Protein AF-0000000084538388 (afdb_homodimer)

Structure (mmCIF, N/CA/C/O backbone):
data_AF-0000000084538388-model_v1
#
loop_
_entity.id
_entity.type
_entity.pdbx_description
1 polymer 'Homocitrate synthase 1'
#
loop_
_atom_site.group_PDB
_atom_site.id
_atom_site.type_symbol
_atom_site.label_atom_id
_atom_site.label_alt_id
_atom_site.label_comp_id
_atom_site.label_asym_id
_atom_site.label_entity_id
_atom_site.label_seq_id
_atom_site.pdbx_PDB_ins_code
_atom_site.Cartn_x
_atom_site.Cartn_y
_atom_site.Cartn_z
_atom_site.occupancy
_atom_site.B_iso_or_equiv
_atom_site.auth_seq_id
_atom_site.auth_comp_id
_atom_site.auth_asym_id
_atom_site.auth_atom_id
_atom_site.pdbx_PDB_model_num
ATOM 1 N N . MET A 1 1 ? 3.551 -13.375 19.062 1 46.97 1 MET A N 1
ATOM 2 C CA . MET A 1 1 ? 4.113 -13.703 17.75 1 46.97 1 MET A CA 1
ATOM 3 C C . MET A 1 1 ? 5.34 -14.602 17.891 1 46.97 1 MET A C 1
ATOM 5 O O . MET A 1 1 ? 6.164 -14.391 18.781 1 46.97 1 MET A O 1
ATOM 9 N N . LYS A 1 2 ? 5.211 -15.773 17.578 1 52.81 2 LYS A N 1
ATOM 10 C CA . LYS A 1 2 ? 6.426 -16.594 17.562 1 52.81 2 LYS A CA 1
ATOM 11 C C . LYS A 1 2 ? 7.59 -15.828 16.938 1 52.81 2 LYS A C 1
ATOM 13 O O . LYS A 1 2 ? 7.586 -15.555 15.734 1 52.81 2 LYS A O 1
ATOM 18 N N . GLU A 1 3 ? 8.234 -14.891 17.656 1 56.94 3 GLU A N 1
ATOM 19 C CA . GLU A 1 3 ? 9.234 -13.844 17.469 1 56.94 3 GLU A CA 1
ATOM 20 C C . GLU A 1 3 ? 10.172 -14.18 16.312 1 56.94 3 GLU A C 1
ATOM 22 O O . GLU A 1 3 ? 10.531 -13.305 15.523 1 56.94 3 GLU A O 1
ATOM 27 N N . ASN A 1 4 ? 10.617 -15.422 16.125 1 74.38 4 ASN A N 1
ATOM 28 C CA . ASN A 1 4 ? 11.695 -15.711 15.188 1 74.38 4 ASN A CA 1
ATOM 29 C C . ASN A 1 4 ? 11.312 -16.812 14.203 1 74.38 4 ASN A C 1
ATOM 31 O O . ASN A 1 4 ? 12.094 -17.734 13.961 1 74.38 4 ASN A O 1
ATOM 35 N N . ASN A 1 5 ? 10.047 -16.609 13.609 1 84.12 5 ASN A N 1
ATOM 36 C CA . ASN A 1 5 ? 9.609 -17.609 12.633 1 84.12 5 ASN A CA 1
ATOM 37 C C . ASN A 1 5 ? 10.344 -17.453 11.305 1 84.12 5 ASN A C 1
ATOM 39 O O . ASN A 1 5 ? 10.711 -16.344 10.922 1 84.12 5 ASN A O 1
ATOM 43 N N . LYS A 1 6 ? 10.578 -18.609 10.781 1 93.06 6 LYS A N 1
ATOM 44 C CA . LYS A 1 6 ? 11.133 -18.609 9.438 1 93.06 6 LYS A CA 1
ATOM 45 C C . LYS A 1 6 ? 10.133 -18.047 8.43 1 93.06 6 LYS A C 1
ATOM 47 O O . LYS A 1 6 ? 8.945 -18.359 8.492 1 93.06 6 LYS A O 1
ATOM 52 N N . ILE A 1 7 ? 10.609 -17.156 7.637 1 97.44 7 ILE A N 1
ATOM 53 C CA . ILE A 1 7 ? 9.789 -16.578 6.574 1 97.44 7 ILE A CA 1
ATOM 54 C C . ILE A 1 7 ? 10.25 -17.109 5.219 1 97.44 7 ILE A C 1
ATOM 56 O O . ILE A 1 7 ? 11.391 -16.891 4.816 1 97.44 7 ILE A O 1
ATOM 60 N N . SER A 1 8 ? 9.383 -17.859 4.551 1 98.25 8 SER A N 1
ATOM 61 C CA . SER A 1 8 ? 9.648 -18.391 3.215 1 98.25 8 SER A CA 1
ATOM 62 C C . SER A 1 8 ? 8.789 -17.688 2.166 1 98.25 8 SER A C 1
ATOM 64 O O . SER A 1 8 ? 7.562 -17.688 2.258 1 98.25 8 SER A O 1
ATOM 66 N N . ILE A 1 9 ? 9.469 -17.156 1.178 1 98.56 9 ILE A N 1
ATOM 67 C CA . ILE A 1 9 ? 8.789 -16.359 0.173 1 98.56 9 ILE A CA 1
ATOM 68 C C . ILE A 1 9 ? 8.398 -17.219 -1.016 1 98.56 9 ILE A C 1
ATOM 70 O O . ILE A 1 9 ? 9.242 -17.922 -1.59 1 98.56 9 ILE A O 1
ATOM 74 N N . VAL A 1 10 ? 7.152 -17.234 -1.319 1 98.75 10 VAL A N 1
ATOM 75 C CA . VAL A 1 10 ? 6.648 -17.766 -2.584 1 98.75 10 VAL A CA 1
ATOM 76 C C . VAL A 1 10 ? 6.434 -16.609 -3.572 1 98.75 10 VAL A C 1
ATOM 78 O O . VAL A 1 10 ? 5.512 -15.812 -3.408 1 98.75 10 VAL A O 1
ATOM 81 N N . ASP A 1 11 ? 7.195 -16.609 -4.602 1 98.44 11 ASP A N 1
ATOM 82 C CA . ASP A 1 11 ? 7.277 -15.438 -5.465 1 98.44 11 ASP A CA 1
ATOM 83 C C . ASP A 1 11 ? 6.191 -15.469 -6.539 1 98.44 11 ASP A C 1
ATOM 85 O O . ASP A 1 11 ? 5.961 -16.516 -7.164 1 98.44 11 ASP A O 1
ATOM 89 N N . TYR A 1 12 ? 5.617 -14.281 -6.773 1 97.75 12 TYR A N 1
ATOM 90 C CA . TYR A 1 12 ? 4.641 -14.109 -7.84 1 97.75 12 TYR A CA 1
ATOM 91 C C . TYR A 1 12 ? 5.137 -13.109 -8.883 1 97.75 12 TYR A C 1
ATOM 93 O O . TYR A 1 12 ? 4.414 -12.781 -9.828 1 97.75 12 TYR A O 1
ATOM 101 N N . THR A 1 13 ? 6.348 -12.586 -8.719 1 97.62 13 THR A N 1
ATOM 102 C CA . THR A 1 13 ? 6.926 -11.617 -9.648 1 97.62 13 THR A CA 1
ATOM 103 C C . THR A 1 13 ? 7.051 -12.219 -11.039 1 97.62 13 THR A C 1
ATOM 105 O O . THR A 1 13 ? 6.633 -11.602 -12.023 1 97.62 13 THR A O 1
ATOM 108 N N . ILE A 1 14 ? 7.598 -13.352 -11.125 1 94.75 14 ILE A N 1
ATOM 109 C CA . ILE A 1 14 ? 7.852 -14.008 -12.398 1 94.75 14 ILE A CA 1
ATOM 110 C C . ILE A 1 14 ? 6.531 -14.242 -13.133 1 94.75 14 ILE A C 1
ATOM 112 O O . ILE A 1 14 ? 6.434 -14.023 -14.344 1 94.75 14 ILE A O 1
ATOM 116 N N . ASN A 1 15 ? 5.543 -14.656 -12.391 1 93 15 ASN A N 1
ATOM 117 C CA . ASN A 1 15 ? 4.234 -14.859 -13 1 93 15 ASN A CA 1
ATOM 118 C C . ASN A 1 15 ? 3.689 -13.57 -13.609 1 93 15 ASN A C 1
ATOM 120 O O . ASN A 1 15 ? 3.131 -13.594 -14.711 1 93 15 ASN A O 1
ATOM 124 N N . GLU A 1 16 ? 3.822 -12.492 -12.898 1 90.75 16 GLU A N 1
ATOM 125 C CA . GLU A 1 16 ? 3.311 -11.219 -13.391 1 90.75 16 GLU A CA 1
ATOM 126 C C . GLU A 1 16 ? 4.086 -10.75 -14.617 1 90.75 16 GLU A C 1
ATOM 128 O O . GLU A 1 16 ? 3.5 -10.234 -15.57 1 90.75 16 GLU A O 1
ATOM 133 N N . ILE A 1 17 ? 5.379 -10.883 -14.562 1 89.62 17 ILE A N 1
ATOM 134 C CA . ILE A 1 17 ? 6.223 -10.5 -15.695 1 89.62 17 ILE A CA 1
ATOM 135 C C . ILE A 1 17 ? 5.844 -11.312 -16.922 1 89.62 17 ILE A C 1
ATOM 137 O O . ILE A 1 17 ? 5.73 -10.773 -18.031 1 89.62 17 ILE A O 1
ATOM 141 N N . LEU A 1 18 ? 5.629 -12.609 -16.688 1 86.62 18 LEU A N 1
ATOM 142 C CA . LEU A 1 18 ? 5.184 -13.484 -17.766 1 86.62 18 LEU A CA 1
ATOM 143 C C . LEU A 1 18 ? 3.828 -13.039 -18.297 1 86.62 18 LEU A C 1
ATOM 145 O O . LEU A 1 18 ? 3.613 -13.023 -19.516 1 86.62 18 LEU A O 1
ATOM 149 N N . ARG A 1 19 ? 2.961 -12.727 -17.438 1 81.19 19 ARG A N 1
ATOM 150 C CA . ARG A 1 19 ? 1.633 -12.258 -17.828 1 81.19 19 ARG A CA 1
ATOM 151 C C . ARG A 1 19 ? 1.721 -11.008 -18.688 1 81.19 19 ARG A C 1
ATOM 153 O O . ARG A 1 19 ? 0.923 -10.836 -19.625 1 81.19 19 ARG A O 1
ATOM 160 N N . LEU A 1 20 ? 2.701 -10.148 -18.391 1 78 20 LEU A N 1
ATOM 161 C CA . LEU A 1 20 ? 2.879 -8.898 -19.109 1 78 20 LEU A CA 1
ATOM 162 C C . LEU A 1 20 ? 3.547 -9.141 -20.469 1 78 20 LEU A C 1
ATOM 164 O O . LEU A 1 20 ? 3.693 -8.211 -21.266 1 78 20 LEU A O 1
ATOM 168 N N . GLY A 1 21 ? 4.031 -10.344 -20.672 1 75.31 21 GLY A N 1
ATOM 169 C CA . GLY A 1 21 ? 4.535 -10.695 -22 1 75.31 21 GLY A CA 1
ATOM 170 C C . GLY A 1 21 ? 6.043 -10.828 -22.047 1 75.31 21 GLY A C 1
ATOM 171 O O . GLY A 1 21 ? 6.617 -11.094 -23.109 1 75.31 21 GLY A O 1
ATOM 172 N N . PHE A 1 22 ? 6.68 -10.633 -20.891 1 77.56 22 PHE A N 1
ATOM 173 C CA . PHE A 1 22 ? 8.125 -10.828 -20.828 1 77.56 22 PHE A CA 1
ATOM 174 C C . PHE A 1 22 ? 8.461 -12.289 -20.547 1 77.56 22 PHE A C 1
ATOM 176 O O . PHE A 1 22 ? 7.934 -12.891 -19.609 1 77.56 22 PHE A O 1
ATOM 183 N N . ASN A 1 23 ? 9.297 -12.898 -21.453 1 78.56 23 ASN A N 1
ATOM 184 C CA . ASN A 1 23 ? 9.461 -14.344 -21.359 1 78.56 23 ASN A CA 1
ATOM 185 C C . ASN A 1 23 ? 10.906 -14.758 -21.641 1 78.56 23 ASN A C 1
ATOM 187 O O . ASN A 1 23 ? 11.156 -15.891 -22.047 1 78.56 23 ASN A O 1
ATOM 191 N N . ASP A 1 24 ? 11.812 -13.898 -21.453 1 81 24 ASP A N 1
ATOM 192 C CA . ASP A 1 24 ? 13.219 -14.25 -21.641 1 81 24 ASP A CA 1
ATOM 193 C C . ASP A 1 24 ? 13.727 -15.125 -20.5 1 81 24 ASP A C 1
ATOM 195 O O . ASP A 1 24 ? 13.805 -14.68 -19.359 1 81 24 ASP A O 1
ATOM 199 N N . PRO A 1 25 ? 14.133 -16.359 -20.812 1 82.56 25 PRO A N 1
ATOM 200 C CA . PRO A 1 25 ? 14.617 -17.266 -19.766 1 82.56 25 PRO A CA 1
ATOM 201 C C . PRO A 1 25 ? 15.812 -16.703 -19.016 1 82.56 25 PRO A C 1
ATOM 203 O O . PRO A 1 25 ? 15.984 -16.984 -17.812 1 82.56 25 PRO A O 1
ATOM 206 N N . ALA A 1 26 ? 16.578 -15.953 -19.75 1 84.56 26 ALA A N 1
ATOM 207 C CA . ALA A 1 26 ? 17.734 -15.344 -19.094 1 84.56 26 ALA A CA 1
ATOM 208 C C . ALA A 1 26 ? 17.297 -14.367 -18 1 84.56 26 ALA A C 1
ATOM 210 O O . ALA A 1 26 ? 17.938 -14.273 -16.953 1 84.56 26 ALA A O 1
ATOM 211 N N . ASP A 1 27 ? 16.234 -13.68 -18.281 1 89.81 27 ASP A N 1
ATOM 212 C CA . ASP A 1 27 ? 15.688 -12.766 -17.281 1 89.81 27 ASP A CA 1
ATOM 213 C C . ASP A 1 27 ? 15.141 -13.531 -16.078 1 89.81 27 ASP A C 1
ATOM 215 O O . ASP A 1 27 ? 15.352 -13.133 -14.93 1 89.81 27 ASP A O 1
ATOM 219 N N . PHE A 1 28 ? 14.516 -14.617 -16.328 1 90.38 28 PHE A N 1
ATOM 220 C CA . PHE A 1 28 ? 13.953 -15.414 -15.25 1 90.38 28 PHE A CA 1
ATOM 221 C C . PHE A 1 28 ? 15.055 -15.984 -14.367 1 90.38 28 PHE A C 1
ATOM 223 O O . PHE A 1 28 ? 14.93 -16 -13.141 1 90.38 28 PHE A O 1
ATOM 230 N N . LYS A 1 29 ? 16.125 -16.422 -14.984 1 90.12 29 LYS A N 1
ATOM 231 C CA . LYS A 1 29 ? 17.266 -16.922 -14.219 1 90.12 29 LYS A CA 1
ATOM 232 C C . LYS A 1 29 ? 17.859 -15.82 -13.344 1 90.12 29 LYS A C 1
ATOM 234 O O . LYS A 1 29 ? 18.188 -16.062 -12.18 1 90.12 29 LYS A O 1
ATOM 239 N N . PHE A 1 30 ? 17.969 -14.711 -13.953 1 93.69 30 PHE A N 1
ATOM 240 C CA . PHE A 1 30 ? 18.469 -13.578 -13.195 1 93.69 30 PHE A CA 1
ATOM 241 C C . PHE A 1 30 ? 17.562 -13.266 -12.008 1 93.69 30 PHE A C 1
ATOM 243 O O . PHE A 1 30 ? 18.047 -13.117 -10.883 1 93.69 30 PHE A O 1
ATOM 250 N N . ILE A 1 31 ? 16.281 -13.18 -12.273 1 96.38 31 ILE A N 1
ATOM 251 C CA . ILE A 1 31 ? 15.305 -12.836 -11.234 1 96.38 31 ILE A CA 1
ATOM 252 C C . ILE A 1 31 ? 15.367 -13.867 -10.109 1 96.38 31 ILE A C 1
ATOM 254 O O . ILE A 1 31 ? 15.43 -13.508 -8.93 1 96.38 31 ILE A O 1
ATOM 258 N N . LEU A 1 32 ? 15.453 -15.133 -10.461 1 96.12 32 LEU A N 1
ATOM 259 C CA . LEU A 1 32 ? 15.523 -16.203 -9.469 1 96.12 32 LEU A CA 1
ATOM 260 C C . LEU A 1 32 ? 16.797 -16.078 -8.641 1 96.12 32 LEU A C 1
ATOM 262 O O . LEU A 1 32 ? 16.781 -16.266 -7.422 1 96.12 32 LEU A O 1
ATOM 266 N N . SER A 1 33 ? 17.859 -15.781 -9.328 1 95.94 33 SER A N 1
ATOM 267 C CA . SER A 1 33 ? 19.125 -15.633 -8.625 1 95.94 33 SER A CA 1
ATOM 268 C C . SER A 1 33 ? 19.062 -14.492 -7.609 1 95.94 33 SER A C 1
ATOM 270 O O . SER A 1 33 ? 19.609 -14.609 -6.508 1 95.94 33 SER A O 1
ATOM 272 N N . VAL A 1 34 ? 18.438 -13.438 -7.961 1 97.31 34 VAL A N 1
ATOM 273 C CA . VAL A 1 34 ? 18.312 -12.289 -7.066 1 97.31 34 VAL A CA 1
ATOM 274 C C . VAL A 1 34 ? 17.375 -12.648 -5.91 1 97.31 34 VAL A C 1
ATOM 276 O O . VAL A 1 34 ? 17.688 -12.367 -4.75 1 97.31 34 VAL A O 1
ATOM 279 N N . LEU A 1 35 ? 16.25 -13.328 -6.207 1 97.56 35 LEU A N 1
ATOM 280 C CA . LEU A 1 35 ? 15.25 -13.648 -5.203 1 97.56 35 LEU A CA 1
ATOM 281 C C . LEU A 1 35 ? 15.797 -14.633 -4.172 1 97.56 35 LEU A C 1
ATOM 283 O O . LEU A 1 35 ? 15.336 -14.656 -3.029 1 97.56 35 LEU A O 1
ATOM 287 N N . LYS A 1 36 ? 16.766 -15.422 -4.535 1 96.75 36 LYS A N 1
ATOM 288 C CA . LYS A 1 36 ? 17.375 -16.375 -3.615 1 96.75 36 LYS A CA 1
ATOM 289 C C . LYS A 1 36 ? 18.047 -15.648 -2.447 1 96.75 36 LYS A C 1
ATOM 291 O O . LYS A 1 36 ? 18.219 -16.219 -1.368 1 96.75 36 LYS A O 1
ATOM 296 N N . LYS A 1 37 ? 18.359 -14.367 -2.65 1 96.88 37 LYS A N 1
ATOM 297 C CA . LYS A 1 37 ? 18.922 -13.562 -1.572 1 96.88 37 LYS A CA 1
ATOM 298 C C . LYS A 1 37 ? 17.891 -13.273 -0.494 1 96.88 37 LYS A C 1
ATOM 300 O O . LYS A 1 37 ? 18.234 -12.883 0.625 1 96.88 37 LYS A O 1
ATOM 305 N N . TYR A 1 38 ? 16.609 -13.43 -0.847 1 97.31 38 TYR A N 1
ATOM 306 C CA . TYR A 1 38 ? 15.539 -12.922 -0 1 97.31 38 TYR A CA 1
ATOM 307 C C . TYR A 1 38 ? 14.578 -14.031 0.383 1 97.31 38 TYR A C 1
ATOM 309 O O . TYR A 1 38 ? 13.359 -13.891 0.229 1 97.31 38 TYR A O 1
ATOM 317 N N . SER A 1 39 ? 15.062 -15.109 0.851 1 96.38 39 SER A N 1
ATOM 318 C CA . SER A 1 39 ? 14.32 -16.219 1.464 1 96.38 39 SER A CA 1
ATOM 319 C C . SER A 1 39 ? 13.367 -16.859 0.466 1 96.38 39 SER A C 1
ATOM 321 O O . SER A 1 39 ? 12.258 -17.25 0.829 1 96.38 39 SER A O 1
ATOM 323 N N . LEU A 1 40 ? 13.742 -16.938 -0.812 1 97.75 40 LEU A N 1
ATOM 324 C CA . LEU A 1 40 ? 12.914 -17.578 -1.832 1 97.75 40 LEU A CA 1
ATOM 325 C C . LEU A 1 40 ? 12.75 -19.062 -1.548 1 97.75 40 LEU A C 1
ATOM 327 O O . LEU A 1 40 ? 13.734 -19.781 -1.337 1 97.75 40 LEU A O 1
ATOM 331 N N . ASP A 1 41 ? 11.508 -19.469 -1.494 1 97.81 41 ASP A N 1
ATOM 332 C CA . ASP A 1 41 ? 11.219 -20.891 -1.472 1 97.81 41 ASP A CA 1
ATOM 333 C C . ASP A 1 41 ? 11 -21.422 -2.885 1 97.81 41 ASP A C 1
ATOM 335 O O . ASP A 1 41 ? 11.648 -22.391 -3.297 1 97.81 41 ASP A O 1
ATOM 339 N N . VAL A 1 42 ? 10.109 -20.797 -3.549 1 97.81 42 VAL A N 1
ATOM 340 C CA . VAL A 1 42 ? 9.734 -21.203 -4.902 1 97.81 42 VAL A CA 1
ATOM 341 C C . VAL A 1 42 ? 9.016 -20.047 -5.602 1 97.81 42 VAL A C 1
ATOM 343 O O . VAL A 1 42 ? 8.578 -19.094 -4.953 1 97.81 42 VAL A O 1
ATOM 346 N N . ALA A 1 43 ? 8.977 -20.078 -6.898 1 97.81 43 ALA A N 1
ATOM 347 C CA . ALA A 1 43 ? 8.234 -19.094 -7.672 1 97.81 43 ALA A CA 1
ATOM 348 C C . ALA A 1 43 ? 7.055 -19.734 -8.398 1 97.81 43 ALA A C 1
ATOM 350 O O . ALA A 1 43 ? 7.199 -20.781 -9.023 1 97.81 43 ALA A O 1
ATOM 351 N N . ASP A 1 44 ? 5.926 -19.078 -8.336 1 97.06 44 ASP A N 1
ATOM 352 C CA . ASP A 1 44 ? 4.723 -19.562 -9 1 97.06 44 ASP A CA 1
ATOM 353 C C . ASP A 1 44 ? 4.625 -19.031 -10.43 1 97.06 44 ASP A C 1
ATOM 355 O O . ASP A 1 44 ? 4.93 -17.859 -10.688 1 97.06 44 ASP A O 1
ATOM 359 N N . VAL A 1 45 ? 4.23 -19.875 -11.305 1 93.44 45 VAL A N 1
ATOM 360 C CA . VAL A 1 45 ? 3.859 -19.484 -12.656 1 93.44 45 VAL A CA 1
ATOM 361 C C . VAL A 1 45 ? 2.547 -20.156 -13.055 1 93.44 45 VAL A C 1
ATOM 363 O O . VAL A 1 45 ? 2.332 -21.328 -12.758 1 93.44 45 VAL A O 1
ATOM 366 N N . SER A 1 46 ? 1.709 -19.438 -13.648 1 91.56 46 SER A N 1
ATOM 367 C CA . SER A 1 46 ? 0.448 -20.016 -14.109 1 91.56 46 SER A CA 1
ATOM 368 C C . SER A 1 46 ? 0.612 -20.688 -15.469 1 91.56 46 SER A C 1
ATOM 370 O O . SER A 1 46 ? 1.258 -20.141 -16.359 1 91.56 46 SER A O 1
ATOM 372 N N . LEU A 1 47 ? 0.023 -21.828 -15.609 1 87.31 47 LEU A N 1
ATOM 373 C CA . LEU A 1 47 ? 0.052 -22.547 -16.875 1 87.31 47 LEU A CA 1
ATOM 374 C C . LEU A 1 47 ? -0.511 -21.672 -18 1 87.31 47 LEU A C 1
ATOM 376 O O . LEU A 1 47 ? 0.017 -21.656 -19.109 1 87.31 47 LEU A O 1
ATOM 380 N N . SER A 1 48 ? -1.522 -20.922 -17.672 1 76.44 48 SER A N 1
ATOM 381 C CA . SER A 1 48 ? -2.15 -20.062 -18.672 1 76.44 48 SER A CA 1
ATOM 382 C C . SER A 1 48 ? -1.177 -19.016 -19.172 1 76.44 48 SER A C 1
ATOM 384 O O . SER A 1 48 ? -1.148 -18.719 -20.375 1 76.44 48 SER A O 1
ATOM 386 N N . SER A 1 49 ? -0.428 -18.469 -18.297 1 76.06 49 SER A N 1
ATOM 387 C CA . SER A 1 49 ? 0.55 -17.469 -18.688 1 76.06 49 SER A CA 1
ATOM 388 C C . SER A 1 49 ? 1.693 -18.078 -19.484 1 76.06 49 SER A C 1
ATOM 390 O O . SER A 1 49 ? 2.236 -17.438 -20.391 1 76.06 49 SER A O 1
ATOM 392 N N . LEU A 1 50 ? 2.035 -19.297 -19.141 1 76.19 50 LEU A N 1
ATOM 393 C CA . LEU A 1 50 ? 3.119 -20 -19.812 1 76.19 50 LEU A CA 1
ATOM 394 C C . LEU A 1 50 ? 2.725 -20.359 -21.25 1 76.19 50 LEU A C 1
ATOM 396 O O . LEU A 1 50 ? 3.518 -20.188 -22.172 1 76.19 50 LEU A O 1
ATOM 400 N N . GLU A 1 51 ? 1.624 -20.953 -21.375 1 66.94 51 GLU A N 1
ATOM 401 C CA . GLU A 1 51 ? 1.163 -21.422 -22.688 1 66.94 51 GLU A CA 1
ATOM 402 C C . GLU A 1 51 ? 1.022 -20.266 -23.672 1 66.94 51 GLU A C 1
ATOM 404 O O . GLU A 1 51 ? 1.324 -20.422 -24.859 1 66.94 51 GLU A O 1
ATOM 409 N N . THR A 1 52 ? 0.647 -19.25 -23.078 1 59.47 52 THR A N 1
ATOM 410 C CA . THR A 1 52 ? 0.461 -18.094 -23.938 1 59.47 52 THR A CA 1
ATOM 411 C C . THR A 1 52 ? 1.806 -17.547 -24.422 1 59.47 52 THR A C 1
ATOM 413 O O . THR A 1 52 ? 1.908 -17.016 -25.531 1 59.47 52 THR A O 1
ATOM 416 N N . ASN A 1 53 ? 2.752 -17.75 -23.578 1 56.16 53 ASN A N 1
ATOM 417 C CA . ASN A 1 53 ? 4.047 -17.141 -23.859 1 56.16 53 ASN A CA 1
ATOM 418 C C . ASN A 1 53 ? 5.066 -18.188 -24.328 1 56.16 53 ASN A C 1
ATOM 420 O O . ASN A 1 53 ? 6.184 -17.828 -24.703 1 56.16 53 ASN A O 1
ATOM 424 N N . VAL A 1 54 ? 4.824 -19.516 -24.125 1 54.78 54 VAL A N 1
ATOM 425 C CA . VAL A 1 54 ? 5.738 -20.641 -24.266 1 54.78 54 VAL A CA 1
ATOM 426 C C . VAL A 1 54 ? 6.223 -20.719 -25.719 1 54.78 54 VAL A C 1
ATOM 428 O O . VAL A 1 54 ? 7.262 -21.312 -26 1 54.78 54 VAL A O 1
ATOM 431 N N . VAL A 1 55 ? 5.422 -20.375 -26.703 1 47.22 55 VAL A N 1
ATOM 432 C CA . VAL A 1 55 ? 6.133 -20.625 -27.953 1 47.22 55 VAL A CA 1
ATOM 433 C C . VAL A 1 55 ? 7.559 -20.094 -27.844 1 47.22 55 VAL A C 1
ATOM 435 O O . VAL A 1 55 ? 8.508 -20.766 -28.25 1 47.22 55 VAL A O 1
ATOM 438 N N . LYS A 1 56 ? 7.629 -18.922 -27.281 1 48.88 56 LYS A N 1
ATOM 439 C CA . LYS A 1 56 ? 8.953 -18.312 -27.281 1 48.88 56 LYS A CA 1
ATOM 440 C C . LYS A 1 56 ? 9.844 -18.922 -26.203 1 48.88 56 LYS A C 1
ATOM 442 O O . LYS A 1 56 ? 11.055 -19.047 -26.391 1 48.88 56 LYS A O 1
ATOM 447 N N . LEU A 1 57 ? 9.18 -19.344 -25.094 1 51.19 57 LEU A N 1
ATOM 448 C CA . LEU A 1 57 ? 9.961 -19.938 -24.016 1 51.19 57 LEU A CA 1
ATOM 449 C C . LEU A 1 57 ? 10.586 -21.25 -24.469 1 51.19 57 LEU A C 1
ATOM 451 O O . LEU A 1 57 ? 11.75 -21.531 -24.156 1 51.19 57 LEU A O 1
ATOM 455 N N . LYS A 1 58 ? 9.711 -22.125 -25.078 1 50.38 58 LYS A N 1
ATOM 456 C CA . LYS A 1 58 ? 10.219 -23.406 -25.578 1 50.38 58 LYS A CA 1
ATOM 457 C C . LYS A 1 58 ? 11.297 -23.188 -26.641 1 50.38 58 LYS A C 1
ATOM 459 O O . LYS A 1 58 ? 12.328 -23.859 -26.641 1 50.38 58 LYS A O 1
ATOM 464 N N . THR A 1 59 ? 10.969 -22.281 -27.578 1 48.16 59 THR A N 1
ATOM 465 C CA . THR A 1 59 ? 11.992 -22.094 -28.609 1 48.16 59 THR A CA 1
ATOM 466 C C . THR A 1 59 ? 13.312 -21.641 -27.984 1 48.16 59 THR A C 1
ATOM 468 O O . THR A 1 59 ? 14.383 -22.094 -28.391 1 48.16 59 THR A O 1
ATOM 471 N N . SER A 1 60 ? 13.125 -20.812 -27.062 1 45.69 60 SER A N 1
ATOM 472 C CA . SER A 1 60 ? 14.328 -20.312 -26.406 1 45.69 60 SER A CA 1
ATOM 473 C C . SER A 1 60 ? 14.938 -21.359 -25.484 1 45.69 60 SER A C 1
ATOM 475 O O . SER A 1 60 ? 16.156 -21.406 -25.297 1 45.69 60 SER A O 1
ATOM 477 N N . MET A 1 61 ? 14.008 -22.094 -24.812 1 45.72 61 MET A N 1
ATOM 478 C CA . MET A 1 61 ? 14.492 -23.156 -23.953 1 45.72 61 MET A CA 1
ATOM 479 C C . MET A 1 61 ? 15.102 -24.297 -24.766 1 45.72 61 MET A C 1
ATOM 481 O O . MET A 1 61 ? 16.109 -24.875 -24.375 1 45.72 61 MET A O 1
ATOM 485 N N . VAL A 1 62 ? 14.492 -24.609 -25.891 1 44.94 62 VAL A N 1
ATOM 486 C CA . VAL A 1 62 ? 15.039 -25.625 -26.797 1 44.94 62 VAL A CA 1
ATOM 487 C C . VAL A 1 62 ? 16.328 -25.094 -27.438 1 44.94 62 VAL A C 1
ATOM 489 O O . VAL A 1 62 ? 17.297 -25.828 -27.562 1 44.94 62 VAL A O 1
ATOM 492 N N . LYS A 1 63 ? 16.344 -23.906 -28.016 1 43.97 63 LYS A N 1
ATOM 493 C CA . LYS A 1 63 ? 17.547 -23.375 -28.625 1 43.97 63 LYS A CA 1
ATOM 494 C C . LYS A 1 63 ? 18.672 -23.25 -27.594 1 43.97 63 LYS A C 1
ATOM 496 O O . LYS A 1 63 ? 19.859 -23.297 -27.953 1 43.97 63 LYS A O 1
ATOM 501 N N . LEU A 1 64 ? 18.344 -22.719 -26.469 1 39.91 64 LEU A N 1
ATOM 502 C CA . LEU A 1 64 ? 19.344 -22.719 -25.406 1 39.91 64 LEU A CA 1
ATOM 503 C C . LEU A 1 64 ? 19.922 -24.109 -25.203 1 39.91 64 LEU A C 1
ATOM 505 O O . LEU A 1 64 ? 21.078 -24.266 -24.797 1 39.91 64 LEU A O 1
ATOM 509 N N . ASP A 1 65 ? 19.125 -25.156 -25.344 1 40.03 65 ASP A N 1
ATOM 510 C CA . ASP A 1 65 ? 19.641 -26.516 -25.25 1 40.03 65 ASP A CA 1
ATOM 511 C C . ASP A 1 65 ? 20.641 -26.797 -26.359 1 40.03 65 ASP A C 1
ATOM 513 O O . ASP A 1 65 ? 21.5 -27.672 -26.203 1 40.03 65 ASP A O 1
ATOM 517 N N . LYS A 1 66 ? 20.453 -26.453 -27.641 1 42.19 66 LYS A N 1
ATOM 518 C CA . LYS A 1 66 ? 21.375 -26.906 -28.672 1 42.19 66 LYS A CA 1
ATOM 519 C C . LYS A 1 66 ? 22.766 -26.328 -28.453 1 42.19 66 LYS A C 1
ATOM 521 O O . LYS A 1 66 ? 23.75 -26.828 -29 1 42.19 66 LYS A O 1
ATOM 526 N N . LYS A 1 67 ? 23.094 -25.062 -28.422 1 38.94 67 LYS A N 1
ATOM 527 C CA . LYS A 1 67 ? 24.484 -24.625 -28.266 1 38.94 67 LYS A CA 1
ATOM 528 C C . LYS A 1 67 ? 25.016 -24.953 -26.875 1 38.94 67 LYS A C 1
ATOM 530 O O . LYS A 1 67 ? 26.141 -25.422 -26.734 1 38.94 67 LYS A O 1
ATOM 535 N N . MET A 1 68 ? 25.125 -23.797 -26 1 36.12 68 MET A N 1
ATOM 536 C CA . MET A 1 68 ? 25.812 -23.891 -24.719 1 36.12 68 MET A CA 1
ATOM 537 C C . MET A 1 68 ? 25.328 -25.094 -23.922 1 36.12 68 MET A C 1
ATOM 539 O O . MET A 1 68 ? 24.25 -25.625 -24.188 1 36.12 68 MET A O 1
ATOM 543 N N . VAL A 1 69 ? 26.141 -25.219 -22.672 1 33.5 69 VAL A N 1
ATOM 544 C CA . VAL A 1 69 ? 26.156 -26.203 -21.594 1 33.5 69 VAL A CA 1
ATOM 545 C C . VAL A 1 69 ? 24.734 -26.594 -21.219 1 33.5 69 VAL A C 1
ATOM 547 O O . VAL A 1 69 ? 23.797 -25.844 -21.469 1 33.5 69 VAL A O 1
ATOM 550 N N . LYS A 1 70 ? 24.516 -27.734 -20.828 1 33.75 70 LYS A N 1
ATOM 551 C CA . LYS A 1 70 ? 23.453 -28.328 -20.031 1 33.75 70 LYS A CA 1
ATOM 552 C C . LYS A 1 70 ? 22.797 -27.297 -19.125 1 33.75 70 LYS A C 1
ATOM 554 O O . LYS A 1 70 ? 23.25 -27.078 -18 1 33.75 70 LYS A O 1
ATOM 559 N N . PHE 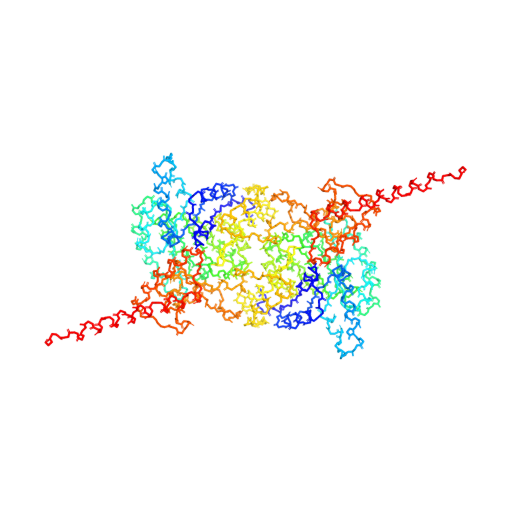A 1 71 ? 22.828 -26.062 -19.312 1 36.88 71 PHE A N 1
ATOM 560 C CA . PHE A 1 71 ? 21.938 -25.297 -18.469 1 36.88 71 PHE A CA 1
ATOM 561 C C . PHE A 1 71 ? 20.703 -26.109 -18.094 1 36.88 71 PHE A C 1
ATOM 563 O O . PHE A 1 71 ? 19.922 -26.5 -18.953 1 36.88 71 PHE A O 1
ATOM 570 N N . LYS A 1 72 ? 20.844 -27 -17.312 1 40.22 72 LYS A N 1
ATOM 571 C CA . LYS A 1 72 ? 19.828 -27.922 -16.797 1 40.22 72 LYS A CA 1
ATOM 572 C C . LYS A 1 72 ? 18.469 -27.234 -16.688 1 40.22 72 LYS A C 1
ATOM 574 O O . LYS A 1 72 ? 18.234 -26.469 -15.758 1 40.22 72 LYS A O 1
ATOM 579 N N . THR A 1 73 ? 17.734 -26.625 -17.766 1 49.03 73 THR A N 1
ATOM 580 C CA . THR A 1 73 ? 16.281 -26.469 -17.719 1 49.03 73 THR A CA 1
ATOM 581 C C . THR A 1 73 ? 15.711 -27.016 -16.422 1 49.03 73 THR A C 1
ATOM 583 O O . THR A 1 73 ? 14.727 -26.5 -15.906 1 49.03 73 THR A O 1
ATOM 586 N N . ASP A 1 74 ? 16.547 -27.953 -16.016 1 57.22 74 ASP A N 1
ATOM 587 C CA . ASP A 1 74 ? 16.172 -28.688 -14.797 1 57.22 74 ASP A CA 1
ATOM 588 C C . ASP A 1 74 ? 16.266 -27.781 -13.57 1 57.22 74 ASP A C 1
ATOM 590 O O . ASP A 1 74 ? 15.406 -27.828 -12.695 1 57.22 74 ASP A O 1
ATOM 594 N N . ASP A 1 75 ? 17.281 -26.719 -13.773 1 68.94 75 ASP A N 1
ATOM 595 C CA . ASP A 1 75 ? 17.484 -25.938 -12.562 1 68.94 75 ASP A CA 1
ATOM 596 C C . ASP A 1 75 ? 16.406 -24.859 -12.414 1 68.94 75 ASP A C 1
ATOM 598 O O . ASP A 1 75 ? 15.914 -24.609 -11.312 1 68.94 75 ASP A O 1
ATOM 602 N N . LEU A 1 76 ? 15.977 -24.297 -13.625 1 80.5 76 LEU A N 1
ATOM 603 C CA . LEU A 1 76 ? 14.945 -23.266 -13.586 1 80.5 76 LEU A CA 1
ATOM 604 C C . LEU A 1 76 ? 13.625 -23.828 -13.086 1 80.5 76 LEU A C 1
ATOM 606 O O . LEU A 1 76 ? 13.016 -23.281 -12.164 1 80.5 76 LEU A O 1
ATOM 610 N N . LEU A 1 77 ? 13.383 -25 -13.586 1 84.5 77 LEU A N 1
ATOM 611 C CA . LEU A 1 77 ? 12.086 -25.594 -13.289 1 84.5 77 LEU A CA 1
ATOM 612 C C . LEU A 1 77 ? 12.023 -26.062 -11.844 1 84.5 77 LEU A C 1
ATOM 614 O O . LEU A 1 77 ? 10.945 -26.125 -11.25 1 84.5 77 LEU A O 1
ATOM 618 N N . GLU A 1 78 ? 13.18 -26.281 -11.328 1 87.69 78 GLU A N 1
ATOM 619 C CA . GLU A 1 78 ? 13.234 -26.734 -9.938 1 87.69 78 GLU A CA 1
ATOM 620 C C . GLU A 1 78 ? 12.789 -25.625 -8.984 1 87.69 78 GLU A C 1
ATOM 622 O O . GLU A 1 78 ? 12.289 -25.906 -7.891 1 87.69 78 GLU A O 1
ATOM 627 N N . ASN A 1 79 ? 12.93 -24.406 -9.461 1 93.75 79 ASN A N 1
ATOM 628 C CA . ASN A 1 79 ? 12.594 -23.266 -8.609 1 93.75 79 ASN A CA 1
ATOM 629 C C . ASN A 1 79 ? 11.227 -22.688 -8.953 1 93.75 79 ASN A C 1
ATOM 631 O O . ASN A 1 79 ? 10.812 -21.672 -8.391 1 93.75 79 ASN A O 1
ATOM 635 N N . LEU A 1 80 ? 10.539 -23.438 -9.812 1 94.44 80 LEU A N 1
ATOM 636 C CA . LEU A 1 80 ? 9.219 -22.969 -10.234 1 94.44 80 LEU A CA 1
ATOM 637 C C . LEU A 1 80 ? 8.148 -23.984 -9.836 1 94.44 80 LEU A C 1
ATOM 639 O O . LEU A 1 80 ? 8.398 -25.188 -9.805 1 94.44 80 LEU A O 1
ATOM 643 N N . ARG A 1 81 ? 7.039 -23.531 -9.453 1 96.31 81 ARG A N 1
ATOM 644 C CA . ARG A 1 81 ? 5.82 -24.328 -9.297 1 96.31 81 ARG A CA 1
ATOM 645 C C . ARG A 1 81 ? 4.742 -23.859 -10.273 1 96.31 81 ARG A C 1
ATOM 647 O O . ARG A 1 81 ? 4.547 -22.672 -10.477 1 96.31 81 ARG A O 1
ATOM 654 N N . CYS A 1 82 ? 4.148 -24.797 -10.93 1 94.38 82 CYS A N 1
ATOM 655 C CA . CYS A 1 82 ? 3.145 -24.484 -11.938 1 94.38 82 CYS A CA 1
ATOM 656 C C . CYS A 1 82 ? 1.741 -24.516 -11.344 1 94.38 82 CYS A C 1
ATOM 658 O O . CYS A 1 82 ? 1.299 -25.562 -10.852 1 94.38 82 CYS A O 1
ATOM 660 N N . ARG A 1 83 ? 1.105 -23.453 -11.391 1 95.81 83 ARG A N 1
ATOM 661 C CA . ARG A 1 83 ? -0.284 -23.375 -10.953 1 95.81 83 ARG A CA 1
ATOM 662 C C . ARG A 1 83 ? -1.237 -23.766 -12.086 1 95.81 83 ARG A C 1
ATOM 664 O O . ARG A 1 83 ? -1.131 -23.234 -13.195 1 95.81 83 ARG A O 1
ATOM 671 N N . VAL A 1 84 ? -2.143 -24.656 -11.789 1 92.56 84 VAL A N 1
ATOM 672 C CA . VAL A 1 84 ? -3.096 -25.141 -12.781 1 92.56 84 VAL A CA 1
ATOM 673 C C . VAL A 1 84 ? -4.504 -25.141 -12.188 1 92.56 84 VAL A C 1
ATOM 675 O O . VAL A 1 84 ? -4.672 -25.141 -10.969 1 92.56 84 VAL A O 1
ATOM 678 N N . GLU A 1 85 ? -5.457 -25.094 -13.07 1 89.81 85 GLU A N 1
ATOM 679 C CA . GLU A 1 85 ? -6.828 -25.344 -12.633 1 89.81 85 GLU A CA 1
ATOM 680 C C . GLU A 1 85 ? -7.023 -26.812 -12.258 1 89.81 85 GLU A C 1
ATOM 682 O O . GLU A 1 85 ? -6.223 -27.672 -12.633 1 89.81 85 GLU A O 1
ATOM 687 N N . CYS A 1 86 ? -8.102 -27.047 -11.531 1 90.06 86 CYS A N 1
ATOM 688 C CA . CYS A 1 86 ? -8.398 -28.422 -11.094 1 90.06 86 CYS A CA 1
ATOM 689 C C . CYS A 1 86 ? -8.984 -29.234 -12.242 1 90.06 86 CYS A C 1
ATOM 691 O O . CYS A 1 86 ? -10.188 -29.484 -12.266 1 90.06 86 CYS A O 1
ATOM 693 N N . SER A 1 87 ? -8.109 -29.641 -13.125 1 90.56 87 SER A N 1
ATOM 694 C CA . SER A 1 87 ? -8.469 -30.5 -14.25 1 90.56 87 SER A CA 1
ATOM 695 C C . SER A 1 87 ? -7.312 -31.422 -14.633 1 90.56 87 SER A C 1
ATOM 697 O O . SER A 1 87 ? -6.148 -31.016 -14.594 1 90.56 87 SER A O 1
ATOM 699 N N . GLU A 1 88 ? -7.676 -32.625 -15.07 1 90.19 88 GLU A N 1
ATOM 700 C CA . GLU A 1 88 ? -6.668 -33.594 -15.469 1 90.19 88 GLU A CA 1
ATOM 701 C C . GLU A 1 88 ? -5.828 -33.062 -16.625 1 90.19 88 GLU A C 1
ATOM 703 O O . GLU A 1 88 ? -4.609 -33.25 -16.656 1 90.19 88 GLU A O 1
ATOM 708 N N . GLN A 1 89 ? -6.488 -32.406 -17.484 1 90.12 89 GLN A N 1
ATOM 709 C CA . GLN A 1 89 ? -5.836 -31.906 -18.688 1 90.12 89 GLN A CA 1
ATOM 710 C C . GLN A 1 89 ? -4.727 -30.906 -18.344 1 90.12 89 GLN A C 1
ATOM 712 O O . GLN A 1 89 ? -3.621 -31 -18.875 1 90.12 89 GLN A O 1
ATOM 717 N N . GLU A 1 90 ? -4.973 -30.047 -17.469 1 90.81 90 GLU A N 1
ATOM 718 C CA . GLU A 1 90 ? -3.996 -29.031 -17.109 1 90.81 90 GLU A CA 1
ATOM 719 C C . GLU A 1 90 ? -2.844 -29.625 -16.297 1 90.81 90 GLU A C 1
ATOM 721 O O . GLU A 1 90 ? -1.69 -29.234 -16.469 1 90.81 90 GLU A O 1
ATOM 726 N N . VAL A 1 91 ? -3.191 -30.516 -15.445 1 92.44 91 VAL A N 1
ATOM 727 C CA . VAL A 1 91 ? -2.141 -31.188 -14.68 1 92.44 91 VAL A CA 1
ATOM 728 C C . VAL A 1 91 ? -1.2 -31.922 -15.633 1 92.44 91 VAL A C 1
ATOM 730 O O .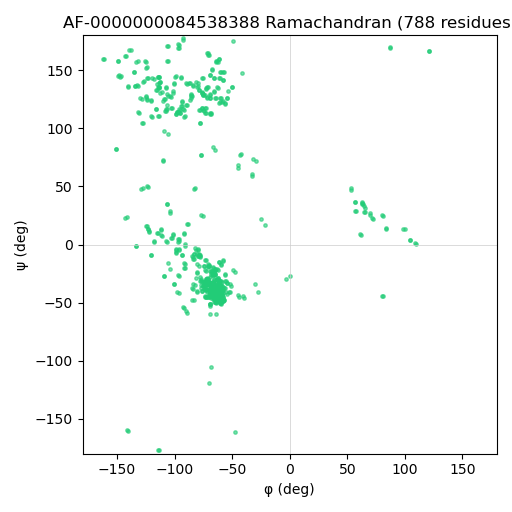 VAL A 1 91 ? 0.023 -31.844 -15.492 1 92.44 91 VAL A O 1
ATOM 733 N N . TYR A 1 92 ? -1.787 -32.625 -16.609 1 89.19 92 TYR A N 1
ATOM 734 C CA . TYR A 1 92 ? -0.989 -33.375 -17.578 1 89.19 92 TYR A CA 1
ATOM 735 C C . TYR A 1 92 ? -0.105 -32.438 -18.391 1 89.19 92 TYR A C 1
ATOM 737 O O . TYR A 1 92 ? 1.062 -32.75 -18.641 1 89.19 92 TYR A O 1
ATOM 745 N N . LYS A 1 93 ? -0.63 -31.344 -18.75 1 87.69 93 LYS A N 1
ATOM 746 C CA . LYS A 1 93 ? 0.14 -30.359 -19.5 1 87.69 93 LYS A CA 1
ATOM 747 C C . LYS A 1 93 ? 1.325 -29.844 -18.688 1 87.69 93 LYS A C 1
ATOM 749 O O . LYS A 1 93 ? 2.432 -29.703 -19.219 1 87.69 93 LYS A O 1
ATOM 754 N N . ALA A 1 94 ? 1.103 -29.531 -17.453 1 89.75 94 ALA A N 1
ATOM 755 C CA . ALA A 1 94 ? 2.178 -29.078 -16.578 1 89.75 94 ALA A CA 1
ATOM 756 C C . ALA A 1 94 ? 3.268 -30.141 -16.438 1 89.75 94 ALA A C 1
ATOM 758 O O . ALA A 1 94 ? 4.457 -29.812 -16.469 1 89.75 94 ALA A O 1
ATOM 759 N N . LYS A 1 95 ? 2.85 -31.406 -16.359 1 87.25 95 LYS A N 1
ATOM 760 C CA . LYS A 1 95 ? 3.801 -32.5 -16.266 1 87.25 95 LYS A CA 1
ATOM 761 C C . LYS A 1 95 ? 4.625 -32.625 -17.547 1 87.25 95 LYS A C 1
ATOM 763 O O . LYS A 1 95 ? 5.84 -32.812 -17.484 1 87.25 95 LYS A O 1
ATOM 768 N N . LYS A 1 96 ? 3.941 -32.5 -18.594 1 85 96 LYS A N 1
ATOM 769 C CA . LYS A 1 96 ? 4.609 -32.594 -19.891 1 85 96 LYS A CA 1
ATOM 770 C C . LYS A 1 96 ? 5.641 -31.484 -20.062 1 85 96 LYS A C 1
ATOM 772 O O . LYS A 1 96 ? 6.676 -31.688 -20.703 1 85 96 LYS A O 1
ATOM 777 N N . LEU A 1 97 ? 5.387 -30.359 -19.453 1 84.31 97 LEU A N 1
ATOM 778 C CA . LEU A 1 97 ? 6.309 -29.234 -19.531 1 84.31 97 LEU A CA 1
ATOM 779 C C . LEU A 1 97 ? 7.492 -29.438 -18.594 1 84.31 97 LEU A C 1
ATOM 781 O O . LEU A 1 97 ? 8.43 -28.641 -18.594 1 84.31 97 LEU A O 1
ATOM 785 N N . GLY A 1 98 ? 7.406 -30.469 -17.75 1 83.69 98 GLY A N 1
ATOM 786 C CA . GLY A 1 98 ? 8.562 -30.859 -16.953 1 83.69 98 GLY A CA 1
ATOM 787 C C . GLY A 1 98 ? 8.508 -30.344 -15.523 1 83.69 98 GLY A C 1
ATOM 788 O O . GLY A 1 98 ? 9.477 -30.469 -14.773 1 83.69 98 GLY A O 1
ATOM 789 N N . PHE A 1 99 ? 7.371 -29.859 -15.086 1 90.12 99 PHE A N 1
ATOM 790 C CA . PHE A 1 99 ? 7.285 -29.328 -13.734 1 90.12 99 PHE A CA 1
ATOM 791 C C . PHE A 1 99 ? 7.234 -30.453 -12.711 1 90.12 99 PHE A C 1
ATOM 793 O O . PHE A 1 99 ? 6.449 -31.391 -12.852 1 90.12 99 PHE A O 1
ATOM 800 N N . SER A 1 100 ? 8.055 -30.344 -11.727 1 91.88 100 SER A N 1
ATOM 801 C CA . SER A 1 100 ? 8.062 -31.297 -10.625 1 91.88 100 SER A CA 1
ATOM 802 C C . SER A 1 100 ? 7.156 -30.859 -9.492 1 91.88 100 SER A C 1
ATOM 804 O O . SER A 1 100 ? 6.836 -31.641 -8.594 1 91.88 100 SER A O 1
ATOM 806 N N . LYS A 1 101 ? 6.781 -29.656 -9.469 1 95.5 101 LYS A N 1
ATOM 807 C CA . LYS A 1 101 ? 5.891 -29.078 -8.469 1 95.5 101 LYS A CA 1
ATOM 808 C C . LYS A 1 101 ? 4.629 -28.5 -9.117 1 95.5 101 LYS A C 1
ATOM 810 O O . LYS A 1 101 ? 4.711 -27.656 -10 1 95.5 101 LYS A O 1
ATOM 815 N N . ILE A 1 102 ? 3.471 -28.969 -8.648 1 94.69 102 ILE A N 1
ATOM 816 C CA . ILE A 1 102 ? 2.215 -28.562 -9.273 1 94.69 102 ILE A CA 1
ATOM 817 C C . ILE A 1 102 ? 1.237 -28.078 -8.203 1 94.69 102 ILE A C 1
ATOM 819 O O . ILE A 1 102 ? 1.022 -28.766 -7.199 1 94.69 102 ILE A O 1
ATOM 823 N N . VAL A 1 103 ? 0.722 -26.891 -8.375 1 96.75 103 VAL A N 1
ATOM 824 C CA . VAL A 1 103 ? -0.319 -26.312 -7.527 1 96.75 103 VAL A CA 1
ATOM 825 C C . VAL A 1 103 ? -1.681 -26.484 -8.203 1 96.75 103 VAL A C 1
ATOM 827 O O . VAL A 1 103 ? -1.94 -25.875 -9.242 1 96.75 103 VAL A O 1
ATOM 830 N N . ILE A 1 104 ? -2.486 -27.266 -7.633 1 94.5 104 ILE A N 1
ATOM 831 C CA . ILE A 1 104 ? -3.854 -27.438 -8.117 1 94.5 104 ILE A CA 1
ATOM 832 C C . ILE A 1 104 ? -4.766 -26.422 -7.422 1 94.5 104 ILE A C 1
ATOM 834 O O . ILE A 1 104 ? -4.922 -26.453 -6.199 1 94.5 104 ILE A O 1
ATOM 838 N N . ASN A 1 105 ? -5.367 -25.609 -8.203 1 93.62 105 ASN A N 1
ATOM 839 C CA . ASN A 1 105 ? -6.184 -24.516 -7.664 1 93.62 105 ASN A CA 1
ATOM 840 C C . ASN A 1 105 ? -7.672 -24.859 -7.734 1 93.62 105 ASN A C 1
ATOM 842 O O . ASN A 1 105 ? -8.164 -25.297 -8.773 1 93.62 105 ASN A O 1
ATOM 846 N N . ILE A 1 106 ? -8.289 -24.656 -6.613 1 86.94 106 ILE A N 1
ATOM 847 C CA . ILE A 1 106 ? -9.75 -24.781 -6.598 1 86.94 106 ILE A CA 1
ATOM 848 C C . ILE A 1 106 ? -10.359 -23.5 -6.016 1 86.94 106 ILE A C 1
ATOM 850 O O . ILE A 1 106 ? -9.75 -22.828 -5.18 1 86.94 106 ILE A O 1
ATOM 854 N N . SER A 1 107 ? -11.477 -23.094 -6.625 1 80.5 107 SER A N 1
ATOM 855 C CA . SER A 1 107 ? -12.242 -21.969 -6.102 1 80.5 107 SER A CA 1
ATOM 856 C C . SER A 1 107 ? -13.547 -22.438 -5.461 1 80.5 107 SER A C 1
ATOM 858 O O . SER A 1 107 ? -14.336 -23.141 -6.098 1 80.5 107 SER A O 1
ATOM 860 N N . LEU A 1 108 ? -13.586 -22.172 -4.199 1 69.06 108 LEU A N 1
ATOM 861 C CA . LEU A 1 108 ? -14.789 -22.609 -3.49 1 69.06 108 LEU A CA 1
ATOM 862 C C . LEU A 1 108 ? -15.836 -21.5 -3.463 1 69.06 108 LEU A C 1
ATOM 864 O O . LEU A 1 108 ? -15.516 -20.344 -3.195 1 69.06 108 LEU A O 1
ATOM 868 N N . ASP A 1 109 ? -16.922 -21.75 -4.082 1 63.06 109 ASP A N 1
ATOM 869 C CA . ASP A 1 109 ? -18.078 -20.859 -3.998 1 63.06 109 ASP A CA 1
ATOM 870 C C . ASP A 1 109 ? -18.844 -21.078 -2.691 1 63.06 109 ASP A C 1
ATOM 872 O O . ASP A 1 109 ? -19.375 -22.156 -2.439 1 63.06 109 ASP A O 1
ATOM 876 N N . PRO A 1 110 ? -18.812 -20.047 -1.957 1 58.94 110 PRO A N 1
ATOM 877 C CA . PRO A 1 110 ? -19.516 -20.219 -0.683 1 58.94 110 PRO A CA 1
ATOM 878 C C . PRO A 1 110 ? -20.984 -20.562 -0.863 1 58.94 110 PRO A C 1
ATOM 880 O O . PRO A 1 110 ? -21.625 -21.078 0.056 1 58.94 110 PRO A O 1
ATOM 883 N N . PHE A 1 111 ? -21.375 -20.266 -2.102 1 60.25 111 PHE A N 1
ATOM 884 C CA . PHE A 1 111 ? -22.812 -20.469 -2.336 1 60.25 111 PHE A CA 1
ATOM 885 C C . PHE A 1 111 ? -23.062 -21.797 -3.02 1 60.25 111 PHE A C 1
ATOM 887 O O . PHE A 1 111 ? -24.219 -22.172 -3.266 1 60.25 111 PHE A O 1
ATOM 894 N N . ALA A 1 112 ? -22.016 -22.422 -3.406 1 64 112 ALA A N 1
ATOM 895 C CA . ALA A 1 112 ? -22.156 -23.719 -4.062 1 64 112 ALA A CA 1
ATOM 896 C C . ALA A 1 112 ? -21.75 -24.844 -3.121 1 64 112 ALA A C 1
ATOM 898 O O . ALA A 1 112 ? -21.125 -24.609 -2.088 1 64 112 ALA A O 1
ATOM 899 N N . SER A 1 113 ? -22.281 -26.016 -3.463 1 64.94 113 SER A N 1
ATOM 900 C CA . SER A 1 113 ? -21.953 -27.172 -2.66 1 64.94 113 SER A CA 1
ATOM 901 C C . SER A 1 113 ? -20.453 -27.453 -2.68 1 64.94 113 SER A C 1
ATOM 903 O O . SER A 1 113 ? -19.844 -27.594 -3.748 1 64.94 113 SER A O 1
ATOM 905 N N . ILE A 1 114 ? -19.844 -27.469 -1.532 1 69.75 114 ILE A N 1
ATOM 906 C CA . ILE A 1 114 ? -18.422 -27.734 -1.369 1 69.75 114 ILE A CA 1
ATOM 907 C C . ILE A 1 114 ? -18.109 -29.172 -1.757 1 69.75 114 ILE A C 1
ATOM 909 O O . ILE A 1 114 ? -17.031 -29.469 -2.266 1 69.75 114 ILE A O 1
ATOM 913 N N . HIS A 1 115 ? -19.094 -30.031 -1.634 1 72.31 115 HIS A N 1
ATOM 914 C CA . HIS A 1 115 ? -18.891 -31.469 -1.851 1 72.31 115 HIS A CA 1
ATOM 915 C C . HIS A 1 115 ? -18.625 -31.766 -3.322 1 72.31 115 HIS A C 1
ATOM 917 O O . HIS A 1 115 ? -17.781 -32.594 -3.646 1 72.31 115 HIS A O 1
ATOM 923 N N . ASP A 1 116 ? -19.359 -31.047 -4.137 1 75.25 116 ASP A N 1
ATOM 924 C CA . ASP A 1 116 ? -19.156 -31.281 -5.562 1 75.25 116 ASP A CA 1
ATOM 925 C C . ASP A 1 116 ? -17.766 -30.859 -6 1 75.25 116 ASP A C 1
ATOM 927 O O . ASP A 1 116 ? -17.109 -31.547 -6.785 1 75.25 116 ASP A O 1
ATOM 931 N N . LYS A 1 117 ? -17.328 -29.781 -5.512 1 77.62 117 LYS A N 1
ATOM 932 C CA . LYS A 1 117 ? -16 -29.312 -5.848 1 77.62 117 LYS A CA 1
ATOM 933 C C . LYS A 1 117 ? -14.922 -30.25 -5.297 1 77.62 117 LYS A C 1
ATOM 935 O O . LYS A 1 117 ? -13.914 -30.484 -5.953 1 77.62 117 LYS A O 1
ATOM 940 N N . LEU A 1 118 ? -15.234 -30.797 -4.227 1 79.25 118 LEU A N 1
ATOM 941 C CA . LEU A 1 118 ? -14.258 -31.688 -3.604 1 79.25 118 LEU A CA 1
ATOM 942 C C . LEU A 1 118 ? -14.195 -33.031 -4.336 1 79.25 118 LEU A C 1
ATOM 944 O O . LEU A 1 118 ? -13.125 -33.625 -4.43 1 79.25 118 LEU A O 1
ATOM 948 N N . LYS A 1 119 ? -15.32 -33.469 -4.797 1 82.06 119 LYS A N 1
ATOM 949 C CA . LYS A 1 119 ? -15.336 -34.688 -5.594 1 82.06 119 LYS A CA 1
ATOM 950 C C . LYS A 1 119 ? -14.5 -34.531 -6.859 1 82.06 119 LYS A C 1
ATOM 952 O O . LYS A 1 119 ? -13.75 -35.438 -7.23 1 82.06 119 LYS A O 1
ATOM 957 N N . LEU A 1 120 ? -14.711 -33.438 -7.426 1 83.62 120 LEU A N 1
ATOM 958 C CA . LEU A 1 120 ? -13.906 -33.156 -8.609 1 83.62 120 LEU A CA 1
ATOM 959 C C . LEU A 1 120 ? -12.422 -33.094 -8.258 1 83.62 120 LEU A C 1
ATOM 961 O O . LEU A 1 120 ? -11.586 -33.625 -9 1 83.62 120 LEU A O 1
ATOM 965 N N . THR A 1 121 ? -12.125 -32.469 -7.207 1 87.94 121 THR A N 1
ATOM 966 C CA . THR A 1 121 ? -10.75 -32.375 -6.746 1 87.94 121 THR A CA 1
ATOM 967 C C . THR A 1 121 ? -10.156 -33.75 -6.48 1 87.94 121 THR A C 1
ATOM 969 O O . THR A 1 121 ? -9.008 -34.031 -6.848 1 87.94 121 THR A O 1
ATOM 972 N N . GLU A 1 122 ? -10.938 -34.562 -5.898 1 86.56 122 GLU A N 1
ATOM 973 C CA . GLU A 1 122 ? -10.492 -35.938 -5.613 1 86.56 122 GLU A CA 1
ATOM 974 C C . GLU A 1 122 ? -10.18 -36.688 -6.902 1 86.56 122 GLU A C 1
ATOM 976 O O . GLU A 1 122 ? -9.188 -37.406 -6.977 1 86.56 122 GLU A O 1
ATOM 981 N N . HIS A 1 123 ? -11.023 -36.531 -7.777 1 89.06 123 HIS A N 1
ATOM 982 C CA . HIS A 1 123 ? -10.828 -37.188 -9.062 1 89.06 123 HIS A CA 1
ATOM 983 C C . HIS A 1 123 ? -9.516 -36.75 -9.711 1 89.06 123 HIS A C 1
ATOM 985 O O . HIS A 1 123 ? -8.758 -37.594 -10.211 1 89.06 123 HIS A O 1
ATOM 991 N N . VAL A 1 124 ? -9.305 -35.531 -9.695 1 91.5 124 VAL A N 1
ATOM 992 C CA . VAL A 1 124 ? -8.086 -35 -10.305 1 91.5 124 VAL A CA 1
ATOM 993 C C . VAL A 1 124 ? -6.867 -35.469 -9.531 1 91.5 124 VAL A C 1
ATOM 995 O O . VAL A 1 124 ? -5.879 -35.906 -10.133 1 91.5 124 VAL A O 1
ATOM 998 N N . LEU A 1 125 ? -6.953 -35.469 -8.25 1 89.81 125 LEU A N 1
ATOM 999 C CA . LEU A 1 125 ? -5.848 -35.906 -7.406 1 89.81 125 LEU A CA 1
ATOM 1000 C C . LEU A 1 125 ? -5.551 -37.375 -7.629 1 89.81 125 LEU A C 1
ATOM 1002 O O . LEU A 1 125 ? -4.391 -37.812 -7.605 1 89.81 125 LEU A O 1
ATOM 1006 N N . GLN A 1 126 ? -6.535 -38.125 -7.844 1 86.75 126 GLN A N 1
ATOM 1007 C CA . GLN A 1 126 ? -6.379 -39.562 -8.102 1 86.75 126 GLN A CA 1
ATOM 1008 C C . GLN A 1 126 ? -5.559 -39.812 -9.367 1 86.75 126 GLN A C 1
ATOM 1010 O O . GLN A 1 126 ? -4.77 -40.75 -9.43 1 86.75 126 GLN A O 1
ATOM 1015 N N . THR A 1 127 ? -5.742 -38.938 -10.227 1 80.12 127 THR A N 1
ATOM 1016 C CA . THR A 1 127 ? -5.078 -39.094 -11.516 1 80.12 127 THR A CA 1
ATOM 1017 C C . THR A 1 127 ? -3.609 -38.719 -11.422 1 80.12 127 THR A C 1
ATOM 1019 O O . THR A 1 127 ? -2.76 -39.281 -12.102 1 80.12 127 THR A O 1
ATOM 1022 N N . VAL A 1 128 ? -3.301 -37.781 -10.484 1 79.44 128 VAL A N 1
ATOM 1023 C CA . VAL A 1 128 ? -1.954 -37.219 -10.461 1 79.44 128 VAL A CA 1
ATOM 1024 C C . VAL A 1 128 ? -1.107 -37.969 -9.422 1 79.44 128 VAL A C 1
ATOM 1026 O O . VAL A 1 128 ? 0.124 -37.906 -9.477 1 79.44 128 VAL A O 1
ATOM 1029 N N . CYS A 1 129 ? -1.734 -38.5 -8.453 1 71.75 129 CYS A N 1
ATOM 1030 C CA . CYS A 1 129 ? -1.027 -39.156 -7.367 1 71.75 129 CYS A CA 1
ATOM 1031 C C . CYS A 1 129 ? -0.145 -40.281 -7.891 1 71.75 129 CYS A C 1
ATOM 1033 O O . CYS A 1 129 ? 0.867 -40.625 -7.273 1 71.75 129 CYS A O 1
ATOM 1035 N N . SER A 1 130 ? -0.287 -40.688 -9 1 71.12 130 SER A N 1
ATOM 1036 C CA . SER A 1 130 ? 0.551 -41.781 -9.508 1 71.12 130 SER A CA 1
ATOM 1037 C C . SER A 1 130 ? 1.832 -41.25 -10.133 1 71.12 130 SER A C 1
ATOM 1039 O O . SER A 1 130 ? 2.676 -42 -10.594 1 71.12 130 SER A O 1
ATOM 1041 N N . ASN A 1 131 ? 2.078 -39.969 -9.742 1 71.38 131 ASN A N 1
ATOM 1042 C CA . ASN A 1 131 ? 3.217 -39.344 -10.414 1 71.38 131 ASN A CA 1
ATOM 1043 C C . ASN A 1 131 ? 4.242 -38.812 -9.414 1 71.38 131 ASN A C 1
ATOM 1045 O O . ASN A 1 131 ? 3.971 -38.781 -8.211 1 71.38 131 ASN A O 1
ATOM 1049 N N . ASN A 1 132 ? 5.461 -38.625 -9.719 1 82.75 132 ASN A N 1
ATOM 1050 C CA . ASN A 1 132 ? 6.621 -38.156 -8.953 1 82.75 132 ASN A CA 1
ATOM 1051 C C . ASN A 1 132 ? 6.594 -36.656 -8.719 1 82.75 132 ASN A C 1
ATOM 1053 O O . ASN A 1 132 ? 7.637 -36.062 -8.484 1 82.75 132 ASN A O 1
ATOM 1057 N N . GLN A 1 133 ? 5.453 -36.125 -8.758 1 89.81 133 GLN A N 1
ATOM 1058 C CA . GLN A 1 133 ? 5.363 -34.656 -8.57 1 89.81 133 GLN A CA 1
ATOM 1059 C C . GLN A 1 133 ? 4.977 -34.312 -7.137 1 89.81 133 GLN A C 1
ATOM 1061 O O . GLN A 1 133 ? 4.277 -35.094 -6.477 1 89.81 133 GLN A O 1
ATOM 1066 N N . GLU A 1 134 ? 5.539 -33.188 -6.641 1 93.75 134 GLU A N 1
ATOM 1067 C CA . GLU A 1 134 ? 4.996 -32.594 -5.438 1 93.75 134 GLU A CA 1
ATOM 1068 C C . GLU A 1 134 ? 3.691 -31.844 -5.738 1 93.75 134 GLU A C 1
ATOM 1070 O O . GLU A 1 134 ? 3.625 -31.047 -6.672 1 93.75 134 GLU A O 1
ATOM 1075 N N . ILE A 1 135 ? 2.678 -32.156 -4.875 1 94.5 135 ILE A N 1
ATOM 1076 C CA . ILE A 1 135 ? 1.365 -31.594 -5.133 1 94.5 135 ILE A CA 1
ATOM 1077 C C . ILE A 1 135 ? 1.017 -30.594 -4.023 1 94.5 135 ILE A C 1
ATOM 1079 O O . ILE A 1 135 ? 1.198 -30.891 -2.84 1 94.5 135 ILE A O 1
ATOM 1083 N N . TYR A 1 136 ? 0.598 -29.453 -4.449 1 96.06 136 TYR A N 1
ATOM 1084 C CA . TYR A 1 136 ? 0.047 -28.406 -3.59 1 96.06 136 TYR A CA 1
ATOM 1085 C C . TYR A 1 136 ? -1.428 -28.172 -3.893 1 96.06 136 TYR A C 1
ATOM 1087 O O . TYR A 1 136 ? -1.856 -28.281 -5.043 1 96.06 136 TYR A O 1
ATOM 1095 N N . LEU A 1 137 ? -2.182 -27.891 -2.875 1 94 137 LEU A N 1
ATOM 1096 C CA . LEU A 1 137 ? -3.598 -27.594 -3.059 1 94 137 LEU A CA 1
ATOM 1097 C C . LEU A 1 137 ? -3.904 -26.156 -2.652 1 94 137 LEU A C 1
ATOM 1099 O O . LEU A 1 137 ? -3.678 -25.766 -1.504 1 94 137 LEU A O 1
ATOM 1103 N N . SER A 1 138 ? -4.328 -25.406 -3.611 1 95.25 138 SER A N 1
ATOM 1104 C CA . SER A 1 138 ? -4.668 -24 -3.391 1 95.25 138 SER A CA 1
ATOM 1105 C C . SER A 1 138 ? -6.18 -23.797 -3.404 1 95.25 138 SER A C 1
ATOM 1107 O O . SER A 1 138 ? -6.863 -24.234 -4.332 1 95.25 138 SER A O 1
ATOM 1109 N N . ILE A 1 139 ? -6.648 -23.141 -2.379 1 90.44 139 ILE A N 1
ATOM 1110 C CA . ILE A 1 139 ? -8.07 -22.812 -2.285 1 90.44 139 ILE A CA 1
ATOM 1111 C C . ILE A 1 139 ? -8.258 -21.312 -2.35 1 90.44 139 ILE A C 1
ATOM 1113 O O . ILE A 1 139 ? -7.988 -20.594 -1.379 1 90.44 139 ILE A O 1
ATOM 1117 N N . ASP A 1 140 ? -8.844 -20.844 -3.459 1 89.06 140 ASP A N 1
ATOM 1118 C CA . ASP A 1 140 ? -9.125 -19.422 -3.605 1 89.06 140 ASP A CA 1
ATOM 1119 C C . ASP A 1 140 ? -10.234 -18.984 -2.654 1 89.06 140 ASP A C 1
ATOM 1121 O O . ASP A 1 140 ? -11.266 -19.656 -2.537 1 89.06 140 ASP A O 1
ATOM 1125 N N . ASN A 1 141 ? -10.023 -17.938 -1.898 1 84.94 141 ASN A N 1
ATOM 1126 C CA . ASN A 1 141 ? -10.945 -17.297 -0.972 1 84.94 141 ASN A CA 1
ATOM 1127 C C . ASN A 1 141 ? -11.312 -18.234 0.185 1 84.94 141 ASN A C 1
ATOM 1129 O O . ASN A 1 141 ? -12.461 -18.234 0.634 1 84.94 141 ASN A O 1
ATOM 1133 N N . ALA A 1 142 ? -10.367 -19.016 0.517 1 85.44 142 ALA A N 1
ATOM 1134 C CA . ALA A 1 142 ? -10.539 -19.953 1.623 1 85.44 142 ALA A CA 1
ATOM 1135 C C . ALA A 1 142 ? -10.938 -19.234 2.902 1 85.44 142 ALA A C 1
ATOM 1137 O O . ALA A 1 142 ? -11.703 -19.766 3.711 1 85.44 142 ALA A O 1
ATOM 1138 N N . LEU A 1 143 ? -10.508 -18.047 3.084 1 86 143 LEU A N 1
ATOM 1139 C CA . LEU A 1 143 ? -10.711 -17.312 4.336 1 86 143 LEU A CA 1
ATOM 1140 C C . LEU A 1 143 ? -12.125 -16.734 4.398 1 86 143 LEU A C 1
ATOM 1142 O O . LEU A 1 143 ? -12.562 -16.281 5.457 1 86 143 LEU A O 1
ATOM 1146 N N . GLU A 1 144 ? -12.797 -16.797 3.334 1 81.56 144 GLU A N 1
ATOM 1147 C CA . GLU A 1 144 ? -14.164 -16.281 3.34 1 81.56 144 GLU A CA 1
ATOM 1148 C C . GLU A 1 144 ? -15.148 -17.344 3.854 1 81.56 144 GLU A C 1
ATOM 1150 O O . GLU A 1 144 ? -16.297 -17.016 4.176 1 81.56 144 GLU A O 1
ATOM 1155 N N . PHE A 1 145 ? -14.656 -18.531 3.986 1 75.88 145 PHE A N 1
ATOM 1156 C CA . PHE A 1 145 ? -15.508 -19.594 4.504 1 75.88 145 PHE A CA 1
ATOM 1157 C C . PHE A 1 145 ? -15.578 -19.547 6.027 1 75.88 145 PHE A C 1
ATOM 1159 O O . PHE A 1 145 ? -14.57 -19.281 6.688 1 75.88 145 PHE A O 1
ATOM 1166 N N . PRO A 1 146 ? -16.844 -19.797 6.453 1 70.38 146 PRO A N 1
ATOM 1167 C CA . PRO A 1 146 ? -16.953 -19.828 7.914 1 70.38 146 PRO A CA 1
ATOM 1168 C C . PRO A 1 146 ? -16.25 -21.031 8.531 1 70.38 146 PRO A C 1
ATOM 1170 O O . PRO A 1 146 ? -16.453 -22.172 8.102 1 70.38 146 PRO A O 1
ATOM 1173 N N . VAL A 1 147 ? -15.242 -20.844 9.242 1 61.94 147 VAL A N 1
ATOM 1174 C CA . VAL A 1 147 ? -14.461 -21.938 9.82 1 61.94 147 VAL A CA 1
ATOM 1175 C C . VAL A 1 147 ? -15.234 -22.562 10.977 1 61.94 147 VAL A C 1
ATOM 1177 O O . VAL A 1 147 ? -15.109 -23.766 11.234 1 61.94 147 VAL A O 1
ATOM 1180 N N . GLU A 1 148 ? -15.945 -21.781 11.664 1 58 148 GLU A N 1
ATOM 1181 C CA . GLU A 1 148 ? -16.672 -22.297 12.82 1 58 148 GLU A CA 1
ATOM 1182 C C . GLU A 1 148 ? -17.75 -23.297 12.391 1 58 148 GLU A C 1
ATOM 1184 O O . GLU A 1 148 ? -18.062 -24.234 13.125 1 58 148 GLU A O 1
ATOM 1189 N N . GLU A 1 149 ? -18.438 -23.062 11.242 1 54.75 149 GLU A N 1
ATOM 1190 C CA . GLU A 1 149 ? -19.578 -23.875 10.859 1 54.75 149 GLU A CA 1
ATOM 1191 C C . GLU A 1 149 ? -19.125 -25.078 10.016 1 54.75 149 GLU A C 1
ATOM 1193 O O . GLU A 1 149 ? -19.578 -26.203 10.242 1 54.75 149 GLU A O 1
ATOM 1198 N N . VAL A 1 150 ? -18.5 -24.766 8.922 1 57.53 150 VAL A N 1
ATOM 1199 C CA . VAL A 1 150 ? -18.016 -25.812 8.023 1 57.53 150 VAL A CA 1
ATOM 1200 C C . VAL A 1 150 ? -16.5 -25.938 8.148 1 57.53 150 VAL A C 1
ATOM 1202 O O . VAL A 1 150 ? -15.766 -25.031 7.77 1 57.53 150 VAL A O 1
ATOM 1205 N N . ASN A 1 151 ? -16.125 -26.875 8.984 1 65.88 151 ASN A N 1
ATOM 1206 C CA . ASN A 1 151 ? -14.688 -27 9.227 1 65.88 151 ASN A CA 1
ATOM 1207 C C . ASN A 1 151 ? -13.938 -27.422 7.965 1 65.88 151 ASN A C 1
ATOM 1209 O O . ASN A 1 151 ? -13.891 -28.609 7.645 1 65.88 151 ASN A O 1
ATOM 1213 N N . ILE A 1 152 ? -13.695 -26.469 7.16 1 72.31 152 ILE A N 1
ATOM 1214 C CA . ILE A 1 152 ? -13.008 -26.672 5.887 1 72.31 152 ILE A CA 1
ATOM 1215 C C . ILE A 1 152 ? -11.758 -27.531 6.109 1 72.31 152 ILE A C 1
ATOM 1217 O O . ILE A 1 152 ? -11.383 -28.328 5.25 1 72.31 152 ILE A O 1
ATOM 1221 N N . VAL A 1 153 ? -11.312 -27.5 7.285 1 75.5 153 VAL A N 1
ATOM 1222 C CA . VAL A 1 153 ? -10.094 -28.25 7.582 1 75.5 153 VAL A CA 1
ATOM 1223 C C . VAL A 1 153 ? -10.414 -29.734 7.688 1 75.5 153 VAL A C 1
ATOM 1225 O O . VAL A 1 153 ? -9.68 -30.578 7.156 1 75.5 153 VAL A O 1
ATOM 1228 N N . ASP A 1 154 ? -11.539 -29.938 8.312 1 77.12 154 ASP A N 1
ATOM 1229 C CA . ASP A 1 154 ? -11.938 -31.344 8.461 1 77.12 154 ASP A CA 1
ATOM 1230 C C . ASP A 1 154 ? -12.25 -31.969 7.105 1 77.12 154 ASP A C 1
ATOM 1232 O O . ASP A 1 154 ? -12.016 -33.156 6.902 1 77.12 154 ASP A O 1
ATOM 1236 N N . ILE A 1 155 ? -12.672 -31.172 6.312 1 77.12 155 ILE A N 1
ATOM 1237 C CA . ILE A 1 155 ? -13.047 -31.656 4.984 1 77.12 155 ILE A CA 1
ATOM 1238 C C . ILE A 1 155 ? -11.789 -31.891 4.148 1 77.12 155 ILE A C 1
ATOM 1240 O O . ILE A 1 155 ? -11.734 -32.812 3.354 1 77.12 155 ILE A O 1
ATOM 1244 N N . LEU A 1 156 ? -10.781 -31.125 4.395 1 80.56 156 LEU A N 1
ATOM 1245 C CA . LEU A 1 156 ? -9.594 -31.156 3.551 1 80.56 156 LEU A CA 1
ATOM 1246 C C . LEU A 1 156 ? -8.578 -32.156 4.082 1 80.56 156 LEU A C 1
ATOM 1248 O O . LEU A 1 156 ? -7.762 -32.688 3.324 1 80.56 156 LEU A O 1
ATOM 1252 N N . ASP A 1 157 ? -8.695 -32.5 5.336 1 83.94 157 ASP A N 1
ATOM 1253 C CA . ASP A 1 157 ? -7.68 -33.312 6.012 1 83.94 157 ASP A CA 1
ATOM 1254 C C . ASP A 1 157 ? -7.547 -34.688 5.371 1 83.94 157 ASP A C 1
ATOM 1256 O O . ASP A 1 157 ? -6.438 -35.156 5.141 1 83.94 157 ASP A O 1
ATOM 1260 N N . PRO A 1 158 ? -8.664 -35.281 5.043 1 82.75 158 PRO A N 1
ATOM 1261 C CA . PRO A 1 158 ? -8.531 -36.594 4.402 1 82.75 158 PRO A CA 1
ATOM 1262 C C . PRO A 1 158 ? -7.781 -36.531 3.076 1 82.75 158 PRO A C 1
ATOM 1264 O O . PRO A 1 158 ? -7.043 -37.469 2.736 1 82.75 158 PRO A O 1
ATOM 1267 N N . PHE A 1 159 ? -7.938 -35.438 2.35 1 82.81 159 PHE A N 1
ATOM 1268 C CA . PHE A 1 159 ? -7.254 -35.281 1.073 1 82.81 159 PHE A CA 1
ATOM 1269 C C . PHE A 1 159 ? -5.758 -35.062 1.286 1 82.81 159 PHE A C 1
ATOM 1271 O O . PHE A 1 159 ? -4.938 -35.594 0.542 1 82.81 159 PHE A O 1
ATOM 1278 N N . ILE A 1 160 ? -5.441 -34.344 2.266 1 88.06 160 ILE A N 1
ATOM 1279 C CA . ILE A 1 160 ? -4.055 -34.031 2.58 1 88.06 160 ILE A CA 1
ATOM 1280 C C . ILE A 1 160 ? -3.287 -35.312 2.879 1 88.06 160 ILE A C 1
ATOM 1282 O O . ILE A 1 160 ? -2.207 -35.531 2.33 1 88.06 160 ILE A O 1
ATOM 1286 N N . ALA A 1 161 ? -3.906 -36.125 3.66 1 88.75 161 ALA A N 1
ATOM 1287 C CA . ALA A 1 161 ? -3.254 -37.375 4.078 1 88.75 161 ALA A CA 1
ATOM 1288 C C . ALA A 1 161 ? -3.199 -38.375 2.934 1 88.75 161 ALA A C 1
ATOM 1290 O O . ALA A 1 161 ? -2.152 -38.969 2.674 1 88.75 161 ALA A O 1
ATOM 1291 N N . GLU A 1 162 ? -4.273 -38.531 2.242 1 89 162 GLU A N 1
ATOM 1292 C CA . GLU A 1 162 ? -4.41 -39.562 1.223 1 89 162 GLU A CA 1
ATOM 1293 C C . GLU A 1 162 ? -3.506 -39.281 0.025 1 89 162 GLU A C 1
ATOM 1295 O O . GLU A 1 162 ? -2.924 -40.188 -0.549 1 89 162 GLU A O 1
ATOM 1300 N N . TYR A 1 163 ? -3.395 -38 -0.293 1 89.69 163 TYR A N 1
ATOM 1301 C CA . TYR A 1 163 ? -2.689 -37.656 -1.527 1 89.69 163 TYR A CA 1
ATOM 1302 C C . TYR A 1 163 ? -1.369 -36.969 -1.231 1 89.69 163 TYR A C 1
ATOM 1304 O O . TYR A 1 163 ? -0.726 -36.438 -2.139 1 89.69 163 TYR A O 1
ATOM 1312 N N . GLU A 1 164 ? -1.014 -36.938 0.034 1 90.94 164 GLU A N 1
ATOM 1313 C CA . GLU A 1 164 ? 0.263 -36.375 0.489 1 90.94 164 GLU A CA 1
ATOM 1314 C C . GLU A 1 164 ? 0.466 -34.969 -0.01 1 90.94 164 GLU A C 1
ATOM 1316 O O . GLU A 1 164 ? 1.498 -34.656 -0.604 1 90.94 164 GLU A O 1
ATOM 1321 N N . ILE A 1 165 ? -0.559 -34.219 0.156 1 93.5 165 ILE A N 1
ATOM 1322 C CA . ILE A 1 165 ? -0.485 -32.781 -0.208 1 93.5 165 ILE A CA 1
ATOM 1323 C C . ILE A 1 165 ? 0.641 -32.125 0.571 1 93.5 165 ILE A C 1
ATOM 1325 O O . ILE A 1 165 ? 0.669 -32.156 1.803 1 93.5 165 ILE A O 1
ATOM 1329 N N . LYS A 1 166 ? 1.522 -31.547 -0.169 1 95.19 166 LYS A N 1
ATOM 1330 C CA . LYS A 1 166 ? 2.719 -30.984 0.44 1 95.19 166 LYS A CA 1
ATOM 1331 C C . LYS A 1 166 ? 2.371 -29.75 1.28 1 95.19 166 LYS A C 1
ATOM 1333 O O . LYS A 1 166 ? 2.932 -29.562 2.359 1 95.19 166 LYS A O 1
ATOM 1338 N N . ARG A 1 167 ? 1.535 -28.875 0.735 1 96.12 167 ARG A N 1
ATOM 1339 C CA . ARG A 1 167 ? 1.089 -27.672 1.426 1 96.12 167 ARG A CA 1
ATOM 1340 C C . ARG A 1 167 ? -0.337 -27.297 1.024 1 96.12 167 ARG A C 1
ATOM 1342 O O . ARG A 1 167 ? -0.748 -27.547 -0.113 1 96.12 167 ARG A O 1
ATOM 1349 N N . LEU A 1 168 ? -1.032 -26.797 1.984 1 94.25 168 LEU A N 1
ATOM 1350 C CA . LEU A 1 168 ? -2.334 -26.172 1.737 1 94.25 168 LEU A CA 1
ATOM 1351 C C . LEU A 1 168 ? -2.205 -24.672 1.594 1 94.25 168 LEU A C 1
ATOM 1353 O O . LEU A 1 168 ? -1.757 -23.984 2.52 1 94.25 168 LEU A O 1
ATOM 1357 N N . ILE A 1 169 ? -2.531 -24.188 0.404 1 96.5 169 ILE A N 1
ATOM 1358 C CA . ILE A 1 169 ? -2.453 -22.75 0.126 1 96.5 169 ILE A CA 1
ATOM 1359 C C . ILE A 1 169 ? -3.822 -22.109 0.338 1 96.5 169 ILE A C 1
ATOM 1361 O O . ILE A 1 169 ? -4.777 -22.422 -0.375 1 96.5 169 ILE A O 1
ATOM 1365 N N . LEU A 1 170 ? -3.908 -21.281 1.312 1 94.25 170 LEU A N 1
ATOM 1366 C CA . LEU A 1 170 ? -5.141 -20.578 1.625 1 94.25 170 LEU A CA 1
ATOM 1367 C C . LEU A 1 170 ? -5.125 -19.172 1.022 1 94.25 170 LEU A C 1
ATOM 1369 O O . LEU A 1 170 ? -4.359 -18.312 1.461 1 94.25 170 LEU A O 1
ATOM 1373 N N . GLY A 1 171 ? -6.023 -19 0.078 1 93.19 171 GLY A N 1
ATOM 1374 C CA . GLY A 1 171 ? -6.02 -17.75 -0.68 1 93.19 171 GLY A CA 1
ATOM 1375 C C . GLY A 1 171 ? -7.074 -16.766 -0.217 1 93.19 171 GLY A C 1
ATOM 1376 O O . GLY A 1 171 ? -8.18 -17.156 0.157 1 93.19 171 GLY A O 1
ATOM 1377 N N . ASP A 1 172 ? -6.707 -15.531 -0.152 1 91.81 172 ASP A N 1
ATOM 1378 C CA . ASP A 1 172 ? -7.613 -14.391 -0.13 1 91.81 172 ASP A CA 1
ATOM 1379 C C . ASP A 1 172 ? -7.531 -13.594 -1.433 1 91.81 172 ASP A C 1
ATOM 1381 O O . ASP A 1 172 ? -7.059 -12.461 -1.445 1 91.81 172 ASP A O 1
ATOM 1385 N N . VAL A 1 173 ? -8.062 -14.164 -2.471 1 89.19 173 VAL A N 1
ATOM 1386 C CA . VAL A 1 173 ? -7.883 -13.664 -3.83 1 89.19 173 VAL A CA 1
ATOM 1387 C C . VAL A 1 173 ? -8.703 -12.391 -4.02 1 89.19 173 VAL A C 1
ATOM 1389 O O . VAL A 1 173 ? -8.289 -11.484 -4.75 1 89.19 173 VAL A O 1
ATOM 1392 N N . ASN A 1 174 ? -9.797 -12.297 -3.307 1 86 174 ASN A N 1
ATOM 1393 C CA . ASN A 1 174 ? -10.633 -11.102 -3.398 1 86 174 ASN A CA 1
ATOM 1394 C C . ASN A 1 174 ? -10.109 -9.984 -2.498 1 86 174 ASN A C 1
ATOM 1396 O O . ASN A 1 174 ? -10.57 -8.852 -2.58 1 86 174 ASN A O 1
ATOM 1400 N N . GLY A 1 175 ? -9.109 -10.328 -1.671 1 89.81 175 GLY A N 1
ATOM 1401 C CA . GLY A 1 175 ? -8.516 -9.32 -0.804 1 89.81 175 GLY A CA 1
ATOM 1402 C C . GLY A 1 175 ? -9.5 -8.75 0.199 1 89.81 175 GLY A C 1
ATOM 1403 O O . GLY A 1 175 ? -9.477 -7.547 0.481 1 89.81 175 GLY A O 1
ATOM 1404 N N . LYS A 1 176 ? -10.438 -9.602 0.731 1 89.12 176 LYS A N 1
ATOM 1405 C CA . LYS A 1 176 ? -11.539 -9.094 1.548 1 89.12 176 LYS A CA 1
ATOM 1406 C C . LYS A 1 176 ? -11.211 -9.203 3.035 1 89.12 176 LYS A C 1
ATOM 1408 O O . LYS A 1 176 ? -12.039 -8.859 3.883 1 89.12 176 LYS A O 1
ATOM 1413 N N . MET A 1 177 ? -10.062 -9.641 3.322 1 93.44 177 MET A N 1
ATOM 1414 C CA . MET A 1 177 ? -9.711 -9.812 4.73 1 93.44 177 MET A CA 1
ATOM 1415 C C . MET A 1 177 ? -8.984 -8.578 5.258 1 93.44 177 MET A C 1
ATOM 1417 O O . MET A 1 177 ? -8.258 -7.918 4.516 1 93.44 177 MET A O 1
ATOM 1421 N N . ASP A 1 178 ? -9.266 -8.266 6.449 1 95.81 178 ASP A N 1
ATOM 1422 C CA . ASP A 1 178 ? -8.398 -7.336 7.168 1 95.81 178 ASP A CA 1
ATOM 1423 C C . ASP A 1 178 ? -7.387 -8.086 8.031 1 95.81 178 ASP A C 1
ATOM 1425 O O . ASP A 1 178 ? -7.48 -9.305 8.195 1 95.81 178 ASP A O 1
ATOM 1429 N N . PRO A 1 179 ? -6.461 -7.387 8.594 1 97.69 179 PRO A N 1
ATOM 1430 C CA . PRO A 1 179 ? -5.367 -8.062 9.289 1 97.69 179 PRO A CA 1
ATOM 1431 C C . PRO A 1 179 ? -5.855 -8.922 10.453 1 97.69 179 PRO A C 1
ATOM 1433 O O . PRO A 1 179 ? -5.336 -10.016 10.68 1 97.69 179 PRO A O 1
ATOM 1436 N N . PHE A 1 180 ? -6.871 -8.531 11.18 1 97.31 180 PHE A N 1
ATOM 1437 C CA . PHE A 1 180 ? -7.344 -9.258 12.352 1 97.31 180 PHE A CA 1
ATOM 1438 C C . PHE A 1 180 ? -8.062 -10.539 11.945 1 97.31 180 PHE A C 1
ATOM 1440 O O . PHE A 1 180 ? -7.82 -11.602 12.523 1 97.31 180 PHE A O 1
ATOM 1447 N N . THR A 1 181 ? -8.914 -10.398 10.945 1 94.94 181 THR A N 1
ATOM 1448 C CA . THR A 1 181 ? -9.602 -11.578 10.438 1 94.94 181 THR A CA 1
ATOM 1449 C C . THR A 1 181 ? -8.617 -12.57 9.844 1 94.94 181 THR A C 1
ATOM 1451 O O . THR A 1 181 ? -8.742 -13.781 10.047 1 94.94 181 THR A O 1
ATOM 1454 N N . THR A 1 182 ? -7.648 -12.062 9.109 1 96.31 182 THR A N 1
ATOM 1455 C CA . THR A 1 182 ? -6.613 -12.914 8.539 1 96.31 182 THR A CA 1
ATOM 1456 C C . THR A 1 182 ? -5.895 -13.695 9.641 1 96.31 182 THR A C 1
ATOM 1458 O O . THR A 1 182 ? -5.754 -14.922 9.547 1 96.31 182 THR A O 1
ATOM 1461 N N . TYR A 1 183 ? -5.5 -13.008 10.695 1 96.56 183 TYR A N 1
ATOM 1462 C CA . TYR A 1 183 ? -4.801 -13.641 11.812 1 96.56 183 TYR A CA 1
ATOM 1463 C C . TYR A 1 183 ? -5.668 -14.711 12.453 1 96.56 183 TYR A C 1
ATOM 1465 O O . TYR A 1 183 ? -5.223 -15.844 12.656 1 96.56 183 TYR A O 1
ATOM 1473 N N . ASN A 1 184 ? -6.902 -14.344 12.773 1 94.38 184 ASN A N 1
ATOM 1474 C CA . ASN A 1 184 ? -7.785 -15.25 13.5 1 94.38 184 ASN A CA 1
ATOM 1475 C C . ASN A 1 184 ? -8.07 -16.516 12.703 1 94.38 184 ASN A C 1
ATOM 1477 O O . ASN A 1 184 ? -8.008 -17.625 13.242 1 94.38 184 ASN A O 1
ATOM 1481 N N . LYS A 1 185 ? -8.328 -16.328 11.461 1 92.69 185 LYS A N 1
ATOM 1482 C CA . LYS A 1 185 ? -8.664 -17.484 10.625 1 92.69 185 LYS A CA 1
ATOM 1483 C C . LYS A 1 185 ? -7.441 -18.359 10.391 1 92.69 185 LYS A C 1
ATOM 1485 O O . LYS A 1 185 ? -7.523 -19.594 10.508 1 92.69 185 LYS A O 1
ATOM 1490 N N . LEU A 1 186 ? -6.344 -17.781 10.078 1 93.94 186 LEU A N 1
ATOM 1491 C CA . LEU A 1 186 ? -5.152 -18.562 9.781 1 93.94 186 LEU A CA 1
ATOM 1492 C C . LEU A 1 186 ? -4.617 -19.234 11.047 1 93.94 186 LEU A C 1
ATOM 1494 O O . LEU A 1 186 ? -4.059 -20.328 10.984 1 93.94 186 LEU A O 1
ATOM 1498 N N . ASN A 1 187 ? -4.781 -18.547 12.164 1 91.81 187 ASN A N 1
ATOM 1499 C CA . ASN A 1 187 ? -4.406 -19.188 13.422 1 91.81 187 ASN A CA 1
ATOM 1500 C C . ASN A 1 187 ? -5.176 -20.484 13.648 1 91.81 187 ASN A C 1
ATOM 1502 O O . ASN A 1 187 ? -4.605 -21.469 14.109 1 91.81 187 ASN A O 1
ATOM 1506 N N . LEU A 1 188 ? -6.387 -20.484 13.305 1 88.12 188 LEU A N 1
ATOM 1507 C CA . LEU A 1 188 ? -7.215 -21.688 13.414 1 88.12 188 LEU A CA 1
ATOM 1508 C C . LEU A 1 188 ? -6.773 -22.75 12.414 1 88.12 188 LEU A C 1
ATOM 1510 O O . LEU A 1 188 ? -6.68 -23.922 12.758 1 88.12 188 LEU A O 1
ATOM 1514 N N . PHE A 1 189 ? -6.508 -22.344 11.195 1 87.31 189 PHE A N 1
ATOM 1515 C CA . PHE A 1 189 ? -6.109 -23.266 10.148 1 87.31 189 PHE A CA 1
ATOM 1516 C C . PHE A 1 189 ? -4.773 -23.922 10.484 1 87.31 189 PHE A C 1
ATOM 1518 O O . PHE A 1 189 ? -4.609 -25.125 10.328 1 87.31 189 PHE A O 1
ATOM 1525 N N . THR A 1 190 ? -3.809 -23.094 10.953 1 88.31 190 THR A N 1
ATOM 1526 C CA . THR A 1 190 ? -2.473 -23.609 11.234 1 88.31 190 THR A CA 1
ATOM 1527 C C . THR A 1 190 ? -2.506 -24.609 12.383 1 88.31 190 THR A C 1
ATOM 1529 O O . THR A 1 190 ? -1.717 -25.562 12.422 1 88.31 190 THR A O 1
ATOM 1532 N N . ASP A 1 191 ? -3.463 -24.516 13.25 1 86.19 191 ASP A N 1
ATOM 1533 C CA . ASP A 1 191 ? -3.6 -25.406 14.398 1 86.19 191 ASP A CA 1
ATOM 1534 C C . ASP A 1 191 ? -4.242 -26.719 13.984 1 86.19 191 ASP A C 1
ATOM 1536 O O . ASP A 1 191 ? -3.965 -27.766 14.586 1 86.19 191 ASP A O 1
ATOM 1540 N N . MET A 1 192 ? -4.988 -26.719 12.898 1 85 192 MET A N 1
ATOM 1541 C CA . MET A 1 192 ? -5.828 -27.875 12.602 1 85 192 MET A CA 1
ATOM 1542 C C . MET A 1 192 ? -5.285 -28.641 11.406 1 85 192 MET A C 1
ATOM 1544 O O . MET A 1 192 ? -5.512 -29.844 11.281 1 85 192 MET A O 1
ATOM 1548 N N . ALA A 1 193 ? -4.59 -27.938 10.531 1 85.75 193 ALA A N 1
ATOM 1549 C CA . ALA A 1 193 ? -4.172 -28.562 9.273 1 85.75 193 ALA A CA 1
ATOM 1550 C C . ALA A 1 193 ? -3.105 -29.625 9.516 1 85.75 193 ALA A C 1
ATOM 1552 O O . ALA A 1 193 ? -2.227 -29.453 10.367 1 85.75 193 ALA A O 1
ATOM 1553 N N . GLN A 1 194 ? -3.107 -30.672 8.742 1 89.56 194 GLN A N 1
ATOM 1554 C CA . GLN A 1 194 ? -2.172 -31.781 8.859 1 89.56 194 GLN A CA 1
ATOM 1555 C C . GLN A 1 194 ? -0.932 -31.562 8 1 89.56 194 GLN A C 1
ATOM 1557 O O . GLN A 1 194 ? -0.079 -32.438 7.891 1 89.56 194 GLN A O 1
ATOM 1562 N N . CYS A 1 195 ? -0.885 -30.531 7.359 1 92.69 195 CYS A N 1
ATOM 1563 C CA . CYS A 1 195 ? 0.275 -30.141 6.566 1 92.69 195 CYS A CA 1
ATOM 1564 C C . CYS A 1 195 ? 0.548 -28.641 6.707 1 92.69 195 CYS A C 1
ATOM 1566 O O . CYS A 1 195 ? -0.269 -27.906 7.266 1 92.69 195 CYS A O 1
ATOM 1568 N N . PRO A 1 196 ? 1.722 -28.172 6.262 1 94.31 196 PRO A N 1
ATOM 1569 C CA . PRO A 1 196 ? 2.016 -26.734 6.328 1 94.31 196 PRO A CA 1
ATOM 1570 C C . PRO A 1 196 ? 1.026 -25.891 5.531 1 94.31 196 PRO A C 1
ATOM 1572 O O . PRO A 1 196 ? 0.533 -26.328 4.488 1 94.31 196 PRO A O 1
ATOM 1575 N N . VAL A 1 197 ? 0.815 -24.703 6.027 1 95.06 197 VAL A N 1
ATOM 1576 C CA . VAL A 1 197 ? -0.114 -23.766 5.406 1 95.06 197 VAL A CA 1
ATOM 1577 C C . VAL A 1 197 ? 0.663 -22.641 4.723 1 95.06 197 VAL A C 1
ATOM 1579 O O . VAL A 1 197 ? 1.685 -22.188 5.238 1 95.06 197 VAL A O 1
ATOM 1582 N N . GLU A 1 198 ? 0.247 -22.344 3.535 1 97.81 198 GLU A N 1
ATOM 1583 C CA . GLU A 1 198 ? 0.733 -21.203 2.754 1 97.81 198 GLU A CA 1
ATOM 1584 C C . GLU A 1 198 ? -0.358 -20.156 2.564 1 97.81 198 GLU A C 1
ATOM 1586 O O . GLU A 1 198 ? -1.534 -20.5 2.412 1 97.81 198 GLU A O 1
ATOM 1591 N N . TYR A 1 199 ? 0.018 -18.875 2.668 1 97.94 199 TYR A N 1
ATOM 1592 C CA . TYR A 1 199 ? -0.968 -17.812 2.525 1 97.94 199 TYR A CA 1
ATOM 1593 C C . TYR A 1 199 ? -0.699 -16.984 1.273 1 97.94 199 TYR A C 1
ATOM 1595 O O . TYR A 1 199 ? 0.445 -16.609 1.001 1 97.94 199 TYR A O 1
ATOM 1603 N N . MET A 1 200 ? -1.751 -16.734 0.563 1 97.62 200 MET A N 1
ATOM 1604 C CA . MET A 1 200 ? -1.726 -15.812 -0.573 1 97.62 200 MET A CA 1
ATOM 1605 C C . MET A 1 200 ? -2.877 -14.812 -0.494 1 97.62 200 MET A C 1
ATOM 1607 O O . MET A 1 200 ? -4.043 -15.195 -0.631 1 97.62 200 MET A O 1
ATOM 1611 N N . GLY A 1 201 ? -2.57 -13.594 -0.308 1 96.44 201 GLY A N 1
ATOM 1612 C CA . GLY A 1 201 ? -3.588 -12.555 -0.263 1 96.44 201 GLY A CA 1
ATOM 1613 C C . GLY A 1 201 ? -3.357 -11.453 -1.274 1 96.44 201 GLY A C 1
ATOM 1614 O O . GLY A 1 201 ? -2.217 -11.047 -1.507 1 96.44 201 GLY A O 1
ATOM 1615 N N . CYS A 1 202 ? -4.453 -10.938 -1.848 1 95.06 202 CYS A N 1
ATOM 1616 C CA . CYS A 1 202 ? -4.348 -9.906 -2.869 1 95.06 202 CYS A CA 1
ATOM 1617 C C . CYS A 1 202 ? -4.531 -8.516 -2.26 1 95.06 202 CYS A C 1
ATOM 1619 O O . CYS A 1 202 ? -4.895 -8.391 -1.089 1 95.06 202 CYS A O 1
ATOM 1621 N N . ASN A 1 203 ? -4.246 -7.477 -3.033 1 96.12 203 ASN A N 1
ATOM 1622 C CA . ASN A 1 203 ? -4.109 -6.117 -2.529 1 96.12 203 ASN A CA 1
ATOM 1623 C C . ASN A 1 203 ? -5.305 -5.25 -2.918 1 96.12 203 ASN A C 1
ATOM 1625 O O . ASN A 1 203 ? -5.168 -4.039 -3.104 1 96.12 203 ASN A O 1
ATOM 1629 N N . ASN A 1 204 ? -6.469 -5.781 -2.965 1 93.56 204 ASN A N 1
ATOM 1630 C CA . ASN A 1 204 ? -7.648 -5.094 -3.475 1 93.56 204 ASN A CA 1
ATOM 1631 C C . ASN A 1 204 ? -8 -3.877 -2.623 1 93.56 204 ASN A C 1
ATOM 1633 O O . ASN A 1 204 ? -8.531 -2.891 -3.131 1 93.56 204 ASN A O 1
ATOM 1637 N N . TYR A 1 205 ? -7.695 -3.914 -1.339 1 96.06 205 TYR A N 1
ATOM 1638 C CA . TYR A 1 205 ? -8.016 -2.801 -0.455 1 96.06 205 TYR A CA 1
ATOM 1639 C C . TYR A 1 205 ? -6.75 -2.146 0.083 1 96.06 205 TYR A C 1
ATOM 1641 O O . TYR A 1 205 ? -6.797 -1.4 1.063 1 96.06 205 TYR A O 1
ATOM 1649 N N . GLY A 1 206 ? -5.637 -2.561 -0.489 1 96.38 206 GLY A N 1
ATOM 1650 C CA . GLY A 1 206 ? -4.383 -1.943 -0.083 1 96.38 206 GLY A CA 1
ATOM 1651 C C . GLY A 1 206 ? -3.83 -2.51 1.21 1 96.38 206 GLY A C 1
ATOM 1652 O O . GLY A 1 206 ? -3.096 -1.829 1.929 1 96.38 206 GLY A O 1
ATOM 1653 N N . MET A 1 207 ? -4.184 -3.748 1.551 1 97.69 207 MET A N 1
ATOM 1654 C CA . MET A 1 207 ? -3.777 -4.266 2.854 1 97.69 207 MET A CA 1
ATOM 1655 C C . MET A 1 207 ? -2.996 -5.566 2.705 1 97.69 207 MET A C 1
ATOM 1657 O O . MET A 1 207 ? -2.822 -6.305 3.674 1 97.69 207 MET A O 1
ATOM 1661 N N . ALA A 1 208 ? -2.523 -5.855 1.509 1 98.12 208 ALA A N 1
ATOM 1662 C CA . ALA A 1 208 ? -1.885 -7.148 1.267 1 98.12 208 ALA A CA 1
ATOM 1663 C C . ALA A 1 208 ? -0.667 -7.332 2.166 1 98.12 208 ALA A C 1
ATOM 1665 O O . ALA A 1 208 ? -0.464 -8.414 2.73 1 98.12 208 ALA A O 1
ATOM 1666 N N . THR A 1 209 ? 0.184 -6.273 2.312 1 98.5 209 THR A N 1
ATOM 1667 C CA . THR A 1 209 ? 1.366 -6.375 3.16 1 98.5 209 THR A CA 1
ATOM 1668 C C . THR A 1 209 ? 0.972 -6.652 4.609 1 98.5 209 THR A C 1
ATOM 1670 O O . THR A 1 209 ? 1.482 -7.59 5.227 1 98.5 209 THR A O 1
ATOM 1673 N N . ALA A 1 210 ? 0.032 -5.891 5.125 1 98.5 210 ALA A N 1
ATOM 1674 C CA . ALA A 1 210 ? -0.406 -6.051 6.508 1 98.5 210 ALA A CA 1
ATOM 1675 C C . ALA A 1 210 ? -1.025 -7.426 6.734 1 98.5 210 ALA A C 1
ATOM 1677 O O . ALA A 1 210 ? -0.769 -8.07 7.754 1 98.5 210 ALA A O 1
ATOM 1678 N N . ASN A 1 211 ? -1.836 -7.891 5.793 1 98.5 211 ASN A N 1
ATOM 1679 C CA . ASN A 1 211 ? -2.455 -9.203 5.906 1 98.5 211 ASN A CA 1
ATOM 1680 C C . ASN A 1 211 ? -1.413 -10.32 5.867 1 98.5 211 ASN A C 1
ATOM 1682 O O . ASN A 1 211 ? -1.532 -11.312 6.59 1 98.5 211 ASN A O 1
ATOM 1686 N N . THR A 1 212 ? -0.455 -10.148 5.023 1 98.62 212 THR A N 1
ATOM 1687 C CA . THR A 1 212 ? 0.619 -11.133 4.938 1 98.62 212 THR A CA 1
ATOM 1688 C C . THR A 1 212 ? 1.408 -11.188 6.246 1 98.62 212 THR A C 1
ATOM 1690 O O . THR A 1 212 ? 1.743 -12.266 6.727 1 98.62 212 THR A O 1
ATOM 1693 N N . LEU A 1 213 ? 1.684 -10.039 6.844 1 97.94 213 LEU A N 1
ATOM 1694 C CA . LEU A 1 213 ? 2.342 -10 8.141 1 97.94 213 LEU A CA 1
ATOM 1695 C C . LEU A 1 213 ? 1.474 -10.664 9.211 1 97.94 213 LEU A C 1
ATOM 1697 O O . LEU A 1 213 ? 1.988 -11.328 10.109 1 97.94 213 LEU A O 1
ATOM 1701 N N . SER A 1 214 ? 0.182 -10.5 9.078 1 97.81 214 SER A N 1
ATOM 1702 C CA . SER A 1 214 ? -0.743 -11.148 10 1 97.81 214 SER A CA 1
ATOM 1703 C C . SER A 1 214 ? -0.698 -12.664 9.852 1 97.81 214 SER A C 1
ATOM 1705 O O . SER A 1 214 ? -0.812 -13.398 10.836 1 97.81 214 SER A O 1
ATOM 1707 N N . ALA A 1 215 ? -0.606 -13.102 8.617 1 97.69 215 ALA A N 1
ATOM 1708 C CA . ALA A 1 215 ? -0.461 -14.539 8.367 1 97.69 215 ALA A CA 1
ATOM 1709 C C . ALA A 1 215 ? 0.792 -15.086 9.047 1 97.69 215 ALA A C 1
ATOM 1711 O O . ALA A 1 215 ? 0.751 -16.141 9.672 1 97.69 215 ALA A O 1
ATOM 1712 N N . LEU A 1 216 ? 1.875 -14.352 8.938 1 97.44 216 LEU A N 1
ATOM 1713 C CA . LEU A 1 216 ? 3.115 -14.75 9.594 1 97.44 216 LEU A CA 1
ATOM 1714 C C . LEU A 1 216 ? 2.938 -14.797 11.109 1 97.44 216 LEU A C 1
ATOM 1716 O O . LEU A 1 216 ? 3.418 -15.727 11.766 1 97.44 216 LEU A O 1
ATOM 1720 N N . ARG A 1 217 ? 2.219 -13.812 11.609 1 95.75 217 ARG A N 1
ATOM 1721 C CA . ARG A 1 217 ? 1.933 -13.766 13.039 1 95.75 217 ARG A CA 1
ATOM 1722 C C . ARG A 1 217 ? 1.126 -14.984 13.477 1 95.75 217 ARG A C 1
ATOM 1724 O O . ARG A 1 217 ? 1.291 -15.477 14.602 1 95.75 217 ARG A O 1
ATOM 1731 N N . ALA A 1 218 ? 0.304 -15.5 12.609 1 95.38 218 ALA A N 1
ATOM 1732 C CA . ALA A 1 218 ? -0.553 -16.641 12.898 1 95.38 218 ALA A CA 1
ATOM 1733 C C . ALA A 1 218 ? 0.229 -17.953 12.797 1 95.38 218 ALA A C 1
ATOM 1735 O O . ALA A 1 218 ? -0.327 -19.031 13 1 95.38 218 ALA A O 1
ATOM 1736 N N . GLY A 1 219 ? 1.491 -17.844 12.391 1 94.19 219 GLY A N 1
ATOM 1737 C CA . GLY A 1 219 ? 2.336 -19.031 12.367 1 94.19 219 GLY A CA 1
ATOM 1738 C C . GLY A 1 219 ? 2.555 -19.578 10.969 1 94.19 219 GLY A C 1
ATOM 1739 O O . GLY A 1 219 ? 3.219 -20.609 10.797 1 94.19 219 GLY A O 1
ATOM 1740 N N . VAL A 1 220 ? 2.039 -18.906 9.969 1 96.69 220 VAL A N 1
ATOM 1741 C CA . VAL A 1 220 ? 2.281 -19.312 8.586 1 96.69 220 VAL A CA 1
ATOM 1742 C C . VAL A 1 220 ? 3.732 -19.016 8.211 1 96.69 220 VAL A C 1
ATOM 1744 O O . VAL A 1 220 ? 4.254 -17.938 8.508 1 96.69 220 VAL A O 1
ATOM 1747 N N . GLU A 1 221 ? 4.344 -19.922 7.574 1 95.81 221 GLU A N 1
ATOM 1748 C CA . GLU A 1 221 ? 5.746 -19.766 7.199 1 95.81 221 GLU A CA 1
ATOM 1749 C C . GLU A 1 221 ? 5.887 -19.359 5.734 1 95.81 221 GLU A C 1
ATOM 1751 O O . GLU A 1 221 ? 6.828 -18.656 5.371 1 95.81 221 GLU A O 1
ATOM 1756 N N . TYR A 1 222 ? 4.984 -19.844 4.863 1 98.38 222 TYR A N 1
ATOM 1757 C CA . TYR A 1 222 ? 5.043 -19.625 3.424 1 98.38 222 TYR A CA 1
ATOM 1758 C C . TYR A 1 222 ? 4.043 -18.547 2.996 1 98.38 222 TYR A C 1
ATOM 1760 O O . TYR A 1 222 ? 2.832 -18.734 3.145 1 98.38 222 TYR A O 1
ATOM 1768 N N . VAL A 1 223 ? 4.605 -17.453 2.447 1 98.69 223 VAL A N 1
ATOM 1769 C CA . VAL A 1 223 ? 3.713 -16.344 2.113 1 98.69 223 VAL A CA 1
ATOM 1770 C C . VAL A 1 223 ? 4.008 -15.852 0.696 1 98.69 223 VAL A C 1
ATOM 1772 O O . VAL A 1 223 ? 5.168 -15.766 0.291 1 98.69 223 VAL A O 1
ATOM 1775 N N . ALA A 1 224 ? 2.979 -15.594 -0.041 1 98.69 224 ALA A N 1
ATOM 1776 C CA . ALA A 1 224 ? 3.082 -15.086 -1.408 1 98.69 224 ALA A CA 1
ATOM 1777 C C . ALA A 1 224 ? 3.451 -13.609 -1.421 1 98.69 224 ALA A C 1
ATOM 1779 O O . ALA A 1 224 ? 2.834 -12.805 -0.719 1 98.69 224 ALA A O 1
ATOM 1780 N N . THR A 1 225 ? 4.457 -13.227 -2.166 1 98.69 225 THR A N 1
ATOM 1781 C CA . THR A 1 225 ? 4.848 -11.836 -2.361 1 98.69 225 THR A CA 1
ATOM 1782 C C . THR A 1 225 ? 5.312 -11.594 -3.795 1 98.69 225 THR A C 1
ATOM 1784 O O . THR A 1 225 ? 5.543 -12.547 -4.543 1 98.69 225 THR A O 1
ATOM 1787 N N . ALA A 1 226 ? 5.34 -10.445 -4.18 1 98.56 226 ALA A N 1
ATOM 1788 C CA . ALA A 1 226 ? 5.965 -9.992 -5.422 1 98.56 226 ALA A CA 1
ATOM 1789 C C . ALA A 1 226 ? 6.797 -8.734 -5.191 1 98.56 226 ALA A C 1
ATOM 1791 O O . ALA A 1 226 ? 6.48 -7.93 -4.312 1 98.56 226 ALA A O 1
ATOM 1792 N N . VAL A 1 227 ? 7.824 -8.625 -5.949 1 98.5 227 VAL A N 1
ATOM 1793 C CA . VAL A 1 227 ? 8.625 -7.402 -5.91 1 98.5 227 VAL A CA 1
ATOM 1794 C C . VAL A 1 227 ? 7.73 -6.191 -6.156 1 98.5 227 VAL A C 1
ATOM 1796 O O . VAL A 1 227 ? 6.949 -6.172 -7.113 1 98.5 227 VAL A O 1
ATOM 1799 N N . SER A 1 228 ? 7.789 -5.242 -5.246 1 97.56 228 SER A N 1
ATOM 1800 C CA . SER A 1 228 ? 7.035 -3.994 -5.312 1 97.56 228 SER A CA 1
ATOM 1801 C C . SER A 1 228 ? 5.535 -4.254 -5.305 1 97.56 228 SER A C 1
ATOM 1803 O O . SER A 1 228 ? 4.742 -3.354 -5.586 1 97.56 228 SER A O 1
ATOM 1805 N N . GLY A 1 229 ? 5.148 -5.48 -5.074 1 97.5 229 GLY A N 1
ATOM 1806 C CA . GLY A 1 229 ? 3.734 -5.82 -5.066 1 97.5 229 GLY A CA 1
ATOM 1807 C C . GLY A 1 229 ? 3.1 -5.766 -6.441 1 97.5 229 GLY A C 1
ATOM 1808 O O . GLY A 1 229 ? 1.895 -5.535 -6.566 1 97.5 229 GLY A O 1
ATOM 1809 N N . ILE A 1 230 ? 3.836 -5.941 -7.465 1 94.81 230 ILE A N 1
ATOM 1810 C CA . ILE A 1 230 ? 3.305 -5.816 -8.82 1 94.81 230 ILE A CA 1
ATOM 1811 C C . ILE A 1 230 ? 2.244 -6.891 -9.055 1 94.81 230 ILE A C 1
ATOM 1813 O O . ILE A 1 230 ? 2.199 -7.898 -8.344 1 94.81 230 ILE A O 1
ATOM 1817 N N . GLY A 1 231 ? 1.383 -6.613 -10.031 1 89.81 231 GLY A N 1
ATOM 1818 C CA . GLY A 1 231 ? 0.263 -7.477 -10.375 1 89.81 231 GLY A CA 1
ATOM 1819 C C . GLY A 1 231 ? -1.081 -6.785 -10.258 1 89.81 231 GLY A C 1
ATOM 1820 O O . GLY A 1 231 ? -1.166 -5.664 -9.758 1 89.81 231 GLY A O 1
ATOM 1821 N N . ILE A 1 232 ? -2.145 -7.363 -10.789 1 80.44 232 ILE A N 1
ATOM 1822 C CA . ILE A 1 232 ? -3.492 -6.805 -10.734 1 80.44 232 ILE A CA 1
ATOM 1823 C C . ILE A 1 232 ? -4.465 -7.859 -10.211 1 80.44 232 ILE A C 1
ATOM 1825 O O . ILE A 1 232 ? -4.801 -8.812 -10.922 1 80.44 232 ILE A O 1
ATOM 1829 N N . PRO A 1 233 ? -4.859 -7.664 -8.883 1 82.44 233 PRO A N 1
ATOM 1830 C CA . PRO A 1 233 ? -4.574 -6.551 -7.969 1 82.44 233 PRO A CA 1
ATOM 1831 C C . PRO A 1 233 ? -3.199 -6.664 -7.316 1 82.44 233 PRO A C 1
ATOM 1833 O O . PRO A 1 233 ? -2.762 -5.738 -6.625 1 82.44 233 PRO A O 1
ATOM 1836 N N . GLY A 1 234 ? -2.482 -7.59 -7.465 1 90.62 234 GLY A N 1
ATOM 1837 C CA . GLY A 1 234 ? -1.163 -7.832 -6.906 1 90.62 234 GLY A CA 1
ATOM 1838 C C . GLY A 1 234 ? -1.206 -8.5 -5.547 1 90.62 234 GLY A C 1
ATOM 1839 O O . GLY A 1 234 ? -2.285 -8.781 -5.02 1 90.62 234 GLY A O 1
ATOM 1840 N N . VAL A 1 235 ? -0.097 -8.93 -5.055 1 97.12 235 VAL A N 1
ATOM 1841 C CA . VAL A 1 235 ? 0.073 -9.492 -3.721 1 97.12 235 VAL A CA 1
ATOM 1842 C C . VAL A 1 235 ? 0.968 -8.586 -2.883 1 97.12 235 VAL A C 1
ATOM 1844 O O . VAL A 1 235 ? 1.257 -7.453 -3.275 1 97.12 235 VAL A O 1
ATOM 1847 N N . ALA A 1 236 ? 1.254 -8.992 -1.701 1 98.56 236 ALA A N 1
ATOM 1848 C CA . ALA A 1 236 ? 2.068 -8.18 -0.799 1 98.56 236 ALA A CA 1
ATOM 1849 C C . ALA A 1 236 ? 3.43 -7.871 -1.417 1 98.56 236 ALA A C 1
ATOM 1851 O O . ALA A 1 236 ? 4.02 -8.727 -2.086 1 98.56 236 ALA A O 1
ATOM 1852 N N . ALA A 1 237 ? 3.896 -6.684 -1.192 1 98.62 237 ALA A N 1
ATOM 1853 C CA . ALA A 1 237 ? 5.242 -6.328 -1.63 1 98.62 237 ALA A CA 1
ATOM 1854 C C . ALA A 1 237 ? 6.301 -7.066 -0.813 1 98.62 237 ALA A C 1
ATOM 1856 O O . ALA A 1 237 ? 6.305 -6.996 0.418 1 98.62 237 ALA A O 1
ATOM 1857 N N . MET A 1 238 ? 7.184 -7.746 -1.481 1 98.75 238 MET A N 1
ATOM 1858 C CA . MET A 1 238 ? 8.195 -8.57 -0.83 1 98.75 238 MET A CA 1
ATOM 1859 C C . MET A 1 238 ? 9.047 -7.738 0.122 1 98.75 238 MET A C 1
ATOM 1861 O O . MET A 1 238 ? 9.227 -8.109 1.285 1 98.75 238 MET A O 1
ATOM 1865 N N . GLU A 1 239 ? 9.531 -6.59 -0.382 1 98.5 239 GLU A N 1
ATOM 1866 C CA . GLU A 1 239 ? 10.445 -5.746 0.389 1 98.5 239 GLU A CA 1
ATOM 1867 C C . GLU A 1 239 ? 9.75 -5.18 1.625 1 98.5 239 GLU A C 1
ATOM 1869 O O . GLU A 1 239 ? 10.391 -4.988 2.666 1 98.5 239 GLU A O 1
ATOM 1874 N N . GLU A 1 240 ? 8.461 -4.902 1.513 1 98.06 240 GLU A N 1
ATOM 1875 C CA . GLU A 1 240 ? 7.711 -4.406 2.66 1 98.06 240 GLU A CA 1
ATOM 1876 C C . GLU A 1 240 ? 7.559 -5.48 3.73 1 98.06 240 GLU A C 1
ATOM 1878 O O . GLU A 1 240 ? 7.809 -5.23 4.91 1 98.06 240 GLU A O 1
ATOM 1883 N N . VAL A 1 241 ? 7.227 -6.68 3.336 1 98.38 241 VAL A N 1
ATOM 1884 C CA . VAL A 1 241 ? 7.023 -7.789 4.262 1 98.38 241 VAL A CA 1
ATOM 1885 C C . VAL A 1 241 ? 8.336 -8.125 4.969 1 98.38 241 VAL A C 1
ATOM 1887 O O . VAL A 1 241 ? 8.375 -8.203 6.199 1 98.38 241 VAL A O 1
ATOM 1890 N N . LEU A 1 242 ? 9.398 -8.266 4.234 1 97.81 242 LEU A N 1
ATOM 1891 C CA . LEU A 1 242 ? 10.688 -8.68 4.785 1 97.81 242 LEU A CA 1
ATOM 1892 C C . LEU A 1 242 ? 11.25 -7.602 5.707 1 97.81 242 LEU A C 1
ATOM 1894 O O . LEU A 1 242 ? 11.688 -7.898 6.82 1 97.81 242 LEU A O 1
ATOM 1898 N N . MET A 1 243 ? 11.18 -6.355 5.301 1 96.75 243 MET A N 1
ATOM 1899 C CA . MET A 1 243 ? 11.781 -5.293 6.102 1 96.75 243 MET A CA 1
ATOM 1900 C C . MET A 1 243 ? 10.938 -4.992 7.332 1 96.75 243 MET A C 1
ATOM 1902 O O . MET A 1 243 ? 11.469 -4.641 8.391 1 96.75 243 MET A O 1
ATOM 1906 N N . ALA A 1 244 ? 9.625 -5.105 7.176 1 96.38 244 ALA A N 1
ATOM 1907 C CA . ALA A 1 244 ? 8.781 -4.973 8.367 1 96.38 244 ALA A CA 1
ATOM 1908 C C . ALA A 1 244 ? 9.094 -6.066 9.383 1 96.38 244 ALA A C 1
ATOM 1910 O O . ALA A 1 244 ? 9.25 -5.785 10.57 1 96.38 244 ALA A O 1
ATOM 1911 N N . ALA A 1 245 ? 9.203 -7.301 8.938 1 96.25 245 ALA A N 1
ATOM 1912 C CA . ALA A 1 245 ? 9.523 -8.406 9.844 1 96.25 245 ALA A CA 1
ATOM 1913 C C . ALA A 1 245 ? 10.883 -8.211 10.5 1 96.25 245 ALA A C 1
ATOM 1915 O O . ALA A 1 245 ? 11.031 -8.414 11.711 1 96.25 245 ALA A O 1
ATOM 1916 N N . ARG A 1 246 ? 11.828 -7.789 9.727 1 94.75 246 ARG A N 1
ATOM 1917 C CA . ARG A 1 246 ? 13.195 -7.625 10.227 1 94.75 246 ARG A CA 1
ATOM 1918 C C . ARG A 1 246 ? 13.273 -6.488 11.242 1 94.75 246 ARG A C 1
ATOM 1920 O O . ARG A 1 246 ? 13.883 -6.645 12.305 1 94.75 246 ARG A O 1
ATOM 1927 N N . HIS A 1 247 ? 12.648 -5.375 10.969 1 91.88 247 HIS A N 1
ATOM 1928 C CA . HIS A 1 247 ? 12.891 -4.176 11.758 1 91.88 247 HIS A CA 1
ATOM 1929 C C . HIS A 1 247 ? 11.82 -4 12.828 1 91.88 247 HIS A C 1
ATOM 1931 O O . HIS A 1 247 ? 12.117 -3.555 13.945 1 91.88 247 HIS A O 1
ATOM 1937 N N . LEU A 1 248 ? 10.594 -4.258 12.516 1 90.25 248 LEU A N 1
ATOM 1938 C CA . LEU A 1 248 ? 9.516 -4.066 13.477 1 90.25 248 LEU A CA 1
ATOM 1939 C C . LEU A 1 248 ? 9.438 -5.246 14.445 1 90.25 248 LEU A C 1
ATOM 1941 O O . LEU A 1 248 ? 9.188 -5.059 15.641 1 90.25 248 LEU A O 1
ATOM 1945 N N . TRP A 1 249 ? 9.625 -6.473 13.867 1 91.12 249 TRP A N 1
ATOM 1946 C CA . TRP A 1 249 ? 9.5 -7.668 14.695 1 91.12 249 TRP A CA 1
ATOM 1947 C C . TRP A 1 249 ? 10.875 -8.172 15.133 1 91.12 249 TRP A C 1
ATOM 1949 O O . TRP A 1 249 ? 10.977 -9.164 15.859 1 91.12 249 TRP A O 1
ATOM 1959 N N . LYS A 1 250 ? 11.938 -7.527 14.641 1 91.69 250 LYS A N 1
ATOM 1960 C CA . LYS A 1 250 ? 13.312 -7.895 14.969 1 91.69 250 LYS A CA 1
ATOM 1961 C C . LYS A 1 250 ? 13.586 -9.352 14.617 1 91.69 250 LYS A C 1
ATOM 1963 O O . LYS A 1 250 ? 14.211 -10.078 15.398 1 91.69 250 LYS A O 1
ATOM 1968 N N . ASN A 1 251 ? 12.984 -9.773 13.5 1 94 251 ASN A N 1
ATOM 1969 C CA . ASN A 1 251 ? 13.227 -11.133 13.031 1 94 251 ASN A CA 1
ATOM 1970 C C . ASN A 1 251 ? 14.617 -11.281 12.43 1 94 251 ASN A C 1
ATOM 1972 O O . ASN A 1 251 ? 14.875 -10.797 11.32 1 94 251 ASN A O 1
ATOM 1976 N N . GLU A 1 252 ? 15.445 -11.984 13 1 91.62 252 GLU A N 1
ATOM 1977 C CA . GLU A 1 252 ? 16.859 -12.086 12.617 1 91.62 252 GLU A CA 1
ATOM 1978 C C . GLU A 1 252 ? 17.047 -13.094 11.484 1 91.62 252 GLU A C 1
ATOM 1980 O O . GLU A 1 252 ? 18.109 -13.141 10.867 1 91.62 252 GLU A O 1
ATOM 1985 N N . GLN A 1 253 ? 16.062 -13.852 11.219 1 93 253 GLN A N 1
ATOM 1986 C CA . GLN A 1 253 ? 16.172 -14.836 10.141 1 93 253 GLN A CA 1
ATOM 1987 C C . GLN A 1 253 ? 15.984 -14.18 8.773 1 93 253 GLN A C 1
ATOM 1989 O O . GLN A 1 253 ? 16.297 -14.781 7.746 1 93 253 GLN A O 1
ATOM 1994 N N . VAL A 1 254 ? 15.406 -13.016 8.789 1 94.5 254 VAL A N 1
ATOM 1995 C CA . VAL A 1 254 ? 15.234 -12.281 7.543 1 94.5 254 VAL A CA 1
ATOM 1996 C C . VAL A 1 254 ? 16.562 -11.688 7.102 1 94.5 254 VAL A C 1
ATOM 1998 O O . VAL A 1 254 ? 17.281 -11.062 7.898 1 94.5 254 VAL A O 1
ATOM 2001 N N . PRO A 1 255 ? 16.922 -11.922 5.863 1 94 255 PRO A N 1
ATOM 2002 C CA . PRO A 1 255 ? 18.188 -11.391 5.387 1 94 255 PRO A CA 1
ATOM 2003 C C . PRO A 1 255 ? 18.25 -9.867 5.434 1 94 255 PRO A C 1
ATOM 2005 O O . PRO A 1 255 ? 17.219 -9.203 5.449 1 94 255 PRO A O 1
ATOM 2008 N N . ASN A 1 256 ? 19.516 -9.406 5.422 1 92.88 256 ASN A N 1
ATOM 2009 C CA . ASN A 1 256 ? 19.719 -7.965 5.34 1 92.88 256 ASN A CA 1
ATOM 2010 C C . ASN A 1 256 ? 19.281 -7.414 3.99 1 92.88 256 ASN A C 1
ATOM 2012 O O . ASN A 1 256 ? 19.297 -8.125 2.986 1 92.88 256 ASN A O 1
ATOM 2016 N N . GLY A 1 257 ? 18.859 -6.203 4.027 1 94.19 257 GLY A N 1
ATOM 2017 C CA . GLY A 1 257 ? 18.297 -5.602 2.832 1 94.19 257 GLY A CA 1
ATOM 2018 C C . GLY A 1 257 ? 19.234 -4.637 2.141 1 94.19 257 GLY A C 1
ATOM 2019 O O . GLY A 1 257 ? 18.797 -3.734 1.425 1 94.19 257 GLY A O 1
ATOM 2020 N N . TYR A 1 258 ? 20.547 -4.73 2.193 1 93.44 258 TYR A N 1
ATOM 2021 C CA . TYR A 1 258 ? 21.516 -3.721 1.777 1 93.44 258 TYR A CA 1
ATOM 2022 C C . TYR A 1 258 ? 21.438 -3.484 0.273 1 93.44 258 TYR A C 1
ATOM 2024 O O . TYR A 1 258 ? 21.828 -2.42 -0.214 1 93.44 258 TYR A O 1
ATOM 2032 N N . THR A 1 259 ? 20.906 -4.461 -0.444 1 95.75 259 THR A N 1
ATOM 2033 C CA . THR A 1 259 ? 20.844 -4.281 -1.89 1 95.75 259 THR A CA 1
ATOM 2034 C C . THR A 1 259 ? 19.391 -4.395 -2.379 1 95.75 259 THR A C 1
ATOM 2036 O O . THR A 1 259 ? 19.156 -4.453 -3.586 1 95.75 259 THR A O 1
ATOM 2039 N N . ILE A 1 260 ? 18.5 -4.398 -1.481 1 98.12 260 ILE A N 1
ATOM 2040 C CA . ILE A 1 260 ? 17.125 -4.789 -1.823 1 98.12 260 ILE A CA 1
ATOM 2041 C C . ILE A 1 260 ? 16.531 -3.762 -2.779 1 98.12 260 ILE A C 1
ATOM 2043 O O . ILE A 1 260 ? 15.805 -4.125 -3.713 1 98.12 260 ILE A O 1
ATOM 2047 N N . ALA A 1 261 ? 16.797 -2.465 -2.598 1 96.88 261 ALA A N 1
ATOM 2048 C CA . ALA A 1 261 ? 16.234 -1.441 -3.477 1 96.88 261 ALA A CA 1
ATOM 2049 C C . ALA A 1 261 ? 16.75 -1.593 -4.902 1 96.88 261 ALA A C 1
ATOM 2051 O O . ALA A 1 261 ? 15.977 -1.611 -5.855 1 96.88 261 ALA A O 1
ATOM 2052 N N . ALA A 1 262 ? 18.031 -1.721 -5.031 1 95.88 262 ALA A N 1
ATOM 2053 C CA . ALA A 1 262 ? 18.641 -1.878 -6.344 1 95.88 262 ALA A CA 1
ATOM 2054 C C . ALA A 1 262 ? 18.203 -3.18 -7.004 1 95.88 262 ALA A C 1
ATOM 2056 O O . ALA A 1 262 ? 17.938 -3.213 -8.211 1 95.88 262 ALA A O 1
ATOM 2057 N N . ASP A 1 263 ? 18.172 -4.246 -6.223 1 98.19 263 ASP A N 1
ATOM 2058 C CA . ASP A 1 263 ? 17.734 -5.547 -6.73 1 98.19 263 ASP A CA 1
ATOM 2059 C C . ASP A 1 263 ? 16.312 -5.477 -7.273 1 98.19 263 ASP A C 1
ATOM 2061 O O . ASP A 1 263 ? 16.047 -5.941 -8.383 1 98.19 263 ASP A O 1
ATOM 2065 N N . CYS A 1 264 ? 15.367 -4.891 -6.52 1 98.44 264 CYS A N 1
ATOM 2066 C CA . CYS A 1 264 ? 13.977 -4.75 -6.938 1 98.44 264 CYS A CA 1
ATOM 2067 C C . CYS A 1 264 ? 13.875 -3.885 -8.188 1 98.44 264 CYS A C 1
ATOM 2069 O O . CYS A 1 264 ? 13.141 -4.223 -9.125 1 98.44 264 CYS A O 1
ATOM 2071 N N . GLU A 1 265 ? 14.609 -2.771 -8.18 1 96.75 265 GLU A N 1
ATOM 2072 C CA . GLU A 1 265 ? 14.578 -1.878 -9.336 1 96.75 265 GLU A CA 1
ATOM 2073 C C . GLU A 1 265 ? 15.062 -2.586 -10.602 1 96.75 265 GLU A C 1
ATOM 2075 O O . GLU A 1 265 ? 14.492 -2.402 -11.68 1 96.75 265 GLU A O 1
ATOM 2080 N N . ASN A 1 266 ? 16.109 -3.357 -10.469 1 96.75 266 ASN A N 1
ATOM 2081 C CA . ASN A 1 266 ? 16.641 -4.105 -11.602 1 96.75 266 ASN A CA 1
ATOM 2082 C C . ASN A 1 266 ? 15.625 -5.102 -12.141 1 96.75 266 ASN A C 1
ATOM 2084 O O . ASN A 1 266 ? 15.469 -5.234 -13.359 1 96.75 266 ASN A O 1
ATOM 2088 N N . ILE A 1 267 ? 14.969 -5.785 -11.289 1 98 267 ILE A N 1
ATOM 2089 C CA . ILE A 1 267 ? 13.953 -6.75 -11.695 1 98 267 ILE A CA 1
ATOM 2090 C C . ILE A 1 267 ? 12.82 -6.031 -12.43 1 98 267 ILE A C 1
ATOM 2092 O O . ILE A 1 267 ? 12.406 -6.453 -13.508 1 98 267 ILE A O 1
ATOM 2096 N N . LEU A 1 268 ? 12.344 -4.953 -11.867 1 96.25 268 LEU A N 1
ATOM 2097 C CA . LEU A 1 268 ? 11.258 -4.195 -12.469 1 96.25 268 LEU A CA 1
ATOM 2098 C C . LEU A 1 268 ? 11.672 -3.623 -13.82 1 96.25 268 LEU A C 1
ATOM 2100 O O . LEU A 1 268 ? 10.891 -3.65 -14.781 1 96.25 268 LEU A O 1
ATOM 2104 N N . HIS A 1 269 ? 12.875 -3.176 -13.867 1 91.88 269 HIS A N 1
ATOM 2105 C CA . HIS A 1 269 ? 13.391 -2.605 -15.102 1 91.88 269 HIS A CA 1
ATOM 2106 C C . HIS A 1 269 ? 13.375 -3.631 -16.234 1 91.88 269 HIS A C 1
ATOM 2108 O O . HIS A 1 269 ? 13.031 -3.301 -17.375 1 91.88 269 HIS A O 1
ATOM 2114 N N . ARG A 1 270 ? 13.703 -4.809 -15.93 1 88.69 270 ARG A N 1
ATOM 2115 C CA . ARG A 1 270 ? 13.727 -5.879 -16.922 1 88.69 270 ARG A CA 1
ATOM 2116 C C . ARG A 1 270 ? 12.328 -6.168 -17.453 1 88.69 270 ARG A C 1
ATOM 2118 O O . ARG A 1 270 ? 12.172 -6.633 -18.578 1 88.69 270 ARG A O 1
ATOM 2125 N N . ALA A 1 271 ? 11.391 -5.859 -16.625 1 87.88 271 ALA A N 1
ATOM 2126 C CA . ALA A 1 271 ? 10 -6.074 -17.016 1 87.88 271 ALA A CA 1
ATOM 2127 C C . ALA A 1 271 ? 9.383 -4.797 -17.578 1 87.88 271 ALA A C 1
ATOM 2129 O O . ALA A 1 271 ? 8.18 -4.734 -17.812 1 87.88 271 ALA A O 1
ATOM 2130 N N . GLY A 1 272 ? 10.172 -3.746 -17.734 1 87.06 272 GLY A N 1
ATOM 2131 C CA . GLY A 1 272 ? 9.672 -2.486 -18.25 1 87.06 272 GLY A CA 1
ATOM 2132 C C . GLY A 1 272 ? 8.789 -1.736 -17.266 1 87.06 272 GLY A C 1
ATOM 2133 O O . GLY A 1 272 ? 7.941 -0.941 -17.672 1 87.06 272 GLY A O 1
ATOM 2134 N N . ILE A 1 273 ? 8.922 -2.008 -16.078 1 89.88 273 ILE A N 1
ATOM 2135 C CA . ILE A 1 273 ? 8.117 -1.363 -15.039 1 89.88 273 ILE A CA 1
ATOM 2136 C C . ILE A 1 273 ? 8.945 -0.305 -14.32 1 89.88 273 ILE A C 1
ATOM 2138 O O . ILE A 1 273 ? 10.07 -0.582 -13.875 1 89.88 273 ILE A O 1
ATOM 2142 N N . ILE A 1 274 ? 8.406 0.881 -14.273 1 89.38 274 ILE A N 1
ATOM 2143 C CA . ILE A 1 274 ? 9.094 1.969 -13.578 1 89.38 274 ILE A CA 1
ATOM 2144 C C . ILE A 1 274 ? 8.758 1.927 -12.094 1 89.38 274 ILE A C 1
ATOM 2146 O O . ILE A 1 274 ? 7.582 1.864 -11.711 1 89.38 274 ILE A O 1
ATOM 2150 N N . LEU A 1 275 ? 9.766 1.929 -11.289 1 92.06 275 LEU A N 1
ATOM 2151 C CA . LEU A 1 275 ? 9.594 1.979 -9.844 1 92.06 275 LEU A CA 1
ATOM 2152 C C . LEU A 1 275 ? 9.227 3.387 -9.391 1 92.06 275 LEU A C 1
ATOM 2154 O O . LEU A 1 275 ? 9.984 4.332 -9.609 1 92.06 275 LEU A O 1
ATOM 2158 N N . PRO A 1 276 ? 8.023 3.543 -8.797 1 88.62 276 PRO A N 1
ATOM 2159 C CA . PRO A 1 276 ? 7.676 4.871 -8.289 1 88.62 276 PRO A CA 1
ATOM 2160 C C . PRO A 1 276 ? 8.633 5.355 -7.203 1 88.62 276 PRO A C 1
ATOM 2162 O O . PRO A 1 276 ? 9.07 4.562 -6.363 1 88.62 276 PRO A O 1
ATOM 2165 N N . GLY A 1 277 ? 8.93 6.648 -7.195 1 87.19 277 GLY A N 1
ATOM 2166 C CA . GLY A 1 277 ? 9.867 7.227 -6.246 1 87.19 277 GLY A CA 1
ATOM 2167 C C . GLY A 1 277 ? 9.367 7.191 -4.812 1 87.19 277 GLY A C 1
ATOM 2168 O O . GLY A 1 277 ? 10.156 7.258 -3.871 1 87.19 277 GLY A O 1
ATOM 2169 N N . GLU A 1 278 ? 8.055 7.043 -4.59 1 88.69 278 GLU A N 1
ATOM 2170 C CA . GLU A 1 278 ? 7.449 7.105 -3.264 1 88.69 278 GLU A CA 1
ATOM 2171 C C . GLU A 1 278 ? 7.117 5.711 -2.744 1 88.69 278 GLU A C 1
ATOM 2173 O O . GLU A 1 278 ? 6.488 5.566 -1.694 1 88.69 278 GLU A O 1
ATOM 2178 N N . LYS A 1 279 ? 7.543 4.695 -3.525 1 94.06 279 LYS A N 1
ATOM 2179 C CA . LYS A 1 279 ? 7.258 3.33 -3.098 1 94.06 279 LYS A CA 1
ATOM 2180 C C . LYS A 1 279 ? 7.891 3.035 -1.74 1 94.06 279 LYS A C 1
ATOM 2182 O O . LYS A 1 279 ? 9.094 3.248 -1.551 1 94.06 279 LYS A O 1
ATOM 2187 N N . ALA A 1 280 ? 7.117 2.564 -0.767 1 95.31 280 ALA A N 1
ATOM 2188 C CA . ALA A 1 280 ? 7.609 2.244 0.57 1 95.31 280 ALA A CA 1
ATOM 2189 C C . ALA A 1 280 ? 8.852 1.363 0.5 1 95.31 280 ALA A C 1
ATOM 2191 O O . ALA A 1 280 ? 8.922 0.437 -0.311 1 95.31 280 ALA A O 1
ATOM 2192 N N . ILE A 1 281 ? 9.859 1.664 1.284 1 95.69 281 ILE A N 1
ATOM 2193 C CA . ILE A 1 281 ? 11.086 0.904 1.513 1 95.69 281 ILE A CA 1
ATOM 2194 C C . ILE A 1 281 ? 12.07 1.158 0.373 1 95.69 281 ILE A C 1
ATOM 2196 O O . ILE A 1 281 ? 13.242 1.444 0.612 1 95.69 281 ILE A O 1
ATOM 2200 N N . ILE A 1 282 ? 11.578 1.139 -0.898 1 95.94 282 ILE A N 1
ATOM 2201 C CA . ILE A 1 282 ? 12.57 1.001 -1.956 1 95.94 282 ILE A CA 1
ATOM 2202 C C . ILE A 1 282 ? 12.508 2.207 -2.889 1 95.94 282 ILE A C 1
ATOM 2204 O O . ILE A 1 282 ? 13.336 2.355 -3.785 1 95.94 282 ILE A O 1
ATOM 2208 N N . GLY A 1 283 ? 11.508 3.051 -2.729 1 92.12 283 GLY A N 1
ATOM 2209 C CA . GLY A 1 283 ? 11.469 4.258 -3.539 1 92.12 283 GLY A CA 1
ATOM 2210 C C . GLY A 1 283 ? 12.609 5.215 -3.23 1 92.12 283 GLY A C 1
ATOM 2211 O O . GLY A 1 283 ? 12.969 5.398 -2.066 1 92.12 283 GLY A O 1
ATOM 2212 N N . LYS A 1 284 ? 13.062 5.812 -4.25 1 83.25 284 LYS A N 1
ATOM 2213 C CA . LYS A 1 284 ? 14.227 6.68 -4.098 1 83.25 284 LYS A CA 1
ATOM 2214 C C . LYS A 1 284 ? 13.883 7.922 -3.277 1 83.25 284 LYS A C 1
ATOM 2216 O O . LYS A 1 284 ? 14.75 8.508 -2.629 1 83.25 284 LYS A O 1
ATOM 2221 N N . ASN A 1 285 ? 12.586 8.297 -3.227 1 81.94 285 ASN A N 1
ATOM 2222 C CA . ASN A 1 285 ? 12.18 9.539 -2.58 1 81.94 285 ASN A CA 1
ATOM 2223 C C . ASN A 1 285 ? 11.797 9.312 -1.121 1 81.94 285 ASN A C 1
ATOM 2225 O O . ASN A 1 285 ? 11.641 10.266 -0.36 1 81.94 285 ASN A O 1
ATOM 2229 N N . VAL A 1 286 ? 11.703 8.094 -0.703 1 84.75 286 VAL A N 1
ATOM 2230 C CA . VAL A 1 286 ? 11.109 7.812 0.599 1 84.75 286 VAL A CA 1
ATOM 2231 C C . VAL A 1 286 ? 12.047 8.273 1.71 1 84.75 286 VAL A C 1
ATOM 2233 O O . VAL A 1 286 ? 11.617 8.516 2.838 1 84.75 286 VAL A O 1
ATOM 2236 N N . PHE A 1 287 ? 13.289 8.461 1.396 1 78.69 287 PHE A N 1
ATOM 2237 C CA . PHE A 1 287 ? 14.25 8.922 2.393 1 78.69 287 PHE A CA 1
ATOM 2238 C C . PHE A 1 287 ? 14.719 10.336 2.074 1 78.69 287 PHE A C 1
ATOM 2240 O O . PHE A 1 287 ? 15.75 10.781 2.584 1 78.69 287 PHE A O 1
ATOM 2247 N N . ALA A 1 288 ? 13.977 10.914 1.179 1 72.31 288 ALA A N 1
ATOM 2248 C CA . ALA A 1 288 ? 14.305 12.289 0.812 1 72.31 288 ALA A CA 1
ATOM 2249 C C . ALA A 1 288 ? 13.781 13.273 1.857 1 72.31 288 ALA A C 1
ATOM 2251 O O . ALA A 1 288 ? 12.688 13.094 2.395 1 72.31 288 ALA A O 1
ATOM 2252 N N . HIS A 1 289 ? 14.57 14.117 2.227 1 64.69 289 HIS A N 1
ATOM 2253 C CA . HIS A 1 289 ? 14.188 15.141 3.193 1 64.69 289 HIS A CA 1
ATOM 2254 C C . HIS A 1 289 ? 14.344 16.531 2.607 1 64.69 289 HIS A C 1
ATOM 2256 O O . HIS A 1 289 ? 15.336 16.828 1.931 1 64.69 289 HIS A O 1
ATOM 2262 N N . GLU A 1 290 ? 13.289 17.188 2.35 1 56.28 290 GLU A N 1
ATOM 2263 C CA . GLU A 1 290 ? 13.352 18.547 1.796 1 56.28 290 GLU A CA 1
ATOM 2264 C C . GLU A 1 290 ? 13.547 19.578 2.896 1 56.28 290 GLU A C 1
ATOM 2266 O O . GLU A 1 290 ? 14.203 20.609 2.682 1 56.28 290 GLU A O 1
ATOM 2271 N N . SER A 1 291 ? 12.625 19.406 4.051 1 49.5 291 SER A N 1
ATOM 2272 C CA . SER A 1 291 ? 12.516 20.594 4.906 1 49.5 291 SER A CA 1
ATOM 2273 C C . SER A 1 291 ? 13.695 20.688 5.867 1 49.5 291 SER A C 1
ATOM 2275 O O . SER A 1 291 ? 14.289 19.672 6.238 1 49.5 291 SER A O 1
ATOM 2277 N N . GLY A 1 292 ? 14.211 21.891 5.969 1 45.72 292 GLY A N 1
ATOM 2278 C CA . GLY A 1 292 ? 15.273 22.297 6.875 1 45.72 292 GLY A CA 1
ATOM 2279 C C . GLY A 1 292 ? 15.141 21.688 8.258 1 45.72 292 GLY A C 1
ATOM 2280 O O . GLY A 1 292 ? 16.125 21.172 8.812 1 45.72 292 GLY A O 1
ATOM 2281 N N . ILE A 1 293 ? 14.023 21.703 8.734 1 44 293 ILE A N 1
ATOM 2282 C CA . ILE A 1 293 ? 13.82 21.297 10.125 1 44 293 ILE A CA 1
ATOM 2283 C C . ILE A 1 293 ? 13.953 19.781 10.25 1 44 293 ILE A C 1
ATOM 2285 O O . ILE A 1 293 ? 14.562 19.297 11.203 1 44 293 ILE A O 1
ATOM 2289 N N . HIS A 1 294 ? 13.422 19.156 9.195 1 53.25 294 HIS A N 1
ATOM 2290 C CA . HIS A 1 294 ? 13.539 17.703 9.242 1 53.25 294 HIS A CA 1
ATOM 2291 C C . HIS A 1 294 ? 14.992 17.266 9.078 1 53.25 294 HIS A C 1
ATOM 2293 O O . HIS A 1 294 ? 15.453 16.359 9.773 1 53.25 294 HIS A O 1
ATOM 2299 N N . VAL A 1 295 ? 15.602 18.078 8.297 1 53.31 295 VAL A N 1
ATOM 2300 C CA . VAL A 1 295 ? 17 17.75 8.055 1 53.31 295 VAL A CA 1
ATOM 2301 C C . VAL A 1 295 ? 17.812 17.969 9.328 1 53.31 295 VAL A C 1
ATOM 2303 O O . VAL A 1 295 ? 18.641 17.125 9.688 1 53.31 295 VAL A O 1
ATOM 2306 N N . ASP A 1 296 ? 17.438 19.062 9.961 1 51.47 296 ASP A N 1
ATOM 2307 C CA . ASP A 1 296 ? 18.141 19.312 11.219 1 51.47 296 ASP A CA 1
ATOM 2308 C C . ASP A 1 296 ? 17.828 18.219 12.242 1 51.47 296 ASP A C 1
ATOM 2310 O O . ASP A 1 296 ? 18.719 17.781 12.977 1 51.47 296 ASP A O 1
ATOM 2314 N N . GLY A 1 297 ? 16.594 17.859 12.297 1 56.78 297 GLY A N 1
ATOM 2315 C CA . GLY A 1 297 ? 16.188 16.812 13.211 1 56.78 297 GLY A CA 1
ATOM 2316 C C . GLY A 1 297 ? 16.828 15.469 12.891 1 56.78 297 GLY A C 1
ATOM 2317 O O . GLY A 1 297 ? 17.297 14.773 13.797 1 56.78 297 GLY A O 1
ATOM 2318 N N . ILE A 1 298 ? 16.859 15.234 11.641 1 56.34 298 ILE A N 1
ATOM 2319 C CA . ILE A 1 298 ? 17.406 13.953 11.195 1 56.34 298 ILE A CA 1
ATOM 2320 C C . ILE A 1 298 ? 18.906 13.914 11.477 1 56.34 298 ILE A C 1
ATOM 2322 O O . ILE A 1 298 ? 19.438 12.875 11.891 1 56.34 298 ILE A O 1
ATOM 2326 N N . ILE A 1 299 ? 19.438 15.102 11.258 1 52.88 299 ILE A N 1
ATOM 2327 C CA . ILE A 1 299 ? 20.875 15.195 11.508 1 52.88 299 ILE A CA 1
ATOM 2328 C C . ILE A 1 299 ? 21.156 15 13 1 52.88 299 ILE A C 1
ATOM 2330 O O . ILE A 1 299 ? 22.109 14.312 13.367 1 52.88 299 ILE A O 1
ATOM 2334 N N . LYS A 1 300 ? 20.234 15.523 13.703 1 57.31 300 LYS A N 1
ATOM 2335 C CA . LYS A 1 300 ? 20.453 15.477 15.141 1 57.31 300 LYS A CA 1
ATOM 2336 C C . LYS A 1 300 ? 20 14.148 15.727 1 57.31 300 LYS A C 1
ATOM 2338 O O . LYS A 1 300 ? 20.656 13.586 16.609 1 57.31 300 LYS A O 1
ATOM 2343 N N . ASN A 1 301 ? 18.859 13.641 15.18 1 63.5 301 ASN A N 1
ATOM 2344 C CA . ASN A 1 301 ? 18.297 12.391 15.68 1 63.5 301 ASN A CA 1
ATOM 2345 C C . ASN A 1 301 ? 17.531 11.641 14.594 1 63.5 301 ASN A C 1
ATOM 2347 O O . ASN A 1 301 ? 16.297 11.703 14.539 1 63.5 301 ASN A O 1
ATOM 2351 N N . PRO A 1 302 ? 18.359 10.945 13.828 1 57.72 302 PRO A N 1
ATOM 2352 C CA . PRO A 1 302 ? 17.734 10.258 12.695 1 57.72 302 PRO A CA 1
ATOM 2353 C C . PRO A 1 302 ? 16.609 9.328 13.117 1 57.72 302 PRO A C 1
ATOM 2355 O O . PRO A 1 302 ? 15.656 9.117 12.352 1 57.72 302 PRO A O 1
ATOM 2358 N N . ASN A 1 303 ? 16.672 8.883 14.266 1 59.56 303 ASN A N 1
ATOM 2359 C CA . ASN A 1 303 ? 15.68 7.918 14.727 1 59.56 303 ASN A CA 1
ATOM 2360 C C . ASN A 1 303 ? 14.305 8.555 14.898 1 59.56 303 ASN A C 1
ATOM 2362 O O . ASN A 1 303 ? 13.289 7.855 14.945 1 59.56 303 ASN A O 1
ATOM 2366 N N . LEU A 1 304 ? 14.359 9.82 14.953 1 60.16 304 LEU A N 1
ATOM 2367 C CA . LEU A 1 304 ? 13.102 10.539 15.141 1 60.16 304 LEU A CA 1
ATOM 2368 C C . LEU A 1 304 ? 12.281 10.547 13.852 1 60.16 304 LEU A C 1
ATOM 2370 O O . LEU A 1 304 ? 11.055 10.625 13.891 1 60.16 304 LEU A O 1
ATOM 2374 N N . TYR A 1 305 ? 13.07 10.266 12.781 1 63.72 305 TYR A N 1
ATOM 2375 C CA . TYR A 1 305 ? 12.305 10.547 11.57 1 63.72 305 TYR A CA 1
ATOM 2376 C C . TYR A 1 305 ? 12.43 9.398 10.57 1 63.72 305 TYR A C 1
ATOM 2378 O O . TYR A 1 305 ? 11.844 9.445 9.484 1 63.72 305 TYR A O 1
ATOM 2386 N N . GLU A 1 306 ? 13.203 8.422 10.961 1 67.5 306 GLU A N 1
ATOM 2387 C CA . GLU A 1 306 ? 13.367 7.355 9.977 1 67.5 306 GLU A CA 1
ATOM 2388 C C . GLU A 1 306 ? 12.977 6.004 10.57 1 67.5 306 GLU A C 1
ATOM 2390 O O . GLU A 1 306 ? 13.508 5.59 11.602 1 67.5 306 GLU A O 1
ATOM 2395 N N . ALA A 1 307 ? 12.062 5.395 9.852 1 73.56 307 ALA A N 1
ATOM 2396 C CA . ALA A 1 307 ? 11.672 4.039 10.234 1 73.56 307 ALA A CA 1
ATOM 2397 C C . ALA A 1 307 ? 12.828 3.062 10.07 1 73.56 307 ALA A C 1
ATOM 2399 O O . ALA A 1 307 ? 12.992 2.141 10.867 1 73.56 307 ALA A O 1
ATOM 2400 N N . ILE A 1 308 ? 13.562 3.227 9.031 1 84.5 308 ILE A N 1
ATOM 2401 C CA . ILE A 1 308 ? 14.711 2.424 8.641 1 84.5 308 ILE A CA 1
ATOM 2402 C C . ILE A 1 308 ? 15.805 3.328 8.07 1 84.5 308 ILE A C 1
ATOM 2404 O O . ILE A 1 308 ? 15.508 4.305 7.375 1 84.5 308 ILE A O 1
ATOM 2408 N N . LYS A 1 309 ? 17 3.049 8.5 1 85.25 309 LYS A N 1
ATOM 2409 C CA . LYS A 1 309 ? 18.078 3.775 7.848 1 85.25 309 LYS A CA 1
ATOM 2410 C C . LYS A 1 309 ? 18.156 3.445 6.359 1 85.25 309 LYS A C 1
ATOM 2412 O O . LYS A 1 309 ? 18.031 2.281 5.969 1 85.25 309 LYS A O 1
ATOM 2417 N N . PRO A 1 310 ? 18.312 4.484 5.559 1 87.81 310 PRO A N 1
ATOM 2418 C CA . PRO A 1 310 ? 18.312 4.246 4.113 1 87.81 310 PRO A CA 1
ATOM 2419 C C . PRO A 1 310 ? 19.344 3.205 3.691 1 87.81 310 PRO A C 1
ATOM 2421 O O . PRO A 1 310 ? 19.094 2.414 2.779 1 87.81 310 PRO A O 1
ATOM 2424 N N . GLU A 1 311 ? 20.484 3.125 4.363 1 88.38 311 GLU A N 1
ATOM 2425 C CA . GLU A 1 311 ? 21.562 2.203 4.008 1 88.38 311 GLU A CA 1
ATOM 2426 C C . GLU A 1 311 ? 21.125 0.752 4.203 1 88.38 311 GLU A C 1
ATOM 2428 O O . GLU A 1 311 ? 21.656 -0.151 3.555 1 88.38 311 GLU A O 1
ATOM 2433 N N . GLU A 1 312 ? 20.203 0.551 5 1 92.06 312 GLU A N 1
ATOM 2434 C CA . GLU A 1 312 ? 19.75 -0.799 5.309 1 92.06 312 GLU A CA 1
ATOM 2435 C C . GLU A 1 312 ? 18.953 -1.386 4.145 1 92.06 312 GLU A C 1
ATOM 2437 O O . GLU A 1 312 ? 18.719 -2.594 4.094 1 92.06 312 GLU A O 1
ATOM 2442 N N . VAL A 1 313 ? 18.578 -0.546 3.223 1 94.62 313 VAL A N 1
ATOM 2443 C CA . VAL A 1 313 ? 17.891 -1.035 2.037 1 94.62 313 VAL A CA 1
ATOM 2444 C C . VAL A 1 313 ? 18.656 -0.617 0.782 1 94.62 313 VAL A C 1
ATOM 2446 O O . VAL A 1 313 ? 18.094 -0.607 -0.317 1 94.62 313 VAL A O 1
ATOM 2449 N N . GLY A 1 314 ? 19.891 -0.153 0.987 1 90.81 314 GLY A N 1
ATOM 2450 C CA . GLY A 1 314 ? 20.766 0.164 -0.126 1 90.81 314 GLY A CA 1
ATOM 2451 C C . GLY A 1 314 ? 20.531 1.55 -0.696 1 90.81 314 GLY A C 1
ATOM 2452 O O . GLY A 1 314 ? 20.922 1.832 -1.835 1 90.81 314 GLY A O 1
ATOM 2453 N N . LEU A 1 315 ? 19.812 2.352 0.029 1 88.19 315 LEU A N 1
ATOM 2454 C CA . LEU A 1 315 ? 19.547 3.717 -0.418 1 88.19 315 LEU A CA 1
ATOM 2455 C C . LEU A 1 315 ? 20.359 4.719 0.403 1 88.19 315 LEU A C 1
ATOM 2457 O O . LEU A 1 315 ? 21.141 4.328 1.271 1 88.19 315 LEU A O 1
ATOM 2461 N N . SER A 1 316 ? 20.359 5.945 -0.01 1 78.06 316 SER A N 1
ATOM 2462 C CA . SER A 1 316 ? 21.031 7.027 0.71 1 78.06 316 SER A CA 1
ATOM 2463 C C . SER A 1 316 ? 20.062 8.164 1.023 1 78.06 316 SER A C 1
ATOM 2465 O O . SER A 1 316 ? 19.031 8.305 0.365 1 78.06 316 SER A O 1
ATOM 2467 N N . ARG A 1 317 ? 20.453 8.781 2.109 1 73.06 317 ARG A N 1
ATOM 2468 C CA . ARG A 1 317 ? 19.688 9.977 2.441 1 73.06 317 ARG A CA 1
ATOM 2469 C C . ARG A 1 317 ? 19.938 11.078 1.413 1 73.06 317 ARG A C 1
ATOM 2471 O O . ARG A 1 317 ? 21.062 11.273 0.953 1 73.06 317 ARG A O 1
ATOM 2478 N N . PHE A 1 318 ? 18.812 11.375 0.667 1 66.12 318 PHE A N 1
ATOM 2479 C CA . PHE A 1 318 ? 19.078 12.5 -0.212 1 66.12 318 PHE A CA 1
ATOM 2480 C C . PHE A 1 318 ? 18.312 13.734 0.229 1 66.12 318 PHE A C 1
ATOM 2482 O O . PHE A 1 318 ? 17.172 13.633 0.687 1 66.12 318 PHE A O 1
ATOM 2489 N N . LEU A 1 319 ? 19.109 14.695 0.432 1 67.5 319 LEU A N 1
ATOM 2490 C CA . LEU A 1 319 ? 18.516 15.992 0.726 1 67.5 319 LEU A CA 1
ATOM 2491 C C . LEU A 1 319 ? 18 16.656 -0.548 1 67.5 319 LEU A C 1
ATOM 2493 O O . LEU A 1 319 ? 18.75 16.844 -1.504 1 67.5 319 LEU A O 1
ATOM 2497 N N . VAL A 1 320 ? 16.75 16.609 -0.644 1 66.38 320 VAL A N 1
ATOM 2498 C CA . VAL A 1 320 ? 16.141 17.312 -1.765 1 66.38 320 VAL A CA 1
ATOM 2499 C C . VAL A 1 320 ? 16.172 18.828 -1.505 1 66.38 320 VAL A C 1
ATOM 2501 O O . VAL A 1 320 ? 15.773 19.281 -0.435 1 66.38 320 VAL A O 1
ATOM 2504 N N . ILE A 1 321 ? 16.938 19.453 -2.383 1 73.56 321 ILE A N 1
ATOM 2505 C CA . ILE A 1 321 ? 17.031 20.906 -2.254 1 73.56 321 ILE A CA 1
ATOM 2506 C C . ILE A 1 321 ? 15.961 21.578 -3.107 1 73.56 321 ILE A C 1
ATOM 2508 O O . ILE A 1 321 ? 15.898 21.359 -4.32 1 73.56 321 ILE A O 1
ATOM 2512 N N . GLY A 1 322 ? 15.086 22.109 -2.51 1 69 322 GLY A N 1
ATOM 2513 C CA . GLY A 1 322 ? 14.008 22.781 -3.209 1 69 322 GLY A CA 1
ATOM 2514 C C . GLY A 1 322 ? 13.562 24.062 -2.533 1 69 322 GLY A C 1
ATOM 2515 O O . GLY A 1 322 ? 14.359 24.719 -1.854 1 69 322 GLY A O 1
ATOM 2516 N N . LYS A 1 323 ? 12.422 24.469 -2.844 1 65.38 323 LYS A N 1
ATOM 2517 C CA . LYS A 1 323 ? 11.898 25.766 -2.432 1 65.38 323 LYS A CA 1
ATOM 2518 C C . LYS A 1 323 ? 11.82 25.875 -0.912 1 65.38 323 LYS A C 1
ATOM 2520 O O . LYS A 1 323 ? 11.836 26.969 -0.359 1 65.38 323 LYS A O 1
ATOM 2525 N N . HIS A 1 324 ? 11.938 24.594 -0.23 1 63.06 324 HIS A N 1
ATOM 2526 C CA . HIS A 1 324 ? 11.789 24.594 1.22 1 63.06 324 HIS A CA 1
ATOM 2527 C C . HIS A 1 324 ? 13.125 24.375 1.917 1 63.06 324 HIS A C 1
ATOM 2529 O O . HIS A 1 324 ? 13.188 24.328 3.146 1 63.06 324 HIS A O 1
ATOM 2535 N N . SER A 1 325 ? 14.047 24.297 1.181 1 72.44 325 SER A N 1
ATOM 2536 C CA . SER A 1 325 ? 15.344 23.969 1.758 1 72.44 325 SER A CA 1
ATOM 2537 C C . SER A 1 325 ? 15.922 25.141 2.535 1 72.44 325 SER A C 1
ATOM 2539 O O . SER A 1 325 ? 15.695 26.297 2.174 1 72.44 325 SER A O 1
ATOM 2541 N N . GLY A 1 326 ? 16.422 24.859 3.717 1 71 326 GLY A N 1
ATOM 2542 C CA . GLY A 1 326 ? 17.172 25.859 4.477 1 71 326 GLY A CA 1
ATOM 2543 C C . GLY A 1 326 ? 18.656 25.797 4.23 1 71 326 GLY A C 1
ATOM 2544 O O . GLY A 1 326 ? 19.125 25 3.406 1 71 326 GLY A O 1
ATOM 2545 N N . THR A 1 327 ? 19.297 26.75 4.898 1 78.25 327 THR A N 1
ATOM 2546 C CA . THR A 1 327 ? 20.734 26.828 4.727 1 78.25 327 THR A CA 1
ATOM 2547 C C . THR A 1 327 ? 21.406 25.547 5.203 1 78.25 327 THR A C 1
ATOM 2549 O O . THR A 1 327 ? 22.406 25.094 4.621 1 78.25 327 THR A O 1
ATOM 2552 N N . ALA A 1 328 ? 20.781 24.969 6.16 1 74.12 328 ALA A N 1
ATOM 2553 C CA . ALA A 1 328 ? 21.359 23.734 6.668 1 74.12 328 ALA A CA 1
ATOM 2554 C C . ALA A 1 328 ? 21.281 22.609 5.629 1 74.12 328 ALA A C 1
ATOM 2556 O O . ALA A 1 328 ? 22.25 21.906 5.395 1 74.12 328 ALA A O 1
ATOM 2557 N N . SER A 1 329 ? 20.188 22.547 5.039 1 78.19 329 SER A N 1
ATOM 2558 C CA . SER A 1 329 ? 19.984 21.531 4.004 1 78.19 329 SER A CA 1
ATOM 2559 C C . SER A 1 329 ? 20.906 21.781 2.814 1 78.19 329 SER A C 1
ATOM 2561 O O . SER A 1 329 ? 21.469 20.828 2.256 1 78.19 329 SER A O 1
ATOM 2563 N N . LEU A 1 330 ? 20.984 23.031 2.506 1 82.06 330 LEU A N 1
ATOM 2564 C CA . LEU A 1 330 ? 21.812 23.391 1.36 1 82.06 330 LEU A CA 1
ATOM 2565 C C . LEU A 1 330 ? 23.281 23.062 1.633 1 82.06 330 LEU A C 1
ATOM 2567 O O . LEU A 1 330 ? 23.969 22.484 0.786 1 82.06 330 LEU A O 1
ATOM 2571 N N . THR A 1 331 ? 23.734 23.453 2.809 1 80.88 331 THR A N 1
ATOM 2572 C CA . THR A 1 331 ? 25.125 23.188 3.201 1 80.88 331 THR A CA 1
ATOM 2573 C C . THR A 1 331 ? 25.406 21.703 3.191 1 80.88 331 THR A C 1
ATOM 2575 O O . THR A 1 331 ? 26.453 21.266 2.686 1 80.88 331 THR A O 1
ATOM 2578 N N . GLN A 1 332 ? 24.516 20.984 3.699 1 76.25 332 GLN A N 1
ATOM 2579 C CA . GLN A 1 332 ? 24.703 19.547 3.75 1 76.25 332 GLN A CA 1
ATOM 2580 C C . GLN A 1 332 ? 24.703 18.938 2.348 1 76.25 332 GLN A C 1
ATOM 2582 O O . GLN A 1 332 ? 25.5 18.047 2.057 1 76.25 332 GLN A O 1
ATOM 2587 N N . LYS A 1 333 ? 23.797 19.391 1.607 1 79.94 333 LYS A N 1
ATOM 2588 C CA . LYS A 1 333 ? 23.734 18.906 0.232 1 79.94 333 LYS A CA 1
ATOM 2589 C C . LYS A 1 333 ? 25.047 19.188 -0.509 1 79.94 333 LYS A C 1
ATOM 2591 O O . LYS A 1 333 ? 25.547 18.328 -1.223 1 79.94 333 LYS A O 1
ATOM 2596 N N . PHE A 1 334 ? 25.547 20.312 -0.378 1 83.19 334 PHE A N 1
ATOM 2597 C CA . PHE A 1 334 ? 26.797 20.672 -1.049 1 83.19 334 PHE A CA 1
ATOM 2598 C C . PHE A 1 334 ? 27.953 19.875 -0.48 1 83.19 334 PHE A C 1
ATOM 2600 O O . PHE A 1 334 ? 28.875 19.484 -1.217 1 83.19 334 PHE A O 1
ATOM 2607 N N . ARG A 1 335 ? 27.859 19.594 0.779 1 78.81 335 ARG A N 1
ATOM 2608 C CA . ARG A 1 335 ? 28.875 18.719 1.366 1 78.81 335 ARG A CA 1
ATOM 2609 C C . ARG A 1 335 ? 28.828 17.328 0.739 1 78.81 335 ARG A C 1
ATOM 2611 O O . ARG A 1 335 ? 29.859 16.719 0.479 1 78.81 335 ARG A O 1
ATOM 2618 N N . GLN A 1 336 ? 27.656 16.922 0.549 1 75.19 336 GLN A N 1
ATOM 2619 C CA . GLN A 1 336 ? 27.469 15.625 -0.101 1 75.19 336 GLN A CA 1
ATOM 2620 C C . GLN A 1 336 ? 28.031 15.633 -1.521 1 75.19 336 GLN A C 1
ATOM 2622 O O . GLN A 1 336 ? 28.422 14.594 -2.045 1 75.19 336 GLN A O 1
ATOM 2627 N N . LEU A 1 337 ? 28.016 16.781 -2.082 1 79.69 337 LEU A N 1
ATOM 2628 C CA . LEU A 1 337 ? 28.547 16.938 -3.432 1 79.69 337 LEU A CA 1
ATOM 2629 C C . LEU A 1 337 ? 30.016 17.312 -3.396 1 79.69 337 LEU A C 1
ATOM 2631 O O . LEU A 1 337 ? 30.578 17.734 -4.41 1 79.69 337 LEU A O 1
ATOM 2635 N N . ASP A 1 338 ? 30.531 17.219 -2.184 1 81.56 338 ASP A N 1
ATOM 2636 C CA . ASP A 1 338 ? 31.938 17.516 -1.943 1 81.56 338 ASP A CA 1
ATOM 2637 C C . ASP A 1 338 ? 32.25 18.984 -2.215 1 81.56 338 ASP A C 1
ATOM 2639 O O . ASP A 1 338 ? 33.281 19.312 -2.779 1 81.56 338 ASP A O 1
ATOM 2643 N N . LEU A 1 339 ? 31.281 19.766 -2.043 1 85.06 339 LEU A N 1
ATOM 2644 C CA . LEU A 1 339 ? 31.406 21.219 -2.156 1 85.06 339 LEU A CA 1
ATOM 2645 C C . LEU A 1 339 ? 31.188 21.891 -0.805 1 85.06 339 LEU A C 1
ATOM 2647 O O . LEU A 1 339 ? 30.516 21.344 0.065 1 85.06 339 LEU A O 1
ATOM 2651 N N . SER A 1 340 ? 31.875 22.906 -0.537 1 86 340 SER A N 1
ATOM 2652 C CA . SER A 1 340 ? 31.75 23.625 0.725 1 86 340 SER A CA 1
ATOM 2653 C C . SER A 1 340 ? 31.219 25.031 0.504 1 86 340 SER A C 1
ATOM 2655 O O . SER A 1 340 ? 31.547 25.672 -0.496 1 86 340 SER A O 1
ATOM 2657 N N . LEU A 1 341 ? 30.344 25.438 1.348 1 84.56 341 LEU A N 1
ATOM 2658 C CA . LEU A 1 341 ? 29.766 26.781 1.354 1 84.56 341 LEU A CA 1
ATOM 2659 C C . LEU A 1 341 ? 29.953 27.438 2.713 1 84.56 341 LEU A C 1
ATOM 2661 O O . LEU A 1 341 ? 29.797 26.797 3.752 1 84.56 341 LEU A O 1
ATOM 2665 N N . SER A 1 342 ? 30.516 28.625 2.711 1 82.19 342 SER A N 1
ATOM 2666 C CA . SER A 1 342 ? 30.438 29.422 3.932 1 82.19 342 SER A CA 1
ATOM 2667 C C . SER A 1 342 ? 28.984 29.75 4.289 1 82.19 342 SER A C 1
ATOM 2669 O O . SER A 1 342 ? 28.094 29.656 3.441 1 82.19 342 SER A O 1
ATOM 2671 N N . PRO A 1 343 ? 28.734 30.031 5.523 1 83.69 343 PRO A N 1
ATOM 2672 C CA . PRO A 1 343 ? 27.375 30.406 5.926 1 83.69 343 PRO A CA 1
ATOM 2673 C C . PRO A 1 343 ? 26.797 31.531 5.078 1 83.69 343 PRO A C 1
ATOM 2675 O O . PRO A 1 343 ? 25.609 31.516 4.742 1 83.69 343 PRO A O 1
ATOM 2678 N N . GLN A 1 344 ? 27.609 32.438 4.805 1 83 344 GLN A N 1
ATOM 2679 C CA . GLN A 1 344 ? 27.172 33.562 3.99 1 83 344 GLN A CA 1
ATOM 2680 C C . GLN A 1 344 ? 26.844 33.125 2.572 1 83 344 GLN A C 1
ATOM 2682 O O . GLN A 1 344 ? 25.828 33.562 2.004 1 83 344 GLN A O 1
ATOM 2687 N N . GLU A 1 345 ? 27.703 32.375 2.014 1 86 345 GLU A N 1
ATOM 2688 C CA . GLU A 1 345 ? 27.469 31.828 0.677 1 86 345 GLU A CA 1
ATOM 2689 C C . GLU A 1 345 ? 26.188 31 0.634 1 86 345 GLU A C 1
ATOM 2691 O O . GLU A 1 345 ? 25.422 31.062 -0.335 1 86 345 GLU A O 1
ATOM 2696 N N . ALA A 1 346 ? 25.969 30.203 1.669 1 88.19 346 ALA A N 1
ATOM 2697 C CA . ALA A 1 346 ? 24.797 29.344 1.741 1 88.19 346 ALA A CA 1
ATOM 2698 C C . ALA A 1 346 ? 23.5 30.156 1.72 1 88.19 346 ALA A C 1
ATOM 2700 O O . ALA A 1 346 ? 22.531 29.797 1.047 1 88.19 346 ALA A O 1
ATOM 2701 N N . ALA A 1 347 ? 23.594 31.219 2.404 1 85.94 347 ALA A N 1
ATOM 2702 C CA . ALA A 1 347 ? 22.422 32.094 2.471 1 85.94 347 ALA A CA 1
ATOM 2703 C C . ALA A 1 347 ? 22.094 32.688 1.104 1 85.94 347 ALA A C 1
ATOM 2705 O O . ALA A 1 347 ? 20.938 32.75 0.69 1 85.94 347 ALA A O 1
ATOM 2706 N N . THR A 1 348 ? 23.141 33.156 0.45 1 84.19 348 THR A N 1
ATOM 2707 C CA . THR A 1 348 ? 22.984 33.781 -0.859 1 84.19 348 THR A CA 1
ATOM 2708 C C . THR A 1 348 ? 22.516 32.781 -1.893 1 84.19 348 THR A C 1
ATOM 2710 O O . THR A 1 348 ? 21.609 33.062 -2.691 1 84.19 348 THR A O 1
ATOM 2713 N N . LEU A 1 349 ? 23.094 31.672 -1.815 1 88.5 349 LEU A N 1
ATOM 2714 C CA . LEU A 1 349 ? 22.781 30.641 -2.797 1 88.5 349 LEU A CA 1
ATOM 2715 C C . LEU A 1 349 ? 21.391 30.062 -2.562 1 88.5 349 LEU A C 1
ATOM 2717 O O . LEU A 1 349 ? 20.719 29.625 -3.506 1 88.5 349 LEU A O 1
ATOM 2721 N N . LEU A 1 350 ? 21.062 30.016 -1.313 1 88.12 350 LEU A N 1
ATOM 2722 C CA . LEU A 1 350 ? 19.766 29.453 -0.962 1 88.12 350 LEU A CA 1
ATOM 2723 C C . LEU A 1 350 ? 18.641 30.172 -1.714 1 88.12 350 LEU A C 1
ATOM 2725 O O . LEU A 1 350 ? 17.719 29.516 -2.223 1 88.12 350 LEU A O 1
ATO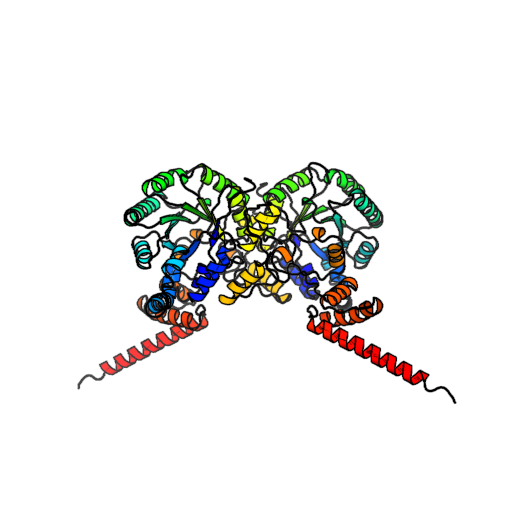M 2729 N N . ASP A 1 351 ? 18.75 31.422 -1.801 1 85.12 351 ASP A N 1
ATOM 2730 C CA . ASP A 1 351 ? 17.734 32.219 -2.488 1 85.12 351 ASP A CA 1
ATOM 2731 C C . ASP A 1 351 ? 17.641 31.828 -3.963 1 85.12 351 ASP A C 1
ATOM 2733 O O . ASP A 1 351 ? 16.547 31.703 -4.512 1 85.12 351 ASP A O 1
ATOM 2737 N N . LYS A 1 352 ? 18.781 31.75 -4.543 1 85.81 352 LYS A N 1
ATOM 2738 C CA . LYS A 1 352 ? 18.828 31.359 -5.949 1 85.81 352 LYS A CA 1
ATOM 2739 C C . LYS A 1 352 ? 18.281 29.953 -6.16 1 85.81 352 LYS A C 1
ATOM 2741 O O . LYS A 1 352 ? 17.562 29.703 -7.137 1 85.81 352 LYS A O 1
ATOM 2746 N N . VAL A 1 353 ? 18.641 29.141 -5.242 1 87.56 353 VAL A N 1
ATOM 2747 C CA . VAL A 1 353 ? 18.219 27.734 -5.309 1 87.56 353 VAL A CA 1
ATOM 2748 C C . VAL A 1 353 ? 16.703 27.641 -5.172 1 87.56 353 VAL A C 1
ATOM 2750 O O . VAL A 1 353 ? 16.047 26.953 -5.957 1 87.56 353 VAL A O 1
ATOM 2753 N N . ARG A 1 354 ? 16.21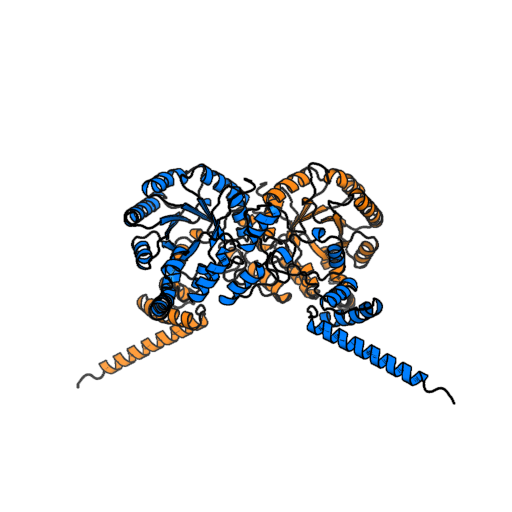9 28.344 -4.199 1 81.12 354 ARG A N 1
ATOM 2754 C CA . ARG A 1 354 ? 14.766 28.344 -3.986 1 81.12 354 ARG A CA 1
ATOM 2755 C C . ARG A 1 354 ? 14.039 28.906 -5.207 1 81.12 354 ARG A C 1
ATOM 2757 O O . ARG A 1 354 ? 13.016 28.359 -5.625 1 81.12 354 ARG A O 1
ATOM 2764 N N . HIS A 1 355 ? 14.578 29.938 -5.766 1 81.25 355 HIS A N 1
ATOM 2765 C CA . HIS A 1 355 ? 14 30.562 -6.945 1 81.25 355 HIS A CA 1
ATOM 2766 C C . HIS A 1 355 ? 13.969 29.609 -8.125 1 81.25 355 HIS A C 1
ATOM 2768 O O . HIS A 1 355 ? 12.969 29.516 -8.844 1 81.25 355 HIS A O 1
ATOM 2774 N N . THR A 1 356 ? 15.008 28.969 -8.312 1 82.38 356 THR A N 1
ATOM 2775 C CA . THR A 1 356 ? 15.109 27.984 -9.391 1 82.38 356 THR A CA 1
ATOM 2776 C C . THR A 1 356 ? 14.062 26.891 -9.219 1 82.38 356 THR A C 1
ATOM 2778 O O . THR A 1 356 ? 13.398 26.5 -10.18 1 82.38 356 THR A O 1
ATOM 2781 N N . ALA A 1 357 ? 13.977 26.406 -8.07 1 80.75 357 ALA A N 1
ATOM 2782 C CA . ALA A 1 357 ? 13.023 25.328 -7.766 1 80.75 357 ALA A CA 1
ATOM 2783 C C . ALA A 1 357 ? 11.586 25.781 -8.023 1 80.75 357 ALA A C 1
ATOM 2785 O O . ALA A 1 357 ? 10.781 25.031 -8.57 1 80.75 357 ALA A O 1
ATOM 2786 N N . VAL A 1 358 ? 11.383 27 -7.641 1 71.19 358 VAL A N 1
ATOM 2787 C CA . VAL A 1 358 ? 10.047 27.562 -7.832 1 71.19 358 VAL A CA 1
ATOM 2788 C C . VAL A 1 358 ? 9.742 27.688 -9.32 1 71.19 358 VAL A C 1
ATOM 2790 O O . VAL A 1 358 ? 8.656 27.328 -9.773 1 71.19 358 VAL A O 1
ATOM 2793 N N . LEU A 1 359 ? 10.711 28.141 -10.016 1 71.62 359 LEU A N 1
ATOM 2794 C CA . LEU A 1 359 ? 10.539 28.375 -11.445 1 71.62 359 LEU A CA 1
ATOM 2795 C C . LEU A 1 359 ? 10.266 27.062 -12.18 1 71.62 359 LEU A C 1
ATOM 2797 O O . LEU A 1 359 ? 9.414 27.016 -13.07 1 71.62 359 LEU A O 1
ATOM 2801 N N . GLN A 1 360 ? 10.953 26.156 -11.68 1 73.44 360 GLN A N 1
ATOM 2802 C CA . GLN A 1 360 ? 10.852 24.906 -12.422 1 73.44 360 GLN A CA 1
ATOM 2803 C C . GLN A 1 360 ? 9.805 23.984 -11.797 1 73.44 360 GLN A C 1
ATOM 2805 O O . GLN A 1 360 ? 9.523 22.906 -12.32 1 73.44 360 GLN A O 1
ATOM 2810 N N . LYS A 1 361 ? 9.328 24.484 -10.703 1 66.25 361 LYS A N 1
ATOM 2811 C CA . LYS A 1 361 ? 8.281 23.766 -9.992 1 66.25 361 LYS A CA 1
ATOM 2812 C C . LYS A 1 361 ? 8.727 22.344 -9.625 1 66.25 361 LYS A C 1
ATOM 2814 O O . LYS A 1 361 ? 7.934 21.406 -9.688 1 66.25 361 LYS A O 1
ATOM 2819 N N . LYS A 1 362 ? 9.969 22.156 -9.445 1 70.5 362 LYS A N 1
ATOM 2820 C CA . LYS A 1 362 ? 10.578 20.906 -8.992 1 70.5 362 LYS A CA 1
ATOM 2821 C C . LYS A 1 362 ? 11.852 21.188 -8.188 1 70.5 362 LYS A C 1
ATOM 2823 O O . LYS A 1 362 ? 12.422 22.266 -8.281 1 70.5 362 LYS A O 1
ATOM 2828 N N . PRO A 1 363 ? 12.211 20.234 -7.371 1 74.38 363 PRO A N 1
ATOM 2829 C CA . PRO A 1 363 ? 13.484 20.406 -6.664 1 74.38 363 PRO A CA 1
ATOM 2830 C C . PRO A 1 363 ? 14.664 20.594 -7.617 1 74.38 363 PRO A C 1
ATOM 2832 O O . PRO A 1 363 ? 14.594 20.188 -8.781 1 74.38 363 PRO A O 1
ATOM 2835 N N . VAL A 1 364 ? 15.617 21.375 -7.117 1 80.81 364 VAL A N 1
ATOM 2836 C CA . VAL A 1 364 ? 16.828 21.641 -7.891 1 80.81 364 VAL A CA 1
ATOM 2837 C C . VAL A 1 364 ? 17.703 20.391 -7.926 1 80.81 364 VAL A C 1
ATOM 2839 O O . VAL A 1 364 ? 17.938 19.75 -6.891 1 80.81 364 VAL A O 1
ATOM 2842 N N . THR A 1 365 ? 18.047 19.969 -9.078 1 77.88 365 THR A N 1
ATOM 2843 C CA . THR A 1 365 ? 18.875 18.781 -9.242 1 77.88 365 THR A CA 1
ATOM 2844 C C . THR A 1 365 ? 20.312 19.062 -8.789 1 77.88 365 THR A C 1
ATOM 2846 O O . THR A 1 365 ? 20.703 20.219 -8.625 1 77.88 365 THR A O 1
ATOM 2849 N N . ASP A 1 366 ? 20.984 17.969 -8.625 1 79 366 ASP A N 1
ATOM 2850 C CA . ASP A 1 366 ? 22.391 18.109 -8.266 1 79 366 ASP A CA 1
ATOM 2851 C C . ASP A 1 366 ? 23.156 18.891 -9.336 1 79 366 ASP A C 1
ATOM 2853 O O . ASP A 1 366 ? 24 19.734 -9.016 1 79 366 ASP A O 1
ATOM 2857 N N . ALA A 1 367 ? 22.781 18.578 -10.539 1 80.25 367 ALA A N 1
ATOM 2858 C CA . ALA A 1 367 ? 23.438 19.281 -11.641 1 80.25 367 ALA A CA 1
ATOM 2859 C C . ALA A 1 367 ? 23.141 20.781 -11.594 1 80.25 367 ALA A C 1
ATOM 2861 O O . ALA A 1 367 ? 24.031 21.609 -11.812 1 80.25 367 ALA A O 1
ATOM 2862 N N . GLN A 1 368 ? 21.953 21.016 -11.289 1 86.12 368 GLN A N 1
ATOM 2863 C CA . GLN A 1 368 ? 21.562 22.406 -11.188 1 86.12 368 GLN A CA 1
ATOM 2864 C C . GLN A 1 368 ? 22.25 23.094 -10.008 1 86.12 368 GLN A C 1
ATOM 2866 O O . GLN A 1 368 ? 22.656 24.25 -10.109 1 86.12 368 GLN A O 1
ATOM 2871 N N . LEU A 1 369 ? 22.344 22.359 -8.984 1 87.5 369 LEU A N 1
ATOM 2872 C CA . LEU A 1 369 ? 23 22.906 -7.801 1 87.5 369 LEU A CA 1
ATOM 2873 C C . LEU A 1 369 ? 24.469 23.219 -8.094 1 87.5 369 LEU A C 1
ATOM 2875 O O . LEU A 1 369 ? 24.969 24.266 -7.688 1 87.5 369 LEU A O 1
ATOM 2879 N N . LYS A 1 370 ? 25.047 22.359 -8.75 1 87.69 370 LYS A N 1
ATOM 2880 C CA . LYS A 1 370 ? 26.453 22.578 -9.109 1 87.69 370 LYS A CA 1
ATOM 2881 C C . LYS A 1 370 ? 26.609 23.781 -10.023 1 87.69 370 LYS A C 1
ATOM 2883 O O . LYS A 1 370 ? 27.562 24.562 -9.875 1 87.69 370 LYS A O 1
ATOM 2888 N N . THR A 1 371 ? 25.703 23.859 -10.922 1 87.88 371 THR A N 1
ATOM 2889 C CA . THR A 1 371 ? 25.719 25 -11.82 1 87.88 371 THR A CA 1
ATOM 2890 C C . THR A 1 371 ? 25.578 26.312 -11.039 1 87.88 371 THR A C 1
ATOM 2892 O O . THR A 1 371 ? 26.312 27.266 -11.273 1 87.88 371 THR A O 1
ATOM 2895 N N . LEU A 1 372 ? 24.672 26.297 -10.188 1 89.5 372 LEU A N 1
ATOM 2896 C CA . LEU A 1 372 ? 24.422 27.484 -9.367 1 89.5 372 LEU A CA 1
ATOM 2897 C C . LEU A 1 372 ? 25.641 27.797 -8.492 1 89.5 372 LEU A C 1
ATOM 2899 O O . LEU A 1 372 ? 25.969 28.969 -8.289 1 89.5 372 LEU A O 1
ATOM 2903 N N . TYR A 1 373 ? 26.203 26.766 -8.016 1 90.06 373 TYR A N 1
ATOM 2904 C CA . TYR A 1 373 ? 27.422 26.891 -7.219 1 90.06 373 TYR A CA 1
ATOM 2905 C C . TYR A 1 373 ? 28.531 27.547 -8.031 1 90.06 373 TYR A C 1
ATOM 2907 O O . TYR A 1 373 ? 29.172 28.5 -7.574 1 90.06 373 TYR A O 1
ATOM 2915 N N . ASN A 1 374 ? 28.719 26.984 -9.18 1 86.81 374 ASN A N 1
ATOM 2916 C CA . ASN A 1 374 ? 29.781 27.484 -10.055 1 86.81 374 ASN A CA 1
ATOM 2917 C C . ASN A 1 374 ? 29.531 28.938 -10.453 1 86.81 374 ASN A C 1
ATOM 2919 O O . ASN A 1 374 ? 30.469 29.75 -10.492 1 86.81 374 ASN A O 1
ATOM 2923 N N . LEU A 1 375 ? 28.328 29.234 -10.789 1 85.38 375 LEU A N 1
ATOM 2924 C CA . LEU A 1 375 ? 27.969 30.594 -11.148 1 85.38 375 LEU A CA 1
ATOM 2925 C C . LEU A 1 375 ? 28.219 31.547 -9.977 1 85.38 375 LEU A C 1
ATOM 2927 O O . LEU A 1 375 ? 28.688 32.656 -10.172 1 85.38 375 LEU A O 1
ATOM 2931 N N . HIS A 1 376 ? 27.922 31.109 -8.852 1 85.19 376 HIS A N 1
ATOM 2932 C CA . HIS A 1 376 ? 28.109 31.906 -7.648 1 85.19 376 HIS A CA 1
ATOM 2933 C C . HIS A 1 376 ? 29.578 32.156 -7.359 1 85.19 376 HIS A C 1
ATOM 2935 O O . HIS A 1 376 ? 29.984 33.25 -7.02 1 85.19 376 HIS A O 1
ATOM 2941 N N . MET A 1 377 ? 30.344 31.078 -7.52 1 81.12 377 MET A N 1
ATOM 2942 C CA . MET A 1 377 ? 31.781 31.188 -7.258 1 81.12 377 MET A CA 1
ATOM 2943 C C . MET A 1 377 ? 32.469 32.062 -8.297 1 81.12 377 MET A C 1
ATOM 2945 O O . MET A 1 377 ? 33.406 32.781 -7.977 1 81.12 377 MET A O 1
ATOM 2949 N N . GLU A 1 378 ? 31.984 31.953 -9.477 1 77.88 378 GLU A N 1
ATOM 2950 C CA . GLU A 1 378 ? 32.531 32.812 -10.531 1 77.88 378 GLU A CA 1
ATOM 2951 C C . GLU A 1 378 ? 32.188 34.281 -10.281 1 77.88 378 GLU A C 1
ATOM 2953 O O . GLU A 1 378 ? 33 35.156 -10.531 1 77.88 378 GLU A O 1
ATOM 2958 N N . ALA A 1 379 ? 31.016 34.5 -9.797 1 75.62 379 ALA A N 1
ATOM 2959 C CA . ALA A 1 379 ? 30.594 35.875 -9.508 1 75.62 379 ALA A CA 1
ATOM 2960 C C . ALA A 1 379 ? 31.422 36.469 -8.367 1 75.62 379 ALA A C 1
ATOM 2962 O O . ALA A 1 379 ? 31.766 37.656 -8.398 1 75.62 379 ALA A O 1
ATOM 2963 N N . ILE A 1 380 ? 31.797 35.719 -7.496 1 72.06 380 ILE A N 1
ATOM 2964 C CA . ILE A 1 380 ? 32.625 36.156 -6.371 1 72.06 380 ILE A CA 1
ATOM 2965 C C . ILE A 1 380 ? 34.031 36.438 -6.852 1 72.06 380 ILE A C 1
ATOM 2967 O O . ILE A 1 380 ? 34.656 37.438 -6.449 1 72.06 380 ILE A O 1
ATOM 2971 N N . LYS A 1 381 ? 34.531 35.656 -7.73 1 72.94 381 LYS A N 1
ATOM 2972 C CA . LYS A 1 381 ? 35.875 35.844 -8.281 1 72.94 381 LYS A CA 1
ATOM 2973 C C . LYS A 1 381 ? 35.938 37.125 -9.117 1 72.94 381 LYS A C 1
ATOM 2975 O O . LYS A 1 381 ? 36.906 37.875 -9.047 1 72.94 381 LYS A O 1
ATOM 2980 N N . GLU A 1 382 ? 34.906 37.25 -9.789 1 68.75 382 GLU A N 1
ATOM 2981 C CA . GLU A 1 382 ? 34.875 38.469 -10.625 1 68.75 382 GLU A CA 1
ATOM 2982 C C . GLU A 1 382 ? 34.75 39.719 -9.781 1 68.75 382 GLU A C 1
ATOM 2984 O O . GLU A 1 382 ? 35.375 40.75 -10.086 1 68.75 382 GLU A O 1
ATOM 2989 N N . SER A 1 383 ? 34.062 39.594 -8.742 1 66.19 383 SER A N 1
ATOM 2990 C CA . SER A 1 383 ? 33.906 40.719 -7.844 1 66.19 383 SER A CA 1
ATOM 2991 C C . SER A 1 383 ? 35.219 41 -7.094 1 66.19 383 SER A C 1
ATOM 2993 O O . SER A 1 383 ? 35.562 42.188 -6.863 1 66.19 383 SER A O 1
ATOM 2995 N N . ASN A 1 384 ? 35.906 40 -6.816 1 63.47 384 ASN A N 1
ATOM 2996 C CA . ASN A 1 384 ? 37.188 40.188 -6.133 1 63.47 384 ASN A CA 1
ATOM 2997 C C . ASN A 1 384 ? 38.25 40.719 -7.074 1 63.47 384 ASN A C 1
ATOM 2999 O O . ASN A 1 384 ? 39.094 41.5 -6.656 1 63.47 384 ASN A O 1
ATOM 3003 N N . VAL A 1 385 ? 38.156 40.344 -8.289 1 63.34 385 VAL A N 1
ATOM 3004 C CA . VAL A 1 385 ? 39.094 40.875 -9.289 1 63.34 385 VAL A CA 1
ATOM 3005 C C . VAL A 1 385 ? 38.812 42.344 -9.539 1 63.34 385 VAL A C 1
ATOM 3007 O O . VAL A 1 385 ? 39.75 43.156 -9.648 1 63.34 385 VAL A O 1
ATOM 3010 N N . HIS A 1 386 ? 37.625 42.625 -9.547 1 56.5 386 HIS A N 1
ATOM 3011 C CA . HIS A 1 386 ? 37.281 44.031 -9.758 1 56.5 386 HIS A CA 1
ATOM 3012 C C . HIS A 1 386 ? 37.688 44.875 -8.555 1 56.5 386 HIS A C 1
ATOM 3014 O O . HIS A 1 386 ? 38.125 46 -8.719 1 56.5 386 HIS A O 1
ATOM 3020 N N . LEU A 1 387 ? 37.625 44.312 -7.453 1 55.94 387 LEU A N 1
ATOM 3021 C CA . LEU A 1 387 ? 38.062 45.031 -6.262 1 55.94 387 LEU A CA 1
ATOM 3022 C C . LEU A 1 387 ? 39.594 45.156 -6.215 1 55.94 387 LEU A C 1
ATOM 3024 O O . LEU A 1 387 ? 40.125 46.156 -5.77 1 55.94 387 LEU A O 1
ATOM 3028 N N . SER A 1 388 ? 40.156 44.188 -6.68 1 54.66 388 SER A N 1
ATOM 3029 C CA . SER A 1 388 ? 41.594 44.219 -6.684 1 54.66 388 SER A CA 1
ATOM 3030 C C . SER A 1 388 ? 42.125 45.219 -7.719 1 54.66 388 SER A C 1
ATOM 3032 O O . SER A 1 388 ? 43.156 45.875 -7.504 1 54.66 388 SER A O 1
ATOM 3034 N N . ILE A 1 389 ? 41.438 45.312 -8.734 1 52.34 389 ILE A N 1
ATOM 3035 C CA . ILE A 1 389 ? 41.906 46.25 -9.766 1 52.34 389 ILE A CA 1
ATOM 3036 C C . ILE A 1 389 ? 41.656 47.688 -9.312 1 52.34 389 ILE A C 1
ATOM 3038 O O . ILE A 1 389 ? 42.469 48.562 -9.555 1 52.34 389 ILE A O 1
ATOM 3042 N N . LYS A 1 390 ? 40.688 47.906 -8.609 1 51.97 390 LYS A N 1
ATOM 3043 C CA . LYS A 1 390 ? 40.438 49.25 -8.148 1 51.97 390 LYS A CA 1
ATOM 3044 C C . LYS A 1 390 ? 41.438 49.688 -7.086 1 51.97 390 LYS A C 1
ATOM 3046 O O . LYS A 1 390 ? 41.75 50.875 -6.965 1 51.97 390 LYS A O 1
ATOM 3051 N N . GLY A 1 391 ? 41.906 48.75 -6.371 1 48.72 391 GLY A N 1
ATOM 3052 C CA . GLY A 1 391 ? 42.906 49.062 -5.363 1 48.72 391 GLY A CA 1
ATOM 3053 C C . GLY A 1 391 ? 44.25 49.438 -5.949 1 48.72 391 GLY A C 1
ATOM 3054 O O . GLY A 1 391 ? 45.094 50 -5.254 1 48.72 391 GLY A O 1
ATOM 3055 N N . GLU A 1 392 ? 44.531 48.875 -7.07 1 46.78 392 GLU A N 1
ATOM 3056 C CA . GLU A 1 392 ? 45.875 49.188 -7.566 1 46.78 392 GLU A CA 1
ATOM 3057 C C . GLU A 1 392 ? 45.938 50.562 -8.211 1 46.78 392 GLU A C 1
ATOM 3059 O O . GLU A 1 392 ? 46.969 50.969 -8.695 1 46.78 392 GLU A O 1
ATOM 3064 N N . ILE A 1 393 ? 44.844 51.188 -8.414 1 42.97 393 ILE A N 1
ATOM 3065 C CA . ILE A 1 393 ? 45.031 52.5 -9.039 1 42.97 393 ILE A CA 1
ATOM 3066 C C . ILE A 1 393 ? 45.375 53.531 -7.977 1 42.97 393 ILE A C 1
ATOM 3068 O O . ILE A 1 393 ? 44.5 54.031 -7.262 1 42.97 393 ILE A O 1
ATOM 3072 N N . SER A 1 394 ? 46.375 53.125 -7.086 1 35.44 394 SER A N 1
ATOM 3073 C CA . SER A 1 394 ? 46.938 54.125 -6.191 1 35.44 394 SER A CA 1
ATOM 3074 C C . SER A 1 394 ? 47.5 55.312 -6.977 1 35.44 394 SER A C 1
ATOM 3076 O O . SER A 1 394 ? 48.062 55.125 -8.055 1 35.44 394 SER A O 1
ATOM 3078 N N . CYS A 1 395 ? 46.969 56.594 -6.707 1 38.44 395 CYS A N 1
ATOM 3079 C CA . CYS A 1 395 ? 47.375 57.938 -7.09 1 38.44 395 CYS A CA 1
ATOM 3080 C C . CYS A 1 395 ? 48.875 58.125 -6.914 1 38.44 395 CYS A C 1
ATOM 3082 O O . CYS A 1 395 ? 49.375 58.094 -5.789 1 38.44 395 CYS A O 1
ATOM 3084 N N . ASP A 1 396 ? 49.688 57.438 -7.664 1 28.52 396 ASP A N 1
ATOM 3085 C CA . ASP A 1 396 ? 50.938 58.188 -7.836 1 28.52 396 ASP A CA 1
ATOM 3086 C C . ASP A 1 396 ? 50.719 59.438 -8.664 1 28.52 396 ASP A C 1
ATOM 3088 O O . ASP A 1 396 ? 49.938 59.438 -9.609 1 28.52 396 ASP A O 1
ATOM 3092 N N . MET B 1 1 ? -15.555 -4.578 17.078 1 47.28 1 MET B N 1
ATOM 3093 C CA . MET B 1 1 ? -15.461 -3.27 16.438 1 47.28 1 MET B CA 1
ATOM 3094 C C . MET B 1 1 ? -16.797 -2.531 16.516 1 47.28 1 MET B C 1
ATOM 3096 O O . MET B 1 1 ? -17.859 -3.137 16.344 1 47.28 1 MET B O 1
ATOM 3100 N N . LYS B 1 2 ? -16.844 -1.568 17.266 1 52.69 2 LYS B N 1
ATOM 3101 C CA . LYS B 1 2 ? -18.062 -0.769 17.219 1 52.69 2 LYS B CA 1
ATOM 3102 C C . LYS B 1 2 ? -18.516 -0.538 15.773 1 52.69 2 LYS B C 1
ATOM 3104 O O . LYS B 1 2 ? -17.859 0.206 15.031 1 52.69 2 LYS B O 1
ATOM 3109 N N . GLU B 1 3 ? -19.125 -1.527 15.109 1 57.28 3 GLU B N 1
ATOM 3110 C CA . GLU B 1 3 ? -19.562 -1.811 13.75 1 57.28 3 GLU B CA 1
ATOM 3111 C C . GLU B 1 3 ? -19.938 -0.527 13.008 1 57.28 3 GLU B C 1
ATOM 3113 O O . GLU B 1 3 ? -19.641 -0.386 11.82 1 57.28 3 GLU B O 1
ATOM 3118 N N . ASN B 1 4 ? -20.484 0.495 13.656 1 74.75 4 ASN B N 1
ATOM 3119 C CA . ASN B 1 4 ? -21.047 1.62 12.914 1 74.75 4 ASN B CA 1
ATOM 3120 C C . ASN B 1 4 ? -20.5 2.953 13.43 1 74.75 4 ASN B C 1
ATOM 3122 O O . ASN B 1 4 ? -21.266 3.906 13.602 1 74.75 4 ASN B O 1
ATOM 3126 N N . ASN B 1 5 ? -19.109 2.971 13.586 1 84.25 5 ASN B N 1
ATOM 3127 C CA . ASN B 1 5 ? -18.5 4.215 14.047 1 84.25 5 ASN B CA 1
ATOM 3128 C C . ASN B 1 5 ? -18.422 5.25 12.93 1 84.25 5 ASN B C 1
ATOM 3130 O O . ASN B 1 5 ? -18.281 4.898 11.758 1 84.25 5 ASN B O 1
ATOM 3134 N N . LYS B 1 6 ? -18.641 6.434 13.406 1 93.06 6 LYS B N 1
ATOM 3135 C CA . LYS B 1 6 ? -18.453 7.539 12.477 1 93.06 6 LYS B CA 1
ATOM 3136 C C . LYS B 1 6 ? -16.984 7.668 12.07 1 93.06 6 LYS B C 1
ATOM 3138 O O . LYS B 1 6 ? -16.094 7.539 12.914 1 93.06 6 LYS B O 1
ATOM 3143 N N . ILE B 1 7 ? -16.781 7.785 10.805 1 97.44 7 ILE B N 1
ATOM 3144 C CA . ILE B 1 7 ? -15.438 7.988 10.281 1 97.44 7 ILE B CA 1
ATOM 3145 C C . ILE B 1 7 ? -15.289 9.422 9.773 1 97.44 7 ILE B C 1
ATOM 3147 O O . ILE B 1 7 ? -16 9.844 8.859 1 97.44 7 ILE B O 1
ATOM 3151 N N . SER B 1 8 ? -14.414 10.195 10.422 1 98.25 8 SER B N 1
ATOM 3152 C CA . SER B 1 8 ? -14.109 11.562 10.023 1 98.25 8 SER B CA 1
ATOM 3153 C C . SER B 1 8 ? -12.711 11.664 9.422 1 98.25 8 SER B C 1
ATOM 3155 O O . SER B 1 8 ? -11.719 11.305 10.07 1 98.25 8 SER B O 1
ATOM 3157 N N . ILE B 1 9 ? -12.68 12.203 8.227 1 98.56 9 ILE B N 1
ATOM 3158 C CA . ILE B 1 9 ? -11.422 12.25 7.48 1 98.56 9 ILE B CA 1
ATOM 3159 C C . ILE B 1 9 ? -10.719 13.586 7.734 1 98.56 9 ILE B C 1
ATOM 3161 O O . ILE B 1 9 ? -11.312 14.648 7.547 1 98.56 9 ILE B O 1
ATOM 3165 N N . VAL B 1 10 ? -9.523 13.5 8.195 1 98.75 10 VAL B N 1
ATOM 3166 C CA . VAL B 1 10 ? -8.609 14.641 8.211 1 98.75 10 VAL B CA 1
ATOM 3167 C C . VAL B 1 10 ? -7.672 14.562 7.012 1 98.75 10 VAL B C 1
ATOM 3169 O O . VAL B 1 10 ? -6.785 13.711 6.957 1 98.75 10 VAL B O 1
ATOM 3172 N N . ASP B 1 11 ? -7.812 15.484 6.133 1 98.44 11 ASP B N 1
ATOM 3173 C CA . ASP B 1 11 ? -7.18 15.375 4.824 1 98.44 11 ASP B CA 1
ATOM 3174 C C . ASP B 1 11 ? -5.754 15.914 4.852 1 98.44 11 ASP B C 1
ATOM 3176 O O . ASP B 1 11 ? -5.504 16.984 5.414 1 98.44 11 ASP B O 1
ATOM 3180 N N . TYR B 1 12 ? -4.875 15.188 4.156 1 97.75 12 TYR B N 1
ATOM 3181 C CA . TYR B 1 12 ? -3.492 15.625 3.99 1 97.75 12 TYR B CA 1
ATOM 3182 C C . TYR B 1 12 ? -3.166 15.852 2.52 1 97.75 12 TYR B C 1
ATOM 3184 O O . TYR B 1 12 ? -2.021 16.141 2.168 1 97.75 12 TYR B O 1
ATOM 3192 N N . THR B 1 13 ? -4.141 15.688 1.627 1 97.62 13 THR B N 1
ATOM 3193 C CA . THR B 1 13 ? -3.947 15.875 0.193 1 97.62 13 THR B CA 1
ATOM 3194 C C . THR B 1 13 ? -3.506 17.312 -0.111 1 97.62 13 THR B C 1
ATOM 3196 O O . THR B 1 13 ? -2.531 17.516 -0.835 1 97.62 13 THR B O 1
ATOM 3199 N N . ILE B 1 14 ? -4.191 18.234 0.41 1 94.75 14 ILE B N 1
ATOM 3200 C CA . ILE B 1 14 ? -3.932 19.641 0.142 1 94.75 14 ILE B CA 1
ATOM 3201 C C . ILE B 1 14 ? -2.521 20 0.604 1 94.75 14 ILE B C 1
ATOM 3203 O O . ILE B 1 14 ? -1.795 20.719 -0.094 1 94.75 14 ILE B O 1
ATOM 3207 N N . ASN B 1 15 ? -2.148 19.484 1.734 1 92.94 15 ASN B N 1
ATOM 3208 C CA . ASN B 1 15 ? -0.8 19.75 2.229 1 92.94 15 ASN B CA 1
ATOM 3209 C C . ASN B 1 15 ? 0.26 19.219 1.261 1 92.94 15 ASN B C 1
ATOM 3211 O O . ASN B 1 15 ? 1.266 19.891 1.019 1 92.94 15 ASN B O 1
ATOM 3215 N N . GLU B 1 16 ? 0.047 18.047 0.761 1 90.69 16 GLU B N 1
ATOM 3216 C CA . GLU B 1 16 ? 1.015 17.453 -0.159 1 90.69 16 GLU B CA 1
ATOM 3217 C C . GLU B 1 16 ? 1.07 18.234 -1.473 1 90.69 16 GLU B C 1
ATOM 3219 O O . GLU B 1 16 ? 2.15 18.453 -2.027 1 90.69 16 GLU B O 1
ATOM 3224 N N . ILE B 1 17 ? -0.069 18.594 -1.975 1 89.62 17 ILE B N 1
ATOM 3225 C CA . ILE B 1 17 ? -0.137 19.375 -3.209 1 89.62 17 ILE B CA 1
ATOM 3226 C C . ILE B 1 17 ? 0.594 20.703 -3.029 1 89.62 17 ILE B C 1
ATOM 3228 O O . ILE B 1 17 ? 1.353 21.125 -3.906 1 89.62 17 ILE B O 1
ATOM 3232 N N . LEU B 1 18 ? 0.376 21.312 -1.866 1 86.56 18 LEU B N 1
ATOM 3233 C CA . LEU B 1 18 ? 1.078 22.547 -1.529 1 86.56 18 LEU B CA 1
ATOM 3234 C C . LEU B 1 18 ? 2.584 22.312 -1.466 1 86.56 18 LEU B C 1
ATOM 3236 O O . LEU B 1 18 ? 3.363 23.125 -1.954 1 86.56 18 LEU B O 1
ATOM 3240 N N . ARG B 1 19 ? 2.955 21.266 -0.86 1 81 19 ARG B N 1
ATOM 3241 C CA . ARG B 1 19 ? 4.367 20.906 -0.746 1 81 19 ARG B CA 1
ATOM 3242 C C . ARG B 1 19 ? 5.008 20.766 -2.121 1 81 19 ARG B C 1
ATOM 3244 O O . ARG B 1 19 ? 6.172 21.125 -2.312 1 81 19 ARG B O 1
ATOM 3251 N N . LEU B 1 20 ? 4.23 20.234 -3.078 1 77.88 20 LEU B N 1
ATOM 3252 C CA . LEU B 1 20 ? 4.723 20 -4.43 1 77.88 20 LEU B CA 1
ATOM 3253 C C . LEU B 1 20 ? 4.766 21.297 -5.23 1 77.88 20 LEU B C 1
ATOM 3255 O O . LEU B 1 20 ? 5.25 21.312 -6.363 1 77.88 20 LEU B O 1
ATOM 3259 N N . GLY B 1 21 ? 4.184 22.344 -4.688 1 75.25 21 GLY B N 1
ATOM 3260 C CA . GLY B 1 21 ? 4.328 23.641 -5.316 1 75.25 21 GLY B CA 1
ATOM 3261 C C . GLY B 1 21 ? 3.049 24.141 -5.965 1 75.25 21 GLY B C 1
ATOM 3262 O O . GLY B 1 21 ? 3.021 25.219 -6.551 1 75.25 21 GLY B O 1
ATOM 3263 N N . PHE B 1 22 ? 1.995 23.328 -5.859 1 77.44 22 PHE B N 1
ATOM 3264 C CA . PHE B 1 22 ? 0.704 23.75 -6.387 1 77.44 22 PHE B CA 1
ATOM 3265 C C . PHE B 1 22 ? -0.058 24.578 -5.352 1 77.44 22 PHE B C 1
ATOM 3267 O O . PHE B 1 22 ? -0.196 24.172 -4.199 1 77.44 22 PHE B O 1
ATOM 3274 N N . ASN B 1 23 ? -0.489 25.812 -5.758 1 78.56 23 ASN B N 1
ATOM 3275 C CA . ASN B 1 23 ? -1.018 26.719 -4.746 1 78.56 23 ASN B CA 1
ATOM 3276 C C . ASN B 1 23 ? -2.189 27.531 -5.281 1 78.56 23 ASN B C 1
ATOM 3278 O O . ASN B 1 23 ? -2.479 28.625 -4.777 1 78.56 23 ASN B O 1
ATOM 3282 N N . ASP B 1 24 ? -2.832 27.078 -6.258 1 80.94 24 ASP B N 1
ATOM 3283 C CA . ASP B 1 24 ? -4.004 27.766 -6.777 1 80.94 24 ASP B CA 1
ATOM 3284 C C . ASP B 1 24 ? -5.195 27.625 -5.832 1 80.94 24 ASP B C 1
ATOM 3286 O O . ASP B 1 24 ? -5.711 26.531 -5.637 1 80.94 24 ASP B O 1
ATOM 3290 N N . PRO B 1 25 ? -5.684 28.75 -5.293 1 82.56 25 PRO B N 1
ATOM 3291 C CA . PRO B 1 25 ? -6.816 28.688 -4.367 1 82.56 25 PRO B CA 1
ATOM 3292 C C . PRO B 1 25 ? -8.062 28.062 -4.988 1 82.56 25 PRO B C 1
ATOM 3294 O O . PRO B 1 25 ? -8.844 27.422 -4.293 1 82.56 25 PRO B O 1
ATOM 3297 N N . ALA B 1 26 ? -8.164 28.281 -6.266 1 84.62 26 ALA B N 1
ATOM 3298 C CA . ALA B 1 26 ? -9.305 27.688 -6.953 1 84.62 26 ALA B CA 1
ATOM 3299 C C . ALA B 1 26 ? -9.234 26.172 -6.91 1 84.62 26 ALA B C 1
ATOM 3301 O O . ALA B 1 26 ? -10.258 25.5 -6.781 1 84.62 26 ALA B O 1
ATOM 3302 N N . ASP B 1 27 ? -8.039 25.672 -7.02 1 89.81 27 ASP B N 1
ATOM 3303 C CA . ASP B 1 27 ? -7.855 24.219 -6.934 1 89.81 27 ASP B CA 1
ATOM 3304 C C . ASP B 1 27 ? -8.164 23.719 -5.527 1 89.81 27 ASP B C 1
ATOM 3306 O O . ASP B 1 27 ? -8.805 22.672 -5.363 1 89.81 27 ASP B O 1
ATOM 3310 N N . PHE B 1 28 ? -7.781 24.453 -4.555 1 90.38 28 PHE B N 1
ATOM 3311 C CA . PHE B 1 28 ? -8.031 24.047 -3.176 1 90.38 28 PHE B CA 1
ATOM 3312 C C . PHE B 1 28 ? -9.523 24.047 -2.873 1 90.38 28 PHE B C 1
ATOM 3314 O O . PHE B 1 28 ? -10.023 23.141 -2.199 1 90.38 28 PHE B O 1
ATOM 3321 N N . LYS B 1 29 ? -10.211 25.031 -3.379 1 90.19 29 LYS B N 1
ATOM 3322 C CA . LYS B 1 29 ? -11.656 25.062 -3.207 1 90.19 29 LYS B CA 1
ATOM 3323 C C . LYS B 1 29 ? -12.328 23.859 -3.867 1 90.19 29 LYS B C 1
ATOM 3325 O O . LYS B 1 29 ? -13.234 23.26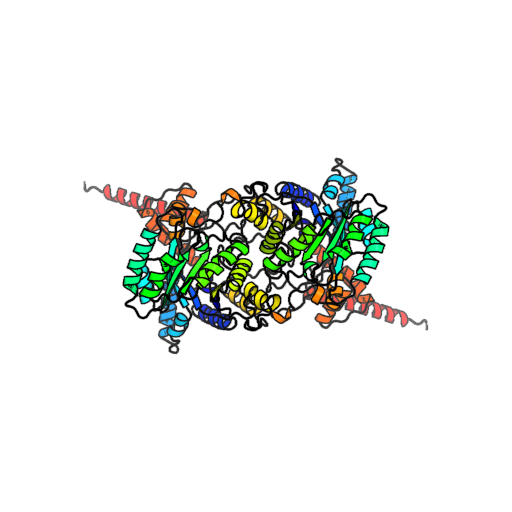6 -3.295 1 90.19 29 LYS B O 1
ATOM 3330 N N . PHE B 1 30 ? -11.836 23.609 -5.016 1 93.62 30 PHE B N 1
ATOM 3331 C CA . PHE B 1 30 ? -12.367 22.453 -5.723 1 93.62 30 PHE B CA 1
ATOM 3332 C C . PHE B 1 30 ? -12.109 21.172 -4.934 1 93.62 30 PHE B C 1
ATOM 3334 O O . PHE B 1 30 ? -13.023 20.375 -4.727 1 93.62 30 PHE B O 1
ATOM 3341 N N . ILE B 1 31 ? -10.883 21 -4.5 1 96.38 31 ILE B N 1
ATOM 3342 C CA . ILE B 1 31 ? -10.5 19.797 -3.771 1 96.38 31 ILE B CA 1
ATOM 3343 C C . ILE B 1 31 ? -11.344 19.656 -2.508 1 96.38 31 ILE B C 1
ATOM 3345 O O . ILE B 1 31 ? -11.883 18.594 -2.229 1 96.38 31 ILE B O 1
ATOM 3349 N N . LEU B 1 32 ? -11.547 20.75 -1.799 1 96.19 32 LEU B N 1
ATOM 3350 C CA . LEU B 1 32 ? -12.344 20.734 -0.581 1 96.19 32 LEU B CA 1
ATOM 3351 C C . LEU B 1 32 ? -13.797 20.359 -0.89 1 96.19 32 LEU B C 1
ATOM 3353 O O . LEU B 1 32 ? -14.414 19.594 -0.152 1 96.19 32 LEU B O 1
ATOM 3357 N N . SER B 1 33 ? -14.266 20.922 -1.956 1 95.94 33 SER B N 1
ATOM 3358 C CA . SER B 1 33 ? -15.641 20.609 -2.346 1 95.94 33 SER B CA 1
ATOM 3359 C C . SER B 1 33 ? -15.812 19.125 -2.648 1 95.94 33 SER B C 1
ATOM 3361 O O . SER B 1 33 ? -16.828 18.531 -2.297 1 95.94 33 SER B O 1
ATOM 3363 N N . VAL B 1 34 ? -14.867 18.562 -3.283 1 97.31 34 VAL B N 1
ATOM 3364 C CA . VAL B 1 34 ? -14.914 17.141 -3.613 1 97.31 34 VAL B CA 1
ATOM 3365 C C . VAL B 1 34 ? -14.781 16.297 -2.338 1 97.31 34 VAL B C 1
ATOM 3367 O O . VAL B 1 34 ? -15.547 15.359 -2.129 1 97.31 34 VAL B O 1
ATOM 3370 N N . LEU B 1 35 ? -13.867 16.688 -1.438 1 97.56 35 LEU B N 1
ATOM 3371 C CA . LEU B 1 35 ? -13.586 15.93 -0.226 1 97.56 35 LEU B CA 1
ATOM 3372 C C . LEU B 1 35 ? -14.781 15.945 0.718 1 97.56 35 LEU B C 1
ATOM 3374 O O . LEU B 1 35 ? -14.961 15.023 1.518 1 97.56 35 LEU B O 1
ATOM 3378 N N . LYS B 1 36 ? -15.602 16.953 0.642 1 96.69 36 LYS B N 1
ATOM 3379 C CA . LYS B 1 36 ? -16.797 17.047 1.479 1 96.69 36 LYS B CA 1
ATOM 3380 C C . LYS B 1 36 ? -17.75 15.891 1.197 1 96.69 36 LYS B C 1
ATOM 3382 O O . LYS B 1 36 ? -18.547 15.516 2.061 1 96.69 36 LYS B O 1
ATOM 3387 N N . LYS B 1 37 ? -17.609 15.281 0.012 1 96.88 37 LYS B N 1
ATOM 3388 C CA . LYS B 1 37 ? -18.422 14.117 -0.325 1 96.88 37 LYS B CA 1
ATOM 3389 C C . LYS B 1 37 ? -18.016 12.898 0.498 1 96.88 37 LYS B C 1
ATOM 3391 O O . LYS B 1 37 ? -18.766 11.93 0.594 1 96.88 37 LYS B O 1
ATOM 3396 N N . TYR B 1 38 ? -16.797 12.961 1.066 1 97.31 38 TYR B N 1
ATOM 3397 C CA . TYR B 1 38 ? -16.203 11.758 1.636 1 97.31 38 TYR B CA 1
ATOM 3398 C C . TYR B 1 38 ? -15.836 11.977 3.1 1 97.31 38 TYR B C 1
ATOM 3400 O O . TYR B 1 38 ? -14.703 11.703 3.512 1 97.31 38 TYR B O 1
ATOM 3408 N N . SER B 1 39 ? -16.719 12.453 3.875 1 96.38 39 SER B N 1
ATOM 3409 C CA . SER B 1 39 ? -16.656 12.539 5.328 1 96.38 39 SER B CA 1
ATOM 34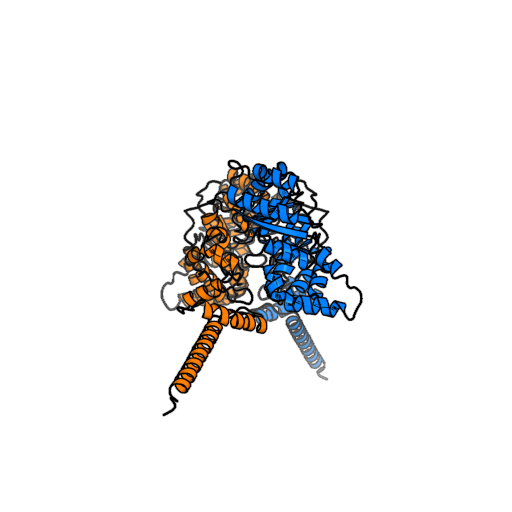10 C C . SER B 1 39 ? -15.523 13.453 5.777 1 96.38 39 SER B C 1
ATOM 3412 O O . SER B 1 39 ? -14.859 13.188 6.785 1 96.38 39 SER B O 1
ATOM 3414 N N . LEU B 1 40 ? -15.242 14.523 5.035 1 97.75 40 LEU B N 1
ATOM 3415 C CA . LEU B 1 40 ? -14.195 15.477 5.402 1 97.75 40 LEU B CA 1
ATOM 3416 C C . LEU B 1 40 ? -14.555 16.188 6.699 1 97.75 40 LEU B C 1
ATOM 3418 O O . LEU B 1 40 ? -15.648 16.734 6.832 1 97.75 40 LEU B O 1
ATOM 3422 N N . ASP B 1 41 ? -13.633 16.109 7.621 1 97.81 41 ASP B N 1
ATOM 3423 C CA . ASP B 1 41 ? -13.742 16.953 8.805 1 97.81 41 ASP B CA 1
ATOM 3424 C C . ASP B 1 41 ? -12.984 18.266 8.617 1 97.81 41 ASP B C 1
ATOM 3426 O O . ASP B 1 41 ? -13.555 19.344 8.812 1 97.81 41 ASP B O 1
ATOM 3430 N N . VAL B 1 42 ? -11.758 18.141 8.266 1 97.81 42 VAL B N 1
ATOM 3431 C CA . VAL B 1 42 ? -10.875 19.281 8.086 1 97.81 42 VAL B CA 1
ATOM 3432 C C . VAL B 1 42 ? -9.664 18.875 7.262 1 97.81 42 VAL B C 1
ATOM 3434 O O . VAL B 1 42 ? -9.391 17.688 7.094 1 97.81 42 VAL B O 1
ATOM 3437 N N . ALA B 1 43 ? -9 19.828 6.672 1 97.88 43 ALA B N 1
ATOM 3438 C CA . ALA B 1 43 ? -7.77 19.562 5.934 1 97.88 43 ALA B CA 1
ATOM 3439 C C . ALA B 1 43 ? -6.574 20.219 6.617 1 97.88 43 ALA B C 1
ATOM 3441 O O . ALA B 1 43 ? -6.641 21.391 7 1 97.88 43 ALA B O 1
ATOM 3442 N N . ASP B 1 44 ? -5.5 19.484 6.719 1 97.06 44 ASP B N 1
ATOM 3443 C CA . ASP B 1 44 ? -4.281 20 7.336 1 97.06 44 ASP B CA 1
ATOM 3444 C C . ASP B 1 44 ? -3.375 20.672 6.305 1 97.06 44 ASP B C 1
ATOM 3446 O O . ASP B 1 44 ? -3.232 20.172 5.184 1 97.06 44 ASP B O 1
ATOM 3450 N N . VAL B 1 45 ? -2.824 21.75 6.691 1 93.38 45 VAL B N 1
ATOM 3451 C CA . VAL B 1 45 ? -1.759 22.391 5.922 1 93.38 45 VAL B CA 1
ATOM 3452 C C . VAL B 1 45 ? -0.624 22.797 6.859 1 93.38 45 VAL B C 1
ATOM 3454 O O . VAL B 1 45 ? -0.867 23.297 7.961 1 93.38 45 VAL B O 1
ATOM 3457 N N . SER B 1 46 ? 0.535 22.562 6.457 1 91.5 46 SER B N 1
ATOM 3458 C CA . SER B 1 46 ? 1.686 22.969 7.258 1 91.5 46 SER B CA 1
ATOM 3459 C C . SER B 1 46 ? 2.057 24.422 7.008 1 91.5 46 SER B C 1
ATOM 3461 O O . SER B 1 46 ? 2.098 24.875 5.859 1 91.5 46 SER B O 1
ATOM 3463 N N . LEU B 1 47 ? 2.336 25.125 8.07 1 87.06 47 LEU B N 1
ATOM 3464 C CA . LEU B 1 47 ? 2.773 26.516 7.945 1 87.06 47 LEU B CA 1
ATOM 3465 C C . LEU B 1 47 ? 4.004 26.625 7.051 1 87.06 47 LEU B C 1
ATOM 3467 O O . LEU B 1 47 ? 4.117 27.547 6.246 1 87.06 47 LEU B O 1
ATOM 3471 N N . SER B 1 48 ? 4.867 25.656 7.176 1 76.31 48 SER B N 1
ATOM 3472 C CA . SER B 1 48 ? 6.09 25.656 6.383 1 76.31 48 SER B CA 1
ATOM 3473 C C . SER B 1 48 ? 5.781 25.578 4.891 1 76.31 48 SER B C 1
ATOM 3475 O O . SER B 1 48 ? 6.426 26.25 4.082 1 76.31 48 SER B O 1
ATOM 3477 N N . SER B 1 49 ? 4.836 24.797 4.566 1 75.81 49 SER B N 1
ATOM 3478 C CA . SER B 1 49 ? 4.449 24.656 3.164 1 75.81 49 SER B CA 1
ATOM 3479 C C . SER B 1 49 ? 3.752 25.906 2.656 1 75.81 49 SER B C 1
ATOM 3481 O O . SER B 1 49 ? 3.891 26.281 1.486 1 75.81 49 SER B O 1
ATOM 3483 N N . LEU B 1 50 ? 3.014 26.531 3.533 1 75.62 50 LEU B N 1
ATOM 3484 C CA . LEU B 1 50 ? 2.281 27.75 3.186 1 75.62 50 LEU B CA 1
ATOM 3485 C C . LEU B 1 50 ? 3.238 28.906 2.951 1 75.62 50 LEU B C 1
ATOM 3487 O O . LEU B 1 50 ? 3.086 29.656 1.985 1 75.62 50 LEU B O 1
ATOM 3491 N N . GLU B 1 51 ? 4.09 29.109 3.854 1 66.5 51 GLU B N 1
ATOM 3492 C CA . GLU B 1 51 ? 5.02 30.219 3.793 1 66.5 51 GLU B CA 1
ATOM 3493 C C . GLU B 1 51 ? 5.91 30.141 2.557 1 66.5 51 GLU B C 1
ATOM 3495 O O . GLU B 1 51 ? 6.227 31.156 1.939 1 66.5 51 GLU B O 1
ATOM 3500 N N . THR B 1 52 ? 6.152 28.953 2.301 1 59.69 52 THR B N 1
ATOM 3501 C CA . THR B 1 52 ? 7.035 28.781 1.151 1 59.69 52 THR B CA 1
ATOM 3502 C C . THR B 1 52 ? 6.297 29.078 -0.148 1 59.69 52 THR B C 1
ATOM 3504 O O . THR B 1 52 ? 6.895 29.578 -1.109 1 59.69 52 THR B O 1
ATOM 3507 N N . ASN B 1 53 ? 5.043 28.781 -0.1 1 55.31 53 ASN B N 1
ATOM 3508 C CA . ASN B 1 53 ? 4.266 28.906 -1.329 1 55.31 53 ASN B CA 1
ATOM 3509 C C . ASN B 1 53 ? 3.393 30.156 -1.326 1 55.31 53 ASN B C 1
ATOM 3511 O O . ASN B 1 53 ? 2.752 30.469 -2.33 1 55.31 53 ASN B O 1
ATOM 3515 N N . VAL B 1 54 ? 3.064 30.75 -0.155 1 53.41 54 VAL B N 1
ATOM 3516 C CA . VAL B 1 54 ? 2.082 31.812 0.061 1 53.41 54 VAL B CA 1
ATOM 3517 C C . VAL B 1 54 ? 2.523 33.094 -0.657 1 53.41 54 VAL B C 1
ATOM 3519 O O . VAL B 1 54 ? 1.796 34.062 -0.672 1 53.41 54 VAL B O 1
ATOM 3522 N N . VAL B 1 55 ? 3.711 33.344 -1.01 1 46.75 55 VAL B N 1
ATOM 3523 C CA . VAL B 1 55 ? 3.668 34.625 -1.677 1 46.75 55 VAL B CA 1
ATOM 3524 C C . VAL B 1 55 ? 2.479 34.688 -2.633 1 46.75 55 VAL B C 1
ATOM 3526 O O . VAL B 1 55 ? 1.746 35.656 -2.668 1 46.75 55 VAL B O 1
ATOM 3529 N N . LYS B 1 56 ? 2.336 33.594 -3.369 1 48.72 56 LYS B N 1
ATOM 3530 C CA . LYS B 1 56 ? 1.31 33.688 -4.402 1 48.72 56 LYS B CA 1
ATOM 3531 C C . LYS B 1 56 ? -0.08 33.438 -3.816 1 48.72 56 LYS B C 1
ATOM 3533 O O . LYS B 1 56 ? -1.069 33.969 -4.324 1 48.72 56 LYS B O 1
ATOM 3538 N N . LEU B 1 57 ? -0.141 32.625 -2.738 1 51.06 57 LEU B N 1
ATOM 3539 C CA . LEU B 1 57 ? -1.442 32.375 -2.123 1 51.06 57 LEU B CA 1
ATOM 3540 C C . LEU B 1 57 ? -2.016 33.688 -1.541 1 51.06 57 LEU B C 1
ATOM 3542 O O . LEU B 1 57 ? -3.211 33.938 -1.684 1 51.06 57 LEU B O 1
ATOM 3546 N N . LYS B 1 58 ? -1.181 34.406 -0.733 1 50.69 58 LYS B N 1
ATOM 3547 C CA . LYS B 1 58 ? -1.619 35.688 -0.172 1 50.69 58 LYS B CA 1
ATOM 3548 C C . LYS B 1 58 ? -1.968 36.688 -1.275 1 50.69 58 LYS B C 1
ATOM 3550 O O . LYS B 1 58 ? -2.98 37.375 -1.191 1 50.69 58 LYS B O 1
ATOM 3555 N N . THR B 1 59 ? -1.026 36.812 -2.238 1 47.66 59 THR B N 1
ATOM 3556 C CA . THR B 1 59 ? -1.356 37.812 -3.248 1 47.66 59 THR B CA 1
ATOM 3557 C C . THR B 1 59 ? -2.691 37.469 -3.914 1 47.66 59 THR B C 1
ATOM 3559 O O . THR B 1 59 ? -3.486 38.375 -4.191 1 47.66 59 THR B O 1
ATOM 3562 N N . SER B 1 60 ? -2.818 36.25 -4.105 1 45.19 60 SER B N 1
ATOM 3563 C CA . SER B 1 60 ? -4.07 35.875 -4.742 1 45.19 60 SER B CA 1
ATOM 3564 C C . SER B 1 60 ? -5.234 35.906 -3.758 1 45.19 60 SER B C 1
ATOM 3566 O O . SER B 1 60 ? -6.375 36.156 -4.148 1 45.19 60 SER B O 1
ATOM 3568 N N . MET B 1 61 ? -4.891 35.469 -2.492 1 46.25 61 MET B N 1
ATOM 3569 C CA . MET B 1 61 ? -5.938 35.562 -1.477 1 46.25 61 MET B CA 1
ATOM 3570 C C . MET B 1 61 ? -6.262 37 -1.145 1 46.25 61 MET B C 1
ATOM 3572 O O . MET B 1 61 ? -7.426 37.375 -0.93 1 46.25 61 MET B O 1
ATOM 3576 N N . VAL B 1 62 ? -5.266 37.844 -1.066 1 44.81 62 VAL B N 1
ATOM 3577 C CA . VAL B 1 62 ? -5.469 39.281 -0.856 1 44.81 62 VAL B CA 1
ATOM 3578 C C . VAL B 1 62 ? -6.09 39.906 -2.105 1 44.81 62 VAL B C 1
ATOM 3580 O O . VAL B 1 62 ? -6.988 40.75 -2.008 1 44.81 62 VAL B O 1
ATOM 3583 N N . LYS B 1 63 ? -5.531 39.719 -3.283 1 43.41 63 LYS B N 1
ATOM 3584 C CA . LYS B 1 63 ? -6.109 40.312 -4.488 1 43.41 63 LYS B CA 1
ATOM 3585 C C . LYS B 1 63 ? -7.527 39.781 -4.719 1 43.41 63 LYS B C 1
ATOM 3587 O O . LYS B 1 63 ? -8.32 40.438 -5.395 1 43.41 63 LYS B O 1
ATOM 3592 N N . LEU B 1 64 ? -7.707 38.531 -4.543 1 39.66 64 LEU B N 1
ATOM 3593 C CA . LEU B 1 64 ? -9.086 38.062 -4.609 1 39.66 64 LEU B CA 1
ATOM 3594 C C . LEU B 1 64 ? -9.984 38.875 -3.691 1 39.66 64 LEU B C 1
ATOM 3596 O O . LEU B 1 64 ? -11.188 39 -3.945 1 39.66 64 LEU B O 1
ATOM 3600 N N . ASP B 1 65 ? -9.469 39.312 -2.576 1 39.94 65 ASP B N 1
ATOM 3601 C CA . ASP B 1 65 ? -10.266 40.219 -1.731 1 39.94 65 ASP B CA 1
ATOM 3602 C C . ASP B 1 65 ? -10.586 41.531 -2.451 1 39.94 65 ASP B C 1
ATOM 3604 O O . ASP B 1 65 ? -11.578 42.188 -2.139 1 39.94 65 ASP B O 1
ATOM 3608 N N . LYS B 1 66 ? -9.688 42.188 -3.168 1 41.56 66 LYS B N 1
ATOM 3609 C CA . LYS B 1 66 ? -10.023 43.531 -3.646 1 41.56 66 LYS B CA 1
ATOM 3610 C C . LYS B 1 66 ? -11.109 43.469 -4.715 1 41.56 66 LYS B C 1
ATOM 3612 O O . LYS B 1 66 ? -11.68 44.5 -5.078 1 41.56 66 LYS B O 1
ATOM 3617 N N . LYS B 1 67 ? -11.062 42.844 -5.871 1 37.22 67 LYS B N 1
ATOM 3618 C CA . LYS B 1 67 ? -12.141 42.938 -6.852 1 37.22 67 LYS B CA 1
ATOM 3619 C C . LYS B 1 67 ? -13.391 42.188 -6.355 1 37.22 67 LYS B C 1
ATOM 3621 O O . LYS B 1 67 ? -14.492 42.75 -6.387 1 37.22 67 LYS B O 1
ATOM 3626 N N . MET B 1 68 ? -13.805 41.062 -7.234 1 35 68 MET B N 1
ATOM 3627 C CA . MET B 1 68 ? -15.125 40.438 -7.141 1 35 68 MET B CA 1
ATOM 3628 C C . MET B 1 68 ? -15.469 40.125 -5.691 1 35 68 MET B C 1
ATOM 3630 O O . MET B 1 68 ? -14.602 40.125 -4.82 1 35 68 MET B O 1
ATOM 3634 N N . VAL B 1 69 ? -16.609 39.062 -5.668 1 33.28 69 VAL B N 1
ATOM 3635 C CA . VAL B 1 69 ? -17.531 38.594 -4.633 1 33.28 69 VAL B CA 1
ATOM 3636 C C . VAL B 1 69 ? -16.734 38.156 -3.396 1 33.28 69 VAL B C 1
ATOM 3638 O O . VAL B 1 69 ? -15.594 37.719 -3.506 1 33.28 69 VAL B O 1
ATOM 3641 N N . LYS B 1 70 ? -17.094 38.562 -2.281 1 34.25 70 LYS B N 1
ATOM 3642 C CA . LYS B 1 70 ? -16.875 38.031 -0.926 1 34.25 70 LYS B CA 1
ATOM 3643 C C . LYS B 1 70 ? -16.531 36.562 -0.939 1 34.25 70 LYS B C 1
ATOM 3645 O O . LYS B 1 70 ? -17.422 35.719 -0.845 1 34.25 70 LYS B O 1
ATOM 3650 N N . PHE B 1 71 ? -16.156 35.938 -1.939 1 36.41 71 PHE B N 1
ATOM 3651 C CA . PHE B 1 71 ? -15.672 34.562 -1.671 1 36.41 71 PHE B CA 1
ATOM 3652 C C . PHE B 1 71 ? -15.023 34.5 -0.295 1 36.41 71 PHE B C 1
ATOM 3654 O O . PHE B 1 71 ? -14.016 35.156 -0.039 1 36.41 71 PHE B O 1
ATOM 3661 N N . LYS B 1 72 ? -15.758 34.531 0.714 1 39.97 72 LYS B N 1
ATOM 3662 C CA . LYS B 1 72 ? -15.391 34.5 2.125 1 39.97 72 LYS B CA 1
ATOM 3663 C C . LYS B 1 72 ? -14.133 33.656 2.336 1 39.97 72 LYS B C 1
ATOM 3665 O O . LYS B 1 72 ? -14.188 32.406 2.297 1 39.97 72 LYS B O 1
ATOM 3670 N N . 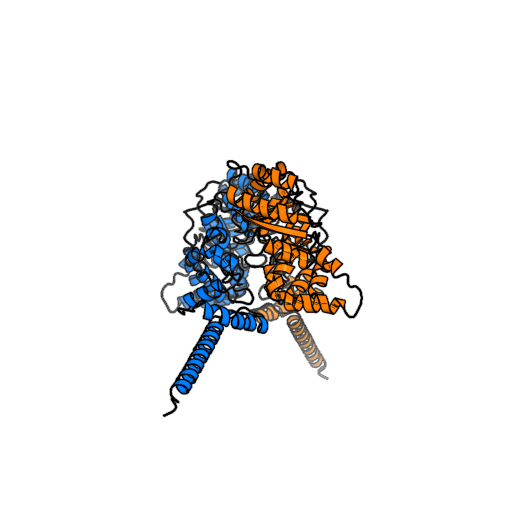THR B 1 73 ? -12.852 33.906 1.777 1 48.84 73 THR B N 1
ATOM 3671 C CA . THR B 1 73 ? -11.602 33.438 2.355 1 48.84 73 THR B CA 1
ATOM 3672 C C . THR B 1 73 ? -11.844 32.719 3.678 1 48.84 73 THR B C 1
ATOM 3674 O O . THR B 1 73 ? -11.141 31.75 4.008 1 48.84 73 THR B O 1
ATOM 3677 N N . ASP B 1 74 ? -12.938 33.25 4.238 1 56.62 74 ASP B N 1
ATOM 3678 C CA . ASP B 1 74 ? -13.359 32.75 5.539 1 56.62 74 ASP B CA 1
ATOM 3679 C C . ASP B 1 74 ? -13.82 31.297 5.441 1 56.62 74 ASP B C 1
ATOM 3681 O O . ASP B 1 74 ? -13.516 30.484 6.312 1 56.62 74 ASP B O 1
ATOM 3685 N N . ASP B 1 75 ? -14.281 31 4.07 1 68.94 75 ASP B N 1
ATOM 3686 C CA . ASP B 1 75 ? -14.852 29.656 3.994 1 68.94 75 ASP B CA 1
ATOM 3687 C C . ASP B 1 75 ? -13.75 28.609 3.803 1 68.94 75 ASP B C 1
ATOM 3689 O O . ASP B 1 75 ? -13.805 27.531 4.406 1 68.94 75 ASP B O 1
ATOM 3693 N N . LEU B 1 76 ? -12.656 29.062 3.029 1 80.81 76 LEU B N 1
ATOM 3694 C CA . LEU B 1 76 ? -11.562 28.109 2.805 1 80.81 76 LEU B CA 1
ATOM 3695 C C . LEU B 1 76 ? -10.828 27.812 4.105 1 80.81 76 LEU B C 1
ATOM 3697 O O . LEU B 1 76 ? -10.633 26.641 4.453 1 80.81 76 LEU B O 1
ATOM 3701 N N . LEU B 1 77 ? -10.648 28.875 4.828 1 84.38 77 LEU B N 1
ATOM 3702 C CA . LEU B 1 77 ? -9.836 28.734 6.035 1 84.38 77 LEU B CA 1
ATOM 3703 C C . LEU B 1 77 ? -10.602 27.984 7.117 1 84.38 77 LEU B C 1
ATOM 3705 O O . LEU B 1 77 ? -10 27.328 7.973 1 84.38 77 LEU B O 1
ATOM 3709 N N . GLU B 1 78 ? -11.875 28.016 6.961 1 87.56 78 GLU B N 1
ATOM 3710 C CA . GLU B 1 78 ? -12.695 27.312 7.945 1 87.56 78 GLU B CA 1
ATOM 3711 C C . GLU B 1 78 ? -12.531 25.812 7.824 1 87.56 78 GLU B C 1
ATOM 3713 O O . GLU B 1 78 ? -12.703 25.078 8.805 1 87.56 78 GLU B O 1
ATOM 3718 N N . ASN B 1 79 ? -12.109 25.406 6.633 1 93.62 79 ASN B N 1
ATOM 3719 C CA . ASN B 1 79 ? -11.977 23.969 6.387 1 93.62 79 ASN B CA 1
ATOM 3720 C C . ASN B 1 79 ? -10.523 23.516 6.473 1 93.62 79 ASN B C 1
ATOM 3722 O O . ASN B 1 79 ? -10.211 22.359 6.207 1 93.62 79 ASN B O 1
ATOM 3726 N N . LEU B 1 80 ? -9.711 24.469 6.914 1 94.31 80 LEU B N 1
ATOM 3727 C CA . LEU B 1 80 ? -8.281 24.172 7.02 1 94.31 80 LEU B CA 1
ATOM 3728 C C . LEU B 1 80 ? -7.809 24.281 8.469 1 94.31 80 LEU B C 1
ATOM 3730 O O . LEU B 1 80 ? -8.328 25.094 9.234 1 94.31 80 LEU B O 1
ATOM 3734 N N . ARG B 1 81 ? -6.953 23.453 8.875 1 96.31 81 ARG B N 1
ATOM 3735 C CA . ARG B 1 81 ? -6.195 23.562 10.117 1 96.31 81 ARG B CA 1
ATOM 3736 C C . ARG B 1 81 ? -4.703 23.719 9.828 1 96.31 81 ARG B C 1
ATOM 3738 O O . ARG B 1 81 ? -4.164 23.047 8.953 1 96.31 81 ARG B O 1
ATOM 3745 N N . CYS B 1 82 ? -4.102 24.656 10.477 1 94.31 82 CYS B N 1
ATOM 3746 C CA . CYS B 1 82 ? -2.691 24.938 10.25 1 94.31 82 CYS B CA 1
ATOM 3747 C C . CYS B 1 82 ? -1.814 24.203 11.25 1 94.31 82 CYS B C 1
ATOM 3749 O O . CYS B 1 82 ? -1.93 24.406 12.461 1 94.31 82 CYS B O 1
ATOM 3751 N N . ARG B 1 83 ? -1.004 23.391 10.766 1 95.88 83 ARG B N 1
ATOM 3752 C CA . ARG B 1 83 ? -0.03 22.688 11.594 1 95.88 83 ARG B CA 1
ATOM 3753 C C . ARG B 1 83 ? 1.229 23.531 11.789 1 95.88 83 ARG B C 1
ATOM 3755 O O . ARG B 1 83 ? 1.807 24.016 10.82 1 95.88 83 ARG B O 1
ATOM 3762 N N . VAL B 1 84 ? 1.63 23.688 13.031 1 92.75 84 VAL B N 1
ATOM 3763 C CA . VAL B 1 84 ? 2.799 24.484 13.367 1 92.75 84 VAL B CA 1
ATOM 3764 C C . VAL B 1 84 ? 3.697 23.719 14.328 1 92.75 84 VAL B C 1
ATOM 3766 O O . VAL B 1 84 ? 3.246 22.781 15 1 92.75 84 VAL B O 1
ATOM 3769 N N . GLU B 1 85 ? 4.934 24.109 14.352 1 90 85 GLU B N 1
ATOM 3770 C CA . GLU B 1 85 ? 5.809 23.625 15.414 1 90 85 GLU B CA 1
ATOM 3771 C C . GLU B 1 85 ? 5.445 24.25 16.75 1 90 85 GLU B C 1
ATOM 3773 O O . GLU B 1 85 ? 4.75 25.266 16.797 1 90 85 GLU B O 1
ATOM 3778 N N . CYS B 1 86 ? 5.941 23.625 17.797 1 90.19 86 CYS B N 1
ATOM 3779 C CA . CYS B 1 86 ? 5.656 24.109 19.141 1 90.19 86 CYS B CA 1
ATOM 3780 C C . CYS B 1 86 ? 6.512 25.328 19.469 1 90.19 86 CYS B C 1
ATOM 3782 O O . CYS B 1 86 ? 7.477 25.234 20.234 1 90.19 86 CYS B O 1
ATOM 3784 N N . SER B 1 87 ? 6.109 26.453 18.922 1 90.75 87 SER B N 1
ATOM 3785 C CA . SER B 1 87 ? 6.754 27.734 19.156 1 90.75 87 SER B CA 1
ATOM 3786 C C . SER B 1 87 ? 5.754 28.891 19.078 1 90.75 87 SER B C 1
ATOM 3788 O O . SER B 1 87 ? 4.855 28.875 18.234 1 90.75 87 SER B O 1
ATOM 3790 N N . GLU B 1 88 ? 5.996 29.875 19.906 1 90.25 88 GLU B N 1
ATOM 3791 C CA . GLU B 1 88 ? 5.117 31.047 19.922 1 90.25 88 GLU B CA 1
ATOM 3792 C C . GLU B 1 88 ? 5.102 31.75 18.562 1 90.25 88 GLU B C 1
ATOM 3794 O O . GLU B 1 88 ? 4.047 32.188 18.094 1 90.25 88 GLU B O 1
ATOM 3799 N N . GLN B 1 89 ? 6.238 31.781 17.984 1 90.44 89 GLN B N 1
ATOM 3800 C CA . GLN B 1 89 ? 6.395 32.469 16.719 1 90.44 89 GLN B CA 1
ATOM 3801 C C . GLN B 1 89 ? 5.527 31.844 15.633 1 90.44 89 GLN B C 1
ATOM 3803 O O . GLN B 1 89 ? 4.84 32.562 14.883 1 90.44 89 GLN B O 1
ATOM 3808 N N . GLU B 1 90 ? 5.504 30.594 15.562 1 90.94 90 GLU B N 1
ATOM 3809 C CA . GLU B 1 90 ? 4.75 29.906 14.516 1 90.94 90 GLU B CA 1
ATOM 3810 C C . GLU B 1 90 ? 3.25 29.984 14.773 1 90.94 90 GLU B C 1
ATOM 3812 O O . GLU B 1 90 ? 2.461 30.125 13.844 1 90.94 90 GLU B O 1
ATOM 3817 N N . VAL B 1 91 ? 2.906 29.875 16.016 1 92.44 91 VAL B N 1
ATOM 3818 C CA . VAL B 1 91 ? 1.493 30 16.344 1 92.44 91 VAL B CA 1
ATOM 3819 C C . VAL B 1 91 ? 0.994 31.391 15.961 1 92.44 91 VAL B C 1
ATOM 3821 O O . VAL B 1 91 ? -0.083 31.531 15.383 1 92.44 91 VAL B O 1
ATOM 3824 N N . TYR B 1 92 ? 1.806 32.406 16.281 1 89 92 TYR B N 1
ATOM 3825 C CA . TYR B 1 92 ? 1.437 33.781 15.961 1 89 92 TYR B CA 1
ATOM 3826 C C . TYR B 1 92 ? 1.314 33.969 14.453 1 89 92 TYR B C 1
ATOM 3828 O O . TYR B 1 92 ? 0.391 34.625 13.977 1 89 92 TYR B O 1
ATOM 3836 N N . LYS B 1 93 ? 2.197 33.406 13.742 1 87.62 93 LYS B N 1
ATOM 3837 C CA . LYS B 1 93 ? 2.148 33.5 12.281 1 87.62 93 LYS B CA 1
ATOM 3838 C C . LYS B 1 93 ? 0.873 32.844 11.734 1 87.62 93 LYS B C 1
ATOM 3840 O O . LYS B 1 93 ? 0.237 33.406 10.836 1 87.62 93 LYS B O 1
ATOM 3845 N N . ALA B 1 94 ? 0.521 31.703 12.227 1 89.81 94 ALA B N 1
ATOM 3846 C CA . ALA B 1 94 ? -0.7 31.031 11.797 1 89.81 94 ALA B CA 1
ATOM 3847 C C . ALA B 1 94 ? -1.932 31.875 12.102 1 89.81 94 ALA B C 1
ATOM 3849 O O . ALA B 1 94 ? -2.844 31.969 11.273 1 89.81 94 ALA B O 1
ATOM 3850 N N . LYS B 1 95 ? -1.922 32.531 13.266 1 87.19 95 LYS B N 1
ATOM 3851 C CA . LYS B 1 95 ? -3.025 33.406 13.641 1 87.19 95 LYS B CA 1
ATOM 3852 C C . LYS B 1 95 ? -3.119 34.594 12.703 1 87.19 95 LYS B C 1
ATOM 3854 O O . LYS B 1 95 ? -4.215 35 12.289 1 87.19 95 LYS B O 1
ATOM 3859 N N . LYS B 1 96 ? -1.996 35.125 12.43 1 84.88 96 LYS B N 1
ATOM 3860 C CA . LYS B 1 96 ? -1.947 36.281 11.547 1 84.88 96 LYS B CA 1
ATOM 3861 C C . LYS B 1 96 ? -2.467 35.938 10.156 1 84.88 96 LYS B C 1
ATOM 3863 O O . LYS B 1 96 ? -3.076 36.781 9.492 1 84.88 96 LYS B O 1
ATOM 3868 N N . LEU B 1 97 ? -2.289 34.719 9.766 1 84.06 97 LEU B N 1
ATOM 3869 C CA . LEU B 1 97 ? -2.76 34.25 8.461 1 84.06 97 LEU B CA 1
ATOM 3870 C C . LEU B 1 97 ? -4.262 33.969 8.492 1 84.06 97 LEU B C 1
ATOM 3872 O O . LEU B 1 97 ? -4.867 33.719 7.449 1 84.06 97 LEU B O 1
ATOM 3876 N N . GLY B 1 98 ? -4.844 34.031 9.688 1 83.31 98 GLY B N 1
ATOM 3877 C CA . GLY B 1 98 ? -6.293 33.969 9.797 1 83.31 98 GLY B CA 1
ATOM 3878 C C . GLY B 1 98 ? -6.82 32.594 10.141 1 83.31 98 GLY B C 1
ATOM 3879 O O . GLY B 1 98 ? -8.031 32.375 10.117 1 83.31 98 GLY B O 1
ATOM 3880 N N . PHE B 1 99 ? -5.969 31.688 10.555 1 89.94 99 PHE B N 1
ATOM 3881 C CA . PHE B 1 99 ? -6.43 30.344 10.867 1 89.94 99 PHE B CA 1
ATOM 3882 C C . PHE B 1 99 ? -7.156 30.312 12.203 1 89.94 99 PHE B C 1
ATOM 3884 O O . PHE B 1 99 ? -6.652 30.844 13.203 1 89.94 99 PHE B O 1
ATOM 3891 N N . SER B 1 100 ? -8.305 29.734 12.203 1 91.62 100 SER B N 1
ATOM 3892 C CA . SER B 1 100 ? -9.07 29.562 13.43 1 91.62 100 SER B CA 1
ATOM 3893 C C . SER B 1 100 ? -8.758 28.219 14.102 1 91.62 100 SER B C 1
ATOM 3895 O O . SER B 1 100 ? -9.109 28.016 15.258 1 91.62 100 SER B O 1
ATOM 3897 N N . LYS B 1 101 ? -8.172 27.344 13.414 1 95.38 101 LYS B N 1
ATOM 3898 C CA . LYS B 1 101 ? -7.773 26.031 13.922 1 95.38 101 LYS B CA 1
ATOM 3899 C C . LYS B 1 101 ? -6.266 25.828 13.812 1 95.38 101 LYS B C 1
ATOM 3901 O O . LYS B 1 101 ? -5.695 25.953 12.727 1 95.38 101 LYS B O 1
ATOM 3906 N N . ILE B 1 102 ? -5.629 25.531 14.945 1 94.75 102 ILE B N 1
ATOM 3907 C CA . ILE B 1 102 ? -4.176 25.422 14.969 1 94.75 102 ILE B CA 1
ATOM 3908 C C . ILE B 1 102 ? -3.762 24.109 15.609 1 94.75 102 ILE B C 1
ATOM 3910 O O . ILE B 1 102 ? -4.238 23.75 16.688 1 94.75 102 ILE B O 1
ATOM 3914 N N . VAL B 1 103 ? -2.965 23.328 14.906 1 96.75 103 VAL B N 1
ATOM 3915 C CA . VAL B 1 103 ? -2.373 22.094 15.422 1 96.75 103 VAL B CA 1
ATOM 3916 C C . VAL B 1 103 ? -0.94 22.359 15.875 1 96.75 103 VAL B C 1
ATOM 3918 O O . VAL B 1 103 ? -0.068 22.656 15.055 1 96.75 103 VAL B O 1
ATOM 3921 N N . ILE B 1 104 ? -0.725 22.281 17.125 1 94.56 104 ILE B N 1
ATOM 3922 C CA . ILE B 1 104 ? 0.62 22.406 17.672 1 94.56 104 ILE B CA 1
ATOM 3923 C C . ILE B 1 104 ? 1.288 21.031 17.719 1 94.56 104 ILE B C 1
ATOM 3925 O O . ILE B 1 104 ? 0.812 20.125 18.406 1 94.56 104 ILE B O 1
ATOM 3929 N N . ASN B 1 105 ? 2.373 20.922 17.031 1 93.75 105 ASN B N 1
ATOM 3930 C CA . ASN B 1 105 ? 3.053 19.625 16.906 1 93.75 105 ASN B CA 1
ATOM 3931 C C . ASN B 1 105 ? 4.254 19.547 17.844 1 93.75 105 ASN B C 1
ATOM 3933 O O . ASN B 1 105 ? 5.074 20.453 17.891 1 93.75 105 ASN B O 1
ATOM 3937 N N . ILE B 1 106 ? 4.281 18.453 18.531 1 87.06 106 ILE B N 1
ATOM 3938 C CA . ILE B 1 106 ? 5.465 18.172 19.344 1 87.06 106 ILE B CA 1
ATOM 3939 C C . ILE B 1 106 ? 5.996 16.781 19.016 1 87.06 106 ILE B C 1
ATOM 3941 O O . ILE B 1 106 ? 5.23 15.891 18.641 1 87.06 106 ILE B O 1
ATOM 3945 N N . SER B 1 107 ? 7.324 16.688 18.953 1 80.88 107 SER B N 1
ATOM 3946 C CA . SER B 1 107 ? 7.977 15.391 18.766 1 80.88 107 SER B CA 1
ATOM 3947 C C . SER B 1 107 ? 8.633 14.914 20.062 1 80.88 107 SER B C 1
ATOM 3949 O O . SER B 1 107 ? 9.445 15.633 20.656 1 80.88 107 SER B O 1
ATOM 3951 N N . LEU B 1 108 ? 8.109 13.82 20.5 1 69.56 108 LEU B N 1
ATOM 3952 C CA . LEU B 1 108 ? 8.656 13.305 21.75 1 69.56 108 LEU B CA 1
ATOM 3953 C C . LEU B 1 108 ? 9.781 12.305 21.484 1 69.56 108 LEU B C 1
ATOM 3955 O O . LEU B 1 108 ? 9.648 11.438 20.609 1 69.56 108 LEU B O 1
ATOM 3959 N N . ASP B 1 109 ? 10.938 12.641 21.906 1 63.38 109 ASP B N 1
ATOM 3960 C CA . ASP B 1 109 ? 12.07 11.711 21.875 1 63.38 109 ASP B CA 1
ATOM 3961 C C . ASP B 1 109 ? 11.992 10.711 23.016 1 63.38 109 ASP B C 1
ATOM 3963 O O . ASP B 1 109 ? 12.039 11.102 24.188 1 63.38 109 ASP B O 1
ATOM 3967 N N . PRO B 1 110 ? 11.844 9.531 22.625 1 59.16 110 PRO B N 1
ATOM 3968 C CA . PRO B 1 110 ? 11.742 8.547 23.703 1 59.16 110 PRO B CA 1
ATOM 3969 C C . PRO B 1 110 ? 12.977 8.523 24.594 1 59.16 110 PRO B C 1
ATOM 3971 O O . PRO B 1 110 ? 12.914 8.031 25.719 1 59.16 110 PRO B O 1
ATOM 3974 N N . PHE B 1 111 ? 14 9.125 23.984 1 60.75 111 PHE B N 1
ATOM 3975 C CA . PHE B 1 111 ? 15.25 9.055 24.734 1 60.75 111 PHE B CA 1
ATOM 3976 C C . PHE B 1 111 ? 15.5 10.344 25.5 1 60.75 111 PHE B C 1
ATOM 3978 O O . PHE B 1 111 ? 16.5 10.469 26.219 1 60.75 111 PHE B O 1
ATOM 3985 N N . ALA B 1 112 ? 14.664 11.281 25.25 1 64.31 112 ALA B N 1
ATOM 3986 C CA . ALA B 1 112 ? 14.805 12.555 25.938 1 64.31 112 ALA B CA 1
ATOM 3987 C C . ALA B 1 112 ? 13.727 12.727 27.016 1 64.31 112 ALA B C 1
ATOM 3989 O O . ALA B 1 112 ? 12.742 11.984 27.016 1 64.31 112 ALA B O 1
ATOM 3990 N N . SER B 1 113 ? 14.062 13.586 27.938 1 65.19 113 SER B N 1
ATOM 3991 C CA . SER B 1 113 ? 13.102 13.859 29 1 65.19 113 SER B CA 1
ATOM 3992 C C . SER B 1 113 ? 11.805 14.422 28.438 1 65.19 113 SER B C 1
ATOM 3994 O O . SER B 1 113 ? 11.812 15.438 27.734 1 65.19 113 SER B O 1
ATOM 3996 N N . ILE B 1 114 ? 10.711 13.773 28.719 1 70.25 114 ILE B N 1
ATOM 3997 C CA . ILE B 1 114 ? 9.383 14.188 28.266 1 70.25 114 ILE B CA 1
ATOM 3998 C C . ILE B 1 114 ? 8.984 15.484 28.984 1 70.25 114 ILE B C 1
ATOM 4000 O O . ILE B 1 114 ? 8.266 16.312 28.422 1 70.25 114 ILE B O 1
ATOM 4004 N N . HIS B 1 115 ? 9.531 15.711 30.156 1 72.62 115 HIS B N 1
ATOM 4005 C CA . HIS B 1 115 ? 9.133 16.844 30.984 1 72.62 115 HIS B CA 1
ATOM 4006 C C . HIS B 1 115 ? 9.578 18.156 30.359 1 72.62 115 HIS B C 1
ATOM 4008 O O . HIS B 1 115 ? 8.844 19.156 30.406 1 72.62 115 HIS B O 1
ATOM 4014 N N . ASP B 1 116 ? 10.766 18.094 29.812 1 75.56 116 ASP B N 1
ATOM 4015 C CA . ASP B 1 116 ? 11.266 19.328 29.188 1 75.56 116 ASP B CA 1
ATOM 4016 C C . ASP B 1 116 ? 10.414 19.719 27.984 1 75.56 116 ASP B C 1
ATOM 4018 O O . ASP B 1 116 ? 10.109 20.891 27.797 1 75.56 116 ASP B O 1
ATOM 4022 N N . LYS B 1 117 ? 10.062 18.766 27.234 1 77.81 117 LYS B N 1
ATOM 4023 C CA . LYS B 1 117 ? 9.234 19.031 26.078 1 77.81 117 LYS B CA 1
ATOM 4024 C C . LYS B 1 117 ? 7.84 19.516 26.484 1 77.81 117 LYS B C 1
ATOM 4026 O O . LYS B 1 117 ? 7.266 20.391 25.844 1 77.81 117 LYS B O 1
ATOM 4031 N N . LEU B 1 118 ? 7.434 19.031 27.562 1 79.69 118 LEU B N 1
ATOM 4032 C CA . LEU B 1 118 ? 6.098 19.391 28.016 1 79.69 118 LEU B CA 1
ATOM 4033 C C . LEU B 1 118 ? 6.094 20.812 28.609 1 79.69 118 LEU B C 1
ATOM 4035 O O . LEU B 1 118 ? 5.102 21.531 28.469 1 79.69 118 LEU B O 1
ATOM 4039 N N . LYS B 1 119 ? 7.164 21.156 29.25 1 82.38 119 LYS B N 1
ATOM 4040 C CA . LYS B 1 119 ? 7.281 22.516 29.766 1 82.38 119 LYS B CA 1
ATOM 4041 C C . LYS B 1 119 ? 7.246 23.531 28.625 1 82.38 119 LYS B C 1
ATOM 4043 O O . LYS B 1 119 ? 6.59 24.562 28.734 1 82.38 119 LYS B O 1
ATOM 4048 N N . LEU B 1 120 ? 7.945 23.172 27.656 1 83.69 120 LEU B N 1
ATOM 4049 C CA . LEU B 1 120 ? 7.926 24.047 26.484 1 83.69 120 LEU B CA 1
ATOM 4050 C C . LEU B 1 120 ? 6.523 24.125 25.891 1 83.69 120 LEU B C 1
ATOM 4052 O O . LEU B 1 120 ? 6.07 25.203 25.5 1 83.69 120 LEU B O 1
ATOM 4056 N N . THR B 1 121 ? 5.906 23.031 25.797 1 88.19 121 THR B N 1
ATOM 4057 C CA . THR B 1 121 ? 4.551 22.953 25.266 1 88.19 121 THR B CA 1
ATOM 4058 C C . THR B 1 121 ? 3.592 23.797 26.109 1 88.19 121 THR B C 1
ATOM 4060 O O . THR B 1 121 ? 2.75 24.516 25.562 1 88.19 121 THR B O 1
ATOM 4063 N N . GLU B 1 122 ? 3.771 23.719 27.359 1 86.81 122 GLU B N 1
ATOM 4064 C CA . GLU B 1 122 ? 2.932 24.5 28.266 1 86.81 122 GLU B CA 1
ATOM 4065 C C . GLU B 1 122 ? 3.123 26 28.031 1 86.81 122 GLU B C 1
ATOM 4067 O O . GLU B 1 122 ? 2.152 26.766 28.031 1 86.81 122 GLU B O 1
ATOM 4072 N N . HIS B 1 123 ? 4.301 26.328 27.906 1 89.12 123 HIS B N 1
ATOM 4073 C CA . HIS B 1 123 ? 4.613 27.734 27.656 1 89.12 123 HIS B CA 1
ATOM 4074 C C . HIS B 1 123 ? 3.932 28.234 26.391 1 89.12 123 HIS B C 1
ATOM 4076 O O . HIS B 1 123 ? 3.352 29.328 26.391 1 89.12 123 HIS B O 1
ATOM 4082 N N . VAL B 1 124 ? 4.039 27.484 25.406 1 91.5 124 VAL B N 1
ATOM 4083 C CA . VAL B 1 124 ? 3.441 27.859 24.125 1 91.5 124 VAL B CA 1
ATOM 4084 C C . VAL B 1 124 ? 1.922 27.922 24.266 1 91.5 124 VAL B C 1
ATOM 4086 O O . VAL B 1 124 ? 1.285 28.859 23.797 1 91.5 124 VAL B O 1
ATOM 4089 N N . LEU B 1 125 ? 1.363 26.953 24.922 1 89.81 125 LEU B N 1
ATOM 4090 C CA . LEU B 1 125 ? -0.083 26.891 25.109 1 89.81 125 LEU B CA 1
ATOM 4091 C C . LEU B 1 125 ? -0.576 28.094 25.922 1 89.81 125 LEU B C 1
ATOM 4093 O O . LEU B 1 125 ? -1.662 28.609 25.672 1 89.81 125 LEU B O 1
ATOM 4097 N N . GLN B 1 126 ? 0.185 28.5 26.828 1 86.62 126 GLN B N 1
ATOM 4098 C CA . GLN B 1 126 ? -0.157 29.656 27.656 1 86.62 126 GLN B CA 1
ATOM 4099 C C . GLN B 1 126 ? -0.29 30.922 26.812 1 86.62 126 GLN B C 1
ATOM 4101 O O . GLN B 1 126 ? -1.146 31.766 27.078 1 86.62 126 GLN B O 1
ATOM 4106 N N . THR B 1 127 ? 0.467 30.938 25.859 1 79.56 127 THR B N 1
ATOM 4107 C CA . THR B 1 127 ? 0.501 32.125 25.016 1 79.56 127 THR B CA 1
ATOM 4108 C C . THR B 1 127 ? -0.69 32.156 24.062 1 79.56 127 THR B C 1
ATOM 4110 O O . THR B 1 127 ? -1.2 33.219 23.719 1 79.56 127 THR B O 1
ATOM 4113 N N . VAL B 1 128 ? -1.197 30.938 23.703 1 79.06 128 VAL B N 1
ATOM 4114 C CA . VAL B 1 128 ? -2.213 30.875 22.656 1 79.06 128 VAL B CA 1
ATOM 4115 C C . VAL B 1 128 ? -3.602 30.812 23.281 1 79.06 128 VAL B C 1
ATOM 4117 O O . VAL B 1 128 ? -4.602 31.109 22.625 1 79.06 128 VAL B O 1
ATOM 4120 N N . CYS B 1 129 ? -3.66 30.312 24.438 1 70.75 129 CYS B N 1
ATOM 4121 C CA . CYS B 1 129 ? -4.941 30.125 25.109 1 70.75 129 CYS B CA 1
ATOM 4122 C C . CYS B 1 129 ? -5.688 31.438 25.25 1 70.75 129 CYS B C 1
ATOM 4124 O O . CYS B 1 129 ? -6.918 31.469 25.297 1 70.75 129 CYS B O 1
ATOM 4126 N N . SER B 1 130 ? -5.121 32.469 25.062 1 70.62 130 SER B N 1
ATOM 4127 C CA . SER B 1 130 ? -5.824 33.719 25.203 1 70.62 130 SER B CA 1
ATOM 4128 C C . SER B 1 130 ? -6.473 34.156 23.891 1 70.62 130 SER B C 1
ATOM 4130 O O . SER B 1 130 ? -7.141 35.188 23.812 1 70.62 130 SER B O 1
ATOM 4132 N N . ASN B 1 131 ? -6.566 33.094 23.031 1 70.69 131 ASN B N 1
ATOM 4133 C CA . ASN B 1 131 ? -7.059 33.469 21.703 1 70.69 131 ASN B CA 1
ATOM 4134 C C . ASN B 1 131 ? -8.273 32.625 21.312 1 70.69 131 ASN B C 1
ATOM 4136 O O . ASN B 1 131 ? -8.602 31.641 21.969 1 70.69 131 ASN B O 1
ATOM 4140 N N . ASN B 1 132 ? -9.109 33 20.453 1 82.38 132 ASN B N 1
ATOM 4141 C CA . ASN B 1 132 ? -10.344 32.438 19.938 1 82.38 132 ASN B CA 1
ATOM 4142 C C . ASN B 1 132 ? -10.07 31.297 18.953 1 82.38 132 ASN B C 1
ATOM 4144 O O . ASN B 1 132 ? -10.883 31 18.078 1 82.38 132 ASN B O 1
ATOM 4148 N N . GLN B 1 133 ? -8.961 30.688 19.109 1 89.44 133 GLN B N 1
ATOM 4149 C CA . GLN B 1 133 ? -8.625 29.594 18.188 1 89.44 133 GLN B CA 1
ATOM 4150 C C . GLN B 1 133 ? -8.914 28.234 18.812 1 89.44 133 GLN B C 1
ATOM 4152 O O . GLN B 1 133 ? -8.844 28.078 20.047 1 89.44 133 GLN B O 1
ATOM 4157 N N . GLU B 1 134 ? -9.367 27.281 17.969 1 93.69 134 GLU B N 1
ATOM 4158 C CA . GLU B 1 134 ? -9.352 25.875 18.359 1 93.69 134 GLU B CA 1
ATOM 4159 C C . GLU B 1 134 ? -7.934 25.312 18.328 1 93.69 134 GLU B C 1
ATOM 4161 O O . GLU B 1 134 ? -7.234 25.453 17.312 1 93.69 134 GLU B O 1
ATOM 4166 N N . ILE B 1 135 ? -7.586 24.672 19.484 1 94.5 135 ILE B N 1
ATOM 4167 C CA . ILE B 1 135 ? -6.223 24.172 19.578 1 94.5 135 ILE B CA 1
ATOM 4168 C C . ILE B 1 135 ? -6.23 22.641 19.562 1 94.5 135 ILE B C 1
ATOM 4170 O O . ILE B 1 135 ? -7.031 22.016 20.266 1 94.5 135 ILE B O 1
ATOM 4174 N N . TYR B 1 136 ? -5.395 22.109 18.734 1 96 136 TYR B N 1
ATOM 4175 C CA . TYR B 1 136 ? -5.102 20.672 18.672 1 96 136 TYR B CA 1
ATOM 4176 C C . TYR B 1 136 ? -3.662 20.391 19.078 1 96 136 TYR B C 1
ATOM 4178 O O . TYR B 1 136 ? -2.766 21.203 18.812 1 96 136 TYR B O 1
ATOM 4186 N N . LEU B 1 137 ? -3.453 19.297 19.734 1 94.06 137 LEU B N 1
ATOM 4187 C CA . LEU B 1 137 ? -2.102 18.906 20.109 1 94.06 137 LEU B CA 1
ATOM 4188 C C . LEU B 1 137 ? -1.7 17.609 19.422 1 94.06 137 LEU B C 1
ATOM 4190 O O . LEU B 1 137 ? -2.359 16.578 19.578 1 94.06 137 LEU B O 1
ATOM 4194 N N . SER B 1 138 ? -0.704 17.703 18.609 1 95.31 138 SER B N 1
ATOM 4195 C CA . SER B 1 138 ? -0.191 16.562 17.859 1 95.31 138 SER B CA 1
ATOM 4196 C C . SER B 1 138 ? 1.134 16.078 18.438 1 95.31 138 SER B C 1
ATOM 4198 O O . SER B 1 138 ? 2.059 16.875 18.641 1 95.31 138 SER B O 1
ATOM 4200 N N . ILE B 1 139 ? 1.183 14.805 18.703 1 90.5 139 ILE B N 1
ATOM 4201 C CA . ILE B 1 139 ? 2.404 14.188 19.203 1 90.5 139 ILE B CA 1
ATOM 4202 C C . ILE B 1 139 ? 2.959 13.211 18.172 1 90.5 139 ILE B C 1
ATOM 4204 O O . ILE B 1 139 ? 2.432 12.109 18 1 90.5 139 ILE B O 1
ATOM 4208 N N . ASP B 1 140 ? 4.094 13.57 17.578 1 89.12 140 ASP B N 1
ATOM 4209 C CA . ASP B 1 140 ? 4.746 12.688 16.625 1 89.12 140 ASP B CA 1
ATOM 4210 C C . ASP B 1 140 ? 5.324 11.453 17.312 1 89.12 140 ASP B C 1
ATOM 4212 O O . ASP B 1 140 ? 5.977 11.57 18.344 1 89.12 140 ASP B O 1
ATOM 4216 N N . ASN B 1 141 ? 5.02 10.289 16.828 1 84.69 141 ASN B N 1
ATOM 4217 C CA . ASN B 1 141 ? 5.496 8.984 17.266 1 84.69 141 ASN B CA 1
ATOM 4218 C C . ASN B 1 141 ? 5.016 8.656 18.672 1 84.69 141 ASN B C 1
ATOM 4220 O O . ASN B 1 141 ? 5.754 8.062 19.469 1 84.69 141 ASN B O 1
ATOM 4224 N N . ALA B 1 142 ? 3.873 9.156 18.953 1 85.25 142 ALA B N 1
ATOM 4225 C CA . ALA B 1 142 ? 3.246 8.922 20.25 1 85.25 142 ALA B CA 1
ATOM 4226 C C . ALA B 1 142 ? 3.129 7.426 20.531 1 85.25 142 ALA B C 1
ATOM 4228 O O . ALA B 1 142 ? 3.248 6.996 21.688 1 85.25 142 ALA B O 1
ATOM 4229 N N . LEU B 1 143 ? 2.963 6.629 19.547 1 85.94 143 LEU B N 1
ATOM 4230 C CA . LEU B 1 143 ? 2.697 5.207 19.734 1 85.94 143 LEU B CA 1
ATOM 4231 C C . LEU B 1 143 ? 3.984 4.445 20.031 1 85.94 143 LEU B C 1
ATOM 4233 O O . LEU B 1 143 ? 3.943 3.279 20.422 1 85.94 143 LEU B O 1
ATOM 4237 N N . GLU B 1 144 ? 5.059 5.098 19.875 1 81.56 144 GLU B N 1
ATOM 4238 C CA . GLU B 1 144 ? 6.328 4.434 20.172 1 81.56 144 GLU B CA 1
ATOM 4239 C C . GLU B 1 144 ? 6.656 4.512 21.656 1 81.56 144 GLU B C 1
ATOM 4241 O O . GLU B 1 144 ? 7.539 3.801 22.141 1 81.56 144 GLU B O 1
ATOM 4246 N N . PHE B 1 145 ? 5.902 5.312 22.359 1 75.81 145 PHE B N 1
ATOM 4247 C CA . PHE B 1 145 ? 6.121 5.422 23.797 1 75.81 145 PHE B CA 1
ATOM 4248 C C . PHE B 1 145 ? 5.477 4.25 24.531 1 75.81 145 PHE B C 1
ATOM 4250 O O . PHE B 1 145 ? 4.379 3.818 24.188 1 75.81 145 PHE B O 1
ATOM 4257 N N . PRO B 1 146 ? 6.297 3.807 25.531 1 70.12 146 PRO B N 1
ATOM 4258 C CA . PRO B 1 146 ? 5.707 2.721 26.312 1 70.12 146 PRO B CA 1
ATOM 4259 C C . PRO B 1 146 ? 4.527 3.184 27.172 1 70.12 146 PRO B C 1
ATOM 4261 O O . PRO B 1 146 ? 4.637 4.18 27.891 1 70.12 146 PRO B O 1
ATOM 4264 N N . VAL B 1 147 ? 3.396 2.785 26.906 1 61.34 147 VAL B N 1
ATOM 4265 C CA . VAL B 1 147 ? 2.203 3.225 27.625 1 61.34 147 VAL B CA 1
ATOM 4266 C C . VAL B 1 147 ? 2.176 2.598 29.016 1 61.34 147 VAL B C 1
ATOM 4268 O O . VAL B 1 147 ? 1.621 3.178 29.953 1 61.34 147 VAL B O 1
ATOM 4271 N N . GLU B 1 148 ? 2.664 1.441 29.094 1 57.38 148 GLU B N 1
ATOM 4272 C CA . GLU B 1 148 ? 2.627 0.751 30.391 1 57.38 148 GLU B CA 1
ATOM 4273 C C . GLU B 1 148 ? 3.467 1.482 31.438 1 57.38 148 GLU B C 1
ATOM 4275 O O . GLU B 1 148 ? 3.145 1.462 32.625 1 57.38 148 GLU B O 1
ATOM 4280 N N . GLU B 1 149 ? 4.625 2.059 31.031 1 54.59 149 GLU B N 1
ATOM 4281 C CA . GLU B 1 149 ? 5.543 2.633 32 1 54.59 149 GLU B CA 1
ATOM 4282 C C . GLU B 1 149 ? 5.23 4.105 32.25 1 54.59 149 GLU B C 1
ATOM 4284 O O . GLU B 1 149 ? 5.227 4.559 33.406 1 54.59 149 GLU B O 1
ATOM 4289 N N . VAL B 1 150 ? 5.25 4.863 31.219 1 57.75 150 VAL B N 1
ATOM 4290 C CA . VAL B 1 150 ? 4.98 6.293 31.328 1 57.75 150 VAL B CA 1
ATOM 4291 C C . VAL B 1 150 ? 3.623 6.609 30.703 1 57.75 150 VAL B C 1
ATOM 4293 O O . VAL B 1 150 ? 3.438 6.473 29.484 1 57.75 150 VAL B O 1
ATOM 4296 N N . ASN B 1 151 ? 2.672 6.695 31.609 1 66.12 151 ASN B N 1
ATOM 4297 C CA . ASN B 1 151 ? 1.33 6.926 31.078 1 66.12 151 ASN B CA 1
ATOM 4298 C C . ASN B 1 151 ? 1.216 8.297 30.422 1 66.12 151 ASN B C 1
ATOM 4300 O O . ASN B 1 151 ? 1.037 9.305 31.094 1 66.12 151 ASN B O 1
ATOM 4304 N N . ILE B 1 152 ? 1.624 8.312 29.219 1 72.75 152 ILE B N 1
ATOM 4305 C CA . ILE B 1 152 ? 1.626 9.539 28.422 1 72.75 152 ILE B CA 1
ATOM 4306 C C . ILE B 1 152 ? 0.266 10.219 28.516 1 72.75 152 ILE B C 1
ATOM 4308 O O . ILE B 1 152 ? 0.182 11.453 28.5 1 72.75 152 ILE B O 1
ATOM 4312 N N . VAL B 1 153 ? -0.679 9.469 28.844 1 75.75 153 VAL B N 1
ATOM 4313 C CA . VAL B 1 153 ? -2.023 10.031 28.938 1 75.75 153 VAL B CA 1
ATOM 4314 C C . VAL B 1 153 ? -2.162 10.844 30.219 1 75.75 153 VAL B C 1
ATOM 4316 O O . VAL B 1 153 ? -2.725 11.945 30.203 1 75.75 153 VAL B O 1
ATOM 4319 N N . ASP B 1 154 ? -1.573 10.266 31.219 1 77.5 154 ASP B N 1
ATOM 4320 C CA . ASP B 1 154 ? -1.641 10.961 32.5 1 77.5 154 ASP B CA 1
ATOM 4321 C C . ASP B 1 154 ? -0.87 12.281 32.469 1 77.5 154 ASP B C 1
ATOM 4323 O O . ASP B 1 154 ? -1.25 13.258 33.094 1 77.5 154 ASP B O 1
ATOM 4327 N N . ILE B 1 155 ? 0.064 12.234 31.703 1 77.38 155 ILE B N 1
ATOM 4328 C CA . ILE B 1 155 ? 0.915 13.414 31.578 1 77.38 155 ILE B CA 1
ATOM 4329 C C . ILE B 1 155 ? 0.215 14.477 30.734 1 77.38 155 ILE B C 1
ATOM 4331 O O . ILE B 1 155 ? 0.334 15.672 31 1 77.38 155 ILE B O 1
ATOM 4335 N N . LEU B 1 156 ? -0.575 14.047 29.812 1 80.88 156 LEU B N 1
ATOM 4336 C CA . LEU B 1 156 ? -1.165 14.961 28.844 1 80.88 156 LEU B CA 1
ATOM 4337 C C . LEU B 1 156 ? -2.518 15.469 29.328 1 80.88 156 LEU B C 1
ATOM 4339 O O . LEU B 1 156 ? -2.951 16.562 28.953 1 80.88 156 LEU B O 1
ATOM 4343 N N . ASP B 1 157 ? -3.109 14.75 30.234 1 84.06 157 ASP B N 1
ATOM 4344 C CA . ASP B 1 157 ? -4.484 15.023 30.641 1 84.06 157 ASP B CA 1
ATOM 4345 C C . ASP B 1 157 ? -4.613 16.406 31.266 1 84.06 157 ASP B C 1
ATOM 4347 O O . ASP B 1 157 ? -5.547 17.156 30.953 1 84.06 157 ASP B O 1
ATOM 4351 N N . PRO B 1 158 ? -3.65 16.766 32.094 1 82.81 158 PRO B N 1
ATOM 4352 C CA . PRO B 1 158 ? -3.76 18.094 32.656 1 82.81 158 PRO B CA 1
ATOM 4353 C C . PRO B 1 158 ? -3.723 19.203 31.609 1 82.81 158 PRO B C 1
ATOM 4355 O O . PRO B 1 158 ? -4.398 20.219 31.75 1 82.81 158 PRO B O 1
ATOM 4358 N N . PHE B 1 159 ? -2.982 19 30.547 1 82.81 159 PHE B N 1
ATOM 4359 C CA . PHE B 1 159 ? -2.889 19.984 29.469 1 82.81 159 PHE B CA 1
ATOM 4360 C C . PHE B 1 159 ? -4.195 20.047 28.688 1 82.81 159 PHE B C 1
ATOM 4362 O O . PHE B 1 159 ? -4.648 21.141 28.328 1 82.81 159 PHE B O 1
ATOM 4369 N N . ILE B 1 160 ? -4.766 18.953 28.5 1 87.94 160 ILE B N 1
ATOM 4370 C CA . ILE B 1 160 ? -6.008 18.859 27.734 1 87.94 160 ILE B CA 1
ATOM 4371 C C . ILE B 1 160 ? -7.105 19.656 28.438 1 87.94 160 ILE B C 1
ATOM 4373 O O . ILE B 1 160 ? -7.801 20.453 27.812 1 87.94 160 ILE B O 1
ATOM 4377 N N . ALA B 1 161 ? -7.164 19.469 29.719 1 88.69 161 ALA B N 1
ATOM 4378 C CA . ALA B 1 161 ? -8.211 20.109 30.5 1 88.69 161 ALA B CA 1
ATOM 4379 C C . ALA B 1 161 ? -7.934 21.609 30.641 1 88.69 161 ALA B C 1
ATOM 4381 O O . ALA B 1 161 ? -8.828 22.438 30.453 1 88.69 161 ALA B O 1
ATOM 4382 N N . GLU B 1 162 ? -6.719 21.953 30.938 1 88.94 162 GLU B N 1
ATOM 4383 C CA . GLU B 1 162 ? -6.352 23.328 31.25 1 88.94 162 GLU B CA 1
ATOM 4384 C C . GLU B 1 162 ? -6.457 24.219 30.031 1 88.94 162 GLU B C 1
ATOM 4386 O O . GLU B 1 162 ? -6.887 25.375 30.125 1 88.94 162 GLU B O 1
ATOM 4391 N N . TYR B 1 163 ? -6.094 23.656 28.891 1 89.62 163 TYR B N 1
ATOM 4392 C CA . TYR B 1 163 ? -6.008 24.5 27.703 1 89.62 163 TYR B CA 1
ATOM 4393 C C . TYR B 1 163 ? -7.09 24.156 26.688 1 89.62 163 TYR B C 1
ATOM 4395 O O . TYR B 1 163 ? -7.062 24.609 25.547 1 89.62 163 TYR B O 1
ATOM 4403 N N . GLU B 1 164 ? -8 23.312 27.109 1 90.88 164 GLU B N 1
ATOM 4404 C CA . GLU B 1 164 ? -9.164 22.922 26.328 1 90.88 164 GLU B CA 1
ATOM 4405 C C . GLU B 1 164 ? -8.758 22.422 24.938 1 90.88 164 GLU B C 1
ATOM 4407 O O . GLU B 1 164 ? -9.258 22.891 23.922 1 90.88 164 GLU B O 1
ATOM 4412 N N . ILE B 1 165 ? -7.801 21.562 24.984 1 93.44 165 ILE B N 1
ATOM 4413 C CA . ILE B 1 165 ? -7.348 20.938 23.75 1 93.44 165 ILE B CA 1
ATOM 4414 C C . ILE B 1 165 ? -8.516 20.203 23.078 1 93.44 165 ILE B C 1
ATOM 4416 O O . ILE B 1 165 ? -9.148 19.344 23.703 1 93.44 165 ILE B O 1
ATOM 4420 N N . LYS B 1 166 ? -8.758 20.578 21.891 1 95.19 166 LYS B N 1
ATOM 4421 C CA . LYS B 1 166 ? -9.922 20.062 21.188 1 95.19 166 LYS B CA 1
ATOM 4422 C C . LYS B 1 166 ? -9.75 18.578 20.875 1 95.19 166 LYS B C 1
ATOM 4424 O O . LYS B 1 166 ? -10.703 17.797 20.984 1 95.19 166 LYS B O 1
ATOM 4429 N N . ARG B 1 167 ? -8.578 18.203 20.375 1 96.12 167 ARG B N 1
ATOM 4430 C CA . ARG B 1 167 ? -8.25 16.812 20.047 1 96.12 167 ARG B CA 1
ATOM 4431 C C . ARG B 1 167 ? -6.77 16.531 20.281 1 96.12 167 ARG B C 1
ATOM 4433 O O . ARG B 1 167 ? -5.926 17.406 20.109 1 96.12 167 ARG B O 1
ATOM 4440 N N . LEU B 1 168 ? -6.531 15.336 20.719 1 94.31 168 LEU B N 1
ATOM 4441 C CA . LEU B 1 168 ? -5.176 14.812 20.797 1 94.31 168 LEU B CA 1
ATOM 4442 C C . LEU B 1 168 ? -4.852 13.969 19.562 1 94.31 168 LEU B C 1
ATOM 4444 O O . LEU B 1 168 ? -5.52 12.961 19.297 1 94.31 168 LEU B O 1
ATOM 4448 N N . ILE B 1 169 ? -3.879 14.438 18.797 1 96.56 169 ILE B N 1
ATOM 4449 C CA . ILE B 1 169 ? -3.469 13.734 17.578 1 96.56 169 ILE B CA 1
ATOM 4450 C C . ILE B 1 169 ? -2.271 12.836 17.891 1 96.56 169 ILE B C 1
ATOM 4452 O O . ILE B 1 169 ? -1.192 13.328 18.234 1 96.56 169 ILE B O 1
ATOM 4456 N N . LEU B 1 170 ? -2.482 11.578 17.812 1 94.25 170 LEU B N 1
ATOM 4457 C CA . LEU B 1 170 ? -1.43 10.602 18.047 1 94.25 170 LEU B CA 1
ATOM 4458 C C . LEU B 1 170 ? -0.814 10.133 16.719 1 94.25 170 LEU B C 1
ATOM 4460 O O . LEU B 1 170 ? -1.465 9.445 15.938 1 94.25 170 LEU B O 1
ATOM 4464 N N . GLY B 1 171 ? 0.446 10.5 16.578 1 93.19 171 GLY B N 1
ATOM 4465 C CA . GLY B 1 171 ? 1.107 10.25 15.312 1 93.19 171 GLY B CA 1
ATOM 4466 C C . GLY B 1 171 ? 2.002 9.023 15.336 1 93.19 171 GLY B C 1
ATOM 4467 O O . GLY B 1 171 ? 2.654 8.75 16.344 1 93.19 171 GLY B O 1
ATOM 4468 N N . ASP B 1 172 ? 1.954 8.258 14.281 1 91.81 172 ASP B N 1
ATOM 4469 C CA . ASP B 1 172 ? 2.979 7.289 13.906 1 91.81 172 ASP B CA 1
ATOM 4470 C C . ASP B 1 172 ? 3.736 7.75 12.664 1 91.81 172 ASP B C 1
ATOM 4472 O O . ASP B 1 172 ? 3.619 7.141 11.594 1 91.81 172 ASP B O 1
ATOM 4476 N N . VAL B 1 173 ? 4.555 8.742 12.836 1 89.19 173 VAL B N 1
ATOM 4477 C CA . VAL B 1 173 ? 5.188 9.453 11.727 1 89.19 173 VAL B CA 1
ATOM 4478 C C . VAL B 1 173 ? 6.273 8.578 11.102 1 89.19 173 VAL B C 1
ATOM 4480 O O . VAL B 1 173 ? 6.5 8.617 9.891 1 89.19 173 VAL B O 1
ATOM 4483 N N . ASN B 1 174 ? 6.859 7.727 11.914 1 85.94 174 ASN B N 1
ATOM 4484 C CA . ASN B 1 174 ? 7.887 6.824 11.406 1 85.94 174 ASN B CA 1
ATOM 4485 C C . ASN B 1 174 ? 7.273 5.578 10.773 1 85.94 174 ASN B C 1
ATOM 4487 O O . ASN B 1 174 ? 7.977 4.793 10.133 1 85.94 174 ASN B O 1
ATOM 4491 N N . GLY B 1 175 ? 5.945 5.441 10.938 1 89.81 175 GLY B N 1
ATOM 4492 C CA . GLY B 1 175 ? 5.262 4.309 10.336 1 89.81 175 GLY B CA 1
ATOM 4493 C C . GLY B 1 175 ? 5.734 2.971 10.875 1 89.81 175 GLY B C 1
ATOM 4494 O O . GLY B 1 175 ? 5.867 2.002 10.125 1 89.81 175 GLY B O 1
ATOM 4495 N N . LYS B 1 176 ? 6.047 2.9 12.211 1 89.12 176 LYS B N 1
ATOM 4496 C CA . LYS B 1 176 ? 6.695 1.72 12.781 1 89.12 176 LYS B CA 1
ATOM 4497 C C . LYS B 1 176 ? 5.676 0.788 13.422 1 89.12 176 LYS B C 1
ATOM 4499 O O . LYS B 1 176 ? 6.039 -0.247 13.984 1 89.12 176 LYS B O 1
ATOM 4504 N N . MET B 1 177 ? 4.461 1.131 13.328 1 93.44 177 MET B N 1
ATOM 4505 C CA . MET B 1 177 ? 3.449 0.297 13.961 1 93.44 177 MET B CA 1
ATOM 4506 C C . MET B 1 177 ? 2.869 -0.71 12.977 1 93.44 177 MET B C 1
ATOM 4508 O O . MET B 1 177 ? 2.787 -0.433 11.773 1 93.44 177 MET B O 1
ATOM 4512 N N . ASP B 1 178 ? 2.59 -1.837 13.469 1 95.81 178 ASP B N 1
ATOM 4513 C CA . ASP B 1 178 ? 1.733 -2.752 12.719 1 95.81 178 ASP B CA 1
ATOM 4514 C C . ASP B 1 178 ? 0.284 -2.656 13.195 1 95.81 178 ASP B C 1
ATOM 4516 O O . ASP B 1 178 ? -0.003 -2.02 14.211 1 95.81 178 ASP B O 1
ATOM 4520 N N . PRO B 1 179 ? -0.598 -3.295 12.516 1 97.69 179 PRO B N 1
ATOM 4521 C CA . PRO B 1 179 ? -2.02 -3.105 12.812 1 97.69 179 PRO B CA 1
ATOM 4522 C C . PRO B 1 179 ? -2.381 -3.512 14.242 1 97.69 179 PRO B C 1
ATOM 4524 O O . PRO B 1 179 ? -3.184 -2.84 14.891 1 97.69 179 PRO B O 1
ATOM 4527 N N . PHE B 1 180 ? -1.784 -4.523 14.805 1 97.31 180 PHE B N 1
ATOM 4528 C CA . PHE B 1 180 ? -2.129 -5.02 16.125 1 97.31 180 PHE B CA 1
ATOM 4529 C C . PHE B 1 180 ? -1.627 -4.07 17.219 1 97.31 180 PHE B C 1
ATOM 4531 O O . PHE B 1 180 ? -2.359 -3.746 18.156 1 97.31 180 PHE B O 1
ATOM 4538 N N . THR B 1 181 ? -0.397 -3.627 17.031 1 94.81 181 THR B N 1
ATOM 4539 C CA . THR B 1 181 ? 0.156 -2.664 17.969 1 94.81 181 THR B CA 1
ATOM 4540 C C . THR B 1 181 ? -0.622 -1.352 17.922 1 94.81 181 THR B C 1
ATOM 4542 O O . THR B 1 181 ? -0.902 -0.751 18.969 1 94.81 181 THR B O 1
ATOM 4545 N N . THR B 1 182 ? -0.957 -0.92 16.734 1 96.25 182 THR B N 1
ATOM 4546 C CA . THR B 1 182 ? -1.756 0.289 16.578 1 96.25 182 THR B CA 1
ATOM 4547 C C . THR B 1 182 ? -3.076 0.17 17.328 1 96.25 182 THR B C 1
ATOM 4549 O O . THR B 1 182 ? -3.439 1.059 18.094 1 96.25 182 THR B O 1
ATOM 4552 N N . TYR B 1 183 ? -3.754 -0.946 17.141 1 96.56 183 TYR B N 1
ATOM 4553 C CA . TYR B 1 183 ? -5.031 -1.179 17.812 1 96.56 183 TYR B CA 1
ATOM 4554 C C . TYR B 1 183 ? -4.867 -1.161 19.328 1 96.56 183 TYR B C 1
ATOM 4556 O O . TYR B 1 183 ? -5.605 -0.466 20.031 1 96.56 183 TYR B O 1
ATOM 4564 N N . ASN B 1 184 ? -3.898 -1.922 19.812 1 94.31 184 ASN B N 1
ATOM 4565 C CA . ASN B 1 184 ? -3.725 -2.078 21.25 1 94.31 184 ASN B CA 1
ATOM 4566 C C . ASN B 1 184 ? -3.396 -0.748 21.922 1 94.31 184 ASN B C 1
ATOM 4568 O O . ASN B 1 184 ? -3.971 -0.413 22.953 1 94.31 184 ASN B O 1
ATOM 4572 N N . LYS B 1 185 ? -2.545 -0.027 21.297 1 92.5 185 LYS B N 1
ATOM 4573 C CA . LYS B 1 185 ? -2.127 1.241 21.891 1 92.5 185 LYS B CA 1
ATOM 4574 C C . LYS B 1 185 ? -3.248 2.275 21.828 1 92.5 185 LYS B C 1
ATOM 4576 O O . LYS B 1 185 ? -3.527 2.961 22.812 1 92.5 185 LYS B O 1
ATOM 4581 N N . LEU B 1 186 ? -3.883 2.385 20.719 1 93.81 186 LEU B N 1
ATOM 4582 C CA . LEU B 1 186 ? -4.926 3.391 20.562 1 93.81 186 LEU B CA 1
ATOM 4583 C C . LEU B 1 186 ? -6.152 3.037 21.406 1 93.81 186 LEU B C 1
ATOM 4585 O O . LEU B 1 186 ? -6.848 3.926 21.906 1 93.81 186 LEU B O 1
ATOM 4589 N N . ASN B 1 187 ? -6.395 1.756 21.547 1 91.69 187 ASN B N 1
ATOM 4590 C CA . ASN B 1 187 ? -7.473 1.339 22.422 1 91.69 187 ASN B CA 1
ATOM 4591 C C . ASN B 1 187 ? -7.25 1.835 23.859 1 91.69 187 ASN B C 1
ATOM 4593 O O . ASN B 1 187 ? -8.195 2.268 24.516 1 91.69 187 ASN B O 1
ATOM 4597 N N . LEU B 1 188 ? -6.074 1.806 24.266 1 87.75 188 LEU B N 1
ATOM 4598 C CA . LEU B 1 188 ? -5.715 2.303 25.594 1 87.75 188 LEU B CA 1
ATOM 4599 C C . LEU B 1 188 ? -5.859 3.82 25.672 1 87.75 188 LEU B C 1
ATOM 4601 O O . LEU B 1 188 ? -6.387 4.352 26.641 1 87.75 188 LEU B O 1
ATOM 4605 N N . PHE B 1 189 ? -5.395 4.5 24.641 1 87.12 189 PHE B N 1
ATOM 4606 C CA . PHE B 1 189 ? -5.453 5.957 24.609 1 87.12 189 PHE B CA 1
ATOM 4607 C C . PHE B 1 189 ? -6.895 6.441 24.594 1 87.12 189 PHE B C 1
ATOM 4609 O O . PHE B 1 189 ? -7.25 7.375 25.328 1 87.12 189 PHE B O 1
ATOM 4616 N N . THR B 1 190 ? -7.727 5.805 23.75 1 88.19 190 THR B N 1
ATOM 4617 C CA . THR B 1 190 ? -9.109 6.242 23.609 1 88.19 190 THR B CA 1
ATOM 4618 C C . THR B 1 190 ? -9.883 6.035 24.906 1 88.19 190 THR B C 1
ATOM 4620 O O . THR B 1 190 ? -10.789 6.809 25.219 1 88.19 190 THR B O 1
ATOM 4623 N N . ASP B 1 191 ? -9.477 5.125 25.719 1 86 191 ASP B N 1
ATOM 4624 C CA . ASP B 1 191 ? -10.141 4.836 27 1 86 191 ASP B CA 1
ATOM 4625 C C . ASP B 1 191 ? -9.719 5.84 28.062 1 86 191 ASP B C 1
ATOM 4627 O O . ASP B 1 191 ? -10.492 6.141 28.984 1 86 191 ASP B O 1
ATOM 4631 N N . MET B 1 192 ? -8.562 6.438 27.891 1 84.75 192 MET B N 1
ATOM 4632 C CA . MET B 1 192 ? -7.992 7.195 29 1 84.75 192 MET B CA 1
ATOM 4633 C C . MET B 1 192 ? -8.039 8.695 28.719 1 84.75 192 MET B C 1
ATOM 4635 O O . MET B 1 192 ? -8.062 9.508 29.641 1 84.75 192 MET B O 1
ATOM 4639 N N . ALA B 1 193 ? -8.023 9.047 27.453 1 85.56 193 ALA B N 1
ATOM 4640 C CA . ALA B 1 193 ? -7.902 10.453 27.094 1 85.56 193 ALA B CA 1
ATOM 4641 C C . ALA B 1 193 ? -9.164 11.227 27.453 1 85.56 193 ALA B C 1
ATOM 4643 O O . ALA B 1 193 ? -10.281 10.719 27.297 1 85.56 193 ALA B O 1
ATOM 4644 N N . GLN B 1 194 ? -9.023 12.453 27.828 1 89.62 194 GLN B N 1
ATOM 4645 C CA . GLN B 1 194 ? -10.133 13.312 28.25 1 89.62 194 GLN B CA 1
ATOM 4646 C C . GLN B 1 194 ? -10.695 14.086 27.047 1 89.62 194 GLN B C 1
ATOM 4648 O O . GLN B 1 194 ? -11.57 14.938 27.219 1 89.62 194 GLN B O 1
ATOM 4653 N N . CYS B 1 195 ? -10.172 13.914 25.984 1 92.56 195 CYS B N 1
ATOM 4654 C CA . CYS B 1 195 ? -10.664 14.5 24.734 1 92.56 195 CYS B CA 1
ATOM 4655 C C . CYS B 1 195 ? -10.609 13.5 23.594 1 92.56 195 CYS B C 1
ATOM 4657 O O . CYS B 1 195 ? -10.023 12.422 23.734 1 92.56 195 CYS B O 1
ATOM 4659 N N . PRO B 1 196 ? -11.258 13.789 22.453 1 94.38 196 PRO B N 1
ATOM 4660 C CA . PRO B 1 196 ? -11.195 12.883 21.312 1 94.38 196 PRO B CA 1
ATOM 4661 C C . PRO B 1 196 ? -9.773 12.68 20.797 1 94.38 196 PRO B C 1
ATOM 4663 O O . PRO B 1 196 ? -8.961 13.602 20.844 1 94.38 196 PRO B O 1
ATOM 4666 N N . VAL B 1 197 ? -9.562 11.5 20.281 1 95.06 197 VAL B N 1
ATOM 4667 C CA . VAL B 1 197 ? -8.25 11.125 19.75 1 95.06 197 VAL B CA 1
ATOM 4668 C C . VAL B 1 197 ? -8.305 11.078 18.234 1 95.06 197 VAL B C 1
ATOM 4670 O O . VAL B 1 197 ? -9.312 10.656 17.641 1 95.06 197 VAL B O 1
ATOM 4673 N N . GLU B 1 198 ? -7.309 11.641 17.641 1 97.81 198 GLU B N 1
ATOM 4674 C CA . GLU B 1 198 ? -7.066 11.594 16.203 1 97.81 198 GLU B CA 1
ATOM 4675 C C . GLU B 1 198 ? -5.809 10.789 15.875 1 97.81 198 GLU B C 1
ATOM 4677 O O . GLU B 1 198 ? -4.828 10.836 16.625 1 97.81 198 GLU B O 1
ATOM 4682 N N . TYR B 1 199 ? -5.875 9.984 14.805 1 97.94 199 TYR B N 1
ATOM 4683 C CA . TYR B 1 199 ? -4.723 9.164 14.445 1 97.94 199 TYR B CA 1
ATOM 4684 C C . TYR B 1 199 ? -4.141 9.609 13.109 1 97.94 199 TYR B C 1
ATOM 4686 O O . TYR B 1 199 ? -4.879 9.836 12.148 1 97.94 199 TYR B O 1
ATOM 4694 N N . MET B 1 200 ? -2.844 9.703 13.086 1 97.69 200 MET B N 1
ATOM 4695 C CA . MET B 1 200 ? -2.092 9.945 11.859 1 97.69 200 MET B CA 1
ATOM 4696 C C . MET B 1 200 ? -0.926 8.969 11.734 1 97.69 200 MET B C 1
ATOM 4698 O O . MET B 1 200 ? 0.024 9.023 12.516 1 97.69 200 MET B O 1
ATOM 4702 N N . GLY B 1 201 ? -0.978 8.125 10.781 1 96.44 201 GLY B N 1
ATOM 4703 C CA . GLY B 1 201 ? 0.102 7.18 10.547 1 96.44 201 GLY B CA 1
ATOM 4704 C C . GLY B 1 201 ? 0.667 7.25 9.141 1 96.44 201 GLY B C 1
ATOM 4705 O O . GLY B 1 201 ? -0.079 7.43 8.18 1 96.44 201 GLY B O 1
ATOM 4706 N N . CYS B 1 202 ? 1.994 7.074 9.031 1 95.06 202 CYS B N 1
ATOM 4707 C CA . CYS B 1 202 ? 2.652 7.168 7.734 1 95.06 202 CYS B CA 1
ATOM 4708 C C . CYS B 1 202 ? 2.834 5.785 7.113 1 95.06 202 CYS B C 1
ATOM 4710 O O . CYS B 1 202 ? 2.598 4.77 7.773 1 95.06 202 CYS B O 1
ATOM 4712 N N . ASN B 1 203 ? 3.217 5.738 5.844 1 96.12 203 ASN B N 1
ATOM 4713 C CA . ASN B 1 203 ? 3.176 4.523 5.035 1 96.12 203 ASN B CA 1
ATOM 4714 C C . ASN B 1 203 ? 4.574 3.959 4.801 1 96.12 203 ASN B C 1
ATOM 4716 O O . ASN B 1 203 ? 4.832 3.35 3.762 1 96.12 203 ASN B O 1
ATOM 4720 N N . ASN B 1 204 ? 5.449 4.059 5.734 1 93.56 204 ASN B N 1
ATOM 4721 C CA . ASN B 1 204 ? 6.852 3.697 5.559 1 93.56 204 ASN B CA 1
ATOM 4722 C C . ASN B 1 204 ? 7.016 2.209 5.266 1 93.56 204 ASN B C 1
ATOM 4724 O O . ASN B 1 204 ? 7.945 1.809 4.562 1 93.56 204 ASN B O 1
ATOM 4728 N N . TYR B 1 205 ? 6.129 1.379 5.777 1 96.12 205 TYR B N 1
ATOM 4729 C CA . TYR B 1 205 ? 6.227 -0.06 5.555 1 96.12 205 TYR B CA 1
ATOM 4730 C C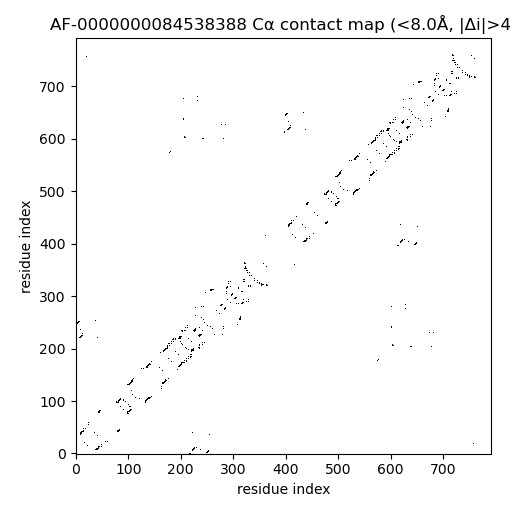 . TYR B 1 205 ? 5.055 -0.566 4.727 1 96.12 205 TYR B C 1
ATOM 4732 O O . TYR B 1 205 ? 4.781 -1.769 4.691 1 96.12 205 TYR B O 1
ATOM 4740 N N . GLY B 1 206 ? 4.305 0.378 4.199 1 96.38 206 GLY B N 1
ATOM 4741 C CA . GLY B 1 206 ? 3.201 -0.016 3.338 1 96.38 206 GLY B CA 1
ATOM 4742 C C . GLY B 1 206 ? 1.971 -0.458 4.109 1 96.38 206 GLY B C 1
ATOM 4743 O O . GLY B 1 206 ? 1.167 -1.246 3.604 1 96.38 206 GLY B O 1
ATOM 4744 N N . MET B 1 207 ? 1.803 0.017 5.344 1 97.75 207 MET B N 1
ATOM 4745 C CA . MET B 1 207 ? 0.704 -0.5 6.152 1 97.75 207 MET B CA 1
ATOM 4746 C C . MET B 1 207 ? -0.191 0.634 6.645 1 97.75 207 MET B C 1
ATOM 4748 O O . MET B 1 207 ? -0.989 0.447 7.562 1 97.75 207 MET B O 1
ATOM 4752 N N . ALA B 1 208 ? -0.074 1.801 6.047 1 98.12 208 ALA B N 1
ATOM 4753 C CA . ALA B 1 208 ? -0.801 2.963 6.551 1 98.12 208 ALA B CA 1
ATOM 4754 C C . ALA B 1 208 ? -2.307 2.719 6.527 1 98.12 208 ALA B C 1
ATOM 4756 O O . ALA B 1 208 ? -3.014 3.055 7.48 1 98.12 208 ALA B O 1
ATOM 4757 N N . THR B 1 209 ? -2.834 2.129 5.418 1 98.5 209 THR B N 1
ATOM 4758 C CA . THR B 1 209 ? -4.266 1.859 5.324 1 98.5 209 THR B CA 1
ATOM 4759 C C . THR B 1 209 ? -4.707 0.896 6.418 1 98.5 209 THR B C 1
ATOM 4761 O O . THR B 1 209 ? -5.664 1.173 7.148 1 98.5 209 THR B O 1
ATOM 4764 N N . ALA B 1 210 ? -3.992 -0.192 6.574 1 98.56 210 ALA B N 1
ATOM 4765 C CA . ALA B 1 210 ? -4.336 -1.196 7.578 1 98.56 210 ALA B CA 1
ATOM 4766 C C . ALA B 1 210 ? -4.254 -0.616 8.984 1 98.56 210 ALA B C 1
ATOM 4768 O O . ALA B 1 210 ? -5.121 -0.88 9.828 1 98.56 210 ALA B O 1
ATOM 4769 N N . ASN B 1 211 ? -3.229 0.171 9.266 1 98.5 211 ASN B N 1
ATOM 4770 C CA . ASN B 1 211 ? -3.076 0.792 10.57 1 98.5 211 ASN B CA 1
ATOM 4771 C C . ASN B 1 211 ? -4.199 1.789 10.852 1 98.5 211 ASN B C 1
ATOM 4773 O O . ASN B 1 211 ? -4.688 1.878 11.984 1 98.5 211 ASN B O 1
ATOM 4777 N N . THR B 1 212 ? -4.547 2.52 9.852 1 98.62 212 THR B N 1
ATOM 4778 C CA . THR B 1 212 ? -5.641 3.473 10 1 98.62 212 THR B CA 1
ATOM 4779 C C . THR B 1 212 ? -6.953 2.75 10.289 1 98.62 212 THR B C 1
ATOM 4781 O O . THR B 1 212 ? -7.73 3.18 11.141 1 98.62 212 THR B O 1
ATOM 4784 N N . LEU B 1 213 ? -7.203 1.641 9.617 1 97.94 213 LEU B N 1
ATOM 4785 C CA . LEU B 1 213 ? -8.383 0.829 9.898 1 97.94 213 LEU B CA 1
ATOM 4786 C C . LEU B 1 213 ? -8.328 0.274 11.32 1 97.94 213 LEU B C 1
ATOM 4788 O O . LEU B 1 213 ? -9.359 0.173 11.992 1 97.94 213 LEU B O 1
ATOM 4792 N N . SER B 1 214 ? -7.148 -0.044 11.773 1 97.75 214 SER B N 1
ATOM 4793 C CA . SER B 1 214 ? -6.977 -0.512 13.141 1 97.75 214 SER B CA 1
ATOM 4794 C C . SER B 1 214 ? -7.301 0.59 14.148 1 97.75 214 SER B C 1
ATOM 4796 O O . SER B 1 214 ? -7.859 0.322 15.211 1 97.75 214 SER B O 1
ATOM 4798 N N . ALA B 1 215 ? -6.879 1.786 13.812 1 97.69 215 ALA B N 1
ATOM 4799 C CA . ALA B 1 215 ? -7.219 2.928 14.664 1 97.69 215 ALA B CA 1
ATOM 4800 C C . ALA B 1 215 ? -8.734 3.092 14.781 1 97.69 215 ALA B C 1
ATOM 4802 O O . ALA B 1 215 ? -9.258 3.312 15.875 1 97.69 215 ALA B O 1
ATOM 4803 N N . LEU B 1 216 ? -9.414 2.955 13.672 1 97.44 216 LEU B N 1
ATOM 4804 C CA . LEU B 1 216 ? -10.867 3.027 13.672 1 97.44 216 LEU B CA 1
ATOM 4805 C C . LEU B 1 216 ? -11.469 1.92 14.531 1 97.44 216 LEU B C 1
ATOM 4807 O O . LEU B 1 216 ? -12.414 2.156 15.289 1 97.44 216 LEU B O 1
ATOM 4811 N N . ARG B 1 217 ? -10.883 0.756 14.414 1 95.75 217 ARG B N 1
ATOM 4812 C CA . ARG B 1 217 ? -11.328 -0.38 15.219 1 95.75 217 ARG B CA 1
ATOM 4813 C C . ARG B 1 217 ? -11.148 -0.102 16.703 1 95.75 217 ARG B C 1
ATOM 4815 O O . ARG B 1 217 ? -11.953 -0.558 17.531 1 95.75 217 ARG B O 1
ATOM 4822 N N . ALA B 1 218 ? -10.156 0.661 17.047 1 95.25 218 ALA B N 1
ATOM 4823 C CA . ALA B 1 218 ? -9.844 0.991 18.438 1 95.25 218 ALA B CA 1
ATOM 4824 C C . ALA B 1 218 ? -10.766 2.094 18.969 1 95.25 218 ALA B C 1
ATOM 4826 O O . ALA B 1 218 ? -10.648 2.516 20.109 1 95.25 218 ALA B O 1
ATOM 4827 N N . GLY B 1 219 ? -11.594 2.619 18.078 1 94.19 219 GLY B N 1
ATOM 4828 C CA . GLY B 1 219 ? -12.578 3.604 18.516 1 94.19 219 GLY B CA 1
ATOM 4829 C C . GLY B 1 219 ? -12.211 5.023 18.125 1 94.19 219 GLY B C 1
ATOM 4830 O O . GLY B 1 219 ? -12.93 5.969 18.453 1 94.19 219 GLY B O 1
ATOM 4831 N N . VAL B 1 220 ? -11.141 5.184 17.391 1 96.62 220 VAL B N 1
ATOM 4832 C CA . VAL B 1 220 ? -10.766 6.504 16.891 1 96.62 220 VAL B CA 1
ATOM 4833 C C . VAL B 1 220 ? -11.734 6.938 15.789 1 96.62 220 VAL B C 1
ATOM 4835 O O . VAL B 1 220 ? -12.047 6.156 14.891 1 96.62 220 VAL B O 1
ATOM 4838 N N . GLU B 1 221 ? -12.156 8.125 15.844 1 95.88 221 GLU B N 1
ATOM 4839 C CA . GLU B 1 221 ? -13.117 8.633 14.867 1 95.88 221 GLU B CA 1
ATOM 4840 C C . GLU B 1 221 ? -12.422 9.461 13.789 1 95.88 221 GLU B C 1
ATOM 4842 O O . GLU B 1 221 ? -12.859 9.492 12.641 1 95.88 221 GLU B O 1
ATOM 4847 N N . TYR B 1 222 ? -11.344 10.188 14.156 1 98.38 222 TYR B N 1
ATOM 4848 C CA . TYR B 1 222 ? -10.633 11.102 13.266 1 98.38 222 TYR B CA 1
ATOM 4849 C C . TYR B 1 222 ? -9.328 10.484 12.766 1 98.38 222 TYR B C 1
ATOM 4851 O O . TYR B 1 222 ? -8.43 10.211 13.562 1 98.38 222 TYR B O 1
ATOM 4859 N N . VAL B 1 223 ? -9.281 10.305 11.43 1 98.69 223 VAL B N 1
ATOM 4860 C CA . VAL B 1 223 ? -8.109 9.617 10.898 1 98.69 223 VAL B CA 1
ATOM 4861 C C . VAL B 1 223 ? -7.547 10.398 9.711 1 98.69 223 VAL B C 1
ATOM 4863 O O . VAL B 1 223 ? -8.297 10.914 8.883 1 98.69 223 VAL B O 1
ATOM 4866 N N . ALA B 1 224 ? -6.258 10.531 9.672 1 98.75 224 ALA B N 1
ATOM 4867 C CA . ALA B 1 224 ? -5.555 11.219 8.586 1 98.75 224 ALA B CA 1
ATOM 4868 C C . ALA B 1 224 ? -5.504 10.359 7.328 1 98.75 224 ALA B C 1
ATOM 4870 O O . ALA B 1 224 ? -5.137 9.188 7.387 1 98.75 224 ALA B O 1
ATOM 4871 N N . THR B 1 225 ? -5.895 10.898 6.199 1 98.75 225 THR B N 1
ATOM 4872 C CA . THR B 1 225 ? -5.793 10.234 4.902 1 98.75 225 THR B CA 1
ATOM 4873 C C . THR B 1 225 ? -5.43 11.234 3.809 1 98.75 225 THR B C 1
ATOM 4875 O O . THR B 1 225 ? -5.488 12.445 4.023 1 98.75 225 THR B O 1
ATOM 4878 N N . ALA B 1 226 ? -4.992 10.773 2.768 1 98.62 226 ALA B N 1
ATOM 4879 C CA . ALA B 1 226 ? -4.805 11.531 1.535 1 98.62 226 ALA B CA 1
ATOM 4880 C C . ALA B 1 226 ? -5.309 10.75 0.326 1 98.62 226 ALA B C 1
ATOM 4882 O O . ALA B 1 226 ? -5.273 9.516 0.316 1 98.62 226 ALA B O 1
ATOM 4883 N N . VAL B 1 227 ? -5.777 11.469 -0.624 1 98.5 227 VAL B N 1
ATOM 4884 C CA . VAL B 1 227 ? -6.176 10.844 -1.879 1 98.5 227 VAL B CA 1
ATOM 4885 C C . VAL B 1 227 ? -5.02 10.023 -2.443 1 98.5 227 VAL B C 1
ATOM 4887 O O . VAL B 1 227 ? -3.893 10.523 -2.545 1 98.5 227 VAL B O 1
ATOM 4890 N N . SER B 1 228 ? -5.285 8.773 -2.719 1 97.56 228 SER B N 1
ATOM 4891 C CA . SER B 1 228 ? -4.324 7.832 -3.289 1 97.56 228 SER B CA 1
ATOM 4892 C C . SER B 1 228 ? -3.127 7.637 -2.363 1 97.56 228 SER B C 1
ATOM 4894 O O . SER B 1 228 ? -2.109 7.07 -2.768 1 97.56 228 SER B O 1
ATOM 4896 N N . GLY B 1 229 ? -3.207 8.156 -1.177 1 97.56 229 GLY B N 1
ATOM 4897 C CA . GLY B 1 229 ? -2.104 8.039 -0.236 1 97.56 229 GLY B CA 1
ATOM 4898 C C . GLY B 1 229 ? -0.887 8.852 -0.639 1 97.56 229 GLY B C 1
ATOM 4899 O O . GLY B 1 229 ? 0.242 8.508 -0.286 1 97.56 229 GLY B O 1
ATOM 4900 N N . ILE B 1 230 ? -1.06 9.883 -1.354 1 94.88 230 ILE B N 1
ATOM 4901 C CA . ILE B 1 230 ? 0.073 10.664 -1.847 1 94.88 230 ILE B CA 1
ATOM 4902 C C . ILE B 1 230 ? 0.83 11.273 -0.67 1 94.88 230 ILE B C 1
ATOM 4904 O O . ILE B 1 230 ? 0.285 11.398 0.429 1 94.88 230 ILE B O 1
ATOM 4908 N N . GLY B 1 231 ? 2.098 11.602 -0.929 1 89.94 231 GLY B N 1
ATOM 4909 C CA . GLY B 1 231 ? 3 12.141 0.076 1 89.94 231 GLY B CA 1
ATOM 4910 C C . GLY B 1 231 ? 4.238 11.281 0.283 1 89.94 231 GLY B C 1
ATOM 4911 O O . GLY B 1 231 ? 4.332 10.18 -0.256 1 89.94 231 GLY B O 1
ATOM 4912 N N . ILE B 1 232 ? 5.242 11.789 0.964 1 80.75 232 ILE B N 1
ATOM 4913 C CA . ILE B 1 232 ? 6.48 11.062 1.239 1 80.75 232 ILE B CA 1
ATOM 4914 C C . ILE B 1 232 ? 6.777 11.102 2.736 1 80.75 232 ILE B C 1
ATOM 4916 O O . ILE B 1 232 ? 7.16 12.148 3.273 1 80.75 232 ILE B O 1
ATOM 4920 N N . PRO B 1 233 ? 6.52 9.922 3.426 1 83.56 233 PRO B N 1
ATOM 4921 C CA . PRO B 1 233 ? 6.113 8.617 2.9 1 83.56 233 PRO B CA 1
ATOM 4922 C C . PRO B 1 233 ? 4.609 8.531 2.643 1 83.56 233 PRO B C 1
ATOM 4924 O O . PRO B 1 233 ? 4.129 7.52 2.123 1 83.56 233 PRO B O 1
ATOM 4927 N N . GLY B 1 234 ? 3.854 9.43 2.9 1 90.81 234 GLY B N 1
ATOM 4928 C CA . GLY B 1 234 ? 2.414 9.492 2.705 1 90.81 234 GLY B CA 1
ATOM 4929 C C . GLY B 1 234 ? 1.631 8.922 3.875 1 90.81 234 GLY B C 1
ATOM 4930 O O . GLY B 1 234 ? 2.217 8.477 4.863 1 90.81 234 GLY B O 1
ATOM 4931 N N . VAL B 1 235 ? 0.365 9.117 3.891 1 97.19 235 VAL B N 1
ATOM 4932 C CA . VAL B 1 235 ? -0.563 8.555 4.867 1 97.19 235 VAL B CA 1
ATOM 4933 C C . VAL B 1 235 ? -1.51 7.574 4.184 1 97.19 235 VAL B C 1
ATOM 4935 O O . VAL B 1 235 ? -1.296 7.203 3.025 1 97.19 235 VAL B O 1
ATOM 4938 N N . ALA B 1 236 ? -2.422 7.047 4.906 1 98.62 236 ALA B N 1
ATOM 4939 C CA . ALA B 1 236 ? -3.355 6.062 4.359 1 98.62 236 ALA B CA 1
ATOM 4940 C C . ALA B 1 236 ? -4.125 6.641 3.176 1 98.62 236 ALA B C 1
ATOM 4942 O O . ALA B 1 236 ? -4.5 7.812 3.184 1 98.62 236 ALA B O 1
ATOM 4943 N N . ALA B 1 237 ? -4.344 5.824 2.195 1 98.62 237 ALA B N 1
ATOM 4944 C CA . ALA B 1 237 ? -5.18 6.23 1.069 1 98.62 237 ALA B CA 1
ATOM 4945 C C . ALA B 1 237 ? -6.637 6.367 1.491 1 98.62 237 ALA B C 1
ATOM 4947 O O . ALA B 1 237 ? -7.227 5.43 2.035 1 98.62 237 ALA B O 1
ATOM 4948 N N . MET B 1 238 ? -7.215 7.508 1.229 1 98.75 238 MET B N 1
ATOM 4949 C CA . MET B 1 238 ? -8.578 7.809 1.653 1 98.75 238 MET B CA 1
ATOM 4950 C C . MET B 1 238 ? -9.562 6.781 1.096 1 98.75 238 MET B C 1
ATOM 4952 O O . MET B 1 238 ? -10.359 6.215 1.841 1 98.75 238 MET B O 1
ATOM 4956 N N . GLU B 1 239 ? -9.453 6.52 -0.219 1 98.5 239 GLU B N 1
ATOM 4957 C CA . GLU B 1 239 ? -10.391 5.633 -0.899 1 98.5 239 GLU B CA 1
ATOM 4958 C C . GLU B 1 239 ? -10.273 4.203 -0.378 1 98.5 239 GLU B C 1
ATOM 4960 O O . GLU B 1 239 ? -11.266 3.477 -0.321 1 98.5 239 GLU B O 1
ATOM 4965 N N . GLU B 1 240 ? -9.07 3.799 -0.007 1 98.12 240 GLU B N 1
ATOM 4966 C CA . GLU B 1 240 ? -8.883 2.465 0.555 1 98.12 240 GLU B CA 1
ATOM 4967 C C . GLU B 1 240 ? -9.531 2.348 1.931 1 98.12 240 GLU B C 1
ATOM 4969 O O . GLU B 1 240 ? -10.258 1.388 2.201 1 98.12 240 GLU B O 1
ATOM 4974 N N . VAL B 1 241 ? -9.344 3.33 2.771 1 98.38 241 VAL B N 1
ATOM 4975 C CA . VAL B 1 241 ? -9.883 3.326 4.125 1 98.38 241 VAL B CA 1
ATOM 4976 C C . VAL B 1 241 ? -11.414 3.334 4.074 1 98.38 241 VAL B C 1
ATOM 4978 O O . VAL B 1 241 ? -12.062 2.502 4.707 1 98.38 241 VAL B O 1
ATOM 4981 N N . LEU B 1 242 ? -11.984 4.215 3.305 1 97.88 242 LEU B N 1
ATOM 4982 C CA . LEU B 1 242 ? -13.43 4.387 3.248 1 97.88 242 LEU B CA 1
ATOM 4983 C C . LEU B 1 242 ? -14.102 3.158 2.637 1 97.88 242 LEU B C 1
ATOM 4985 O O . LEU B 1 242 ? -15.078 2.643 3.184 1 97.88 242 LEU B O 1
ATOM 4989 N N . MET B 1 243 ? -13.539 2.639 1.571 1 96.81 243 MET B N 1
ATOM 4990 C CA . MET B 1 243 ? -14.188 1.521 0.893 1 96.81 243 MET B CA 1
ATOM 4991 C C . MET B 1 243 ? -14.008 0.227 1.68 1 96.81 243 MET B C 1
ATOM 4993 O O . MET B 1 243 ? -14.891 -0.636 1.676 1 96.81 243 MET B O 1
ATOM 4997 N N . ALA B 1 244 ? -12.852 0.1 2.326 1 96.38 244 ALA B N 1
ATOM 4998 C CA . ALA B 1 244 ? -12.695 -1.051 3.213 1 96.38 244 ALA B CA 1
ATOM 4999 C C . ALA B 1 244 ? -13.719 -1.011 4.348 1 96.38 244 ALA B C 1
ATOM 5001 O O . ALA B 1 244 ? -14.359 -2.018 4.645 1 96.38 244 ALA B O 1
ATOM 5002 N N . ALA B 1 245 ? -13.891 0.138 4.977 1 96.31 245 ALA B N 1
ATOM 5003 C CA . ALA B 1 245 ? -14.852 0.273 6.066 1 96.31 245 ALA B CA 1
ATOM 5004 C C . ALA B 1 245 ? -16.266 -0.011 5.582 1 96.31 245 ALA B C 1
ATOM 5006 O O . ALA B 1 245 ? -17.031 -0.726 6.242 1 96.31 245 ALA B O 1
ATOM 5007 N N . ARG B 1 246 ? -16.594 0.504 4.441 1 94.75 246 ARG B N 1
ATOM 5008 C CA . ARG B 1 246 ? -17.938 0.362 3.9 1 94.75 246 ARG B CA 1
ATOM 5009 C C . ARG B 1 246 ? -18.234 -1.089 3.531 1 94.75 246 ARG B C 1
ATOM 5011 O O . ARG B 1 246 ? -19.297 -1.617 3.863 1 94.75 246 ARG B O 1
ATOM 5018 N N . HIS B 1 247 ? -17.312 -1.754 2.887 1 91.94 247 HIS B N 1
ATOM 5019 C CA . HIS B 1 247 ? -17.609 -3.047 2.283 1 91.94 247 HIS B CA 1
ATOM 5020 C C . HIS B 1 247 ? -17.203 -4.191 3.197 1 91.94 247 HIS B C 1
ATOM 5022 O O . HIS B 1 247 ? -17.875 -5.219 3.268 1 91.94 247 HIS B O 1
ATOM 5028 N N . LEU B 1 248 ? -16.062 -4.094 3.836 1 90.38 248 LEU B N 1
ATOM 5029 C CA . LEU B 1 248 ? -15.586 -5.172 4.688 1 90.38 248 LEU B CA 1
ATOM 5030 C C . LEU B 1 248 ? -16.266 -5.129 6.055 1 90.38 248 LEU B C 1
ATOM 5032 O O . LEU B 1 248 ? -16.594 -6.176 6.621 1 90.38 248 LEU B O 1
ATOM 5036 N N . TRP B 1 249 ? -16.438 -3.875 6.57 1 91.06 249 TRP B N 1
ATOM 5037 C CA . TRP B 1 249 ? -17.031 -3.73 7.902 1 91.06 249 TRP B CA 1
ATOM 5038 C C . TRP B 1 249 ? -18.516 -3.395 7.812 1 91.06 249 TRP B C 1
ATOM 5040 O O . TRP B 1 249 ? -19.188 -3.256 8.836 1 91.06 249 TRP B O 1
ATOM 5050 N N . LYS B 1 250 ? -19.016 -3.199 6.586 1 91.75 250 LYS B N 1
ATOM 5051 C CA . LYS B 1 250 ? -20.422 -2.867 6.34 1 91.75 250 LYS B CA 1
ATOM 5052 C C . LYS B 1 250 ? -20.828 -1.605 7.094 1 91.75 250 LYS B C 1
ATOM 5054 O O . LYS B 1 250 ? -21.891 -1.556 7.699 1 91.75 250 LYS B O 1
ATOM 5059 N N . ASN B 1 251 ? -19.875 -0.67 7.156 1 94.06 251 ASN B N 1
ATOM 5060 C CA . ASN B 1 251 ? -20.156 0.61 7.793 1 94.06 251 ASN B CA 1
ATOM 5061 C C . ASN B 1 251 ? -21.078 1.471 6.926 1 94.06 251 ASN B C 1
ATOM 5063 O O . ASN B 1 251 ? -20.641 2.02 5.91 1 94.06 251 ASN B O 1
ATOM 5067 N N . GLU B 1 252 ? -22.219 1.719 7.328 1 91.62 252 GLU B N 1
ATOM 5068 C CA . GLU B 1 252 ? -23.25 2.396 6.535 1 91.62 252 GLU B CA 1
ATOM 5069 C C . GLU B 1 252 ? -23.094 3.912 6.617 1 91.62 252 GLU B C 1
ATOM 5071 O O . GLU B 1 252 ? -23.703 4.645 5.832 1 91.62 252 GLU B O 1
ATOM 5076 N N . GLN B 1 253 ? -22.312 4.359 7.512 1 93 253 GLN B N 1
ATOM 5077 C CA . GLN B 1 253 ? -22.125 5.797 7.645 1 93 253 GLN B CA 1
ATOM 5078 C C . GLN B 1 253 ? -21.125 6.324 6.609 1 93 253 GLN B C 1
ATOM 5080 O O . GLN B 1 253 ? -21.047 7.531 6.379 1 93 253 GLN B O 1
ATOM 5085 N N . VAL B 1 254 ? -20.375 5.422 6.043 1 94.62 254 VAL B N 1
ATOM 5086 C CA . VAL B 1 254 ? -19.453 5.809 4.984 1 94.62 254 VAL B CA 1
ATOM 5087 C C . VAL B 1 254 ? -20.219 6.066 3.691 1 94.62 254 VAL B C 1
ATOM 5089 O O . VAL B 1 254 ? -21.062 5.258 3.287 1 94.62 254 VAL B O 1
ATOM 5092 N N . PRO B 1 255 ? -19.953 7.207 3.096 1 94.12 255 PRO B N 1
ATOM 5093 C CA . PRO B 1 255 ? -20.672 7.52 1.856 1 94.12 255 PRO B CA 1
ATOM 5094 C C . PRO B 1 255 ? -20.391 6.516 0.741 1 94.12 255 PRO B C 1
ATOM 5096 O O . PRO B 1 255 ? -19.375 5.82 0.777 1 94.12 255 PRO B O 1
ATOM 5099 N N . ASN B 1 256 ? -21.344 6.531 -0.209 1 93.06 256 ASN B N 1
ATOM 5100 C CA . ASN B 1 256 ? -21.125 5.703 -1.394 1 93.06 256 ASN B CA 1
ATOM 5101 C C . ASN B 1 256 ? -19.969 6.215 -2.23 1 93.06 256 ASN B C 1
ATOM 5103 O O . ASN B 1 256 ? -19.656 7.41 -2.205 1 93.06 256 ASN B O 1
ATOM 5107 N N . GLY B 1 257 ? -19.344 5.309 -2.896 1 94.25 257 GLY B N 1
ATOM 5108 C CA . GLY B 1 257 ? -18.141 5.645 -3.637 1 94.25 257 GLY B CA 1
ATOM 5109 C C . GLY B 1 257 ? -18.375 5.754 -5.133 1 94.25 257 GLY B C 1
ATOM 5110 O O . GLY B 1 257 ? -17.438 5.602 -5.922 1 94.25 257 GLY B O 1
ATOM 5111 N N . TYR B 1 258 ? -19.516 6.074 -5.68 1 93.44 258 TYR B N 1
ATOM 5112 C CA . TYR B 1 258 ? -19.875 5.949 -7.086 1 93.44 258 TYR B CA 1
ATOM 5113 C C . TYR B 1 258 ? -19.031 6.875 -7.953 1 93.44 258 TYR B C 1
ATOM 5115 O O . TYR B 1 258 ? -18.875 6.637 -9.156 1 93.44 258 TYR B O 1
ATOM 5123 N N . THR B 1 259 ? -18.469 7.898 -7.34 1 95.69 259 THR B N 1
ATOM 5124 C CA . THR B 1 259 ? -17.672 8.82 -8.141 1 95.69 259 THR B CA 1
ATOM 5125 C C . THR B 1 259 ? -16.25 8.906 -7.59 1 95.69 259 THR B C 1
ATOM 5127 O O . THR B 1 259 ? -15.461 9.758 -8.016 1 95.69 259 THR B O 1
ATOM 5130 N N . ILE B 1 260 ? -15.922 8.039 -6.711 1 98.12 260 ILE B N 1
ATOM 5131 C CA . ILE B 1 260 ? -14.703 8.219 -5.93 1 98.12 260 ILE B CA 1
ATOM 5132 C C . ILE B 1 260 ? -13.484 8.102 -6.844 1 98.12 260 ILE B C 1
ATOM 5134 O O . ILE B 1 260 ? -12.508 8.844 -6.684 1 98.12 260 ILE B O 1
ATOM 5138 N N . ALA B 1 261 ? -13.492 7.203 -7.824 1 96.94 261 ALA B N 1
ATOM 5139 C CA . ALA B 1 261 ? -12.344 7.043 -8.719 1 96.94 261 ALA B CA 1
ATOM 5140 C C . ALA B 1 261 ? -12.125 8.297 -9.555 1 96.94 261 ALA B C 1
ATOM 5142 O O . ALA B 1 261 ? -11.008 8.812 -9.633 1 96.94 261 ALA B O 1
ATOM 5143 N N . ALA B 1 262 ? -13.156 8.773 -10.156 1 95.81 262 ALA B N 1
ATOM 5144 C CA . ALA B 1 262 ? -13.07 9.977 -10.977 1 95.81 262 ALA B CA 1
ATOM 5145 C C . ALA B 1 262 ? -12.68 11.188 -10.141 1 95.81 262 ALA B C 1
ATOM 5147 O O . ALA B 1 262 ? -11.883 12.023 -10.578 1 95.81 262 ALA B O 1
ATOM 5148 N N . ASP B 1 263 ? -13.297 11.312 -8.969 1 98.19 263 ASP B N 1
ATOM 5149 C CA . ASP B 1 263 ? -12.992 12.414 -8.07 1 98.19 263 ASP B CA 1
ATOM 5150 C C . ASP B 1 263 ? -11.516 12.422 -7.688 1 98.19 263 ASP B C 1
ATOM 5152 O O . ASP B 1 263 ? -10.852 13.461 -7.762 1 98.19 263 ASP B O 1
ATOM 5156 N N . CYS B 1 264 ? -10.953 11.266 -7.289 1 98.44 264 CYS B N 1
ATOM 5157 C CA . CYS B 1 264 ? -9.547 11.141 -6.914 1 98.44 264 CYS B CA 1
ATOM 5158 C C . CYS B 1 264 ? -8.641 11.469 -8.102 1 98.44 264 CYS B C 1
ATOM 5160 O O . CYS B 1 264 ? -7.656 12.188 -7.949 1 98.44 264 CYS B O 1
ATOM 5162 N N . GLU B 1 265 ? -9.008 10.93 -9.266 1 96.75 265 GLU B N 1
ATOM 5163 C CA . GLU B 1 265 ? -8.203 11.172 -10.453 1 96.75 265 GLU B CA 1
ATOM 5164 C C . GLU B 1 265 ? -8.156 12.664 -10.789 1 96.75 265 GLU B C 1
ATOM 5166 O O . GLU B 1 265 ? -7.109 13.188 -11.172 1 96.75 265 GLU B O 1
ATOM 5171 N N . ASN B 1 266 ? -9.281 13.312 -10.68 1 96.81 266 ASN B N 1
ATOM 5172 C CA . ASN B 1 266 ? -9.359 14.75 -10.945 1 96.81 266 ASN B CA 1
ATOM 5173 C C . ASN B 1 266 ? -8.469 15.539 -9.992 1 96.81 266 ASN B C 1
ATOM 5175 O O . ASN B 1 266 ? -7.777 16.469 -10.406 1 96.81 266 ASN B O 1
ATOM 5179 N N . ILE B 1 267 ? -8.5 15.203 -8.758 1 98 267 ILE B N 1
ATOM 5180 C CA . ILE B 1 267 ? -7.676 15.875 -7.758 1 98 267 ILE B CA 1
ATOM 5181 C C . ILE B 1 267 ? -6.199 15.672 -8.086 1 98 267 ILE B C 1
ATOM 5183 O O . ILE B 1 267 ? -5.422 16.625 -8.102 1 98 267 ILE B O 1
ATOM 5187 N N . LEU B 1 268 ? -5.82 14.453 -8.367 1 96.31 268 LEU B N 1
ATOM 5188 C CA . LEU B 1 268 ? -4.43 14.141 -8.672 1 96.31 268 LEU B CA 1
ATOM 5189 C C . LEU B 1 268 ? -3.98 14.852 -9.945 1 96.31 268 LEU B C 1
ATOM 5191 O O . LEU B 1 268 ? -2.865 15.375 -10.008 1 96.31 268 LEU B O 1
ATOM 5195 N N . HIS B 1 269 ? -4.863 14.883 -10.867 1 91.94 269 HIS B N 1
ATOM 5196 C CA . HIS B 1 269 ? -4.555 15.539 -12.141 1 91.94 269 HIS B CA 1
ATOM 5197 C C . HIS B 1 269 ? -4.234 17.016 -11.93 1 91.94 269 HIS B C 1
ATOM 5199 O O . HIS B 1 269 ? -3.307 17.547 -12.547 1 91.94 269 HIS B O 1
ATOM 5205 N N . ARG B 1 270 ? -4.938 17.641 -11.094 1 88.88 270 ARG B N 1
ATOM 5206 C CA . ARG B 1 270 ? -4.73 19.047 -10.805 1 88.88 270 ARG B CA 1
ATOM 5207 C C . ARG B 1 270 ? -3.367 19.297 -10.164 1 88.88 270 ARG B C 1
ATOM 5209 O O . ARG B 1 270 ? -2.793 20.375 -10.297 1 88.88 270 ARG B O 1
ATOM 5216 N N . ALA B 1 271 ? -2.906 18.266 -9.547 1 88.12 271 ALA B N 1
ATOM 5217 C CA . ALA B 1 271 ? -1.603 18.344 -8.891 1 88.12 271 ALA B CA 1
ATOM 5218 C C . ALA B 1 271 ? -0.503 17.781 -9.789 1 88.12 271 ALA B C 1
ATOM 5220 O O . ALA B 1 271 ? 0.64 17.625 -9.359 1 88.12 271 ALA B O 1
ATOM 5221 N N . GLY B 1 272 ? -0.839 17.422 -11 1 86.94 272 GLY B N 1
ATOM 5222 C CA . GLY B 1 272 ? 0.141 16.859 -11.922 1 86.94 272 GLY B CA 1
ATOM 5223 C C . GLY B 1 272 ? 0.575 15.461 -11.562 1 86.94 272 GLY B C 1
ATOM 5224 O O . GLY B 1 272 ? 1.676 15.031 -11.922 1 86.94 272 GLY B O 1
ATOM 5225 N N . ILE B 1 273 ? -0.188 14.789 -10.859 1 90 273 ILE B N 1
ATOM 5226 C CA . ILE B 1 273 ? 0.136 13.43 -10.438 1 90 273 ILE B CA 1
ATOM 5227 C C . ILE B 1 273 ? -0.662 12.43 -11.266 1 90 273 ILE B C 1
ATOM 5229 O O . ILE B 1 273 ? -1.882 12.555 -11.398 1 90 273 ILE B O 1
ATOM 5233 N N . ILE B 1 274 ? 0.05 11.5 -11.828 1 89.38 274 ILE B N 1
ATOM 5234 C CA . ILE B 1 274 ? -0.603 10.461 -12.617 1 89.38 274 ILE B CA 1
ATOM 5235 C C . ILE B 1 274 ? -1.058 9.328 -11.695 1 89.38 274 ILE B C 1
ATOM 5237 O O . ILE B 1 274 ? -0.271 8.812 -10.898 1 89.38 274 ILE B O 1
ATOM 5241 N N . LEU B 1 275 ? -2.305 8.984 -11.805 1 92.12 275 LEU B N 1
ATOM 5242 C CA . LEU B 1 275 ? -2.854 7.863 -11.055 1 92.12 275 LEU B CA 1
ATOM 5243 C C . LEU B 1 275 ? -2.428 6.535 -11.672 1 92.12 275 LEU B C 1
ATOM 5245 O O . LEU B 1 275 ? -2.732 6.262 -12.836 1 92.12 275 LEU B O 1
ATOM 5249 N N . PRO B 1 276 ? -1.666 5.719 -10.906 1 88.44 276 PRO B N 1
ATOM 5250 C CA . PRO B 1 276 ? -1.307 4.406 -11.453 1 88.44 276 PRO B CA 1
ATOM 5251 C C . PRO B 1 276 ? -2.525 3.535 -11.75 1 88.44 276 PRO B C 1
ATOM 5253 O O . PRO B 1 276 ? -3.494 3.543 -10.977 1 88.44 276 PRO B O 1
ATOM 5256 N N . GLY B 1 277 ? -2.477 2.764 -12.828 1 87.06 277 GLY B N 1
ATOM 5257 C CA . GLY B 1 277 ? -3.588 1.924 -13.242 1 87.06 277 GLY B CA 1
ATOM 5258 C C . GLY B 1 277 ? -3.873 0.789 -12.281 1 87.06 277 GLY B C 1
ATOM 5259 O O . GLY B 1 277 ? -4.98 0.25 -12.258 1 87.06 277 GLY B O 1
ATOM 5260 N N . GLU B 1 278 ? -2.914 0.411 -11.422 1 88.56 278 GLU B N 1
ATOM 5261 C CA . GLU B 1 278 ? -3.039 -0.736 -10.523 1 88.56 278 GLU B CA 1
ATOM 5262 C C . GLU B 1 278 ? -3.348 -0.292 -9.102 1 88.56 278 GLU B C 1
ATOM 5264 O O . GLU B 1 278 ? -3.379 -1.113 -8.18 1 88.56 278 GLU B O 1
ATOM 5269 N N . LYS B 1 279 ? -3.561 1.035 -8.953 1 94 279 LYS B N 1
ATOM 5270 C CA . LYS B 1 279 ? -3.857 1.539 -7.613 1 94 279 LYS B CA 1
ATOM 5271 C C . LYS B 1 279 ? -5.121 0.896 -7.051 1 94 279 LYS B C 1
ATOM 5273 O O . LYS B 1 279 ? -6.172 0.907 -7.699 1 94 279 LYS B O 1
ATOM 5278 N N . ALA B 1 280 ? -5.055 0.31 -5.863 1 95.31 280 ALA B N 1
ATOM 5279 C CA . ALA B 1 280 ? -6.195 -0.339 -5.223 1 95.31 280 ALA B CA 1
ATOM 5280 C C . ALA B 1 280 ? -7.418 0.576 -5.223 1 95.31 280 ALA B C 1
ATOM 5282 O O . ALA B 1 280 ? -7.297 1.778 -4.973 1 95.31 280 ALA B O 1
ATOM 5283 N N . ILE B 1 281 ? -8.57 0.06 -5.551 1 95.69 281 ILE B N 1
ATOM 5284 C CA . ILE B 1 281 ? -9.891 0.676 -5.484 1 95.69 281 ILE B CA 1
ATOM 5285 C C . ILE B 1 281 ? -10.102 1.577 -6.699 1 95.69 281 ILE B C 1
ATOM 5287 O O . ILE B 1 281 ? -11.141 1.5 -7.363 1 95.69 281 ILE B O 1
ATOM 5291 N N . ILE B 1 282 ? -9.07 2.391 -7.066 1 95.94 282 ILE B N 1
ATOM 5292 C CA . ILE B 1 282 ? -9.422 3.486 -7.965 1 95.94 282 ILE B CA 1
ATOM 5293 C C . ILE B 1 282 ? -8.625 3.365 -9.266 1 95.94 282 ILE B C 1
ATOM 5295 O O . ILE B 1 282 ? -8.859 4.117 -10.211 1 95.94 282 ILE B O 1
ATOM 5299 N N . GLY B 1 283 ? -7.668 2.471 -9.305 1 92.12 283 GLY B N 1
ATOM 5300 C CA . GLY B 1 283 ? -6.957 2.271 -10.555 1 92.12 283 GLY B CA 1
ATOM 5301 C C . GLY B 1 283 ? -7.828 1.7 -11.656 1 92.12 283 GLY B C 1
ATOM 5302 O O . GLY B 1 283 ? -8.664 0.832 -11.406 1 92.12 283 GLY B O 1
ATOM 5303 N N . LYS B 1 284 ? -7.57 2.166 -12.812 1 83.25 284 LYS B N 1
ATOM 5304 C CA . LYS B 1 284 ? -8.414 1.772 -13.938 1 83.25 284 LYS B CA 1
ATOM 5305 C C . LYS B 1 284 ? -8.234 0.295 -14.266 1 83.25 284 LYS B C 1
ATOM 5307 O O . LYS B 1 284 ? -9.141 -0.342 -14.805 1 83.25 284 LYS B O 1
ATOM 5312 N N . ASN B 1 285 ? -7.086 -0.296 -13.883 1 81.62 285 ASN B N 1
ATOM 5313 C CA . ASN B 1 285 ? -6.77 -1.666 -14.273 1 81.62 285 ASN B CA 1
ATOM 5314 C C . ASN B 1 285 ? -7.211 -2.666 -13.211 1 81.62 285 ASN B C 1
ATOM 5316 O O . ASN B 1 285 ? -7.223 -3.875 -13.453 1 81.62 285 ASN B O 1
ATOM 5320 N N . VAL B 1 286 ? -7.621 -2.211 -12.086 1 84.62 286 VAL B N 1
ATOM 5321 C CA . VAL B 1 286 ? -7.816 -3.113 -10.953 1 84.62 286 VAL B CA 1
ATOM 5322 C C . VAL B 1 286 ? -9.039 -3.998 -11.203 1 84.62 286 VAL B C 1
ATOM 5324 O O . VAL B 1 286 ? -9.156 -5.078 -10.625 1 84.62 286 VAL B O 1
ATOM 5327 N N . PHE B 1 287 ? -9.883 -3.596 -12.086 1 78.56 287 PHE B N 1
ATOM 5328 C CA . PHE B 1 287 ? -11.07 -4.391 -12.398 1 78.56 287 PHE B CA 1
ATOM 5329 C C . PHE B 1 287 ? -10.977 -4.961 -13.812 1 78.56 287 PHE B C 1
ATOM 5331 O O . PHE B 1 287 ? -11.984 -5.391 -14.375 1 78.56 287 PHE B O 1
ATOM 5338 N N . ALA B 1 288 ? -9.789 -4.848 -14.312 1 72.12 288 ALA B N 1
ATOM 5339 C CA . ALA B 1 288 ? -9.562 -5.395 -15.648 1 72.12 288 ALA B CA 1
ATOM 5340 C C . ALA B 1 288 ? -9.383 -6.91 -15.594 1 72.12 288 ALA B C 1
ATOM 5342 O O . ALA B 1 288 ? -8.758 -7.438 -14.68 1 72.12 288 ALA B O 1
ATOM 5343 N N . HIS B 1 289 ? -10.016 -7.551 -16.406 1 64.62 289 HIS B N 1
ATOM 5344 C CA . HIS B 1 289 ? -9.914 -9 -16.484 1 64.62 289 HIS B CA 1
ATOM 5345 C C . HIS B 1 289 ? -9.422 -9.445 -17.859 1 64.62 289 HIS B C 1
ATOM 5347 O O . HIS B 1 289 ? -9.859 -8.906 -18.875 1 64.62 289 HIS B O 1
ATOM 5353 N N . GLU B 1 290 ? -8.258 -9.938 -17.938 1 56.16 290 GLU B N 1
ATOM 5354 C CA . GLU B 1 290 ? -7.723 -10.398 -19.219 1 56.16 290 GLU B CA 1
ATOM 5355 C C . GLU B 1 290 ? -8.156 -11.828 -19.516 1 56.16 290 GLU B C 1
ATOM 5357 O O . GLU B 1 290 ? -8.367 -12.188 -20.672 1 56.16 290 GLU B O 1
ATOM 5362 N N . SER B 1 291 ? -7.957 -12.766 -18.375 1 49.59 291 SER B N 1
ATOM 5363 C CA . SER B 1 291 ? -7.992 -14.18 -18.75 1 49.59 291 SER B CA 1
ATOM 5364 C C . SER B 1 291 ? -9.422 -14.672 -18.922 1 49.59 291 SER B C 1
ATOM 5366 O O . SER B 1 291 ? -10.344 -14.148 -18.297 1 49.59 291 SER B O 1
ATOM 5368 N N . GLY B 1 292 ? -9.625 -15.422 -19.984 1 45.78 292 GLY B N 1
ATOM 5369 C CA . GLY B 1 292 ? -10.852 -16.109 -20.359 1 45.78 292 GLY B CA 1
ATOM 5370 C C . GLY B 1 292 ? -11.57 -16.734 -19.172 1 45.78 292 GLY B C 1
ATOM 5371 O O . GLY B 1 292 ? -12.773 -16.562 -19 1 45.78 292 GLY B O 1
ATOM 5372 N N . ILE B 1 293 ? -10.859 -17.359 -18.406 1 43.91 293 ILE B N 1
ATOM 5373 C CA . ILE B 1 293 ? -11.469 -18.156 -17.344 1 43.91 293 ILE B CA 1
ATOM 5374 C C . ILE B 1 293 ? -12.016 -17.234 -16.25 1 43.91 293 ILE B C 1
ATOM 5376 O O . ILE B 1 293 ? -13.109 -17.453 -15.734 1 43.91 293 ILE B O 1
ATOM 5380 N N . HIS B 1 294 ? -11.195 -16.188 -16.062 1 53.09 294 HIS B N 1
ATOM 5381 C CA . HIS B 1 294 ? -11.672 -15.242 -15.047 1 53.09 294 HIS B CA 1
ATOM 5382 C C . HIS B 1 294 ? -12.914 -14.5 -15.523 1 53.09 294 HIS B C 1
ATOM 5384 O O . HIS B 1 294 ? -13.859 -14.305 -14.758 1 53.09 294 HIS B O 1
ATOM 5390 N N . VAL B 1 295 ? -12.852 -14.32 -16.797 1 53.28 295 VAL B N 1
ATOM 5391 C CA . VAL B 1 295 ? -13.984 -13.602 -17.359 1 53.28 295 VAL B CA 1
ATOM 5392 C C . VAL B 1 295 ? -15.234 -14.477 -17.297 1 53.28 295 VAL B C 1
ATOM 5394 O O . VAL B 1 295 ? -16.312 -14.008 -16.938 1 53.28 295 VAL B O 1
ATOM 5397 N N . ASP B 1 296 ? -14.969 -15.742 -17.594 1 51.25 296 ASP B N 1
ATOM 5398 C CA . ASP B 1 296 ? -16.094 -16.656 -17.516 1 51.25 296 ASP B CA 1
ATOM 5399 C C . ASP B 1 296 ? -16.609 -16.75 -16.078 1 51.25 296 ASP B C 1
ATOM 5401 O O . ASP B 1 296 ? -17.828 -16.781 -15.844 1 51.25 296 ASP B O 1
ATOM 5405 N N . GLY B 1 297 ? -15.68 -16.844 -15.188 1 56.75 297 GLY B N 1
ATOM 5406 C CA . GLY B 1 297 ? -16.047 -16.906 -13.781 1 56.75 297 GLY B CA 1
ATOM 5407 C C . GLY B 1 297 ? -16.75 -15.664 -13.289 1 56.75 297 GLY B C 1
ATOM 5408 O O . GLY B 1 297 ? -17.766 -15.75 -12.594 1 56.75 297 GLY B O 1
ATOM 5409 N N . ILE B 1 298 ? -16.234 -14.594 -13.75 1 56.12 298 ILE B N 1
ATOM 5410 C CA . ILE B 1 298 ? -16.781 -13.312 -13.32 1 56.12 298 ILE B CA 1
ATOM 5411 C C . ILE B 1 298 ? -18.188 -13.141 -13.898 1 56.12 298 ILE B C 1
ATOM 5413 O O . ILE B 1 298 ? -19.094 -12.648 -13.219 1 56.12 298 ILE B O 1
ATOM 5417 N N . ILE B 1 299 ? -18.234 -13.625 -15.141 1 52.88 299 ILE B N 1
ATOM 5418 C CA . ILE B 1 299 ? -19.531 -13.531 -15.797 1 52.88 299 ILE B CA 1
ATOM 5419 C C . ILE B 1 299 ? -20.547 -14.422 -15.07 1 52.88 299 ILE B C 1
ATOM 5421 O O . ILE B 1 299 ? -21.688 -14.023 -14.867 1 52.88 299 ILE B O 1
ATOM 5425 N N . LYS B 1 300 ? -19.969 -15.492 -14.648 1 57.25 300 LYS B N 1
ATOM 5426 C CA . LYS B 1 300 ? -20.875 -16.453 -14.023 1 57.25 300 LYS B CA 1
ATOM 5427 C C . LYS B 1 300 ? -21.094 -16.125 -12.555 1 57.25 300 LYS B C 1
ATOM 5429 O O . LYS B 1 300 ? -22.219 -16.25 -12.047 1 57.25 300 LYS B O 1
ATOM 5434 N N . ASN B 1 301 ? -20.016 -15.664 -11.891 1 63.28 301 ASN B N 1
ATOM 5435 C CA . ASN B 1 301 ? -20.094 -15.352 -10.469 1 63.28 301 ASN B CA 1
ATOM 5436 C C . ASN B 1 301 ? -19.109 -14.25 -10.086 1 63.28 301 ASN B C 1
ATOM 5438 O O . ASN B 1 301 ? -18.031 -14.531 -9.539 1 63.28 301 ASN B O 1
ATOM 5442 N N . PRO B 1 302 ? -19.609 -13.055 -10.359 1 57.53 302 PRO B N 1
ATOM 5443 C CA . PRO B 1 302 ? -18.703 -11.93 -10.109 1 57.53 302 PRO B CA 1
ATOM 5444 C C . PRO B 1 302 ? -18.188 -11.898 -8.672 1 57.53 302 PRO B C 1
ATOM 5446 O O . PRO B 1 302 ? -17.062 -11.43 -8.422 1 57.53 302 PRO B O 1
ATOM 5449 N N . ASN B 1 303 ? -18.891 -12.438 -7.828 1 59.66 303 ASN B N 1
ATOM 5450 C CA . ASN B 1 303 ? -18.516 -12.375 -6.418 1 59.66 303 ASN B CA 1
ATOM 5451 C C . ASN B 1 303 ? -17.297 -13.227 -6.117 1 59.66 303 ASN B C 1
ATOM 5453 O O . ASN B 1 303 ? -16.641 -13.039 -5.094 1 59.66 303 ASN B O 1
ATOM 5457 N N . LEU B 1 304 ? -17.047 -14.078 -7.023 1 60.12 304 LEU B N 1
ATOM 5458 C CA . LEU B 1 304 ? -15.914 -14.969 -6.832 1 60.12 304 LEU B CA 1
ATOM 5459 C C . LEU B 1 304 ? -14.602 -14.227 -7.059 1 60.12 304 LEU B C 1
ATOM 5461 O O . LEU B 1 304 ? -13.57 -14.586 -6.488 1 60.12 304 LEU B O 1
ATOM 5465 N N . TYR B 1 305 ? -14.797 -13.078 -7.758 1 63.53 305 TYR B N 1
ATOM 5466 C CA . TYR B 1 305 ? -13.5 -12.547 -8.172 1 63.53 305 TYR B CA 1
ATOM 5467 C C . TYR B 1 305 ? -13.414 -11.055 -7.898 1 63.53 305 TYR B C 1
ATOM 5469 O O . TYR B 1 305 ? -12.391 -10.422 -8.195 1 63.53 305 TYR B O 1
ATOM 5477 N N . GLU B 1 306 ? -14.492 -10.547 -7.383 1 67.12 306 GLU B N 1
ATOM 5478 C CA . GLU B 1 306 ? -14.422 -9.102 -7.164 1 67.12 306 GLU B CA 1
ATOM 5479 C C . GLU B 1 306 ? -14.703 -8.75 -5.707 1 67.12 306 GLU B C 1
ATOM 5481 O O . GLU B 1 306 ? -15.75 -9.117 -5.164 1 67.12 306 GLU B O 1
ATOM 5486 N N . ALA B 1 307 ? -13.727 -8.055 -5.172 1 73.31 307 ALA B N 1
ATOM 5487 C CA . ALA B 1 307 ? -13.914 -7.551 -3.812 1 73.31 307 ALA B CA 1
ATOM 5488 C C . ALA B 1 307 ? -15.039 -6.52 -3.756 1 73.31 307 ALA B C 1
ATOM 5490 O O . ALA B 1 307 ? -15.797 -6.477 -2.785 1 73.31 307 ALA B O 1
ATOM 5491 N N . ILE B 1 308 ? -15.102 -5.695 -4.734 1 84.56 308 ILE B N 1
ATOM 5492 C CA . ILE B 1 308 ? -16.078 -4.617 -4.906 1 84.56 308 ILE B CA 1
ATOM 5493 C C . ILE B 1 308 ? -16.484 -4.527 -6.375 1 84.56 308 ILE B C 1
ATOM 5495 O O . ILE B 1 308 ? -15.664 -4.719 -7.273 1 84.56 308 ILE B O 1
ATOM 5499 N N . LYS B 1 309 ? -17.766 -4.375 -6.543 1 85.31 309 LYS B N 1
ATOM 5500 C CA . LYS B 1 309 ? -18.172 -4.109 -7.918 1 85.31 309 LYS B CA 1
ATOM 5501 C C . LYS B 1 309 ? -17.594 -2.799 -8.43 1 85.31 309 LYS B C 1
ATOM 5503 O O . LYS B 1 309 ? -17.578 -1.797 -7.707 1 85.31 309 LYS B O 1
ATOM 5508 N N . PRO B 1 310 ? -17.094 -2.846 -9.648 1 87.81 310 PRO B N 1
ATOM 5509 C CA . PRO B 1 310 ? -16.453 -1.641 -10.18 1 87.81 310 PRO B CA 1
ATOM 5510 C C . PRO B 1 310 ? -17.359 -0.417 -10.133 1 87.81 310 PRO B C 1
ATOM 5512 O O . PRO B 1 310 ? -16.891 0.696 -9.875 1 87.81 310 PRO B O 1
ATOM 5515 N N . GLU B 1 311 ? -18.641 -0.578 -10.297 1 88.38 311 GLU B N 1
ATOM 5516 C CA . GLU B 1 311 ? -19.594 0.531 -10.32 1 88.38 311 GLU B CA 1
ATOM 5517 C C . GLU B 1 311 ? -19.672 1.222 -8.961 1 88.38 311 GLU B C 1
ATOM 5519 O O . GLU B 1 311 ? -20.016 2.404 -8.883 1 88.38 311 GLU B O 1
ATOM 5524 N N . GLU B 1 312 ? -19.344 0.547 -7.984 1 92.06 312 GLU B N 1
ATOM 5525 C CA . GLU B 1 312 ? -19.422 1.084 -6.629 1 92.06 312 GLU B CA 1
ATOM 5526 C C . GLU B 1 312 ? -18.328 2.115 -6.379 1 92.06 312 GLU B C 1
ATOM 5528 O O . GLU B 1 312 ? -18.391 2.873 -5.406 1 92.06 312 GLU B O 1
ATOM 5533 N N . VAL B 1 313 ? -17.359 2.158 -7.262 1 94.56 313 VAL B N 1
ATOM 5534 C CA . VAL B 1 313 ? -16.312 3.166 -7.141 1 94.56 313 VAL B CA 1
ATOM 5535 C C . VAL B 1 313 ? -16.25 3.99 -8.422 1 94.56 313 VAL B C 1
ATOM 5537 O O . VAL B 1 313 ? -15.234 4.645 -8.688 1 94.56 313 VAL B O 1
ATOM 5540 N N . GLY B 1 314 ? -17.281 3.844 -9.258 1 90.81 314 GLY B N 1
ATOM 5541 C CA . GLY B 1 314 ? -17.391 4.656 -10.453 1 90.81 314 GLY B CA 1
ATOM 5542 C C . GLY B 1 314 ? -16.594 4.121 -11.625 1 90.81 314 GLY B C 1
ATOM 5543 O O . GLY B 1 314 ? -16.281 4.859 -12.562 1 90.81 314 GLY B O 1
ATOM 5544 N N . LEU B 1 315 ? -16.141 2.9 -11.508 1 88.19 315 LEU B N 1
ATOM 5545 C CA . LEU B 1 315 ? -15.391 2.283 -12.586 1 88.19 315 LEU B CA 1
ATOM 5546 C C . LEU B 1 315 ? -16.234 1.235 -13.312 1 88.19 315 LEU B C 1
ATOM 5548 O O . LEU B 1 315 ? -17.406 1.043 -12.984 1 88.19 315 LEU B O 1
ATOM 5552 N N . SER B 1 316 ? -15.734 0.747 -14.406 1 77.94 316 SER B N 1
ATOM 5553 C CA . SER B 1 316 ? -16.391 -0.312 -15.172 1 77.94 316 SER B CA 1
ATOM 5554 C C . SER B 1 316 ? -15.461 -1.51 -15.359 1 77.94 316 SER B C 1
ATOM 5556 O O . SER B 1 316 ? -14.242 -1.38 -15.258 1 77.94 316 SER B O 1
ATOM 5558 N N . ARG B 1 317 ? -16.188 -2.605 -15.492 1 73.06 317 ARG B N 1
ATOM 5559 C CA . ARG B 1 317 ? -15.43 -3.809 -15.82 1 73.06 317 ARG B CA 1
ATOM 5560 C C . ARG B 1 317 ? -14.844 -3.721 -17.234 1 73.06 317 ARG B C 1
ATOM 5562 O O . ARG B 1 317 ? -15.508 -3.242 -18.156 1 73.06 317 ARG B O 1
ATOM 5569 N N . PHE B 1 318 ? -13.438 -3.637 -17.219 1 65.69 318 PHE B N 1
ATOM 5570 C CA . PHE B 1 318 ? -12.914 -3.652 -18.578 1 65.69 318 PHE B CA 1
ATOM 5571 C C . PHE B 1 318 ? -12.258 -4.996 -18.891 1 65.69 318 PHE B C 1
ATOM 5573 O O . PHE B 1 318 ? -11.578 -5.57 -18.047 1 65.69 318 PHE B O 1
ATOM 5580 N N . LEU B 1 319 ? -12.844 -5.547 -19.875 1 67.62 319 LEU B N 1
ATOM 5581 C CA . LEU B 1 319 ? -12.188 -6.746 -20.391 1 67.62 319 LEU B CA 1
ATOM 5582 C C . LEU B 1 319 ? -10.984 -6.387 -21.25 1 67.62 319 LEU B C 1
ATOM 5584 O O . LEU B 1 319 ? -11.109 -5.645 -22.234 1 67.62 319 LEU B O 1
ATOM 5588 N N . VAL B 1 320 ? -9.898 -6.582 -20.672 1 66.19 320 VAL B N 1
ATOM 5589 C CA . VAL B 1 320 ? -8.672 -6.371 -21.438 1 66.19 320 VAL B CA 1
ATOM 5590 C C . VAL B 1 320 ? -8.461 -7.535 -22.406 1 66.19 320 VAL B C 1
ATOM 5592 O O . VAL B 1 320 ? -8.523 -8.703 -22 1 66.19 320 VAL B O 1
ATOM 5595 N N . ILE B 1 321 ? -8.523 -7.137 -23.656 1 73.56 321 ILE B N 1
ATOM 5596 C CA . ILE B 1 321 ? -8.32 -8.156 -24.688 1 73.56 321 ILE B CA 1
ATOM 5597 C C . ILE B 1 321 ? -6.84 -8.219 -25.062 1 73.56 321 ILE B C 1
ATOM 5599 O O . ILE B 1 321 ? -6.254 -7.215 -25.469 1 73.56 321 ILE B O 1
ATOM 5603 N N . GLY B 1 322 ? -6.258 -9.195 -24.719 1 69.25 322 GLY B N 1
ATOM 5604 C CA . GLY B 1 322 ? -4.848 -9.375 -25.016 1 69.25 322 GLY B CA 1
ATOM 5605 C C . GLY B 1 322 ? -4.492 -10.797 -25.406 1 69.25 322 GLY B C 1
ATOM 5606 O O . GLY B 1 322 ? -5.332 -11.523 -25.938 1 69.25 322 GLY B O 1
ATOM 5607 N N . LYS B 1 323 ? -3.291 -11.094 -25.297 1 65.5 323 LYS B N 1
ATOM 5608 C CA . LYS B 1 323 ? -2.74 -12.359 -25.781 1 65.5 323 LYS B CA 1
ATOM 5609 C C . LYS B 1 323 ? -3.379 -13.547 -25.078 1 65.5 323 LYS B C 1
ATOM 5611 O O . LYS B 1 323 ? -3.389 -14.664 -25.594 1 65.5 323 LYS B O 1
ATOM 5616 N N . HIS B 1 324 ? -4.113 -13.211 -23.875 1 63.22 324 HIS B N 1
ATOM 5617 C CA . HIS B 1 324 ? -4.691 -14.297 -23.094 1 63.22 324 HIS B CA 1
ATOM 5618 C C . HIS B 1 324 ? -6.207 -14.344 -23.25 1 63.22 324 HIS B C 1
ATOM 5620 O O . HIS B 1 324 ? -6.871 -15.188 -22.641 1 63.22 324 HIS B O 1
ATOM 5626 N N . SER B 1 325 ? -6.645 -13.539 -24 1 72.75 325 SER B N 1
ATOM 5627 C CA . SER B 1 325 ? -8.094 -13.445 -24.109 1 72.75 325 SER B CA 1
ATOM 5628 C C . SER B 1 325 ? -8.672 -14.641 -24.875 1 72.75 325 SER B C 1
ATOM 5630 O O . SER B 1 325 ? -8.023 -15.18 -25.766 1 72.75 325 SER B O 1
ATOM 5632 N N . GLY B 1 326 ? -9.734 -15.188 -24.344 1 71.44 326 GLY B N 1
ATOM 5633 C CA . GLY B 1 326 ? -10.5 -16.203 -25.047 1 71.44 326 GLY B CA 1
ATOM 5634 C C . GLY B 1 326 ? -11.648 -15.633 -25.844 1 71.44 326 GLY B C 1
ATOM 5635 O O . GLY B 1 326 ? -11.828 -14.414 -25.906 1 71.44 326 GLY B O 1
ATOM 5636 N N . THR B 1 327 ? -12.266 -16.594 -26.531 1 78.31 327 THR B N 1
ATOM 5637 C CA . THR B 1 327 ? -13.383 -16.188 -27.375 1 78.31 327 THR B CA 1
ATOM 5638 C C . THR B 1 327 ? -14.492 -15.539 -26.531 1 78.31 327 THR B C 1
ATOM 5640 O O . THR B 1 327 ? -15.148 -14.602 -26.984 1 78.31 327 THR B O 1
ATOM 5643 N N . ALA B 1 328 ? -14.57 -16.016 -25.359 1 74.25 328 ALA B N 1
ATOM 5644 C CA . ALA B 1 328 ? -15.602 -15.461 -24.484 1 74.25 328 ALA B CA 1
ATOM 5645 C C . ALA B 1 328 ? -15.297 -14 -24.141 1 74.25 328 ALA B C 1
ATOM 5647 O O . ALA B 1 328 ? -16.172 -13.141 -24.219 1 74.25 328 ALA B O 1
ATOM 5648 N N . SER B 1 329 ? -14.109 -13.781 -23.844 1 78.31 329 SER B N 1
ATOM 5649 C CA . SER B 1 329 ? -13.68 -12.422 -23.531 1 78.31 329 SER B CA 1
ATOM 5650 C C . SER B 1 329 ? -13.828 -11.5 -24.734 1 78.31 329 SER B C 1
ATOM 5652 O O . SER B 1 329 ? -14.258 -10.352 -24.594 1 78.31 329 SER B O 1
ATOM 5654 N N . LEU B 1 330 ? -13.438 -12.055 -25.828 1 82.12 330 LEU B N 1
ATOM 5655 C CA . LEU B 1 330 ? -13.5 -11.258 -27.047 1 82.12 330 LEU B CA 1
ATOM 5656 C C . LEU B 1 330 ? -14.945 -10.906 -27.406 1 82.12 330 LEU B C 1
ATOM 5658 O O . LEU B 1 330 ? -15.242 -9.758 -27.719 1 82.12 330 LEU B O 1
ATOM 5662 N N . THR B 1 331 ? -15.805 -11.898 -27.328 1 81 331 THR B N 1
ATOM 5663 C CA . THR B 1 331 ? -17.219 -11.695 -27.625 1 81 331 THR B CA 1
ATOM 5664 C C . THR B 1 331 ? -17.828 -10.656 -26.688 1 81 331 THR B C 1
ATOM 5666 O O . THR B 1 331 ? -18.562 -9.766 -27.125 1 81 331 THR B O 1
ATOM 5669 N N . GLN B 1 332 ? -17.484 -10.781 -25.484 1 76.5 332 GLN B N 1
ATOM 5670 C CA . GLN B 1 332 ? -18.016 -9.844 -24.5 1 76.5 332 GLN B CA 1
ATOM 5671 C C . GLN B 1 332 ? -17.5 -8.43 -24.75 1 76.5 332 GLN B C 1
ATOM 5673 O O . GLN B 1 332 ? -18.234 -7.457 -24.625 1 76.5 332 GLN B O 1
ATOM 5678 N N . LYS B 1 333 ? -16.25 -8.391 -25 1 79.94 333 LYS B N 1
ATOM 5679 C CA . LYS B 1 333 ? -15.656 -7.094 -25.297 1 79.94 333 LYS B CA 1
ATOM 5680 C C . LYS B 1 333 ? -16.328 -6.434 -26.484 1 79.94 333 LYS B C 1
ATOM 5682 O O . LYS B 1 333 ? -16.625 -5.234 -26.469 1 79.94 333 LYS B O 1
ATOM 5687 N N . PHE B 1 334 ? -16.547 -7.133 -27.5 1 83.5 334 PHE B N 1
ATOM 5688 C CA . PHE B 1 334 ? -17.188 -6.586 -28.688 1 83.5 334 PHE B CA 1
ATOM 5689 C C . PHE B 1 334 ? -18.641 -6.211 -28.406 1 83.5 334 PHE B C 1
ATOM 5691 O O . PHE B 1 334 ? -19.141 -5.211 -28.922 1 83.5 334 PHE B O 1
ATOM 5698 N N . ARG B 1 335 ? -19.234 -6.977 -27.547 1 78.94 335 ARG B N 1
ATOM 5699 C CA . ARG B 1 335 ? -20.578 -6.602 -27.109 1 78.94 335 ARG B CA 1
ATOM 5700 C C . ARG B 1 335 ? -20.562 -5.258 -26.391 1 78.94 335 ARG B C 1
ATOM 5702 O O . ARG B 1 335 ? -21.453 -4.438 -26.578 1 78.94 335 ARG B O 1
ATOM 5709 N N . GLN B 1 336 ? -19.594 -5.125 -25.609 1 75.31 336 GLN B N 1
ATOM 5710 C CA . GLN B 1 336 ? -19.438 -3.859 -24.891 1 75.31 336 GLN B CA 1
ATOM 5711 C C . GLN B 1 336 ? -19.219 -2.707 -25.875 1 75.31 336 GLN B C 1
ATOM 5713 O O . GLN B 1 336 ? -19.547 -1.558 -25.562 1 75.31 336 GLN B O 1
ATOM 5718 N N . LEU B 1 337 ? -18.656 -3.041 -26.969 1 79.69 337 LEU B N 1
ATOM 5719 C CA . LEU B 1 337 ? -18.406 -2.045 -28 1 79.69 337 LEU B CA 1
ATOM 5720 C C . LEU B 1 337 ? -19.578 -1.971 -28.984 1 79.69 337 LEU B C 1
ATOM 5722 O O . LEU B 1 337 ? -19.453 -1.383 -30.062 1 79.69 337 LEU B O 1
ATOM 5726 N N . ASP B 1 338 ? -20.625 -2.666 -28.562 1 81.81 338 ASP B N 1
ATOM 5727 C CA . ASP B 1 338 ? -21.844 -2.711 -29.344 1 81.81 338 ASP B CA 1
ATOM 5728 C C . ASP B 1 338 ? -21.609 -3.398 -30.688 1 81.81 338 ASP B C 1
ATOM 5730 O O . ASP B 1 338 ? -22.141 -2.965 -31.719 1 81.81 338 ASP B O 1
ATOM 5734 N N . LEU B 1 339 ? -20.688 -4.25 -30.703 1 85.38 339 LEU B N 1
ATOM 5735 C CA . LEU B 1 339 ? -20.406 -5.074 -31.875 1 85.38 339 LEU B CA 1
ATOM 5736 C C . LEU B 1 339 ? -20.703 -6.543 -31.594 1 85.38 339 LEU B C 1
ATOM 5738 O O . LEU B 1 339 ? -20.672 -6.977 -30.438 1 85.38 339 LEU B O 1
ATOM 5742 N N . SER B 1 340 ? -21.172 -7.242 -32.531 1 86.06 340 SER B N 1
ATOM 5743 C CA . SER B 1 340 ? -21.5 -8.656 -32.375 1 86.06 340 SER B CA 1
ATOM 5744 C C . SER B 1 340 ? -20.594 -9.531 -33.219 1 86.06 340 SER B C 1
ATOM 5746 O O . SER B 1 340 ? -20.234 -9.148 -34.344 1 86.06 340 SER B O 1
ATOM 5748 N N . LEU B 1 341 ? -20.172 -10.602 -32.688 1 84.81 341 LEU B N 1
ATOM 5749 C CA . LEU B 1 341 ? -19.375 -11.602 -33.375 1 84.81 341 LEU B CA 1
ATOM 5750 C C . LEU B 1 341 ? -20.031 -12.977 -33.281 1 84.81 341 LEU B C 1
ATOM 5752 O O . LEU B 1 341 ? -20.562 -13.352 -32.219 1 84.81 341 LEU B O 1
ATOM 5756 N N . SER B 1 342 ? -20.203 -13.609 -34.406 1 82.31 342 SER B N 1
ATOM 5757 C CA . SER B 1 342 ? -20.547 -15.031 -34.344 1 82.31 342 SER B CA 1
ATOM 5758 C C . SER B 1 342 ? -19.406 -15.836 -33.719 1 82.31 342 SER B C 1
ATOM 5760 O O . SER B 1 342 ? -18.281 -15.367 -33.625 1 82.31 342 SER B O 1
ATOM 5762 N N . PRO B 1 343 ? -19.719 -16.984 -33.188 1 84 343 PRO B N 1
ATOM 5763 C CA . PRO B 1 343 ? -18.688 -17.828 -32.594 1 84 343 PRO B CA 1
ATOM 5764 C C . PRO B 1 343 ? -17.516 -18.078 -33.562 1 84 343 PRO B C 1
ATOM 5766 O O . PRO B 1 343 ? -16.359 -18.094 -33.125 1 84 343 PRO B O 1
ATOM 5769 N N . GLN B 1 344 ? -17.859 -18.281 -34.75 1 83.25 344 GLN B N 1
ATOM 5770 C CA . GLN B 1 344 ? -16.828 -18.516 -35.75 1 83.25 344 GLN B CA 1
ATOM 5771 C C . GLN B 1 344 ? -15.961 -17.281 -35.969 1 83.25 344 GLN B C 1
ATOM 5773 O O . GLN B 1 344 ? -14.742 -17.375 -36.062 1 83.25 344 GLN B O 1
ATOM 5778 N N . GLU B 1 345 ? -16.609 -16.172 -36.094 1 86.38 345 GLU B N 1
ATOM 5779 C CA . GLU B 1 345 ? -15.891 -14.914 -36.25 1 86.38 345 GLU B CA 1
ATOM 5780 C C . GLU B 1 345 ? -14.992 -14.641 -35.031 1 86.38 345 GLU B C 1
ATOM 5782 O O . GLU B 1 345 ? -13.867 -14.156 -35.188 1 86.38 345 GLU B O 1
ATOM 5787 N N . ALA B 1 346 ? -15.492 -14.93 -33.844 1 88.38 346 ALA B N 1
ATOM 5788 C CA . ALA B 1 346 ? -14.742 -14.695 -32.625 1 88.38 346 ALA B CA 1
ATOM 5789 C C . ALA B 1 346 ? -13.453 -15.508 -32.594 1 88.38 346 ALA B C 1
ATOM 5791 O O . ALA B 1 346 ? -12.398 -15.008 -32.188 1 88.38 346 ALA B O 1
ATOM 5792 N N . ALA B 1 347 ? -13.602 -16.672 -33.062 1 86.06 347 ALA B N 1
ATOM 5793 C CA . ALA B 1 347 ? -12.438 -17.562 -33.094 1 86.06 347 ALA B CA 1
ATOM 5794 C C . ALA B 1 347 ? -11.367 -17.031 -34.062 1 86.06 347 ALA B C 1
ATOM 5796 O O . ALA B 1 347 ? -10.18 -17.016 -33.719 1 86.06 347 ALA B O 1
ATOM 5797 N N . THR B 1 348 ? -11.805 -16.609 -35.219 1 84.31 348 THR B N 1
ATOM 5798 C CA . THR B 1 348 ? -10.898 -16.094 -36.25 1 84.31 348 THR B CA 1
ATOM 5799 C C . THR B 1 348 ? -10.242 -14.797 -35.781 1 84.31 348 THR B C 1
ATOM 5801 O O . THR B 1 348 ? -9.039 -14.617 -35.938 1 84.31 348 THR B O 1
ATOM 5804 N N . LEU B 1 349 ? -11.031 -14.016 -35.219 1 88.56 349 LEU B N 1
ATOM 5805 C CA . LEU B 1 349 ? -10.547 -12.711 -34.812 1 88.56 349 LEU B CA 1
ATOM 5806 C C . LEU B 1 349 ? -9.625 -12.828 -33.594 1 88.56 349 LEU B C 1
ATOM 5808 O O . LEU B 1 349 ? -8.719 -12.016 -33.406 1 88.56 349 LEU B O 1
ATOM 5812 N N . LEU B 1 350 ? -9.961 -13.781 -32.781 1 88.19 350 LEU B N 1
ATOM 5813 C CA . LEU B 1 350 ? -9.172 -13.977 -31.578 1 88.19 350 LEU B CA 1
ATOM 5814 C C . LEU B 1 350 ? -7.695 -14.148 -31.906 1 88.19 350 LEU B C 1
ATOM 5816 O O . LEU B 1 350 ? -6.828 -13.578 -31.25 1 88.19 350 LEU B O 1
ATOM 5820 N N . ASP B 1 351 ? -7.438 -14.883 -32.906 1 85.12 351 ASP B N 1
ATOM 5821 C CA . ASP B 1 351 ? -6.059 -15.125 -33.312 1 85.12 351 ASP B CA 1
ATOM 5822 C C . ASP B 1 351 ? -5.363 -13.828 -33.719 1 85.12 351 ASP B C 1
ATOM 5824 O O . ASP B 1 351 ? -4.203 -13.602 -33.344 1 85.12 351 ASP B O 1
ATOM 5828 N N . LYS B 1 352 ? -6.062 -13.078 -34.5 1 85.88 352 LYS B N 1
ATOM 5829 C CA . LYS B 1 352 ? -5.523 -11.797 -34.938 1 85.88 352 LYS B CA 1
ATOM 5830 C C . LYS B 1 352 ? -5.293 -10.867 -33.75 1 85.88 352 LYS B C 1
ATOM 5832 O O . LYS B 1 352 ? -4.285 -10.156 -33.688 1 85.88 352 LYS B O 1
ATOM 5837 N N . VAL B 1 353 ? -6.242 -10.922 -32.875 1 87.69 353 VAL B N 1
ATOM 5838 C CA . VAL B 1 353 ? -6.195 -10.062 -31.703 1 87.69 353 VAL B CA 1
ATOM 5839 C C . VAL B 1 353 ? -5.008 -10.453 -30.828 1 87.69 353 VAL B C 1
ATOM 5841 O O . VAL B 1 353 ? -4.242 -9.594 -30.391 1 87.69 353 VAL B O 1
ATOM 5844 N N . ARG B 1 354 ? -4.895 -11.719 -30.609 1 81.25 354 ARG B N 1
ATOM 5845 C CA . ARG B 1 354 ? -3.777 -12.219 -29.812 1 81.25 354 ARG B CA 1
ATOM 5846 C C . ARG B 1 354 ? -2.441 -11.859 -30.453 1 81.25 354 ARG B C 1
ATOM 5848 O O . ARG B 1 354 ? -1.509 -11.438 -29.766 1 81.25 354 ARG B O 1
ATOM 5855 N N . HIS B 1 355 ? -2.381 -12 -31.75 1 81.19 355 HIS B N 1
ATOM 5856 C CA . HIS B 1 355 ? -1.171 -11.68 -32.5 1 81.19 355 HIS B CA 1
ATOM 5857 C C . HIS B 1 355 ? -0.81 -10.203 -32.344 1 81.19 355 HIS B C 1
ATOM 5859 O O . HIS B 1 355 ? 0.359 -9.867 -32.156 1 81.19 355 HIS B O 1
ATOM 5865 N N . THR B 1 356 ? -1.752 -9.414 -32.5 1 82.44 356 THR B N 1
ATOM 5866 C CA . THR B 1 356 ? -1.55 -7.973 -32.375 1 82.44 356 THR B CA 1
ATOM 5867 C C . THR B 1 356 ? -1.025 -7.629 -30.969 1 82.44 356 THR B C 1
ATOM 5869 O O . THR B 1 356 ? -0.095 -6.832 -30.828 1 82.44 356 THR B O 1
ATOM 5872 N N . ALA B 1 357 ? -1.623 -8.18 -30.016 1 80.75 357 ALA B N 1
ATOM 5873 C CA . ALA B 1 357 ? -1.227 -7.93 -28.625 1 80.75 357 ALA B CA 1
ATOM 5874 C C . ALA B 1 357 ? 0.216 -8.359 -28.375 1 80.75 357 ALA B C 1
ATOM 5876 O O . ALA B 1 357 ? 0.975 -7.664 -27.703 1 80.75 357 ALA B O 1
ATOM 5877 N N . VAL B 1 358 ? 0.505 -9.477 -28.969 1 71.25 358 VAL B N 1
ATOM 5878 C CA . VAL B 1 358 ? 1.854 -10.008 -28.812 1 71.25 358 VAL B CA 1
ATOM 5879 C C . VAL B 1 358 ? 2.857 -9.07 -29.484 1 71.25 358 VAL B C 1
ATOM 5881 O O . VAL B 1 358 ? 3.906 -8.766 -28.922 1 71.25 358 VAL B O 1
ATOM 5884 N N . LEU B 1 359 ? 2.488 -8.641 -30.625 1 71.56 359 LEU B N 1
ATOM 5885 C CA . LEU B 1 359 ? 3.375 -7.789 -31.406 1 71.56 359 LEU B CA 1
ATOM 5886 C C . LEU B 1 359 ? 3.646 -6.473 -30.688 1 71.56 359 LEU B C 1
ATOM 5888 O O . LEU B 1 359 ? 4.781 -5.992 -30.672 1 71.56 359 LEU B O 1
ATOM 5892 N N . GLN B 1 360 ? 2.602 -6.09 -30.125 1 73.31 360 GLN B N 1
ATOM 5893 C CA . GLN B 1 360 ? 2.75 -4.77 -29.531 1 73.31 360 GLN B CA 1
ATOM 5894 C C . GLN B 1 360 ? 3.104 -4.871 -28.047 1 73.31 360 GLN B C 1
ATOM 5896 O O . GLN B 1 360 ? 3.332 -3.857 -27.391 1 73.31 360 GLN B O 1
ATOM 5901 N N . LYS B 1 361 ? 3.104 -6.098 -27.641 1 66.38 361 LYS B N 1
ATOM 5902 C CA . LYS B 1 361 ? 3.469 -6.402 -26.266 1 66.38 361 LYS B CA 1
ATOM 5903 C C . LYS B 1 361 ? 2.574 -5.652 -25.281 1 66.38 361 LYS B C 1
ATOM 5905 O O . LYS B 1 361 ? 3.041 -5.191 -24.234 1 66.38 361 LYS B O 1
ATOM 5910 N N . LYS B 1 362 ? 1.395 -5.367 -25.656 1 70.56 362 LYS B N 1
ATOM 5911 C CA . LYS B 1 362 ? 0.358 -4.754 -24.828 1 70.56 362 LYS B CA 1
ATOM 5912 C C . LYS B 1 362 ? -1.031 -5.219 -25.266 1 70.56 362 LYS B C 1
ATOM 5914 O O . LYS B 1 362 ? -1.209 -5.715 -26.375 1 70.56 362 LYS B O 1
ATOM 5919 N N . PRO B 1 363 ? -1.964 -5.113 -24.359 1 74.31 363 PRO B N 1
ATOM 5920 C CA . PRO B 1 363 ? -3.332 -5.441 -24.766 1 74.31 363 PRO B CA 1
ATOM 5921 C C . PRO B 1 363 ? -3.824 -4.59 -25.922 1 74.31 363 PRO B C 1
ATOM 5923 O O . PRO B 1 363 ? -3.295 -3.502 -26.172 1 74.31 363 PRO B O 1
ATOM 5926 N N . VAL B 1 364 ? -4.676 -5.234 -26.719 1 80.69 364 VAL B N 1
ATOM 5927 C CA . VAL B 1 364 ? -5.258 -4.559 -27.875 1 80.69 364 VAL B CA 1
ATOM 5928 C C . VAL B 1 364 ? -6.277 -3.521 -27.406 1 80.69 364 VAL B C 1
ATOM 5930 O O . VAL B 1 364 ? -7.121 -3.812 -26.562 1 80.69 364 VAL B O 1
ATOM 5933 N N . THR B 1 365 ? -6.121 -2.334 -27.844 1 77.94 365 THR B N 1
ATOM 5934 C CA . THR B 1 365 ? -7.031 -1.257 -27.469 1 77.94 365 THR B CA 1
ATOM 5935 C C . THR B 1 365 ? -8.391 -1.435 -28.156 1 77.94 365 THR B C 1
ATOM 5937 O O . THR B 1 365 ? -8.516 -2.213 -29.094 1 77.94 365 THR B O 1
ATOM 5940 N N . ASP B 1 366 ? -9.297 -0.69 -27.594 1 79 366 ASP B N 1
ATOM 5941 C CA . ASP B 1 366 ? -10.617 -0.72 -28.219 1 79 366 ASP B CA 1
ATOM 5942 C C . ASP B 1 366 ? -10.555 -0.274 -29.672 1 79 366 ASP B C 1
ATOM 5944 O O . ASP B 1 366 ? -11.219 -0.854 -30.531 1 79 366 ASP B O 1
ATOM 5948 N N . ALA B 1 367 ? -9.742 0.718 -29.859 1 80.12 367 ALA B N 1
ATOM 5949 C CA . ALA B 1 367 ? -9.594 1.217 -31.219 1 80.12 367 ALA B CA 1
ATOM 5950 C C . ALA B 1 367 ? -9 0.149 -32.125 1 80.12 367 ALA B C 1
ATOM 5952 O O . ALA B 1 367 ? -9.445 -0.022 -33.281 1 80.12 367 ALA B O 1
ATOM 5953 N N . GLN B 1 368 ? -8.094 -0.496 -31.578 1 86.12 368 GLN B N 1
ATOM 5954 C CA . GLN B 1 368 ? -7.469 -1.567 -32.344 1 86.12 368 GLN B CA 1
ATOM 5955 C C . GLN B 1 368 ? -8.453 -2.707 -32.594 1 86.12 368 GLN B C 1
ATOM 5957 O O . GLN B 1 368 ? -8.469 -3.289 -33.688 1 86.12 368 GLN B O 1
ATOM 5962 N N . LEU B 1 369 ? -9.195 -2.959 -31.609 1 87.5 369 LEU B N 1
ATOM 5963 C CA . LEU B 1 369 ? -10.188 -4.016 -31.75 1 87.5 369 LEU B CA 1
ATOM 5964 C C . LEU B 1 369 ? -11.211 -3.67 -32.844 1 87.5 369 LEU B C 1
ATOM 5966 O O . LEU B 1 369 ? -11.578 -4.523 -33.656 1 87.5 369 LEU B O 1
ATOM 5970 N N . LYS B 1 370 ? -11.602 -2.504 -32.812 1 87.88 370 LYS B N 1
ATOM 5971 C CA . LYS B 1 370 ? -12.555 -2.055 -33.844 1 87.88 370 LYS B CA 1
ATOM 5972 C C . LYS B 1 370 ? -11.953 -2.141 -35.219 1 87.88 370 LYS B C 1
ATOM 5974 O O . LYS B 1 370 ? -12.633 -2.531 -36.188 1 87.88 370 LYS B O 1
ATOM 5979 N N . THR B 1 371 ? -10.734 -1.738 -35.281 1 87.94 371 THR B N 1
ATOM 5980 C CA . THR B 1 371 ? -10.039 -1.825 -36.562 1 87.94 371 THR B CA 1
ATOM 5981 C C . THR B 1 371 ? -9.977 -3.271 -37.062 1 87.94 371 THR B C 1
ATOM 5983 O O . THR B 1 371 ? -10.242 -3.551 -38.219 1 87.94 371 THR B O 1
ATOM 5986 N N . LEU B 1 372 ? -9.641 -4.094 -36.219 1 89.56 372 LEU B N 1
ATOM 5987 C CA . LEU B 1 372 ? -9.547 -5.508 -36.531 1 89.56 372 LEU B CA 1
ATOM 5988 C C . LEU B 1 372 ? -10.906 -6.07 -36.938 1 89.56 372 LEU B C 1
ATOM 5990 O O . LEU B 1 372 ? -11.008 -6.891 -37.844 1 89.56 372 LEU B O 1
ATOM 5994 N N . TYR B 1 373 ? -11.867 -5.617 -36.219 1 90.19 373 TYR B N 1
ATOM 5995 C CA . TYR B 1 373 ? -13.242 -6.004 -36.531 1 90.19 373 TYR B CA 1
ATOM 5996 C C . TYR B 1 373 ? -13.633 -5.574 -37.938 1 90.19 373 TYR B C 1
ATOM 5998 O O . TYR B 1 373 ? -14.156 -6.379 -38.719 1 90.19 373 TYR B O 1
ATOM 6006 N N . ASN B 1 374 ? -13.375 -4.336 -38.188 1 87.06 374 ASN B N 1
ATOM 6007 C CA . ASN B 1 374 ? -13.719 -3.779 -39.469 1 87.06 374 ASN B CA 1
ATOM 6008 C C . ASN B 1 374 ? -12.969 -4.484 -40.594 1 87.06 374 ASN B C 1
ATOM 6010 O O . ASN B 1 374 ? -13.547 -4.762 -41.656 1 87.06 374 ASN B O 1
ATOM 6014 N N . LEU B 1 375 ? -11.711 -4.703 -40.406 1 85.44 375 LEU B N 1
ATOM 6015 C CA . LEU B 1 375 ? -10.906 -5.406 -41.406 1 85.44 375 LEU B CA 1
ATOM 6016 C C . LEU B 1 375 ? -11.445 -6.816 -41.625 1 85.44 375 LEU B C 1
ATOM 6018 O O . LEU B 1 375 ? -11.477 -7.297 -42.781 1 85.44 375 LEU B O 1
ATOM 6022 N N . HIS B 1 376 ? -11.859 -7.422 -40.625 1 85.5 376 HIS B N 1
ATOM 6023 C CA . HIS B 1 376 ? -12.406 -8.773 -40.688 1 85.5 376 HIS B CA 1
ATOM 6024 C C . HIS B 1 376 ? -13.734 -8.789 -41.438 1 85.5 376 HIS B C 1
ATOM 6026 O O . HIS B 1 376 ? -13.969 -9.672 -42.281 1 85.5 376 HIS B O 1
ATOM 6032 N N . MET B 1 377 ? -14.555 -7.816 -41.125 1 81.25 377 MET B N 1
ATOM 6033 C CA . MET B 1 377 ? -15.867 -7.734 -41.75 1 81.25 377 MET B CA 1
ATOM 6034 C C . MET B 1 377 ? -15.727 -7.391 -43.25 1 81.25 377 MET B C 1
ATOM 6036 O O . MET B 1 377 ? -16.5 -7.879 -44.062 1 81.25 377 MET B O 1
ATOM 6040 N N . GLU B 1 378 ? -14.773 -6.582 -43.5 1 78.44 378 GLU B N 1
ATOM 6041 C CA . GLU B 1 378 ? -14.508 -6.242 -44.906 1 78.44 378 GLU B CA 1
ATOM 6042 C C . GLU B 1 378 ? -13.992 -7.449 -45.688 1 78.44 378 GLU B C 1
ATOM 6044 O O . GLU B 1 378 ? -14.352 -7.645 -46.844 1 78.44 378 GLU B O 1
ATOM 6049 N N . ALA B 1 379 ? -13.195 -8.203 -45.062 1 75.44 379 ALA B N 1
ATOM 6050 C CA . ALA B 1 379 ? -12.641 -9.398 -45.719 1 75.44 379 ALA B CA 1
ATOM 6051 C C . ALA B 1 379 ? -13.734 -10.422 -46 1 75.44 379 ALA B C 1
ATOM 6053 O O . ALA B 1 379 ? -13.719 -11.086 -47.031 1 75.44 379 ALA B O 1
ATOM 6054 N N . ILE B 1 380 ? -14.664 -10.477 -45.188 1 72.06 380 ILE B N 1
ATOM 6055 C CA . ILE B 1 380 ? -15.781 -11.398 -45.344 1 72.06 380 ILE B CA 1
ATOM 6056 C C . ILE B 1 380 ? -16.672 -10.922 -46.5 1 72.06 380 ILE B C 1
ATOM 6058 O O . ILE B 1 380 ? -17.141 -11.719 -47.312 1 72.06 380 ILE B O 1
ATOM 6062 N N . LYS B 1 381 ? -16.859 -9.648 -46.562 1 72.81 381 LYS B N 1
ATOM 6063 C CA . LYS B 1 381 ? -17.656 -9.078 -47.625 1 72.81 381 LYS B CA 1
ATOM 6064 C C . LYS B 1 381 ? -17 -9.281 -48.969 1 72.81 381 LYS B C 1
ATOM 6066 O O . LYS B 1 381 ? -17.688 -9.586 -49.969 1 72.81 381 LYS B O 1
ATOM 6071 N N . GLU B 1 382 ? -15.789 -9.117 -48.938 1 68.94 382 GLU B N 1
ATOM 6072 C CA . GLU B 1 382 ? -15.078 -9.289 -50.219 1 68.94 382 GLU B CA 1
ATOM 6073 C C . GLU B 1 382 ? -15.078 -10.75 -50.656 1 68.94 382 GLU B C 1
ATOM 6075 O O . GLU B 1 382 ? -15.188 -11.047 -51.844 1 68.94 382 GLU B O 1
ATOM 6080 N N . SER B 1 383 ? -15.023 -11.562 -49.719 1 66.25 383 SER B N 1
ATOM 6081 C CA . SER B 1 383 ? -15.047 -12.992 -50.031 1 66.25 383 SER B CA 1
ATOM 6082 C C . SER B 1 383 ? -16.438 -13.43 -50.5 1 66.25 383 SER B C 1
ATOM 6084 O O . SER B 1 383 ? -16.547 -14.266 -51.375 1 66.25 383 SER B O 1
ATOM 6086 N N . ASN B 1 384 ? -17.391 -12.828 -49.969 1 63.12 384 ASN B N 1
ATOM 6087 C CA . ASN B 1 384 ? -18.75 -13.133 -50.375 1 63.12 384 ASN B CA 1
ATOM 6088 C C . ASN B 1 384 ? -19.062 -12.562 -51.75 1 63.12 384 ASN B C 1
ATOM 6090 O O . ASN B 1 384 ? -19.812 -13.164 -52.531 1 63.12 384 ASN B O 1
ATOM 6094 N N . VAL B 1 385 ? -18.469 -11.461 -52.062 1 62.84 385 VAL B N 1
ATOM 6095 C CA . VAL B 1 385 ? -18.641 -10.852 -53.375 1 62.84 385 VAL B CA 1
ATOM 6096 C C . VAL B 1 385 ? -17.938 -11.695 -54.406 1 62.84 385 VAL B C 1
ATOM 6098 O O . VAL B 1 385 ? -18.469 -11.906 -55.5 1 62.84 385 VAL B O 1
ATOM 6101 N N . HIS B 1 386 ? -16.859 -12.141 -54.031 1 55.88 386 HIS B N 1
ATOM 6102 C CA . HIS B 1 386 ? -16.141 -12.977 -54.969 1 55.88 386 HIS B CA 1
ATOM 6103 C C . HIS B 1 386 ? -16.859 -14.305 -55.219 1 55.88 386 HIS B C 1
ATOM 6105 O O . HIS B 1 386 ? -16.859 -14.828 -56.312 1 55.88 386 HIS B O 1
ATOM 6111 N N . LEU B 1 387 ? -17.469 -14.758 -54.281 1 55.47 387 LEU B N 1
ATOM 6112 C CA . LEU B 1 387 ? -18.234 -15.992 -54.406 1 55.47 387 LEU B CA 1
ATOM 6113 C C . LEU B 1 387 ? -19.516 -15.75 -55.219 1 55.47 387 LEU B C 1
ATOM 6115 O O . LEU B 1 387 ? -19.938 -16.609 -56 1 55.47 387 LEU B O 1
ATOM 6119 N N . SER B 1 388 ? -19.984 -14.648 -55.031 1 53.88 388 SER B N 1
ATOM 6120 C CA . SER B 1 388 ? -21.188 -14.336 -55.781 1 53.88 388 SER B CA 1
ATOM 6121 C C . SER B 1 388 ? -20.891 -14.102 -57.25 1 53.88 388 SER B C 1
ATOM 6123 O O . SER B 1 388 ? -21.703 -14.438 -58.125 1 53.88 388 SER B O 1
ATOM 6125 N N . ILE B 1 389 ? -19.797 -13.594 -57.469 1 51.94 389 ILE B N 1
ATOM 6126 C CA . ILE B 1 389 ? -19.453 -13.344 -58.875 1 51.94 389 ILE B CA 1
ATOM 6127 C C . ILE B 1 389 ? -19.109 -14.656 -59.562 1 51.94 389 ILE B C 1
ATOM 6129 O O . ILE B 1 389 ? -19.469 -14.859 -60.719 1 51.94 389 ILE B O 1
ATOM 6133 N N . LYS B 1 390 ? -18.594 -15.523 -58.938 1 51.31 390 LYS B N 1
ATOM 6134 C CA . LYS B 1 390 ? -18.266 -16.797 -59.562 1 51.31 390 LYS B CA 1
ATOM 6135 C C . LYS B 1 390 ? -19.531 -17.609 -59.844 1 51.31 390 LYS B C 1
ATOM 6137 O O . LYS B 1 390 ? -19.562 -18.391 -60.812 1 51.31 390 LYS B O 1
ATOM 6142 N N . GLY B 1 391 ? -20.5 -17.406 -59.062 1 48.09 391 GLY B N 1
ATOM 6143 C CA . GLY B 1 391 ? -21.734 -18.125 -59.281 1 48.09 391 GLY B CA 1
ATOM 6144 C C . GLY B 1 391 ? -22.484 -17.625 -60.531 1 48.09 391 GLY B C 1
ATOM 6145 O O . GLY B 1 391 ? -23.422 -18.281 -61 1 48.09 391 GLY B O 1
ATOM 6146 N N . GLU B 1 392 ? -22.281 -16.375 -60.812 1 45.72 392 GLU B N 1
ATOM 6147 C CA . GLU B 1 392 ? -23.094 -15.898 -61.906 1 45.72 392 GLU B CA 1
ATOM 6148 C C . GLU B 1 392 ? -22.484 -16.312 -63.25 1 45.72 392 GLU B C 1
ATOM 6150 O O . GLU B 1 392 ? -23.016 -15.977 -64.312 1 45.72 392 GLU B O 1
ATOM 6155 N N . ILE B 1 393 ? -21.344 -16.844 -63.312 1 42.69 393 ILE B N 1
ATOM 6156 C CA . ILE B 1 393 ? -20.859 -17.219 -64.625 1 42.69 393 ILE B CA 1
ATOM 6157 C C . ILE B 1 393 ? -21.438 -18.562 -65 1 42.69 393 ILE B C 1
ATOM 6159 O O . ILE B 1 393 ? -20.953 -19.609 -64.562 1 42.69 393 ILE B O 1
ATOM 6163 N N . SER B 1 394 ? -22.812 -18.688 -64.812 1 35.06 394 SER B N 1
ATOM 6164 C CA . SER B 1 394 ? -23.469 -19.859 -65.375 1 35.06 394 SER B CA 1
ATOM 6165 C C . SER B 1 394 ? -23.219 -19.953 -66.875 1 35.06 394 SER B C 1
ATOM 6167 O O . SER B 1 394 ? -23.188 -18.938 -67.562 1 35.06 394 SER B O 1
ATOM 6169 N N . CYS B 1 395 ? -22.609 -21.094 -67.375 1 37.66 395 CYS B N 1
ATOM 6170 C CA . CYS B 1 395 ? -22.406 -21.625 -68.688 1 37.66 395 CYS B CA 1
ATOM 6171 C C . CYS B 1 395 ? -23.672 -21.516 -69.5 1 37.66 395 CYS B C 1
ATOM 6173 O O . CYS B 1 395 ? -24.688 -22.156 -69.188 1 37.66 395 CYS B O 1
ATOM 6175 N N . ASP B 1 396 ? -24.125 -20.328 -69.875 1 28.28 396 ASP B N 1
ATOM 6176 C CA . ASP B 1 396 ? -24.875 -20.406 -71.125 1 28.28 396 ASP B CA 1
ATOM 6177 C C . ASP B 1 396 ? -23.938 -20.766 -72.25 1 28.28 396 ASP B C 1
ATOM 6179 O O . ASP B 1 396 ? -22.797 -20.312 -72.312 1 28.28 396 ASP B O 1
#

Secondary structure (DSSP, 8-state):
--TT---EEEE-HHHHHHHTT---HHHHHHHHHHHGGGTEEEEEEEHHHHHHHHHHHHHHHHHHHHSSS---HHHHHHTEEEEEESSHHHHHHHHHTT-SEEEEEEE--TTS-HHHHHHHHHHHHHHHTTSS-EEEEEEETGGGS-TTTS-HHHHHHHHHHHHT-SEEEEEETT----HHHHHHHHHHHHHH-SS-EEEEEB-TTS-HHHHHHHHHHTT--EEEEEGGG-TTTTBEEHHHHHHHHHHHS--TTSPP-TTHHHHHHHHHHHTTPPPPTT-TTT-TTTTEE-SHHHHHHHHH-GGGT-SS-GGGGT---EE-BSTT--HHHHHHHHHHTT----HHHHHHHHHHHHHHHHHHTSPBPHHHHHHHHHHHHHHHHHHHHHHHHHHT----/--TT---EEEE-HHHHHHHTT---HHHHHHHHHHHGGGTEEEEEEEHHHHHHHHHHHHHHHHHHHHSS----HHHHHHTEEEEEESSHHHHHHHHHTT-SEEEEEEE--TTS-HHHHHHHHHHHHHHHTTSS-EEEEEEETGGGS-TTTS-HHHHHHHHHHHHT-SEEEEEETT----HHHHHHHHHHHHHH-SS-EEEEEB-TTS-HHHHHHHHHHTT--EEEEEGGG-TTTTBEEHHHHHHHHHHHS--TTSPP-TTHHHHHHHHHHHTTPPPPTT-TTT-TTTTEE-SHHHHHHHHH-GGGT-SS-GGGGT---EE-BSTT--HHHHHHHHHHTT----HHHHHHHHHHHHHHHHHHTSPBPHHHHHHHHHHHHHHHHHHHHHHHHHHT----

InterPro domains:
  IPR000891 Pyruvate carboxyltransferase [PF00682] (100-249)
  IPR013785 Aldolase-type TIM barrel [G3DSA:3.20.20.70] (2-262)
  IPR054691 2-isopropylmalate synthase/homocitrate synthase, post-catalytic domain [PF22617] (281-358)

Radius of gyration: 29.95 Å; Cα contacts (8 Å, |Δi|>4): 1422; chains: 2; bounding box: 76×100×104 Å

Foldseek 3Di:
DPLAFAAAEAEAAVQQLLQLQDQDVVLLVLLVVLCVLWRYDAYEHEPVSCVVNVVVVVVNVVVVVPDDDCPVCPVSLQRYEYEYELDLVGVVVCVVVPHQHYEYEDEDDPVDDPVVSVVSNVVNLVNPLVDNHAYAYEYALQLVDDCVPDVVQVVCQVVCVVSVHQEYEYEQAVQPDALVSLLVSLLVNCVRHPHAYEYWYFCNPPCQLSNQLSNVVSVHRYYYEYDLQDDVSGHHHSQSNLVCSCQVSVHPSGHFQQAVLVSSCVSCVSSVHHDDLCRPLRRQCVLEDAAQVVVVCCVVPVVVPDSDANSRNNYHRHHFHELRHDLVSLQVNCVVVVHHDDSVRSVVLSVVQHVVRVVVVHTQDPVRSVVSVVVSVVVVVVVVVVVVVVVPVPDD/DPLAAAAAEAEAAVQQLLQLQDQDVVLLVLLVVLCVLWRYDAYEHEPVSCVVNVVVVCVCVVVVVPDDDCPVCPVSLVRYEYEYELDLVGVVVCVVVPHQHYEYEDEDDLVDDPVVSVVSNVVNLVNPLVDNHAYAYEYALQLVHDCVPDVVQVVCQVVCVVSVHAEYEYEQAVQPDALVSLLVSLLVNCVRHPHAYEYWYFCNPPCQLSNQLSNVVSVHRYYYEYDLQDDVSGHHHSQSNLVCSCQVSVHPSGHFQQCVLVSSCVSCVSSVHHDDLCRPLRRQCVLEDAAQVVVVCCVVPVPVPDSDANSRNNYHRHHFHELRHDLVSLQVNCVVVVHHDDSVRSVVLSVVQHVVRVVVVHTQDPVRSVVSVVVSVVVVVVVVVVVVVVVPPPDD

Nearest PDB structures (foldseek):
  6ktq-assembly1_B  TM=8.503E-01  e=8.846E-19  Sulfolobus acidocaldarius DSM 639
  2ztj-assembly1_A  TM=8.297E-01  e=1.735E-17  Thermus thermophilus HB27
  3ivs-assembly1_A  TM=7.346E-01  e=3.217E-16  Schizosaccharomyces pombe
  3a9i-assembly1_A-2  TM=7.456E-01  e=7.470E-16  Thermus thermophilus HB27
  3ivs-assembly1_B  TM=7.362E-01  e=7.901E-16  Schizosaccharomyces pombe

Sequence (792 aa):
MKENNKISIVDYTINEILRLGFNDPADFKFILSVLKKYSLDVADVSLSSLETNVVKLKTSMVKLDKKMVKFKTDDLLENLRCRVECSEQEVYKAKKLGFSKIVINISLDPFASIHDKLKLTEHVLQTVCSNNQEIYLSIDNALEFPVEEVNIVDILDPFIAEYEIKRLILGDVNGKMDPFTTYNKLNLFTDMAQCPVEYMGCNNYGMATANTLSALRAGVEYVATAVSGIGIPGVAAMEEVLMAARHLWKNEQVPNGYTIAADCENILHRAGIILPGEKAIIGKNVFAHESGIHVDGIIKNPNLYEAIKPEEVGLSRFLVIGKHSGTASLTQKFRQLDLSLSPQEAATLLDKVRHTAVLQKKPVTDAQLKTLYNLHMEAIKESNVHLSIKGEISCDMKENNKISIVDYTINEILRLGFNDPADFKFILSVLKKYSLDVADVSLSSLETNVVKLKTSMVKLDKKMVKFKTDDLLENLRCRVECSEQEVYKAKKLGFSKIVINISLDPFASIHDKLKLTEHVLQTVCSNNQEIYLSIDNALEFPVEEVNIVDILDPFIAEYEIKRLILGDVNGKMDPFTTYNKLNLFTDMAQCPVEYMGCNNYGMATANTLSALRAGVEYVATAVSGIGIPGVAAMEEVLMAARHLWKNEQVPNGYTIAADCENILHRAGIILPGEKAIIGKNVFAHESGIHVDGIIKNPNLYEAIKPEEVGLSRFLVIGKHSGTASLTQKFRQLDLSLSPQEAATLLDKVRHTAVLQKKPVTDAQLKTLYNLHMEAIKESNVHLSIKGEISCD

Organism: NCBI:txid1434108

pLDDT: mean 81.84, std 16.24, range [28.28, 98.75]

Solvent-accessible surface area (backbone atoms only — not comparable to full-atom values): 40351 Å² total; per-residue (Å²): 101,78,59,73,60,64,67,32,30,33,33,40,42,64,31,41,36,30,62,60,63,51,59,54,65,68,56,50,52,50,47,50,60,57,40,56,65,61,44,51,67,37,29,41,33,43,49,69,40,40,64,64,47,29,67,56,34,48,51,49,52,50,53,49,56,70,71,59,70,82,67,48,68,60,60,62,36,68,43,32,28,40,36,30,58,74,40,61,68,46,49,51,50,46,46,74,74,60,43,47,28,39,30,37,35,43,75,66,48,90,88,46,70,64,63,62,56,45,50,52,45,48,54,36,46,63,69,50,61,82,46,94,50,48,41,29,42,29,31,38,37,46,75,74,50,58,56,89,79,52,47,60,54,68,67,44,42,61,53,34,66,75,62,54,35,61,30,41,31,44,16,28,64,31,22,69,66,49,42,67,57,34,22,57,52,40,35,52,45,60,71,64,44,90,46,54,46,27,42,35,42,21,16,42,48,47,33,14,32,42,28,52,52,22,30,43,51,30,66,39,34,35,36,43,20,9,60,82,19,53,49,78,45,16,28,11,24,38,64,30,45,48,48,41,39,32,66,68,55,58,20,77,78,49,63,82,32,48,51,46,28,58,53,46,47,51,51,32,47,76,63,73,42,82,76,57,44,50,36,51,75,49,15,74,43,46,50,43,37,43,45,30,65,55,42,51,41,34,70,74,38,43,74,74,64,39,69,61,63,41,57,53,25,48,43,58,78,38,64,42,41,22,59,56,35,33,50,66,38,50,42,49,43,33,43,74,68,74,38,86,60,54,75,66,53,28,54,58,46,43,53,54,45,21,49,51,7,55,75,64,54,39,63,46,46,71,68,50,47,49,50,51,48,50,53,50,54,50,51,50,50,52,50,49,50,54,50,50,54,61,62,65,66,60,88,120,102,79,59,72,60,65,67,32,29,32,32,41,42,64,28,42,35,30,62,61,63,50,61,56,64,67,56,52,52,50,49,50,58,58,42,56,65,60,42,50,67,37,29,41,34,42,49,71,40,41,65,63,49,27,66,58,36,45,50,48,55,52,51,46,61,69,68,66,73,83,68,50,66,62,59,60,38,68,42,34,30,39,35,30,57,74,38,60,67,45,50,50,52,44,46,73,73,60,44,47,29,40,30,37,35,42,76,65,49,89,87,45,70,64,62,61,56,47,52,51,46,48,54,38,47,62,69,50,60,82,47,93,52,49,39,29,42,32,31,39,37,45,75,75,48,58,57,88,79,51,48,62,54,70,67,43,41,60,53,34,66,76,63,55,36,60,32,42,31,44,16,28,65,32,22,70,66,48,43,66,58,35,22,56,53,40,34,53,45,60,72,66,44,88,46,53,48,28,44,36,40,21,16,42,45,45,33,14,31,40,28,50,52,22,31,43,51,30,66,39,36,34,37,42,20,9,62,82,19,52,48,78,46,16,29,12,25,36,64,32,43,48,49,40,41,31,68,66,53,59,20,77,78,47,63,84,34,49,52,46,26,58,53,47,47,51,52,34,49,76,62,72,43,83,79,55,43,53,37,49,74,51,17,73,42,46,51,42,38,42,44,29,64,56,41,51,42,34,70,72,37,43,74,74,64,39,67,59,64,42,55,52,28,47,44,59,78,37,65,43,44,20,59,58,35,31,51,66,40,50,42,50,42,32,43,75,68,75,39,85,61,55,74,67,54,27,54,60,46,43,54,55,45,21,48,50,7,56,72,65,54,40,61,46,44,71,69,52,48,49,50,52,47,50,54,51,53,49,50,50,50,51,51,49,48,54,53,51,55,59,62,65,66,62,89,120